Protein AF-A0AAD9PCF8-F1 (afdb_monomer_lite)

Radius of gyration: 42.18 Å; chains: 1; bounding box: 79×90×133 Å

Secondary structure (DSSP, 8-state):
-----------------S-------------HHHHHHHHHHHHHHHHHGGG-SS---TTSB-TTT--BB---B-SHHHHHH--TTS-SSSS--SPPPPPSS--S-S--EEEEEE-TTS-SGGGBTT-BSSS-S-----GGG-SEEEEE-SSSEEPPPHHHHHHHHHTT--EEEEEEEEHHHHHHHHHHHTSSHHHHHHHHHHHHHHHHHHT--EEEEEEES---GGGHHHHHHHHHHHHHHHHHHSTT-EEEEES-B-TTS-B---SS--TTTHHHHTTSSEEE--S---HHHHHHHHHHHHHTT-TT-EEEEEETT-SS-GGGSGGGHHHHHHHHHHTT-EEEEE-TTHHHHHS-GGGHHHHHHHHHHHHGGGSPPPP---SSEEE----SEESSEEETTEEEE-S-EE-GGGPPPPPTTTTT-S--TTS-TTGGGEEEEEESS--SSBT-EEEEEEE--SSSSPEEEEEEEEEPPSS-EEEEEEEEEEPPSSTTTEEEEEEEEEE-SSSSS--EEEEEEPPSSTT----SS-TT--TTTEEEE-HHHHHHHHTT-------SS-EEEEEEEEE-TT-EEEEEEEEEESSSS---S-EEEEEEEEEEEEETT-------PPEEEEEEEEEEEEETTEEEEEEEEEEE--TTSHHHHHHHHHHHHHHHHHT--HHHHHHHHHHHHHHHHHT--------PPP-SSPPBTTTBTHHHHHTS-SSHHHHHHHHHTSTTTSSEEEEEETTEEEEEE-SHHHHHIIIIITTTTT-B----HHHHHHTTTT-SSSSS-SSHHHHHHHHHHHHHHHHHSSSHHHHHHHHHHHHHHHHHHHHTTTSEEEHHHHHHHHHHHHHHHHHHS----TT-HHHHHHHHHHHHHHHHHHT--HHHH-TTGGGS--HHHHHHHHHHHHHHHHHHHHHHHHHHT--TTS--SHHHHHHHHHHHHHHH-GGGGGTS-HHHHHHHHHHHHHHHHHHHHHHHHHHHHHHHH-HHHHHHHHHHHHHHHTTTPPP-GGGGGG-HHHHHHHHHHHHHH-SSTT-S-EE-SSSEEETTEEE-TT-EEEE-HHHHTT-TTTSSSTTS--GGGGB-TTSPBPPPPTT--TT--GGGS-TTHHHHHHHHHHHHHHHHHHEEEE-TTSSPP---B-S-SS--PBPP-EEEEEEP-

Organism: Ridgeia piscesae (NCBI:txid27915)

InterPro domains:
  IPR001128 Cytochrome P450 [PF00067] (705-1164)
  IPR001128 Cytochrome P450 [PR00385] (975-992)
  IPR001128 Cytochrome P450 [PR00385] (1028-1039)
  IPR001128 Cytochrome P450 [PR00385] (1105-1114)
  IPR001128 Cytochrome P450 [PR00385] (1114-1125)
  IPR002401 Cytochrome P450, E-class, group I [PR00463] (734-753)
  IPR002401 Cytochrome P450, E-class, group I [PR00463] (758-779)
  IPR002401 Cytochrome P450, E-class, group I [PR00463] (850-868)
  IPR002401 Cytochrome P450, E-class, group I [PR00463] (964-981)
  IPR002401 Cytochrome P450, E-class, group I [PR00463] (984-1010)
  IPR002401 Cytochrome P450, E-class, group I [PR00463] (1027-1045)
  IPR002401 Cytochrome P450, E-class, group I [PR00463] (1068-1092)
  IPR002401 Cytochrome P450, E-class, group I [PR00463] (1104-1114)
  IPR002401 Cytochrome P450, E-class, group I [PR00463] (1114-1137)
  IPR005201 Cytosolic endo-beta-N-acetylglucosaminidase, TIM barrel domain [PF03644] (119-370)
  IPR017972 Cytochrome P450, conserved site [PS00086] (1107-1116)
  IPR032979 Cytosolic endo-beta-N-acetylglucosaminidase [PTHR13246] (61-649)
  IPR036396 Cytochrome P450 superfamily [G3DSA:1.10.630.10] (695-1169)
  IPR036396 Cytochrome P450 superfamily [SSF48264] (706-1166)

Structure (mmCIF, N/CA/C/O backbone):
data_AF-A0AAD9PCF8-F1
#
_entry.id   AF-A0AAD9PCF8-F1
#
loop_
_atom_site.group_PDB
_atom_site.id
_atom_site.type_symbol
_atom_site.label_atom_id
_atom_site.label_alt_id
_atom_site.label_comp_id
_atom_site.label_asym_id
_atom_site.label_entity_id
_atom_site.label_seq_id
_atom_site.pdbx_PDB_ins_code
_atom_site.Cartn_x
_atom_site.Cartn_y
_atom_site.Cartn_z
_atom_site.occupancy
_atom_site.B_iso_or_equiv
_atom_site.auth_seq_id
_atom_site.auth_comp_id
_atom_site.auth_asym_id
_atom_site.auth_atom_id
_atom_site.pdbx_PDB_model_num
ATOM 1 N N . MET A 1 1 ? -16.682 -57.400 -18.831 1.00 30.23 1 MET A N 1
ATOM 2 C CA . MET A 1 1 ? -16.333 -58.814 -18.580 1.00 30.23 1 MET A CA 1
ATOM 3 C C . MET A 1 1 ? -15.288 -58.843 -17.476 1.00 30.23 1 MET A C 1
ATOM 5 O O . MET A 1 1 ? -14.250 -58.244 -17.699 1.00 30.23 1 MET A O 1
ATOM 9 N N . ARG A 1 2 ? -15.653 -59.457 -16.336 1.00 26.77 2 ARG A N 1
ATOM 10 C CA . ARG A 1 2 ? -14.871 -60.099 -15.245 1.00 26.77 2 ARG A CA 1
ATOM 11 C C . ARG A 1 2 ? -13.511 -59.494 -14.847 1.00 26.77 2 ARG A C 1
ATOM 13 O O . ARG A 1 2 ? -12.630 -59.374 -15.683 1.00 26.77 2 ARG A O 1
ATOM 20 N N . GLU A 1 3 ? -13.353 -58.977 -13.627 1.00 25.31 3 GLU A N 1
ATOM 21 C CA . GLU A 1 3 ? -13.155 -59.684 -12.333 1.00 25.31 3 GLU A CA 1
ATOM 22 C C . GLU A 1 3 ? -11.837 -60.476 -12.211 1.00 25.31 3 GLU A C 1
ATOM 24 O O . GLU A 1 3 ? -11.551 -61.363 -13.010 1.00 25.31 3 GLU A O 1
ATOM 29 N N . ASP A 1 4 ? -11.134 -60.146 -11.120 1.00 25.62 4 ASP A N 1
ATOM 30 C CA . ASP A 1 4 ? -10.252 -60.962 -10.277 1.00 25.62 4 ASP A CA 1
ATOM 31 C C . ASP A 1 4 ? -8.871 -61.422 -10.771 1.00 25.62 4 ASP A C 1
ATOM 33 O O . ASP A 1 4 ? -8.730 -62.289 -11.632 1.00 25.62 4 ASP A O 1
ATOM 37 N N . ASN A 1 5 ? -7.825 -60.926 -10.090 1.00 28.69 5 ASN A N 1
ATOM 38 C CA . ASN A 1 5 ? -6.962 -61.713 -9.184 1.00 28.69 5 ASN A CA 1
ATOM 39 C C . ASN A 1 5 ? -5.633 -60.982 -8.903 1.00 28.69 5 ASN A C 1
ATOM 41 O O . ASN A 1 5 ? -4.832 -60.808 -9.814 1.00 28.69 5 ASN A O 1
ATOM 45 N N . PHE A 1 6 ? -5.372 -60.610 -7.644 1.00 24.58 6 PHE A N 1
ATOM 46 C CA . PHE A 1 6 ? -4.271 -61.147 -6.815 1.00 24.58 6 PHE A CA 1
ATOM 47 C C . PHE A 1 6 ? -4.022 -60.264 -5.579 1.00 24.58 6 PHE A C 1
ATOM 49 O O . PHE A 1 6 ? -3.329 -59.251 -5.623 1.00 24.58 6 PHE A O 1
ATOM 56 N N . VAL A 1 7 ? -4.532 -60.724 -4.437 1.00 25.70 7 VAL A N 1
ATOM 57 C CA . VAL A 1 7 ? -3.974 -60.446 -3.109 1.00 25.70 7 VAL A CA 1
ATOM 58 C C . VAL A 1 7 ? -3.284 -61.731 -2.660 1.00 25.70 7 VAL A C 1
ATOM 60 O O . VAL A 1 7 ? -3.935 -62.770 -2.631 1.00 25.70 7 VAL A O 1
ATOM 63 N N . ALA A 1 8 ? -1.993 -61.660 -2.311 1.00 24.64 8 ALA A N 1
ATOM 64 C CA . ALA A 1 8 ? -1.389 -62.272 -1.114 1.00 24.64 8 ALA A CA 1
ATOM 65 C C . ALA A 1 8 ? 0.108 -62.608 -1.280 1.00 24.64 8 ALA A C 1
ATOM 67 O O . ALA A 1 8 ? 0.502 -63.299 -2.215 1.00 24.64 8 ALA A O 1
ATOM 68 N N . ARG A 1 9 ? 0.853 -62.260 -0.214 1.00 25.53 9 ARG A N 1
ATOM 69 C CA . ARG A 1 9 ? 2.096 -62.853 0.339 1.00 25.53 9 ARG A CA 1
ATOM 70 C C . ARG A 1 9 ? 3.337 -61.957 0.246 1.00 25.53 9 ARG A C 1
ATOM 72 O O . ARG A 1 9 ? 4.068 -62.003 -0.727 1.00 25.53 9 ARG A O 1
ATOM 79 N N . MET A 1 10 ? 3.658 -61.278 1.350 1.00 23.69 10 MET A N 1
ATOM 80 C CA . MET A 1 10 ? 4.730 -61.728 2.252 1.00 23.69 10 MET A CA 1
ATOM 81 C C . MET A 1 10 ? 4.619 -61.032 3.622 1.00 23.69 10 MET A C 1
ATOM 83 O O . MET A 1 10 ? 4.346 -59.840 3.715 1.00 23.69 10 MET A O 1
ATOM 87 N N . ARG A 1 11 ? 4.766 -61.829 4.687 1.00 24.73 11 ARG A N 1
ATOM 88 C CA . ARG A 1 11 ? 4.767 -61.432 6.107 1.00 24.73 11 ARG A CA 1
ATOM 89 C C . ARG A 1 11 ? 6.214 -61.417 6.653 1.00 24.73 11 ARG A C 1
ATOM 91 O O . ARG A 1 11 ? 7.100 -61.949 5.990 1.00 24.73 11 ARG A O 1
ATOM 98 N N . PRO A 1 12 ? 6.443 -60.806 7.833 1.00 32.62 12 PRO A N 1
ATOM 99 C CA . PRO A 1 12 ? 7.722 -60.242 8.270 1.00 32.62 12 PRO A CA 1
ATOM 100 C C . PRO A 1 12 ? 8.584 -61.219 9.085 1.00 32.62 12 PRO A C 1
ATOM 102 O O . PRO A 1 12 ? 8.053 -62.111 9.743 1.00 32.62 12 PRO A O 1
ATOM 105 N N . GLY A 1 13 ? 9.904 -60.993 9.127 1.00 22.55 13 GLY A N 1
ATOM 106 C CA . GLY A 1 13 ? 10.773 -61.663 10.100 1.00 22.55 13 GLY A CA 1
ATOM 107 C C . GLY A 1 13 ? 12.282 -61.507 9.887 1.00 22.55 13 GLY A C 1
ATOM 108 O O . GLY A 1 13 ? 12.870 -62.239 9.107 1.00 22.55 13 GLY A O 1
ATOM 109 N N . ASN A 1 14 ? 12.882 -60.628 10.697 1.00 24.36 14 ASN A N 1
ATOM 110 C CA . ASN A 1 14 ? 14.231 -60.698 11.279 1.00 24.36 14 ASN A CA 1
ATOM 111 C C . ASN A 1 14 ? 15.485 -60.706 10.379 1.00 24.36 14 ASN A C 1
ATOM 113 O O . ASN A 1 14 ? 15.969 -61.757 9.979 1.00 24.36 14 ASN A O 1
ATOM 117 N N . MET A 1 15 ? 16.182 -59.563 10.355 1.00 23.92 15 MET A N 1
ATOM 118 C CA . MET A 1 15 ? 17.580 -59.526 10.810 1.00 23.92 15 MET A CA 1
ATOM 119 C C . MET A 1 15 ? 17.922 -58.158 11.419 1.00 23.92 15 MET A C 1
ATOM 121 O O . MET A 1 15 ? 17.922 -57.126 10.754 1.00 23.92 15 MET A O 1
ATOM 125 N N . ARG A 1 16 ? 18.179 -58.175 12.732 1.00 25.64 16 ARG A N 1
ATOM 126 C CA . ARG A 1 16 ? 18.867 -57.124 13.487 1.00 25.64 16 ARG A CA 1
ATOM 127 C C . ARG A 1 16 ? 20.361 -57.171 13.151 1.00 25.64 16 ARG A C 1
ATOM 129 O O . ARG A 1 16 ? 20.914 -58.264 13.164 1.00 25.64 16 ARG A O 1
ATOM 136 N N . ALA A 1 17 ? 20.976 -55.994 13.010 1.00 25.88 17 ALA A N 1
ATOM 137 C CA . ALA A 1 17 ? 22.242 -55.557 13.633 1.00 25.88 17 ALA A CA 1
ATOM 138 C C . ALA A 1 17 ? 23.129 -54.755 12.663 1.00 25.88 17 ALA A C 1
ATOM 140 O O . ALA A 1 17 ? 23.592 -55.283 11.660 1.00 25.88 17 ALA A O 1
ATOM 141 N N . GLY A 1 18 ? 23.419 -53.496 13.016 1.00 23.80 18 GLY A N 1
ATOM 142 C CA . GLY A 1 18 ? 24.495 -52.718 12.398 1.00 23.80 18 GLY A CA 1
ATOM 143 C C . GLY A 1 18 ? 24.318 -51.204 12.513 1.00 23.80 18 GLY A C 1
ATOM 144 O O . GLY A 1 18 ? 23.685 -50.608 11.658 1.00 23.80 18 GLY A O 1
ATOM 145 N N . LEU A 1 19 ? 24.923 -50.612 13.550 1.00 22.31 19 LEU A N 1
ATOM 146 C CA . LEU A 1 19 ? 25.096 -49.175 13.834 1.00 22.31 19 LEU A CA 1
ATOM 147 C C . LEU A 1 19 ? 23.863 -48.355 14.264 1.00 22.31 19 LEU A C 1
ATOM 149 O O . LEU A 1 19 ? 23.232 -47.641 13.491 1.00 22.31 19 LEU A O 1
ATOM 153 N N . ARG A 1 20 ? 23.625 -48.343 15.584 1.00 22.66 20 ARG A N 1
ATOM 154 C CA . ARG A 1 20 ? 23.067 -47.172 16.274 1.00 22.66 20 ARG A CA 1
ATOM 155 C C . ARG A 1 20 ? 24.190 -46.148 16.470 1.00 22.66 20 ARG A C 1
ATOM 157 O O . ARG A 1 20 ? 25.079 -46.381 17.284 1.00 22.66 20 ARG A O 1
ATOM 164 N N . LEU A 1 21 ? 24.123 -45.032 15.753 1.00 21.53 21 LEU A N 1
ATOM 165 C CA . LEU A 1 21 ? 24.747 -43.767 16.147 1.00 21.53 21 LEU A CA 1
ATOM 166 C C . LEU A 1 21 ? 23.638 -42.873 16.730 1.00 21.53 21 LEU A C 1
ATOM 168 O O . LEU A 1 21 ? 22.567 -42.792 16.123 1.00 21.53 21 LEU A O 1
ATOM 172 N N . PRO A 1 22 ? 23.833 -42.236 17.896 1.00 22.67 22 PRO A N 1
ATOM 173 C CA . PRO A 1 22 ? 22.853 -41.317 18.453 1.00 22.67 22 PRO A CA 1
ATOM 174 C C . PRO A 1 22 ? 22.896 -40.007 17.657 1.00 22.67 22 PRO A C 1
ATOM 176 O O . PRO A 1 22 ? 23.793 -39.188 17.838 1.00 22.67 22 PRO A O 1
ATOM 179 N N . LEU A 1 23 ? 21.927 -39.803 16.763 1.00 23.78 23 LEU A N 1
ATOM 180 C CA . LEU A 1 23 ? 21.644 -38.486 16.189 1.00 23.78 23 LEU A CA 1
ATOM 181 C C . LEU A 1 23 ? 20.892 -37.656 17.235 1.00 23.78 23 LEU A C 1
ATOM 183 O O . LEU A 1 23 ? 19.671 -37.534 17.211 1.00 23.78 23 LEU A O 1
ATOM 187 N N . ALA A 1 24 ? 21.650 -37.120 18.188 1.00 25.27 24 ALA A N 1
ATOM 188 C CA . ALA A 1 24 ? 21.254 -35.945 18.941 1.00 25.27 24 ALA A CA 1
ATOM 189 C C . ALA A 1 24 ? 21.586 -34.699 18.099 1.00 25.27 24 ALA A C 1
ATOM 191 O O . ALA A 1 24 ? 22.677 -34.610 17.539 1.00 25.27 24 ALA A O 1
ATOM 192 N N . ARG A 1 25 ? 20.655 -33.735 18.081 1.00 28.11 25 ARG A N 1
ATOM 193 C CA . ARG A 1 25 ? 20.750 -32.374 17.508 1.00 28.11 25 ARG A CA 1
ATOM 194 C C . ARG A 1 25 ? 20.524 -32.231 15.994 1.00 28.11 25 ARG A C 1
ATOM 196 O O . ARG A 1 25 ? 21.448 -32.085 15.205 1.00 28.11 25 ARG A O 1
ATOM 203 N N . SER A 1 26 ? 19.251 -32.138 15.614 1.00 24.55 26 SER A N 1
ATOM 204 C CA . SER A 1 26 ? 18.742 -31.081 14.720 1.00 24.55 26 SER A CA 1
ATOM 205 C C . SER A 1 26 ? 17.214 -31.037 14.827 1.00 24.55 26 SER A C 1
ATOM 207 O O . SER A 1 26 ? 16.506 -31.933 14.375 1.00 24.55 26 SER A O 1
ATOM 209 N N . HIS A 1 27 ? 16.700 -30.010 15.503 1.00 29.36 27 HIS A N 1
ATOM 210 C CA . HIS A 1 27 ? 15.276 -29.693 15.518 1.00 29.36 27 HIS A CA 1
ATOM 211 C C . HIS A 1 27 ? 14.905 -29.102 14.156 1.00 29.36 27 HIS A C 1
ATOM 213 O O . HIS A 1 27 ? 15.335 -27.995 13.862 1.00 29.36 27 HIS A O 1
ATOM 219 N N . LEU A 1 28 ? 14.188 -29.874 13.333 1.00 33.78 28 LEU A N 1
ATOM 220 C CA . LEU A 1 28 ? 13.243 -29.477 12.270 1.00 33.78 28 LEU A CA 1
ATOM 221 C C . LEU A 1 28 ? 13.097 -30.656 11.296 1.00 33.78 28 LEU A C 1
ATOM 223 O O . LEU A 1 28 ? 13.653 -30.675 10.199 1.00 33.78 28 LEU A O 1
ATOM 227 N N . ALA A 1 29 ? 12.329 -31.671 11.695 1.00 27.27 29 ALA A N 1
ATOM 228 C CA . ALA A 1 29 ? 11.784 -32.612 10.727 1.00 27.27 29 ALA A CA 1
ATOM 229 C C . ALA A 1 29 ? 10.649 -31.894 9.979 1.00 27.27 29 ALA A C 1
ATOM 231 O O . ALA A 1 29 ? 9.507 -31.875 10.435 1.00 27.27 29 ALA A O 1
ATOM 232 N N . LEU A 1 30 ? 10.980 -31.250 8.856 1.00 34.41 30 LEU A N 1
ATOM 233 C CA . LEU A 1 30 ? 10.002 -30.715 7.908 1.00 34.41 30 LEU A CA 1
ATOM 234 C C . LEU A 1 30 ? 9.057 -31.850 7.492 1.00 34.41 30 LEU A C 1
ATOM 236 O O . LEU A 1 30 ? 9.458 -32.782 6.793 1.00 34.41 30 LEU A O 1
ATOM 240 N N . SER A 1 31 ? 7.799 -31.791 7.928 1.00 37.38 31 SER A N 1
ATOM 241 C CA . SER A 1 31 ? 6.774 -32.689 7.403 1.00 37.38 31 SER A CA 1
ATOM 242 C C . SER A 1 31 ? 6.485 -32.313 5.942 1.00 37.38 31 SER A C 1
ATOM 244 O O . SER A 1 31 ? 6.498 -31.134 5.579 1.00 37.38 31 SER A O 1
ATOM 246 N N . SER A 1 32 ? 6.190 -33.296 5.084 1.00 34.81 32 SER A N 1
ATOM 247 C CA . SER A 1 32 ? 5.821 -33.046 3.674 1.00 34.81 32 SER A CA 1
ATOM 248 C C . SER A 1 32 ? 4.610 -32.108 3.506 1.00 34.81 32 SER A C 1
ATOM 250 O O . SER A 1 32 ? 4.413 -31.525 2.439 1.00 34.81 32 SER A O 1
ATOM 252 N N . GLN A 1 33 ? 3.835 -31.936 4.580 1.00 36.88 33 GLN A N 1
ATOM 253 C CA . GLN A 1 33 ? 2.660 -31.082 4.679 1.00 36.88 33 GLN A CA 1
ATOM 254 C C . GLN A 1 33 ? 3.034 -29.593 4.725 1.00 36.88 33 GLN A C 1
ATOM 256 O O . GLN A 1 33 ? 2.415 -28.796 4.032 1.00 36.88 33 GLN A O 1
ATOM 261 N N . THR A 1 34 ? 4.103 -29.218 5.437 1.00 40.19 34 THR A N 1
ATOM 262 C CA . THR A 1 34 ? 4.563 -27.820 5.560 1.00 40.19 34 THR A CA 1
ATOM 263 C C . THR A 1 34 ? 5.081 -27.273 4.224 1.00 40.19 34 THR A C 1
ATOM 265 O O . THR A 1 34 ? 4.787 -26.138 3.849 1.00 40.19 34 THR A O 1
ATOM 268 N N . LEU A 1 35 ? 5.786 -28.110 3.454 1.00 37.03 35 LEU A N 1
ATOM 269 C CA . LEU A 1 35 ? 6.241 -27.771 2.103 1.00 37.03 35 LEU A CA 1
ATOM 270 C C . LEU A 1 35 ? 5.063 -27.696 1.113 1.00 37.03 35 LEU A C 1
ATOM 272 O O . LEU A 1 35 ? 5.025 -26.795 0.281 1.00 37.03 35 LEU A O 1
ATOM 276 N N . HIS A 1 36 ? 4.069 -28.586 1.232 1.00 39.16 36 HIS A N 1
ATOM 277 C CA . HIS A 1 36 ? 2.828 -28.516 0.447 1.00 39.16 36 HIS A CA 1
ATOM 278 C C . HIS A 1 36 ? 2.052 -27.221 0.699 1.00 39.16 36 HIS A C 1
ATOM 280 O O . HIS A 1 36 ? 1.583 -26.600 -0.252 1.00 39.16 36 HIS A O 1
ATOM 286 N N . SER A 1 37 ? 1.953 -26.789 1.956 1.00 40.06 37 SER A N 1
ATOM 287 C CA . SER A 1 37 ? 1.281 -25.547 2.339 1.00 40.06 37 SER A CA 1
ATOM 288 C C . SER A 1 37 ? 1.990 -24.310 1.779 1.00 40.06 37 SER A C 1
ATOM 290 O O . SER A 1 37 ? 1.337 -23.420 1.241 1.00 40.06 37 SER A O 1
ATOM 292 N N . PHE A 1 38 ? 3.327 -24.288 1.781 1.00 41.69 38 PHE A N 1
ATOM 293 C CA . PHE A 1 38 ? 4.119 -23.212 1.168 1.00 41.69 38 PHE A CA 1
ATOM 294 C C . PHE A 1 38 ? 4.006 -23.178 -0.369 1.00 41.69 38 PHE A C 1
ATOM 296 O O . PHE A 1 38 ? 3.898 -22.115 -0.981 1.00 41.69 38 PHE A O 1
ATOM 303 N N . LEU A 1 39 ? 3.953 -24.341 -1.022 1.00 38.59 39 LEU A N 1
ATOM 304 C CA . LEU A 1 39 ? 3.704 -24.425 -2.465 1.00 38.59 39 LEU A CA 1
ATOM 305 C C . LEU A 1 39 ? 2.254 -24.063 -2.824 1.00 38.59 39 LEU A C 1
ATOM 307 O O . LEU A 1 39 ? 2.013 -23.468 -3.874 1.00 38.59 39 LEU A O 1
ATOM 311 N N . ALA A 1 40 ? 1.296 -24.343 -1.937 1.00 41.12 40 ALA A N 1
ATOM 312 C CA . ALA A 1 40 ? -0.090 -23.906 -2.065 1.00 41.12 40 ALA A CA 1
ATOM 313 C C . ALA A 1 40 ? -0.246 -22.389 -1.856 1.00 41.12 40 ALA A C 1
ATOM 315 O O . ALA A 1 40 ? -1.075 -21.786 -2.530 1.00 41.12 40 ALA A O 1
ATOM 316 N N . VAL A 1 41 ? 0.571 -21.764 -0.998 1.00 38.50 41 VAL A N 1
ATOM 317 C CA . VAL A 1 41 ? 0.673 -20.300 -0.822 1.00 38.50 41 VAL A CA 1
ATOM 318 C C . VAL A 1 41 ? 1.105 -19.627 -2.125 1.00 38.50 41 VAL A C 1
ATOM 320 O O . VAL A 1 41 ? 0.412 -18.740 -2.617 1.00 38.50 41 VAL A O 1
ATOM 323 N N . ILE A 1 42 ? 2.198 -20.097 -2.732 1.00 39.28 42 ILE A N 1
ATOM 324 C CA . ILE A 1 42 ? 2.719 -19.545 -3.993 1.00 39.28 42 ILE A CA 1
ATOM 325 C C . ILE A 1 42 ? 1.764 -19.851 -5.161 1.00 39.28 42 ILE A C 1
ATOM 327 O O . ILE A 1 42 ? 1.494 -18.989 -5.999 1.00 39.28 42 ILE A O 1
ATOM 331 N N . GLY A 1 43 ? 1.201 -21.064 -5.198 1.00 35.28 43 GLY A N 1
ATOM 332 C CA . GLY A 1 43 ? 0.242 -21.489 -6.218 1.00 35.28 43 GLY A CA 1
ATOM 333 C C . GLY A 1 43 ? -1.102 -20.755 -6.147 1.00 35.28 43 GLY A C 1
ATOM 334 O O . GLY A 1 43 ? -1.663 -20.414 -7.188 1.00 35.28 43 GLY A O 1
ATOM 335 N N . ARG A 1 44 ? -1.612 -20.454 -4.943 1.00 37.75 44 ARG A N 1
ATOM 336 C CA . ARG A 1 44 ? -2.837 -19.656 -4.759 1.00 37.75 44 ARG A CA 1
ATOM 337 C C . ARG A 1 44 ? -2.602 -18.165 -4.952 1.00 37.75 44 ARG A C 1
ATOM 339 O O . ARG A 1 44 ? -3.489 -17.526 -5.499 1.00 37.75 44 ARG A O 1
ATOM 346 N N . TYR A 1 45 ? -1.426 -17.631 -4.621 1.00 38.66 45 TYR A N 1
ATOM 347 C CA . TYR A 1 45 ? -1.049 -16.257 -4.976 1.00 38.66 45 TYR A CA 1
ATOM 348 C C . TYR A 1 45 ? -1.099 -16.036 -6.499 1.00 38.66 45 TYR A C 1
ATOM 350 O O . TYR A 1 45 ? -1.678 -15.062 -6.978 1.00 38.66 45 TYR A O 1
ATOM 358 N N . ALA A 1 46 ? -0.594 -17.000 -7.277 1.00 34.62 46 ALA A N 1
ATOM 359 C CA . ALA A 1 46 ? -0.693 -16.978 -8.737 1.00 34.62 46 ALA A CA 1
ATOM 360 C C . ALA A 1 46 ? -2.142 -17.110 -9.257 1.00 34.62 46 ALA A C 1
ATOM 362 O O . ALA A 1 46 ? -2.462 -16.583 -10.322 1.00 34.62 46 ALA A O 1
ATOM 363 N N . TRP A 1 47 ? -3.021 -17.792 -8.514 1.00 33.31 47 TRP A N 1
ATOM 364 C CA . TRP A 1 47 ? -4.429 -17.993 -8.874 1.00 33.31 47 TRP A CA 1
ATOM 365 C C . TRP A 1 47 ? -5.328 -16.801 -8.503 1.00 33.31 47 TRP A C 1
ATOM 367 O O . TRP A 1 47 ? -6.127 -16.364 -9.330 1.00 33.31 47 TRP A O 1
ATOM 377 N N . LEU A 1 48 ? -5.164 -16.222 -7.308 1.00 35.25 48 LEU A N 1
ATOM 378 C CA . LEU A 1 48 ? -5.943 -15.075 -6.819 1.00 35.25 48 LEU A CA 1
ATOM 379 C C . LEU A 1 48 ? -5.680 -13.802 -7.635 1.00 35.25 48 LEU A C 1
ATOM 381 O O . LEU A 1 48 ? -6.575 -12.978 -7.789 1.00 35.25 48 LEU A O 1
ATOM 385 N N . ARG A 1 49 ? -4.506 -13.679 -8.268 1.00 38.81 49 ARG A N 1
ATOM 386 C CA . ARG A 1 49 ? -4.181 -12.537 -9.133 1.00 38.81 49 ARG A CA 1
ATOM 387 C C . ARG A 1 49 ? -4.979 -12.486 -10.441 1.00 38.81 49 ARG A C 1
ATOM 389 O O . ARG A 1 49 ? -5.173 -11.407 -10.990 1.00 38.81 49 ARG A O 1
ATOM 396 N N . ASN A 1 50 ? -5.476 -13.628 -10.923 1.00 32.69 50 ASN A N 1
ATOM 397 C CA . ASN A 1 50 ? -6.411 -13.666 -12.056 1.00 32.69 50 ASN A CA 1
ATOM 398 C C . ASN A 1 50 ? -7.845 -13.291 -11.650 1.00 32.69 50 ASN A C 1
ATOM 400 O O . ASN A 1 50 ? -8.674 -13.039 -12.519 1.00 32.69 50 ASN A O 1
ATOM 404 N N . ALA A 1 51 ? -8.135 -13.252 -10.349 1.00 32.41 51 ALA A N 1
ATOM 405 C CA . ALA A 1 51 ? -9.430 -12.892 -9.792 1.00 32.41 51 ALA A CA 1
ATOM 406 C C . ALA A 1 51 ? -9.411 -11.478 -9.188 1.00 32.41 51 ALA A C 1
ATOM 408 O O . ALA A 1 51 ? -10.141 -11.222 -8.234 1.00 32.41 51 ALA A O 1
ATOM 409 N N . ALA A 1 52 ? -8.596 -10.567 -9.744 1.00 30.34 52 ALA A N 1
ATOM 410 C CA . ALA A 1 52 ? -8.493 -9.152 -9.365 1.00 30.34 52 ALA A CA 1
ATOM 411 C C . ALA A 1 52 ? -9.750 -8.334 -9.724 1.00 30.34 52 ALA A C 1
ATOM 413 O O . ALA A 1 52 ? -9.677 -7.210 -10.209 1.00 30.34 52 ALA A O 1
ATOM 414 N N . ASP A 1 53 ? -10.909 -8.921 -9.463 1.00 34.47 53 ASP A N 1
ATOM 415 C CA . ASP A 1 53 ? -12.174 -8.244 -9.333 1.00 34.47 53 ASP A CA 1
ATOM 416 C C . ASP A 1 53 ? -12.910 -8.919 -8.164 1.00 34.47 53 ASP A C 1
ATOM 418 O O . ASP A 1 53 ? -13.456 -10.017 -8.307 1.00 34.47 53 ASP A O 1
ATOM 422 N N . LYS A 1 54 ? -12.890 -8.232 -7.007 1.00 37.31 54 LYS A N 1
ATOM 423 C CA . LYS A 1 54 ? -13.636 -8.442 -5.739 1.00 37.31 54 LYS A CA 1
ATOM 424 C C . LYS A 1 54 ? -12.774 -8.767 -4.506 1.00 37.31 54 LYS A C 1
ATOM 426 O O . LYS A 1 54 ? -12.374 -9.906 -4.292 1.00 37.31 54 LYS A O 1
ATOM 431 N N . ARG A 1 55 ? -12.737 -7.765 -3.607 1.00 42.38 55 ARG A N 1
ATOM 432 C CA . ARG A 1 55 ? -12.255 -7.715 -2.203 1.00 42.38 55 ARG A CA 1
ATOM 433 C C . ARG A 1 55 ? -10.804 -7.252 -2.039 1.00 42.38 55 ARG A C 1
ATOM 435 O O . ARG A 1 55 ? -9.938 -8.041 -1.702 1.00 42.38 55 ARG A O 1
ATOM 442 N N . SER A 1 56 ? -10.551 -5.960 -2.245 1.00 43.12 56 SER A N 1
ATOM 443 C CA . SER A 1 56 ? -9.262 -5.363 -1.888 1.00 43.12 56 SER A CA 1
ATOM 444 C C . SER A 1 56 ? -9.236 -4.953 -0.408 1.00 43.12 56 SER A C 1
ATOM 446 O O . SER A 1 56 ? -10.154 -4.292 0.078 1.00 43.12 56 SER A O 1
ATOM 448 N N . LEU A 1 57 ? -8.156 -5.303 0.300 1.00 50.50 57 LEU A N 1
ATOM 449 C CA . LEU A 1 57 ? -7.804 -4.788 1.635 1.00 50.50 57 LEU A CA 1
ATOM 450 C C . LEU A 1 57 ? -7.340 -3.319 1.588 1.00 50.50 57 LEU A C 1
ATOM 452 O O . LEU A 1 57 ? -6.965 -2.771 2.617 1.00 50.50 57 LEU A O 1
ATOM 456 N N . HIS A 1 58 ? -7.397 -2.652 0.426 1.00 54.81 58 HIS A N 1
ATOM 457 C CA . HIS A 1 58 ? -6.843 -1.310 0.187 1.00 54.81 58 HIS A CA 1
ATOM 458 C C . HIS A 1 58 ? -7.319 -0.232 1.175 1.00 54.81 58 HIS A C 1
ATOM 460 O O . HIS A 1 58 ? -6.654 0.788 1.315 1.00 54.81 58 HIS A O 1
ATOM 466 N N . GLY A 1 59 ? -8.457 -0.434 1.847 1.00 58.06 59 GLY A N 1
ATOM 467 C CA . GLY A 1 59 ? -8.919 0.467 2.898 1.00 58.06 59 GLY A CA 1
ATOM 468 C C . GLY A 1 59 ? -8.104 0.388 4.192 1.00 58.06 59 GLY A C 1
ATOM 469 O O . GLY A 1 59 ? -7.955 1.412 4.836 1.00 58.06 59 GLY A O 1
ATOM 470 N N . TYR A 1 60 ? -7.579 -0.782 4.570 1.00 73.25 60 TYR A N 1
ATOM 471 C CA . TYR A 1 60 ? -7.004 -1.082 5.897 1.00 73.25 60 TYR A CA 1
ATOM 472 C C . TYR A 1 60 ? -5.481 -1.274 5.873 1.00 73.25 60 TYR A C 1
ATOM 474 O O . TYR A 1 60 ? -4.907 -1.896 6.762 1.00 73.25 60 TYR A O 1
ATOM 482 N N . MET A 1 61 ? -4.827 -0.764 4.833 1.00 76.50 61 MET A N 1
ATOM 483 C CA . MET A 1 61 ? -3.383 -0.848 4.643 1.00 76.50 61 MET A CA 1
ATOM 484 C C . MET A 1 61 ? -2.832 0.572 4.512 1.00 76.50 61 MET A C 1
ATOM 486 O O . MET A 1 61 ? -3.406 1.399 3.801 1.00 76.50 61 MET A O 1
ATOM 490 N N . GLU A 1 62 ? -1.726 0.861 5.189 1.00 79.56 62 GLU A N 1
ATOM 491 C CA . GLU A 1 62 ? -1.045 2.147 5.090 1.00 79.56 62 GLU A CA 1
ATOM 492 C C . GLU A 1 62 ? -0.485 2.327 3.676 1.00 79.56 62 GLU A C 1
ATOM 494 O O . GLU A 1 62 ? 0.173 1.446 3.116 1.00 79.56 62 GLU A O 1
ATOM 499 N N . LYS A 1 63 ? -0.748 3.488 3.079 1.00 69.38 63 LYS A N 1
ATOM 500 C CA . LYS A 1 63 ? -0.480 3.712 1.654 1.00 69.38 63 LYS A CA 1
ATOM 501 C C . LYS A 1 63 ? 1.011 3.796 1.354 1.00 69.38 63 LYS A C 1
ATOM 503 O O . LYS A 1 63 ? 1.424 3.445 0.254 1.00 69.38 63 LYS A O 1
ATOM 508 N N . GLU A 1 64 ? 1.805 4.284 2.306 1.00 67.38 64 GLU A N 1
ATOM 509 C CA . GLU A 1 64 ? 3.230 4.540 2.086 1.00 67.38 64 GLU A CA 1
ATOM 510 C C . GLU A 1 64 ? 4.118 3.309 2.252 1.00 67.38 64 GLU A C 1
ATOM 512 O O . GLU A 1 64 ? 5.149 3.231 1.587 1.00 67.38 64 GLU A O 1
ATOM 517 N N . ASN A 1 65 ? 3.761 2.372 3.132 1.00 69.88 65 ASN A N 1
ATOM 518 C CA . ASN A 1 65 ? 4.597 1.212 3.448 1.00 69.88 65 ASN A CA 1
ATOM 519 C C . ASN A 1 65 ? 3.865 -0.131 3.319 1.00 69.88 65 ASN A C 1
ATOM 521 O O . ASN A 1 65 ? 4.513 -1.166 3.444 1.00 69.88 65 ASN A O 1
ATOM 525 N N . GLY A 1 66 ? 2.560 -0.136 3.034 1.00 71.88 66 GLY A N 1
ATOM 526 C CA . GLY A 1 66 ? 1.786 -1.357 2.852 1.00 71.88 66 GLY A CA 1
ATOM 527 C C . GLY A 1 66 ? 1.594 -2.173 4.124 1.00 71.88 66 GLY A C 1
ATOM 528 O O . GLY A 1 66 ? 1.347 -3.374 4.026 1.00 71.88 66 GLY A O 1
ATOM 529 N N . GLU A 1 67 ? 1.746 -1.581 5.308 1.00 79.31 67 GLU A N 1
ATOM 530 C CA . GLU A 1 67 ? 1.517 -2.272 6.579 1.00 79.31 67 GLU A CA 1
ATOM 531 C C . GLU A 1 67 ? 0.023 -2.245 6.948 1.00 79.31 67 GLU A C 1
ATOM 533 O O . GLU A 1 67 ? -0.659 -1.258 6.668 1.00 79.31 67 GLU A O 1
ATOM 538 N N . PRO A 1 68 ? -0.526 -3.315 7.550 1.00 82.00 68 PRO A N 1
ATOM 539 C CA . PRO A 1 68 ? -1.917 -3.320 7.985 1.00 82.00 68 PRO A CA 1
ATOM 540 C C . PRO A 1 68 ? -2.127 -2.328 9.130 1.00 82.00 68 PRO A C 1
ATOM 542 O O . PRO A 1 68 ? -1.341 -2.279 10.082 1.00 82.00 68 PRO A O 1
ATOM 545 N N . ILE A 1 69 ? -3.215 -1.564 9.052 1.00 89.31 69 ILE A N 1
ATOM 546 C CA . ILE A 1 69 ? -3.556 -0.536 10.032 1.00 89.31 69 ILE A CA 1
ATOM 547 C C . ILE A 1 69 ? -4.980 -0.686 10.566 1.00 89.31 69 ILE A C 1
ATOM 549 O O . ILE A 1 69 ? -5.907 -1.062 9.850 1.00 89.31 69 ILE A O 1
ATOM 553 N N . SER A 1 70 ? -5.151 -0.343 11.840 1.00 91.06 70 SER A N 1
ATOM 554 C CA . SER A 1 70 ? -6.457 -0.067 12.431 1.00 91.06 70 SER A CA 1
ATOM 555 C C . SER A 1 70 ? -6.861 1.374 12.132 1.00 91.06 70 SER A C 1
ATOM 557 O O . SER A 1 70 ? -6.019 2.273 12.119 1.00 91.06 70 SER A O 1
ATOM 559 N N . GLN A 1 71 ? -8.148 1.607 11.897 1.00 91.25 71 GLN A N 1
ATOM 560 C CA . GLN A 1 71 ? -8.671 2.933 11.587 1.00 91.25 71 GLN A CA 1
ATOM 561 C C . GLN A 1 71 ? -10.110 3.102 12.093 1.00 91.25 71 GLN A C 1
ATOM 563 O O . GLN A 1 71 ? -10.850 2.117 12.183 1.00 91.25 71 GLN A O 1
ATOM 568 N N . PRO A 1 72 ? -10.525 4.343 12.392 1.00 94.06 72 PRO A N 1
ATOM 569 C CA . PRO A 1 72 ? -11.895 4.658 12.784 1.00 94.06 72 PRO A CA 1
ATOM 570 C C . PRO A 1 72 ? -12.857 4.636 11.586 1.00 94.06 72 PRO A C 1
ATOM 572 O O . PRO A 1 72 ? -12.430 4.725 10.433 1.00 94.06 72 PRO A O 1
ATOM 575 N N . LEU A 1 73 ? -14.166 4.633 11.863 1.00 94.75 73 LEU A N 1
ATOM 576 C CA . LEU A 1 73 ? -15.195 4.981 10.875 1.00 94.75 73 LEU A CA 1
ATOM 577 C C . LEU A 1 73 ? -15.670 6.410 11.140 1.00 94.75 73 LEU A C 1
ATOM 579 O O . LEU A 1 73 ? -16.056 6.756 12.257 1.00 94.75 73 LEU A O 1
ATOM 583 N N . ARG A 1 74 ? -15.620 7.256 10.113 1.00 94.62 74 ARG A N 1
ATOM 584 C CA . ARG A 1 74 ? -15.798 8.712 10.219 1.00 94.62 74 ARG A CA 1
ATOM 585 C C . ARG A 1 74 ? -17.216 9.164 9.894 1.00 94.62 74 ARG A C 1
ATOM 587 O O . ARG A 1 74 ? -17.612 10.252 10.301 1.00 94.62 74 ARG A O 1
ATOM 594 N N . THR A 1 75 ? -17.981 8.355 9.162 1.00 95.44 75 THR A N 1
ATOM 595 C CA . THR A 1 75 ? -19.328 8.712 8.691 1.00 95.44 75 THR A CA 1
ATOM 596 C C . THR A 1 75 ? -20.339 7.595 8.937 1.00 95.44 75 THR A C 1
ATOM 598 O O . THR A 1 75 ? -19.988 6.416 8.976 1.00 95.44 75 THR A O 1
ATOM 601 N N . LEU A 1 76 ? -21.626 7.943 9.066 1.00 95.75 76 LEU A N 1
ATOM 602 C CA . LEU A 1 76 ? -22.695 6.943 9.194 1.00 95.75 76 LEU A CA 1
ATOM 603 C C . LEU A 1 76 ? -22.771 6.019 7.968 1.00 95.75 76 LEU A C 1
ATOM 605 O O . LEU A 1 76 ? -23.087 4.840 8.100 1.00 95.75 76 LEU A O 1
ATOM 609 N N . ASP A 1 77 ? -22.447 6.528 6.779 1.00 95.25 77 ASP A N 1
ATOM 610 C CA . ASP A 1 77 ? -22.395 5.726 5.556 1.00 95.25 77 ASP A CA 1
ATOM 611 C C . ASP A 1 77 ? -21.328 4.622 5.640 1.00 95.25 77 ASP A C 1
ATOM 613 O O . ASP A 1 77 ? -21.616 3.467 5.319 1.00 95.25 77 ASP A O 1
ATOM 617 N N . GLU A 1 78 ? -20.135 4.929 6.159 1.00 94.56 78 GLU A N 1
ATOM 618 C CA . GLU A 1 78 ? -19.096 3.927 6.431 1.00 94.56 78 GLU A CA 1
ATOM 619 C C . GLU A 1 78 ? -19.584 2.861 7.424 1.00 94.56 78 GLU A C 1
ATOM 621 O O . GLU A 1 78 ? -19.423 1.664 7.170 1.00 94.56 78 GLU A O 1
ATOM 626 N N . VAL A 1 79 ? -20.263 3.270 8.503 1.00 95.94 79 VAL A N 1
ATOM 627 C CA . VAL A 1 79 ? -20.850 2.353 9.500 1.00 95.94 79 VAL A CA 1
ATOM 628 C C . VAL A 1 79 ? -21.888 1.424 8.867 1.00 95.94 79 VAL A C 1
ATOM 630 O O . VAL A 1 79 ? -21.866 0.206 9.072 1.00 95.94 79 VAL A O 1
ATOM 633 N N . TYR A 1 80 ? -22.787 1.961 8.041 1.00 95.25 80 TYR A N 1
ATOM 634 C CA . TYR A 1 80 ? -23.818 1.158 7.388 1.00 95.25 80 TYR A CA 1
ATOM 635 C C . TYR A 1 80 ? -23.264 0.269 6.270 1.00 95.25 80 TYR A C 1
ATOM 637 O O . TYR A 1 80 ? -23.798 -0.827 6.044 1.00 95.25 80 TYR A O 1
ATOM 645 N N . LYS A 1 81 ? -22.182 0.680 5.597 1.00 93.00 81 LYS A N 1
ATOM 646 C CA . LYS A 1 81 ? -21.472 -0.121 4.586 1.00 93.00 81 LYS A CA 1
ATOM 647 C C . LYS A 1 81 ? -20.575 -1.189 5.195 1.00 93.00 81 LYS A C 1
ATOM 649 O O . LYS A 1 81 ? -20.393 -2.221 4.549 1.00 93.00 81 LYS A O 1
ATOM 654 N N . TRP A 1 82 ? -20.114 -1.020 6.433 1.00 93.38 82 TRP A N 1
ATOM 655 C CA . TRP A 1 82 ? -19.283 -2.004 7.122 1.00 93.38 82 TRP A CA 1
ATOM 656 C C . TRP A 1 82 ? -19.930 -3.400 7.142 1.00 93.38 82 TRP A C 1
ATOM 658 O O . TRP A 1 82 ? -21.156 -3.558 7.291 1.00 93.38 82 TRP A O 1
ATOM 668 N N . ARG A 1 83 ? -19.104 -4.432 6.952 1.00 88.31 83 ARG A N 1
ATOM 669 C CA . ARG A 1 83 ? -19.484 -5.850 6.968 1.00 88.31 83 ARG A CA 1
ATOM 670 C C . ARG A 1 83 ? -18.394 -6.649 7.699 1.00 88.31 83 ARG A C 1
ATOM 672 O O . ARG A 1 83 ? -17.225 -6.316 7.551 1.00 88.31 83 ARG A O 1
ATOM 679 N N . PRO A 1 84 ? -18.736 -7.742 8.401 1.00 84.38 84 PRO A N 1
ATOM 680 C CA . PRO A 1 84 ? -17.737 -8.686 8.898 1.00 84.38 84 PRO A CA 1
ATOM 681 C C . PRO A 1 84 ? -16.824 -9.188 7.769 1.00 84.38 84 PRO A C 1
ATOM 683 O O . PRO A 1 84 ? -17.260 -9.313 6.621 1.00 84.38 84 PRO A O 1
ATOM 686 N N . HIS A 1 85 ? -15.577 -9.524 8.101 1.00 78.38 85 HIS A N 1
ATOM 687 C CA . HIS A 1 85 ? -14.559 -10.047 7.177 1.00 78.38 85 HIS A CA 1
ATOM 688 C C . HIS A 1 85 ? -14.015 -9.075 6.121 1.00 78.38 85 HIS A C 1
ATOM 690 O O . HIS A 1 85 ? -13.212 -9.512 5.292 1.00 78.38 85 HIS A O 1
ATOM 696 N N . THR A 1 86 ? -14.387 -7.788 6.144 1.00 70.56 86 THR A N 1
ATOM 697 C CA . THR A 1 86 ? -13.743 -6.758 5.301 1.00 70.56 86 THR A CA 1
ATOM 698 C C . THR A 1 86 ? -12.331 -6.431 5.774 1.00 70.56 86 THR A C 1
ATOM 700 O O . THR A 1 86 ? -11.454 -6.206 4.951 1.00 70.56 86 THR A O 1
ATOM 703 N N . ASP A 1 87 ? -12.109 -6.483 7.084 1.00 76.31 87 ASP A N 1
ATOM 704 C CA . ASP A 1 87 ? -10.810 -6.357 7.739 1.00 76.31 87 ASP A CA 1
ATOM 705 C C . ASP A 1 87 ? -10.631 -7.566 8.659 1.00 76.31 87 ASP A C 1
ATOM 707 O O . ASP A 1 87 ? -11.379 -7.760 9.613 1.00 76.31 87 ASP A O 1
ATOM 711 N N . ASN A 1 88 ? -9.697 -8.450 8.322 1.00 74.50 88 ASN A N 1
ATOM 712 C CA . ASN A 1 88 ? -9.415 -9.646 9.126 1.00 74.50 88 ASN A CA 1
ATOM 713 C C . ASN A 1 88 ? -8.145 -9.482 9.961 1.00 74.50 88 ASN A C 1
ATOM 715 O O . ASN A 1 88 ? -7.868 -10.312 10.821 1.00 74.50 88 ASN A O 1
ATOM 719 N N . THR A 1 89 ? -7.389 -8.424 9.690 1.00 74.75 89 THR A N 1
ATOM 720 C CA . THR A 1 89 ? -6.139 -8.090 10.355 1.00 74.75 89 THR A CA 1
ATOM 721 C C . THR A 1 89 ? -6.397 -7.353 11.669 1.00 74.75 89 THR A C 1
ATOM 723 O O . THR A 1 89 ? -5.712 -7.614 12.650 1.00 74.75 89 THR A O 1
ATOM 726 N N . GLY A 1 90 ? -7.441 -6.522 11.738 1.00 84.00 90 GLY A N 1
ATOM 727 C CA . GLY A 1 90 ? -7.823 -5.763 12.931 1.00 84.00 90 GLY A CA 1
ATOM 728 C C . GLY A 1 90 ? -8.479 -6.568 14.061 1.00 84.00 90 GLY A C 1
ATOM 729 O O . GLY A 1 90 ? -8.871 -5.981 15.063 1.00 84.00 90 GLY A O 1
ATOM 730 N N . VAL A 1 91 ? -8.639 -7.891 13.934 1.00 89.12 91 VAL A N 1
ATOM 731 C CA . VAL A 1 91 ? -9.359 -8.720 14.922 1.00 89.12 91 VAL A CA 1
ATOM 732 C C . VAL A 1 91 ? -8.443 -9.118 16.082 1.00 89.12 91 VAL A C 1
ATOM 734 O O . VAL A 1 91 ? -7.381 -9.704 15.866 1.00 89.12 91 VAL A O 1
ATOM 737 N N . ALA A 1 92 ? -8.872 -8.869 17.323 1.00 90.00 92 ALA A N 1
ATOM 738 C CA . ALA A 1 92 ? -8.117 -9.278 18.504 1.00 90.00 92 ALA A CA 1
ATOM 739 C C . ALA A 1 92 ? -7.992 -10.815 18.605 1.00 90.00 92 ALA A C 1
ATOM 741 O O . ALA A 1 92 ? -8.922 -11.582 18.320 1.00 90.00 92 ALA A O 1
ATOM 742 N N . SER A 1 93 ? -6.814 -11.280 19.019 1.00 84.81 93 SER A N 1
ATOM 743 C CA . SER A 1 93 ? -6.457 -12.702 19.098 1.00 84.81 93 SER A CA 1
ATOM 744 C C . SER A 1 93 ? -6.475 -13.246 20.526 1.00 84.81 93 SER A C 1
ATOM 746 O O . SER A 1 93 ? -6.567 -14.460 20.714 1.00 84.81 93 SER A O 1
ATOM 748 N N . VAL A 1 94 ? -6.425 -12.371 21.534 1.00 83.19 94 VAL A N 1
ATOM 749 C CA . VAL A 1 94 ? -6.477 -12.746 22.950 1.00 83.19 94 VAL A CA 1
ATOM 750 C C . VAL A 1 94 ? -7.914 -12.585 23.461 1.00 83.19 94 VAL A C 1
ATOM 752 O O . VAL A 1 94 ? -8.429 -11.469 23.460 1.00 83.19 94 VAL A O 1
ATOM 755 N N . PRO A 1 95 ? -8.590 -13.660 23.905 1.00 84.06 95 PRO A N 1
ATOM 756 C CA . PRO A 1 95 ? -9.913 -13.546 24.512 1.00 84.06 95 PRO A CA 1
ATOM 757 C C . PRO A 1 95 ? -9.830 -12.967 25.931 1.00 84.06 95 PRO A C 1
ATOM 759 O O . PRO A 1 95 ? -8.862 -13.227 26.655 1.00 84.06 95 PRO A O 1
ATOM 762 N N . LEU A 1 96 ? -10.871 -12.246 26.355 1.00 85.31 96 LEU A N 1
ATOM 763 C CA . LEU A 1 96 ? -11.010 -11.787 27.735 1.00 85.31 96 LEU A CA 1
ATOM 764 C C . LEU A 1 96 ? -11.142 -13.000 28.673 1.00 85.31 96 LEU A C 1
ATOM 766 O O . LEU A 1 96 ? -12.049 -13.825 28.539 1.00 85.31 96 LEU A O 1
ATOM 770 N N . ARG A 1 97 ? -10.214 -13.141 29.625 1.00 70.00 97 ARG A N 1
ATOM 771 C CA . ARG A 1 97 ? -10.256 -14.218 30.627 1.00 70.00 97 ARG A CA 1
ATOM 772 C C . ARG A 1 97 ? -11.220 -13.848 31.756 1.00 70.00 97 ARG A C 1
ATOM 774 O O . ARG A 1 97 ? -11.135 -12.754 32.304 1.00 70.00 97 ARG A O 1
ATOM 781 N N . LYS A 1 98 ? -12.085 -14.786 32.157 1.00 61.53 98 LYS A N 1
ATOM 782 C CA . LYS A 1 98 ? -13.005 -14.601 33.294 1.00 61.53 98 LYS A CA 1
ATOM 783 C C . LYS A 1 98 ? -12.231 -14.417 34.605 1.00 61.53 98 LYS A C 1
ATOM 785 O O . LYS A 1 98 ? -11.313 -15.187 34.893 1.00 61.53 98 LYS A O 1
ATOM 790 N N . LEU A 1 99 ? -12.634 -13.436 35.416 1.00 56.09 99 LEU A N 1
ATOM 791 C CA . LEU A 1 99 ? -12.186 -13.323 36.805 1.00 56.09 99 LEU A CA 1
ATOM 792 C C . LEU A 1 99 ? -12.720 -14.525 37.596 1.00 56.09 99 LEU A C 1
ATOM 794 O O . LEU A 1 99 ? -13.922 -14.776 37.594 1.00 56.09 99 LEU A O 1
ATOM 798 N N . VAL A 1 100 ? -11.836 -15.271 38.262 1.00 45.78 100 VAL A N 1
ATOM 799 C CA . VAL A 1 100 ? -12.257 -16.381 39.134 1.00 45.78 100 VAL A CA 1
ATOM 800 C C . VAL A 1 100 ? -12.692 -15.850 40.504 1.00 45.78 100 VAL A C 1
ATOM 802 O O . VAL A 1 100 ? -13.651 -16.372 41.054 1.00 45.78 100 VAL A O 1
ATOM 805 N N . LEU A 1 101 ? -12.077 -14.778 41.019 1.00 46.50 101 LEU A N 1
ATOM 806 C CA . LEU A 1 101 ? -12.418 -14.162 42.306 1.00 46.50 101 LEU A CA 1
ATOM 807 C C . LEU A 1 101 ? -11.998 -12.677 42.322 1.00 46.50 101 LEU A C 1
ATOM 809 O O . LEU A 1 101 ? -10.810 -12.380 42.375 1.00 46.50 101 LEU A O 1
ATOM 813 N N . ALA A 1 102 ? -12.969 -11.763 42.257 1.00 44.66 102 ALA A N 1
ATOM 814 C CA . ALA A 1 102 ? -13.001 -10.481 42.975 1.00 44.66 102 ALA A CA 1
ATOM 815 C C . ALA A 1 102 ? -14.424 -9.915 42.839 1.00 44.66 102 ALA A C 1
ATOM 817 O O . ALA A 1 102 ? -14.943 -9.727 41.741 1.00 44.66 102 ALA A O 1
ATOM 818 N N . SER A 1 103 ? -15.056 -9.737 43.989 1.00 44.34 103 SER A N 1
ATOM 819 C CA . SER A 1 103 ? -16.419 -9.278 44.245 1.00 44.34 103 SER A CA 1
ATOM 820 C C . SER A 1 103 ? -16.835 -8.036 43.449 1.00 44.34 103 SER A C 1
ATOM 822 O O . SER A 1 103 ? -16.153 -7.015 43.488 1.00 44.34 103 SER A O 1
ATOM 824 N N . GLY A 1 104 ? -18.015 -8.085 42.825 1.00 54.56 104 GLY A N 1
ATOM 825 C CA . GLY A 1 104 ? -18.679 -6.945 42.174 1.00 54.56 104 GLY A CA 1
ATOM 826 C C . GLY A 1 104 ? -19.228 -5.875 43.131 1.00 54.56 104 GLY A C 1
ATOM 827 O O . GLY A 1 104 ? -20.195 -5.211 42.782 1.00 54.56 104 GLY A O 1
ATOM 828 N N . ASP A 1 105 ? -18.634 -5.717 44.317 1.00 74.44 105 ASP A N 1
ATOM 829 C CA . ASP A 1 105 ? -19.140 -4.875 45.411 1.00 74.44 105 ASP A CA 1
ATOM 830 C C . ASP A 1 105 ? -18.062 -3.886 45.901 1.00 74.44 105 ASP A C 1
ATOM 832 O O . ASP A 1 105 ? -17.734 -3.807 47.082 1.00 74.44 105 ASP A O 1
ATOM 836 N N . ARG A 1 106 ? -17.414 -3.183 44.962 1.00 89.12 106 ARG A N 1
ATOM 837 C CA . ARG A 1 106 ? -16.467 -2.098 45.266 1.00 89.12 106 ARG A CA 1
ATOM 838 C C . ARG A 1 106 ? -16.441 -1.026 44.171 1.00 89.12 106 ARG A C 1
ATOM 840 O O . ARG A 1 106 ? -16.761 -1.337 43.019 1.00 89.12 106 ARG A O 1
ATOM 847 N N . PRO A 1 107 ? -15.967 0.196 44.481 1.00 92.06 107 PRO A N 1
ATOM 848 C CA . PRO A 1 107 ? -15.666 1.196 43.466 1.00 92.06 107 PRO A CA 1
ATOM 849 C C . PRO A 1 107 ? -14.667 0.689 42.420 1.00 92.06 107 PRO A C 1
ATOM 851 O O . PRO A 1 107 ? -13.727 -0.048 42.740 1.00 92.06 107 PRO A O 1
ATOM 854 N N . LYS A 1 108 ? -14.864 1.112 41.169 1.00 92.81 108 LYS A N 1
ATOM 855 C CA . LYS A 1 108 ? -14.053 0.722 40.008 1.00 92.81 108 LYS A CA 1
ATOM 856 C C . LYS A 1 108 ? -13.170 1.871 39.515 1.00 92.81 108 LYS A C 1
ATOM 858 O O . LYS A 1 108 ? -13.482 3.045 39.752 1.00 92.81 108 LYS A O 1
ATOM 863 N N . THR A 1 109 ? -12.067 1.554 38.840 1.00 94.56 109 THR A N 1
ATOM 864 C CA . THR A 1 109 ? -11.217 2.526 38.124 1.00 94.56 109 THR A CA 1
ATOM 865 C C . THR A 1 109 ? -11.284 2.277 36.621 1.00 94.56 109 THR A C 1
ATOM 867 O O . THR A 1 109 ? -10.818 1.245 36.148 1.00 94.56 109 THR A O 1
ATOM 870 N N . LEU A 1 110 ? -11.809 3.233 35.857 1.00 95.56 110 LEU A N 1
ATOM 871 C CA . LEU A 1 110 ? -11.723 3.240 34.398 1.00 95.56 110 LEU A CA 1
ATOM 872 C C . LEU A 1 110 ? -10.648 4.208 33.925 1.00 95.56 110 LEU A C 1
ATOM 874 O O . LEU A 1 110 ? -10.416 5.251 34.538 1.00 95.56 110 LEU A O 1
ATOM 878 N N . VAL A 1 111 ? -10.041 3.878 32.794 1.00 96.38 111 VAL A N 1
ATOM 879 C CA . VAL A 1 111 ? -9.128 4.762 32.071 1.00 96.38 111 VAL A CA 1
ATOM 880 C C . VAL A 1 111 ? -9.704 5.056 30.695 1.00 96.38 111 VAL A C 1
ATOM 882 O O . VAL A 1 111 ? -10.032 4.130 29.962 1.00 96.38 111 VAL A O 1
ATOM 885 N N . CYS A 1 112 ? -9.807 6.334 30.342 1.00 96.69 112 CYS A N 1
ATOM 886 C CA . CYS A 1 112 ? -10.218 6.813 29.030 1.00 96.69 112 CYS A CA 1
ATOM 887 C C . CYS A 1 112 ? -9.015 7.413 28.300 1.00 96.69 112 CYS A C 1
ATOM 889 O O . CYS A 1 112 ? -8.579 8.532 28.589 1.00 96.69 112 CYS A O 1
ATOM 891 N N . HIS A 1 113 ? -8.477 6.629 27.367 1.00 92.38 113 HIS A N 1
ATOM 892 C CA . HIS A 1 113 ? -7.249 6.896 26.629 1.00 92.38 113 HIS A CA 1
ATOM 893 C C . HIS A 1 113 ? -7.473 7.886 25.488 1.00 92.38 113 HIS A C 1
ATOM 895 O O . HIS A 1 113 ? -7.525 7.500 24.323 1.00 92.38 113 HIS A O 1
ATOM 901 N N . ASP A 1 114 ? -7.614 9.161 25.836 1.00 89.88 114 ASP A N 1
ATOM 902 C CA . ASP A 1 114 ? -7.510 10.264 24.882 1.00 89.88 114 ASP A CA 1
ATOM 903 C C . ASP A 1 114 ? -6.030 10.612 24.672 1.00 89.88 114 ASP A C 1
ATOM 905 O O . ASP A 1 114 ? -5.395 11.190 25.555 1.00 89.88 114 ASP A O 1
ATOM 909 N N . MET A 1 115 ? -5.468 10.176 23.542 1.00 86.50 115 MET A N 1
ATOM 910 C CA . MET A 1 115 ? -4.043 10.302 23.221 1.00 86.50 115 MET A CA 1
ATOM 911 C C . MET A 1 115 ? -3.866 10.982 21.866 1.00 86.50 115 MET A C 1
ATOM 913 O O . MET A 1 115 ? -3.912 10.326 20.823 1.00 86.50 115 MET A O 1
ATOM 917 N N . ALA A 1 116 ? -3.696 12.306 21.885 1.00 81.75 116 ALA A N 1
ATOM 918 C CA . ALA A 1 116 ? -3.535 13.164 20.706 1.00 81.75 116 ALA A CA 1
ATOM 919 C C . ALA A 1 116 ? -4.451 12.812 19.503 1.00 81.75 116 ALA A C 1
ATOM 921 O O . ALA A 1 116 ? -4.011 12.827 18.352 1.00 81.75 116 ALA A O 1
ATOM 922 N N . GLY A 1 117 ? -5.728 12.498 19.763 1.00 75.06 117 GLY A N 1
ATOM 923 C CA . GLY A 1 117 ? -6.721 12.172 18.729 1.00 75.06 117 GLY A CA 1
ATOM 924 C C . GLY A 1 117 ? -6.831 10.690 18.332 1.00 75.06 117 GLY A C 1
ATOM 925 O O . GLY A 1 117 ? -7.640 10.378 17.456 1.00 75.06 117 GLY A O 1
ATOM 926 N N . GLY A 1 118 ? -6.080 9.788 18.976 1.00 83.62 118 GLY A N 1
ATOM 927 C CA . GLY A 1 118 ? -6.117 8.335 18.759 1.00 83.62 118 GLY A CA 1
ATOM 928 C C . GLY A 1 118 ? -5.459 7.873 17.447 1.00 83.62 118 GLY A C 1
ATOM 929 O O . GLY A 1 118 ? -5.202 8.667 16.543 1.00 83.62 118 GLY A O 1
ATOM 930 N N . TYR A 1 119 ? -5.204 6.567 17.319 1.00 89.69 119 TYR A N 1
ATOM 931 C CA . TYR A 1 119 ? -4.597 5.919 16.141 1.00 89.69 119 TYR A CA 1
ATOM 932 C C . TYR A 1 119 ? -3.240 6.523 15.712 1.00 89.69 119 TYR A C 1
ATOM 934 O O . TYR A 1 119 ? -3.024 6.885 14.549 1.00 89.69 119 TYR A O 1
ATOM 942 N N . LEU A 1 120 ? -2.302 6.610 16.655 1.00 91.50 120 LEU A N 1
ATOM 943 C CA . LEU A 1 120 ? -0.914 7.025 16.439 1.00 91.50 120 LEU A CA 1
ATOM 944 C C . LEU A 1 120 ? -0.081 5.819 15.966 1.00 91.50 120 LEU A C 1
ATOM 946 O O . LEU A 1 120 ? -0.430 5.199 14.966 1.00 91.50 120 LEU A O 1
ATOM 950 N N . ASP A 1 121 ? 1.009 5.469 16.652 1.00 92.56 121 ASP A N 1
ATOM 951 C CA . ASP A 1 121 ? 1.825 4.283 16.335 1.00 92.56 121 ASP A CA 1
ATOM 952 C C . ASP A 1 121 ? 1.058 2.973 16.551 1.00 92.56 121 ASP A C 1
ATOM 954 O O . ASP A 1 121 ? 1.303 1.962 15.899 1.00 92.56 121 ASP A O 1
ATOM 958 N N . ASP A 1 122 ? 0.081 2.999 17.449 1.00 91.19 122 ASP A N 1
ATOM 959 C CA . ASP A 1 122 ? -0.796 1.883 17.774 1.00 91.19 122 ASP A CA 1
ATOM 960 C C . ASP A 1 122 ? -1.799 1.538 16.665 1.00 91.19 122 ASP A C 1
ATOM 962 O O . ASP A 1 122 ? -2.400 0.460 16.701 1.00 91.19 122 ASP A O 1
ATOM 966 N N . ARG A 1 123 ? -1.937 2.392 15.638 1.00 92.62 123 ARG A N 1
ATOM 967 C CA . ARG A 1 123 ? -2.658 2.028 14.414 1.00 92.62 123 ARG A CA 1
ATOM 968 C C . ARG A 1 123 ? -1.954 0.905 13.661 1.00 92.62 123 ARG A C 1
ATOM 970 O O . ARG A 1 123 ? -2.637 0.101 13.036 1.00 92.62 123 ARG A O 1
ATOM 977 N N . PHE A 1 124 ? -0.623 0.817 13.735 1.00 91.38 124 PHE A N 1
ATOM 978 C CA . PHE A 1 124 ? 0.148 -0.268 13.132 1.00 91.38 124 PHE A CA 1
ATOM 979 C C . PHE A 1 124 ? 0.009 -1.514 14.001 1.00 91.38 124 PHE A C 1
ATOM 981 O O . PHE A 1 124 ? 0.708 -1.711 14.994 1.00 91.38 124 PHE A O 1
ATOM 988 N N . ILE A 1 125 ? -0.926 -2.384 13.630 1.00 86.81 125 ILE A N 1
ATOM 989 C CA . ILE A 1 125 ? -1.355 -3.516 14.464 1.00 86.81 125 ILE A CA 1
ATOM 990 C C . ILE A 1 125 ? -0.239 -4.547 14.727 1.00 86.81 125 ILE A C 1
ATOM 992 O O . ILE A 1 125 ? -0.329 -5.336 15.669 1.00 86.81 125 ILE A O 1
ATOM 996 N N . GLN A 1 126 ? 0.805 -4.546 13.891 1.00 83.06 126 GLN A N 1
ATOM 997 C CA . GLN A 1 126 ? 1.994 -5.397 14.009 1.00 83.06 126 GLN A CA 1
ATOM 998 C C . GLN A 1 126 ? 3.160 -4.705 14.735 1.00 83.06 126 GLN A C 1
ATOM 1000 O O . GLN A 1 126 ? 4.202 -5.327 14.948 1.00 83.06 126 GLN A O 1
ATOM 1005 N N . GLY A 1 127 ? 2.967 -3.466 15.187 1.00 89.06 127 GLY A N 1
ATOM 1006 C CA . GLY A 1 127 ? 3.978 -2.663 15.856 1.00 89.06 127 GLY A CA 1
ATOM 1007 C C . GLY A 1 127 ? 4.790 -1.778 14.914 1.00 89.06 127 GLY A C 1
ATOM 1008 O O . GLY A 1 127 ? 4.584 -1.759 13.705 1.00 89.06 127 GLY A O 1
ATOM 1009 N N . VAL A 1 128 ? 5.732 -1.047 15.503 1.00 91.06 128 VAL A N 1
ATOM 1010 C CA . VAL A 1 128 ? 6.590 -0.052 14.849 1.00 91.06 128 VAL A CA 1
ATOM 1011 C C . VAL A 1 128 ? 8.070 -0.320 15.134 1.00 91.06 128 VAL A C 1
ATOM 1013 O O . VAL A 1 128 ? 8.433 -1.022 16.081 1.00 91.06 128 VAL A O 1
ATOM 1016 N N . LYS A 1 129 ? 8.954 0.252 14.307 1.00 89.81 129 LYS A N 1
ATOM 1017 C CA . LYS A 1 129 ? 10.413 -0.004 14.307 1.00 89.81 129 LYS A CA 1
ATOM 1018 C C . LYS A 1 129 ? 11.213 0.949 15.209 1.00 89.81 129 LYS A C 1
ATOM 1020 O O . LYS A 1 129 ? 12.363 1.274 14.925 1.00 89.81 129 LYS A O 1
ATOM 1025 N N . HIS A 1 130 ? 10.593 1.428 16.280 1.00 90.81 130 HIS A N 1
ATOM 1026 C CA . HIS A 1 130 ? 11.208 2.268 17.308 1.00 90.81 130 HIS A CA 1
ATOM 1027 C C . HIS A 1 130 ? 10.639 1.900 18.684 1.00 90.81 130 HIS A C 1
ATOM 1029 O O . HIS A 1 130 ? 9.592 1.261 18.770 1.00 90.81 130 HIS A O 1
ATOM 1035 N N . ALA A 1 131 ? 11.356 2.225 19.763 1.00 88.31 131 ALA A N 1
ATOM 1036 C CA . ALA A 1 131 ? 11.069 1.729 21.119 1.00 88.31 131 ALA A CA 1
ATOM 1037 C C . ALA A 1 131 ? 10.303 2.726 22.017 1.00 88.31 131 ALA A C 1
ATOM 1039 O O . ALA A 1 131 ? 9.957 2.396 23.153 1.00 88.31 131 ALA A O 1
ATOM 1040 N N . ASP A 1 132 ? 10.079 3.949 21.534 1.00 88.00 132 ASP A N 1
ATOM 1041 C CA . ASP A 1 132 ? 9.488 5.077 22.266 1.00 88.00 132 ASP A CA 1
ATOM 1042 C C . ASP A 1 132 ? 7.985 5.268 22.002 1.00 88.00 132 ASP A C 1
ATOM 1044 O O . ASP A 1 132 ? 7.418 6.272 22.425 1.00 88.00 132 ASP A O 1
ATOM 1048 N N . ALA A 1 133 ? 7.325 4.308 21.345 1.00 91.06 133 ALA A N 1
ATOM 1049 C CA . ALA A 1 133 ? 5.872 4.322 21.207 1.00 91.06 133 ALA A CA 1
ATOM 1050 C C . ALA A 1 133 ? 5.195 4.256 22.590 1.00 91.06 133 ALA A C 1
ATOM 1052 O O . ALA A 1 133 ? 5.659 3.547 23.499 1.00 91.06 133 ALA A O 1
ATOM 1053 N N . TYR A 1 134 ? 4.082 4.981 22.749 1.00 91.69 134 TYR A N 1
ATOM 1054 C CA . TYR A 1 134 ? 3.326 4.973 24.001 1.00 91.69 134 TYR A CA 1
ATOM 1055 C C . TYR A 1 134 ? 2.804 3.567 24.309 1.00 91.69 134 TYR A C 1
ATOM 1057 O O . TYR A 1 134 ? 2.341 2.836 23.432 1.00 91.69 134 TYR A O 1
ATOM 1065 N N . ARG A 1 135 ? 2.868 3.191 25.584 1.00 90.31 135 ARG A N 1
ATOM 1066 C CA . ARG A 1 135 ? 2.416 1.894 26.079 1.00 90.31 135 ARG A CA 1
ATOM 1067 C C . ARG A 1 135 ? 1.860 2.049 27.479 1.00 90.31 135 ARG A C 1
ATOM 1069 O O . ARG A 1 135 ? 2.452 2.727 28.315 1.00 90.31 135 ARG A O 1
ATOM 1076 N N . PHE A 1 136 ? 0.767 1.353 27.744 1.00 93.06 136 PHE A N 1
ATOM 1077 C CA . PHE A 1 136 ? 0.214 1.247 29.082 1.00 93.06 136 PHE A CA 1
ATOM 1078 C C . PHE A 1 136 ? 0.654 -0.065 29.731 1.00 93.06 136 PHE A C 1
ATOM 1080 O O . PHE A 1 136 ? 0.647 -1.112 29.083 1.00 93.06 136 PHE A O 1
ATOM 1087 N N . TYR A 1 137 ? 1.068 -0.018 30.997 1.00 91.69 137 TYR A N 1
ATOM 1088 C CA . TYR A 1 137 ? 1.551 -1.196 31.731 1.00 91.69 137 TYR A CA 1
ATOM 1089 C C . TYR A 1 137 ? 1.138 -1.217 33.215 1.00 91.69 137 TYR A C 1
ATOM 1091 O O . TYR A 1 137 ? 1.549 -2.108 33.959 1.00 91.69 137 TYR A O 1
ATOM 1099 N N . HIS A 1 138 ? 0.267 -0.297 33.642 1.00 91.25 138 HIS A N 1
ATOM 1100 C CA . HIS A 1 138 ? -0.311 -0.247 34.993 1.00 91.25 138 HIS A CA 1
ATOM 1101 C C . HIS A 1 138 ? -1.711 -0.881 35.059 1.00 91.25 138 HIS A C 1
ATOM 1103 O O . HIS A 1 138 ? -2.567 -0.462 35.835 1.00 91.25 138 HIS A O 1
ATOM 1109 N N . TRP A 1 139 ? -1.935 -1.928 34.258 1.00 90.25 139 TRP A N 1
ATOM 1110 C CA . TRP A 1 139 ? -3.211 -2.645 34.144 1.00 90.25 139 TRP A CA 1
ATOM 1111 C C . TRP A 1 139 ? -3.776 -3.139 35.475 1.00 90.25 139 TRP A C 1
ATOM 1113 O O . TRP A 1 139 ? -4.987 -3.195 35.639 1.00 90.25 139 TRP A O 1
ATOM 1123 N N . ALA A 1 140 ? -2.909 -3.473 36.432 1.00 85.00 140 ALA A N 1
ATOM 1124 C CA . ALA A 1 140 ? -3.319 -3.965 37.742 1.00 85.00 140 ALA A CA 1
ATOM 1125 C C . ALA A 1 140 ? -4.102 -2.936 38.576 1.00 85.00 140 ALA A C 1
ATOM 1127 O O . ALA A 1 140 ? -4.810 -3.355 39.480 1.00 85.00 140 ALA A O 1
ATOM 1128 N N . ASN A 1 141 ? -3.993 -1.635 38.277 1.00 87.75 141 ASN A N 1
ATOM 1129 C CA . ASN A 1 141 ? -4.649 -0.552 39.024 1.00 87.75 141 ASN A CA 1
ATOM 1130 C C . ASN A 1 141 ? -6.032 -0.172 38.471 1.00 87.75 141 ASN A C 1
ATOM 1132 O O . ASN A 1 141 ? -6.642 0.792 38.943 1.00 87.75 141 ASN A O 1
ATOM 1136 N N . ILE A 1 142 ? -6.491 -0.848 37.417 1.00 91.69 142 ILE A N 1
ATOM 1137 C CA . ILE A 1 142 ? -7.701 -0.473 36.686 1.00 91.69 142 ILE A CA 1
ATOM 1138 C C . ILE A 1 142 ? -8.643 -1.663 36.522 1.00 91.69 142 ILE A C 1
ATOM 1140 O O . ILE A 1 142 ? -8.247 -2.816 36.645 1.00 91.69 142 ILE A O 1
ATOM 1144 N N . ASP A 1 143 ? -9.905 -1.362 36.237 1.00 91.38 143 ASP A N 1
ATOM 1145 C CA . ASP A 1 143 ? -10.989 -2.326 36.044 1.00 91.38 143 ASP A CA 1
ATOM 1146 C C . ASP A 1 143 ? -11.561 -2.303 34.625 1.00 91.38 143 ASP A C 1
ATOM 1148 O O . ASP A 1 143 ? -12.307 -3.205 34.258 1.00 91.38 143 ASP A O 1
ATOM 1152 N N . GLY A 1 144 ? -11.225 -1.292 33.824 1.00 93.25 144 GLY A N 1
ATOM 1153 C CA . GLY A 1 144 ? -11.659 -1.173 32.437 1.00 93.25 144 GLY A CA 1
ATOM 1154 C C . GLY A 1 144 ? -10.886 -0.088 31.700 1.00 93.25 144 GLY A C 1
ATOM 1155 O O . GLY A 1 144 ? -10.396 0.872 32.304 1.00 93.25 144 GLY A O 1
ATOM 1156 N N . PHE A 1 145 ? -10.764 -0.254 30.389 1.00 97.00 145 PHE A N 1
ATOM 1157 C CA . PHE A 1 145 ? -10.028 0.657 29.523 1.00 97.00 145 PHE A CA 1
ATOM 1158 C C . PHE A 1 145 ? -10.908 1.065 28.342 1.00 97.00 145 PHE A C 1
ATOM 1160 O O . PHE A 1 145 ? -11.495 0.215 27.682 1.00 97.00 145 PHE A O 1
ATOM 1167 N N . ILE A 1 146 ? -10.997 2.363 28.075 1.00 98.12 146 ILE A N 1
ATOM 1168 C CA . ILE A 1 146 ? -11.745 2.948 26.964 1.00 98.12 146 ILE A CA 1
ATOM 1169 C C . ILE A 1 146 ? -10.719 3.503 25.984 1.00 98.12 146 ILE A C 1
ATOM 1171 O O . ILE A 1 146 ? -9.954 4.408 26.328 1.00 98.12 146 ILE A O 1
ATOM 1175 N N . TYR A 1 147 ? -10.692 2.958 24.772 1.00 97.62 147 TYR A N 1
ATOM 1176 C CA . TYR A 1 147 ? -9.881 3.501 23.693 1.00 97.62 147 TYR A CA 1
ATOM 1177 C C . TYR A 1 147 ? -10.647 4.646 23.027 1.00 97.62 147 TYR A C 1
ATOM 1179 O O . TYR A 1 147 ? -11.662 4.419 22.367 1.00 97.62 147 TYR A O 1
ATOM 1187 N N . PHE A 1 148 ? -10.183 5.878 23.229 1.00 95.94 148 PHE A N 1
ATOM 1188 C CA . PHE A 1 148 ? -10.926 7.078 22.870 1.00 95.94 148 PHE A CA 1
ATOM 1189 C C . PHE A 1 148 ? -10.322 7.786 21.655 1.00 95.94 148 PHE A C 1
ATOM 1191 O O . PHE A 1 148 ? -9.107 7.884 21.503 1.00 95.94 148 PHE A O 1
ATOM 1198 N N . SER A 1 149 ? -11.190 8.301 20.786 1.00 94.62 149 SER A N 1
ATOM 1199 C CA . SER A 1 149 ? -10.817 9.226 19.719 1.00 94.62 149 SER A CA 1
ATOM 1200 C C . SER A 1 149 ? -12.012 10.106 19.344 1.00 94.62 149 SER A C 1
ATOM 1202 O O . SER A 1 149 ? -13.156 9.748 19.623 1.00 94.62 149 SER A O 1
ATOM 1204 N N . HIS A 1 150 ? -11.760 11.221 18.661 1.00 93.06 150 HIS A N 1
ATOM 1205 C CA . HIS A 1 150 ? -12.792 12.161 18.192 1.00 93.06 150 HIS A CA 1
ATOM 1206 C C . HIS A 1 150 ? -13.402 11.758 16.833 1.00 93.06 150 HIS A C 1
ATOM 1208 O O . HIS A 1 150 ? -13.746 12.597 15.999 1.00 93.06 150 HIS A O 1
ATOM 1214 N N . TYR A 1 151 ? -13.483 10.455 16.555 1.00 94.88 151 TYR A N 1
ATOM 1215 C CA . TYR A 1 151 ? -14.089 9.921 15.336 1.00 94.88 151 TYR A CA 1
ATOM 1216 C C . TYR A 1 151 ? -15.405 9.218 15.647 1.00 94.88 151 TYR A C 1
ATOM 1218 O O . TYR A 1 151 ? -15.485 8.498 16.638 1.00 94.88 151 TYR A O 1
ATOM 1226 N N . LEU A 1 152 ? -16.394 9.359 14.751 1.00 96.69 152 LEU A N 1
ATOM 1227 C CA . LEU A 1 152 ? -17.768 8.866 14.932 1.00 96.69 152 LEU A CA 1
ATOM 1228 C C . LEU A 1 152 ? -17.847 7.457 15.540 1.00 96.69 152 LEU A C 1
ATOM 1230 O O . LEU A 1 152 ? -18.593 7.247 16.493 1.00 96.69 152 LEU A O 1
ATOM 1234 N N . VAL A 1 153 ? -17.080 6.505 14.998 1.00 97.69 153 VAL A N 1
ATOM 1235 C CA . VAL A 1 153 ? -16.894 5.177 15.593 1.00 97.69 153 VAL A CA 1
ATOM 1236 C C . VAL A 1 153 ? -15.412 4.873 15.741 1.00 97.69 153 VAL A C 1
ATOM 1238 O O . VAL A 1 153 ? -14.675 4.755 14.758 1.00 97.69 153 VAL A O 1
ATOM 1241 N N . THR A 1 154 ? -15.006 4.670 16.986 1.00 97.31 154 THR A N 1
ATOM 1242 C CA . THR A 1 154 ? -13.664 4.264 17.387 1.00 97.31 154 THR A CA 1
ATOM 1243 C C . THR A 1 154 ? -13.652 2.766 17.671 1.00 97.31 154 THR A C 1
ATOM 1245 O O . THR A 1 154 ? -14.193 2.313 18.679 1.00 97.31 154 THR A O 1
ATOM 1248 N N . ILE A 1 155 ? -13.018 1.995 16.789 1.00 96.31 155 ILE A N 1
ATOM 1249 C CA . ILE A 1 155 ? -12.726 0.572 16.999 1.00 96.31 155 ILE A CA 1
ATOM 1250 C C . ILE A 1 155 ? -11.338 0.459 17.654 1.00 96.31 155 ILE A C 1
ATOM 1252 O O . ILE A 1 155 ? -10.359 0.862 17.014 1.00 96.31 155 ILE A O 1
ATOM 1256 N N . PRO A 1 156 ? -11.210 -0.079 18.882 1.00 96.44 156 PRO A N 1
ATOM 1257 C CA . PRO A 1 156 ? -9.911 -0.230 19.535 1.00 96.44 156 PRO A CA 1
ATOM 1258 C C . PRO A 1 156 ? -8.936 -1.035 18.659 1.00 96.44 156 PRO A C 1
ATOM 1260 O O . PRO A 1 156 ? -9.306 -2.114 18.183 1.00 96.44 156 PRO A O 1
ATOM 1263 N N . PRO A 1 157 ? -7.694 -0.566 18.426 1.00 95.25 157 PRO A N 1
ATOM 1264 C CA . PRO A 1 157 ? -6.694 -1.368 17.736 1.00 95.25 157 PRO A CA 1
ATOM 1265 C C . PRO A 1 157 ? -6.464 -2.706 18.459 1.00 95.25 157 PRO A C 1
ATOM 1267 O O . PRO A 1 157 ? -6.405 -2.740 19.693 1.00 95.25 157 PRO A O 1
ATOM 1270 N N . PRO A 1 158 ? -6.272 -3.821 17.730 1.00 93.94 158 PRO A N 1
ATOM 1271 C CA . PRO A 1 158 ? -6.160 -5.148 18.337 1.00 93.94 158 PRO A CA 1
ATOM 1272 C C . PRO A 1 158 ? -4.991 -5.258 19.318 1.00 93.94 158 PRO A C 1
ATOM 1274 O O . PRO A 1 158 ? -5.054 -6.064 20.241 1.00 93.94 158 PRO A O 1
ATOM 1277 N N . CYS A 1 159 ? -3.936 -4.452 19.166 1.00 92.88 159 CYS A N 1
ATOM 1278 C CA . CYS A 1 159 ? -2.811 -4.433 20.096 1.00 92.88 159 CYS A CA 1
ATOM 1279 C C . CYS A 1 159 ? -3.209 -3.989 21.513 1.00 92.88 159 CYS A C 1
ATOM 1281 O O . CYS A 1 159 ? -2.734 -4.580 22.486 1.00 92.88 159 CYS A O 1
ATOM 1283 N N . TRP A 1 160 ? -4.141 -3.041 21.633 1.00 95.19 160 TRP A N 1
ATOM 1284 C CA . TRP A 1 160 ? -4.709 -2.597 22.904 1.00 95.19 160 TRP A CA 1
ATOM 1285 C C . TRP A 1 160 ? -5.646 -3.636 23.498 1.00 95.19 160 TRP A C 1
ATOM 1287 O O . TRP A 1 160 ? -5.476 -4.010 24.657 1.00 95.19 160 TRP A O 1
ATOM 1297 N N . THR A 1 161 ? -6.581 -4.157 22.701 1.00 95.25 161 THR A N 1
ATOM 1298 C CA . THR A 1 161 ? -7.511 -5.208 23.141 1.00 95.25 161 THR A CA 1
ATOM 1299 C C . THR A 1 161 ? -6.751 -6.447 23.613 1.00 95.25 161 THR A C 1
ATOM 1301 O O . THR A 1 161 ? -7.008 -6.967 24.696 1.00 95.25 161 THR A O 1
ATOM 1304 N N . ASN A 1 162 ? -5.732 -6.879 22.860 1.00 92.81 162 ASN A N 1
ATOM 1305 C CA . ASN A 1 162 ? -4.900 -8.023 23.224 1.00 92.81 162 ASN A CA 1
ATOM 1306 C C . ASN A 1 162 ? -4.161 -7.810 24.550 1.00 92.81 162 ASN A C 1
ATOM 1308 O O . ASN A 1 162 ? -4.084 -8.734 25.363 1.00 92.81 162 ASN A O 1
ATOM 1312 N N . ALA A 1 163 ? -3.599 -6.618 24.765 1.00 92.12 163 ALA A N 1
ATOM 1313 C CA . ALA A 1 163 ? -2.912 -6.292 26.007 1.00 92.12 163 ALA A CA 1
ATOM 1314 C C . ALA A 1 163 ? -3.890 -6.214 27.184 1.00 92.12 163 ALA A C 1
ATOM 1316 O O . ALA A 1 163 ? -3.657 -6.877 28.193 1.00 92.12 163 ALA A O 1
ATOM 1317 N N . ALA A 1 164 ? -5.012 -5.510 27.045 1.00 92.69 164 ALA A N 1
ATOM 1318 C CA . ALA A 1 164 ? -6.030 -5.402 28.087 1.00 92.69 164 ALA A CA 1
ATOM 1319 C C . ALA A 1 164 ? -6.583 -6.782 28.486 1.00 92.69 164 ALA A C 1
ATOM 1321 O O . ALA A 1 164 ? -6.527 -7.164 29.657 1.00 92.69 164 ALA A O 1
ATOM 1322 N N . HIS A 1 165 ? -6.978 -7.608 27.513 1.00 90.75 165 HIS A N 1
ATOM 1323 C CA . HIS A 1 165 ? -7.506 -8.953 27.758 1.00 90.75 165 HIS A CA 1
ATOM 1324 C C . HIS A 1 165 ? -6.491 -9.887 28.419 1.00 90.75 165 HIS A C 1
ATOM 1326 O O . HIS A 1 165 ? -6.857 -10.687 29.285 1.00 90.75 165 HIS A O 1
ATOM 1332 N N . LYS A 1 166 ? -5.201 -9.765 28.069 1.00 85.62 166 LYS A N 1
ATOM 1333 C CA . LYS A 1 166 ? -4.109 -10.505 28.726 1.00 85.62 166 LYS A CA 1
ATOM 1334 C C . LYS A 1 166 ? -4.017 -10.177 30.220 1.00 85.62 166 LYS A C 1
ATOM 1336 O O . LYS A 1 166 ? -3.653 -11.051 31.005 1.00 85.62 166 LYS A O 1
ATOM 1341 N N . HIS A 1 167 ? -4.407 -8.963 30.603 1.00 87.12 167 HIS A N 1
ATOM 1342 C CA . HIS A 1 167 ? -4.486 -8.500 31.988 1.00 87.12 167 HIS A CA 1
ATOM 1343 C C . HIS A 1 167 ? -5.884 -8.641 32.616 1.00 87.12 167 HIS A C 1
ATOM 1345 O O . HIS A 1 167 ? -6.037 -8.322 33.791 1.00 87.12 167 HIS A O 1
ATOM 1351 N N . ARG A 1 168 ? -6.865 -9.205 31.889 1.00 86.25 168 ARG A N 1
ATOM 1352 C CA . ARG A 1 168 ? -8.286 -9.341 32.283 1.00 86.25 168 ARG A CA 1
ATOM 1353 C C . ARG A 1 168 ? -9.040 -8.013 32.388 1.00 86.25 168 ARG A C 1
ATOM 1355 O O . ARG A 1 168 ? -10.009 -7.915 33.132 1.00 86.25 168 ARG A O 1
ATOM 1362 N N . ILE A 1 169 ? -8.603 -7.011 31.640 1.00 90.56 169 ILE A N 1
ATOM 1363 C CA . ILE A 1 169 ? -9.249 -5.705 31.592 1.00 90.56 169 ILE A CA 1
ATOM 1364 C C . ILE A 1 169 ? -10.162 -5.655 30.361 1.00 90.56 169 ILE A C 1
ATOM 1366 O O . ILE A 1 169 ? -9.660 -5.894 29.258 1.00 90.56 169 ILE A O 1
ATOM 1370 N N . PRO A 1 170 ? -11.468 -5.370 30.522 1.00 94.00 170 PRO A N 1
ATOM 1371 C CA . PRO A 1 170 ? -12.362 -5.158 29.396 1.00 94.00 170 PRO A CA 1
ATOM 1372 C C . PRO A 1 170 ? -11.969 -3.893 28.622 1.00 94.00 170 PRO A C 1
ATOM 1374 O O . PRO A 1 170 ? -11.590 -2.875 29.214 1.00 94.00 170 PRO A O 1
ATOM 1377 N N . MET A 1 171 ? -12.064 -3.972 27.297 1.00 97.06 171 MET A N 1
ATOM 1378 C CA . MET A 1 171 ? -11.717 -2.911 26.355 1.00 97.06 171 MET A CA 1
ATOM 1379 C C . MET A 1 171 ? -12.979 -2.344 25.703 1.00 97.06 171 MET A C 1
ATOM 1381 O O . MET A 1 171 ? -13.697 -3.068 25.018 1.00 97.06 171 MET A O 1
ATOM 1385 N N . LEU A 1 172 ? -13.235 -1.047 25.861 1.00 98.31 172 LEU A N 1
ATOM 1386 C CA . LEU A 1 172 ? -14.370 -0.364 25.241 1.00 98.31 172 LEU A CA 1
ATOM 1387 C C . LEU A 1 172 ? -13.909 0.499 24.061 1.00 98.31 172 LEU A C 1
ATOM 1389 O O . LEU A 1 172 ? -12.874 1.166 24.133 1.00 98.31 172 LEU A O 1
ATOM 1393 N N . GLY A 1 173 ? -14.694 0.494 22.984 1.00 98.25 173 GLY A N 1
ATOM 1394 C CA . GLY A 1 173 ? -14.612 1.499 21.923 1.00 98.25 173 GLY A CA 1
ATOM 1395 C C . GLY A 1 173 ? -15.404 2.758 22.275 1.00 98.25 173 GLY A C 1
ATOM 1396 O O . GLY A 1 173 ? -16.031 2.839 23.333 1.00 98.25 173 GLY A O 1
ATOM 1397 N N . THR A 1 174 ? -15.445 3.716 21.351 1.00 98.38 174 THR A N 1
ATOM 1398 C CA . THR A 1 174 ? -16.187 4.978 21.525 1.00 98.38 174 THR A CA 1
ATOM 1399 C C . THR A 1 174 ? -17.099 5.238 20.331 1.00 98.38 174 THR A C 1
ATOM 1401 O O . THR A 1 174 ? -16.656 5.169 19.184 1.00 98.38 174 THR A O 1
ATOM 1404 N N . PHE A 1 175 ? -18.365 5.559 20.595 1.00 98.50 175 PHE A N 1
ATOM 1405 C CA . PHE A 1 175 ? -19.280 6.170 19.633 1.00 98.50 175 PHE A CA 1
ATOM 1406 C C . PHE A 1 175 ? -19.500 7.622 20.046 1.00 98.50 175 PHE A C 1
ATOM 1408 O O . PHE A 1 175 ? -19.986 7.873 21.151 1.00 98.50 175 PHE A O 1
ATOM 1415 N N . ILE A 1 176 ? -19.135 8.567 19.180 1.00 97.31 176 ILE A N 1
ATOM 1416 C CA . ILE A 1 176 ? -19.173 9.994 19.508 1.00 97.31 176 ILE A CA 1
ATOM 1417 C C . ILE A 1 176 ? -19.824 10.830 18.408 1.00 97.31 176 ILE A C 1
ATOM 1419 O O . ILE A 1 176 ? -19.602 10.610 17.219 1.00 97.31 176 ILE A O 1
ATOM 1423 N N . THR A 1 177 ? -20.619 11.823 18.797 1.00 97.44 177 THR A N 1
ATOM 1424 C CA . THR A 1 177 ? -21.132 12.848 17.883 1.00 97.44 177 THR A CA 1
ATOM 1425 C C . THR A 1 177 ? -20.809 14.227 18.438 1.00 97.44 177 THR A C 1
ATOM 1427 O O . THR A 1 177 ? -21.130 14.518 19.581 1.00 97.44 177 THR A O 1
ATOM 1430 N N . GLU A 1 178 ? -20.179 15.081 17.633 1.00 92.62 178 GLU A N 1
ATOM 1431 C CA . GLU A 1 178 ? -19.733 16.412 18.055 1.00 92.62 178 GLU A CA 1
ATOM 1432 C C . GLU A 1 178 ? -20.166 17.476 17.034 1.00 92.62 178 GLU A C 1
ATOM 1434 O O . GLU A 1 178 ? -20.171 17.237 15.818 1.00 92.62 178 GLU A O 1
ATOM 1439 N N . TRP A 1 179 ? -20.481 18.677 17.527 1.00 90.88 179 TRP A N 1
ATOM 1440 C CA . TRP A 1 179 ? -20.753 19.873 16.714 1.00 90.88 179 TRP A CA 1
ATOM 1441 C C . TRP A 1 179 ? -21.934 19.715 15.728 1.00 90.88 179 TRP A C 1
ATOM 1443 O O . TRP A 1 179 ? -22.806 18.855 15.881 1.00 90.88 179 TRP A O 1
ATOM 1453 N N . ASP A 1 180 ? -21.993 20.574 14.704 1.00 87.69 180 ASP A N 1
ATOM 1454 C CA . ASP A 1 180 ? -23.090 20.602 13.725 1.00 87.69 180 ASP A CA 1
ATOM 1455 C C . ASP A 1 180 ? -23.190 19.310 12.896 1.00 87.69 180 ASP A C 1
ATOM 1457 O O . ASP A 1 180 ? -24.289 18.850 12.577 1.00 87.69 180 ASP A O 1
ATOM 1461 N N . HIS A 1 181 ? -22.054 18.678 12.584 1.00 88.44 181 HIS A N 1
ATOM 1462 C CA . HIS A 1 181 ? -22.037 17.385 11.896 1.00 88.44 181 HIS A CA 1
ATOM 1463 C C . HIS A 1 181 ? -22.619 16.264 12.770 1.00 88.44 181 HIS A C 1
ATOM 1465 O O . HIS A 1 181 ? -23.391 15.439 12.275 1.00 88.44 181 HIS A O 1
ATOM 1471 N N . GLY A 1 182 ? -22.302 16.251 14.069 1.00 91.38 182 GLY A N 1
ATOM 1472 C CA . GLY A 1 182 ? -22.870 15.313 15.035 1.00 91.38 182 GLY A CA 1
ATOM 1473 C C . GLY A 1 182 ? -24.386 15.449 15.163 1.00 91.38 182 GLY A C 1
ATOM 1474 O O . GLY A 1 182 ? -25.098 14.442 15.157 1.00 91.38 182 GLY A O 1
ATOM 1475 N N . LYS A 1 183 ? -24.894 16.688 15.155 1.00 94.06 183 LYS A N 1
ATOM 1476 C CA . LYS A 1 183 ? -26.336 16.966 15.148 1.00 94.06 183 LYS A CA 1
ATOM 1477 C C . LYS A 1 183 ? -27.034 16.346 13.934 1.00 94.06 183 LYS A C 1
ATOM 1479 O O . LYS A 1 183 ? -28.029 15.646 14.105 1.00 94.06 183 LYS A O 1
ATOM 1484 N N . ALA A 1 184 ? -26.496 16.547 12.731 1.00 94.25 184 ALA A N 1
ATOM 1485 C CA . ALA A 1 184 ? -27.060 15.969 11.508 1.00 94.25 184 ALA A CA 1
ATOM 1486 C C . ALA A 1 184 ? -27.045 14.427 11.530 1.00 94.25 184 ALA A C 1
ATOM 1488 O O . ALA A 1 184 ? -28.021 13.786 11.137 1.00 94.25 184 ALA A O 1
ATOM 1489 N N . ASN A 1 185 ? -25.968 13.824 12.048 1.00 95.88 185 ASN A N 1
ATOM 1490 C CA . ASN A 1 185 ? -25.898 12.375 12.239 1.00 95.88 185 ASN A CA 1
ATOM 1491 C C . ASN A 1 185 ? -26.997 11.888 13.196 1.00 95.88 185 ASN A C 1
ATOM 1493 O O . ASN A 1 185 ? -27.698 10.926 12.877 1.00 95.88 185 ASN A O 1
ATOM 1497 N N . CYS A 1 186 ? -27.183 12.571 14.330 1.00 97.56 186 CYS A N 1
ATOM 1498 C CA . CYS A 1 186 ? -28.238 12.261 15.293 1.00 97.56 186 CYS A CA 1
ATOM 1499 C C . CYS A 1 186 ? -29.631 12.355 14.664 1.00 97.56 186 CYS A C 1
ATOM 1501 O O . CYS A 1 186 ? -30.406 11.413 14.783 1.00 97.56 186 CYS A O 1
ATOM 1503 N N . GLU A 1 187 ? -29.938 13.428 13.931 1.00 96.75 187 GLU A N 1
ATOM 1504 C CA . GLU A 1 187 ? -31.213 13.572 13.209 1.00 96.75 187 GLU A CA 1
ATOM 1505 C C . GLU A 1 187 ? -31.464 12.404 12.243 1.00 96.75 187 GLU A C 1
ATOM 1507 O O . GLU A 1 187 ? -32.586 11.904 12.135 1.00 96.75 187 GLU A O 1
ATOM 1512 N N . GLN A 1 188 ? -30.412 11.912 11.586 1.00 96.94 188 GLN A N 1
ATOM 1513 C CA . GLN A 1 188 ? -30.509 10.783 10.670 1.00 96.94 188 GLN A CA 1
ATOM 1514 C C . GLN A 1 188 ? -30.785 9.457 11.395 1.00 96.94 188 GLN A C 1
ATOM 1516 O O . GLN A 1 188 ? -31.760 8.773 11.062 1.00 96.94 188 GLN A O 1
ATOM 1521 N N . PHE A 1 189 ? -29.941 9.052 12.353 1.00 97.75 189 PHE A N 1
ATOM 1522 C CA . PHE A 1 189 ? -30.082 7.728 12.974 1.00 97.75 189 PHE A CA 1
ATOM 1523 C C . PHE A 1 189 ? -31.210 7.674 14.011 1.00 97.75 189 PHE A C 1
ATOM 1525 O O . PHE A 1 189 ? -31.784 6.609 14.208 1.00 97.75 189 PHE A O 1
ATOM 1532 N N . LEU A 1 190 ? -31.599 8.806 14.605 1.00 98.38 190 LEU A N 1
ATOM 1533 C CA . LEU A 1 190 ? -32.727 8.894 15.538 1.00 98.38 190 LEU A CA 1
ATOM 1534 C C . LEU A 1 190 ? -34.076 9.111 14.843 1.00 98.38 190 LEU A C 1
ATOM 1536 O O . LEU A 1 190 ? -35.096 9.171 15.520 1.00 98.38 190 LEU A O 1
ATOM 1540 N N . SER A 1 191 ? -34.121 9.203 13.511 1.00 97.00 191 SER A N 1
ATOM 1541 C CA . SER A 1 191 ? -35.352 9.481 12.750 1.00 97.00 191 SER A CA 1
ATOM 1542 C C . SER A 1 191 ? -36.475 8.451 12.944 1.00 97.00 191 SER A C 1
ATOM 1544 O O . SER A 1 191 ? -37.648 8.758 12.738 1.00 97.00 191 SER A O 1
ATOM 1546 N N . SER A 1 192 ? -36.141 7.211 13.309 1.00 97.38 192 SER A N 1
ATOM 1547 C CA . SER A 1 192 ? -37.115 6.149 13.570 1.00 97.38 192 SER A CA 1
ATOM 1548 C C . SER A 1 192 ? -36.515 5.022 14.406 1.00 97.38 192 SER A C 1
ATOM 1550 O O . SER A 1 192 ? -35.298 4.838 14.423 1.00 97.38 192 SER A O 1
ATOM 1552 N N . VAL A 1 193 ? -37.382 4.199 15.007 1.00 97.69 193 VAL A N 1
ATOM 1553 C CA . VAL A 1 193 ? -36.989 2.970 15.721 1.00 97.69 193 VAL A CA 1
ATOM 1554 C C . VAL A 1 193 ? -36.099 2.073 14.866 1.00 97.69 193 VAL A C 1
ATOM 1556 O O . VAL A 1 193 ? -35.047 1.622 15.313 1.00 97.69 193 VAL A O 1
ATOM 1559 N N . ASN A 1 194 ? -36.469 1.870 13.601 1.00 97.31 194 ASN A N 1
ATOM 1560 C CA . ASN A 1 194 ? -35.693 1.040 12.681 1.00 97.31 194 ASN A CA 1
ATOM 1561 C C . ASN A 1 194 ? -34.296 1.617 12.405 1.00 97.31 194 ASN A C 1
ATOM 1563 O O . ASN A 1 194 ? -33.344 0.851 12.263 1.00 97.31 194 ASN A O 1
ATOM 1567 N N . ALA A 1 195 ? -34.167 2.945 12.325 1.00 97.12 195 ALA A N 1
ATOM 1568 C CA . ALA A 1 195 ? -32.899 3.600 12.025 1.00 97.12 195 ALA A CA 1
ATOM 1569 C C . ALA A 1 195 ? -31.886 3.413 13.164 1.00 97.12 195 ALA A C 1
ATOM 1571 O O . ALA A 1 195 ? -30.790 2.902 12.915 1.00 97.12 195 ALA A O 1
ATOM 1572 N N . TYR A 1 196 ? -32.261 3.723 14.410 1.00 98.06 196 TYR A N 1
ATOM 1573 C CA . TYR A 1 196 ? -31.330 3.578 15.531 1.00 98.06 196 TYR A CA 1
ATOM 1574 C C . TYR A 1 196 ? -31.098 2.113 15.905 1.00 98.06 196 TYR A C 1
ATOM 1576 O O . TYR A 1 196 ? -29.987 1.757 16.286 1.00 98.06 196 TYR A O 1
ATOM 1584 N N . THR A 1 197 ? -32.092 1.236 15.715 1.00 98.31 197 THR A N 1
ATOM 1585 C CA . THR A 1 197 ? -31.912 -0.216 15.899 1.00 98.31 197 THR A CA 1
ATOM 1586 C C . THR A 1 197 ? -30.888 -0.765 14.904 1.00 98.31 197 THR A C 1
ATOM 1588 O O . THR A 1 197 ? -30.033 -1.571 15.262 1.00 98.31 197 THR A O 1
ATOM 1591 N N . ASN A 1 198 ? -30.925 -0.310 13.646 1.00 97.88 198 ASN A N 1
ATOM 1592 C CA . ASN A 1 198 ? -29.930 -0.697 12.647 1.00 97.88 198 ASN A CA 1
ATOM 1593 C C . ASN A 1 198 ? -28.520 -0.218 13.031 1.00 97.88 198 ASN A C 1
ATOM 1595 O O . ASN A 1 198 ? -27.568 -0.989 12.910 1.00 97.88 198 ASN A O 1
ATOM 1599 N N . LEU A 1 199 ? -28.379 1.018 13.526 1.00 98.50 199 LEU A N 1
ATOM 1600 C CA . LEU A 1 199 ? -27.094 1.518 14.019 1.00 98.50 199 LEU A CA 1
ATOM 1601 C C . LEU A 1 199 ? -26.594 0.712 15.228 1.00 98.50 199 LEU A C 1
ATOM 1603 O O . LEU A 1 199 ? -25.448 0.267 15.216 1.00 98.50 199 LEU A O 1
ATOM 1607 N N . ALA A 1 200 ? -27.449 0.456 16.222 1.00 98.62 200 ALA A N 1
ATOM 1608 C CA . ALA A 1 200 ? -27.101 -0.346 17.395 1.00 98.62 200 ALA A CA 1
ATOM 1609 C C . ALA A 1 200 ? -26.597 -1.738 16.984 1.00 98.62 200 ALA A C 1
ATOM 1611 O O . ALA A 1 200 ? -25.497 -2.137 17.359 1.00 98.62 200 ALA A O 1
ATOM 1612 N N . ASN A 1 201 ? -27.322 -2.424 16.095 1.00 98.25 201 ASN A N 1
ATOM 1613 C CA . ASN A 1 201 ? -26.916 -3.726 15.561 1.00 98.25 201 ASN A CA 1
ATOM 1614 C C . ASN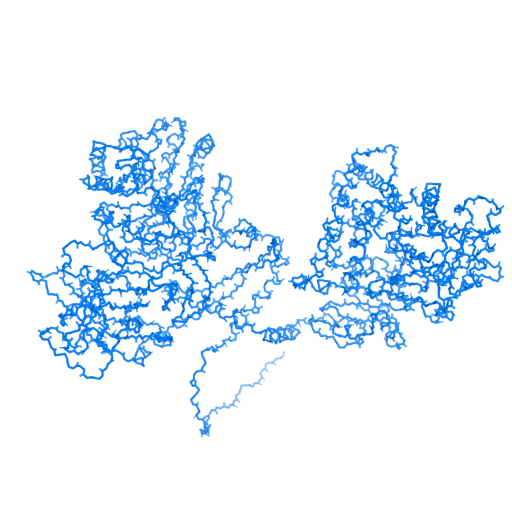 A 1 201 ? -25.563 -3.685 14.833 1.00 98.25 201 ASN A C 1
ATOM 1616 O O . ASN A 1 201 ? -24.806 -4.656 14.885 1.00 98.25 201 ASN A O 1
ATOM 1620 N N . LYS A 1 202 ? -25.229 -2.579 14.150 1.00 98.19 202 LYS A N 1
ATOM 1621 C CA . LYS A 1 202 ? -23.906 -2.400 13.534 1.00 98.19 202 LYS A CA 1
ATOM 1622 C C . LYS A 1 202 ? -22.803 -2.296 14.579 1.00 98.19 202 LYS A C 1
ATOM 1624 O O . LYS A 1 202 ? -21.794 -2.981 14.429 1.00 98.19 202 LYS A O 1
ATOM 1629 N N . LEU A 1 203 ? -23.008 -1.502 15.626 1.00 98.62 203 LEU A N 1
ATOM 1630 C CA . LEU A 1 203 ? -22.048 -1.355 16.722 1.00 98.62 203 LEU A CA 1
ATOM 1631 C C . LEU A 1 203 ? -21.849 -2.680 17.479 1.00 98.62 203 LEU A C 1
ATOM 1633 O O . LEU A 1 203 ? -20.709 -3.067 17.737 1.00 98.62 203 LEU A O 1
ATOM 1637 N N . VAL A 1 204 ? -22.926 -3.433 17.737 1.00 98.62 204 VAL A N 1
ATOM 1638 C CA . VAL A 1 204 ? -22.854 -4.780 18.338 1.00 98.62 204 VAL A CA 1
ATOM 1639 C C . VAL A 1 204 ? -22.084 -5.749 17.445 1.00 98.62 204 VAL A C 1
ATOM 1641 O O . VAL A 1 204 ? -21.202 -6.474 17.912 1.00 98.62 204 VAL A O 1
ATOM 1644 N N . ALA A 1 205 ? -22.368 -5.747 16.140 1.00 97.94 205 ALA A N 1
ATOM 1645 C CA . ALA A 1 205 ? -21.670 -6.607 15.193 1.00 97.94 205 ALA A CA 1
ATOM 1646 C C . ALA A 1 205 ? -20.168 -6.282 15.108 1.00 97.94 205 ALA A C 1
ATOM 1648 O O . ALA A 1 205 ? -19.363 -7.205 14.996 1.00 97.94 205 ALA A O 1
ATOM 1649 N N . MET A 1 206 ? -19.782 -5.004 15.190 1.00 97.81 206 MET A N 1
ATOM 1650 C CA . MET A 1 206 ? -18.375 -4.585 15.233 1.00 97.81 206 MET A CA 1
ATOM 1651 C C . MET A 1 206 ? -17.683 -5.061 16.511 1.00 97.81 206 MET A C 1
ATOM 1653 O O . MET A 1 206 ? -16.635 -5.697 16.409 1.00 97.81 206 MET A O 1
ATOM 1657 N N . ALA A 1 207 ? -18.279 -4.827 17.685 1.00 97.94 207 ALA A N 1
ATOM 1658 C CA . ALA A 1 207 ? -17.734 -5.289 18.965 1.00 97.94 207 ALA A CA 1
ATOM 1659 C C . ALA A 1 207 ? -17.549 -6.812 18.988 1.00 97.94 207 ALA A C 1
ATOM 1661 O O . ALA A 1 207 ? -16.480 -7.311 19.333 1.00 97.94 207 ALA A O 1
ATOM 1662 N N . THR A 1 208 ? -18.546 -7.549 18.494 1.00 96.31 208 THR A N 1
ATOM 1663 C CA . THR A 1 208 ? -18.504 -9.016 18.402 1.00 96.31 208 THR A CA 1
ATOM 1664 C C . THR A 1 208 ? -17.407 -9.495 17.454 1.00 96.31 208 THR A C 1
ATOM 1666 O O . THR A 1 208 ? -16.679 -10.440 17.754 1.00 96.31 208 THR A O 1
ATOM 1669 N N . TYR A 1 209 ? -17.279 -8.852 16.292 1.00 95.69 209 TYR A N 1
ATOM 1670 C CA . TYR A 1 209 ? -16.339 -9.269 15.259 1.00 95.69 209 TYR A CA 1
ATOM 1671 C C . TYR A 1 209 ? -14.882 -8.947 15.621 1.00 95.69 209 TYR A C 1
ATOM 1673 O O . TYR A 1 209 ? -14.015 -9.809 15.482 1.00 95.69 209 TYR A O 1
ATOM 1681 N N . TYR A 1 210 ? -14.617 -7.733 16.111 1.00 95.31 210 TYR A N 1
ATOM 1682 C CA . TYR A 1 210 ? -13.282 -7.295 16.530 1.00 95.31 210 TYR A CA 1
ATOM 1683 C C . TYR A 1 210 ? -12.908 -7.750 17.949 1.00 95.31 210 TYR A C 1
ATOM 1685 O O . TYR A 1 210 ? -11.734 -7.682 18.313 1.00 95.31 210 TYR A O 1
ATOM 1693 N N . LYS A 1 211 ? -13.881 -8.297 18.691 1.00 95.31 211 LYS A N 1
ATOM 1694 C CA . LYS A 1 211 ? -13.759 -8.896 20.026 1.00 95.31 211 LYS A CA 1
ATOM 1695 C C . LYS A 1 211 ? -13.321 -7.905 21.103 1.00 95.31 211 LYS A C 1
ATOM 1697 O O . LYS A 1 211 ? -12.367 -8.179 21.820 1.00 95.31 211 LYS A O 1
ATOM 1702 N N . PHE A 1 212 ? -14.008 -6.773 21.199 1.00 97.06 212 PHE A N 1
ATOM 1703 C CA . PHE A 1 212 ? -13.901 -5.852 22.336 1.00 97.06 212 PHE A CA 1
ATOM 1704 C C . PHE A 1 212 ? -15.248 -5.772 23.071 1.00 97.06 212 PHE A C 1
ATOM 1706 O O . PHE A 1 212 ? -16.274 -6.215 22.553 1.00 97.06 212 PHE A O 1
ATOM 1713 N N . ASP A 1 213 ? -15.251 -5.242 24.290 1.00 97.75 213 ASP A N 1
ATOM 1714 C CA . ASP A 1 213 ? -16.255 -5.559 25.312 1.00 97.75 213 ASP A CA 1
ATOM 1715 C C . ASP A 1 213 ? -17.332 -4.483 25.500 1.00 97.75 213 ASP A C 1
ATOM 1717 O O . ASP A 1 213 ? -18.077 -4.516 26.476 1.00 97.75 213 ASP A O 1
ATOM 1721 N N . GLY A 1 214 ? -17.451 -3.530 24.575 1.00 97.81 214 GLY A N 1
ATOM 1722 C CA . GLY A 1 214 ? -18.545 -2.558 24.561 1.00 97.81 214 GLY A CA 1
ATOM 1723 C C . GLY A 1 214 ? -18.128 -1.141 24.203 1.00 97.81 214 GLY A C 1
ATOM 1724 O O . GLY A 1 214 ? -17.175 -0.947 23.449 1.00 97.81 214 GLY A O 1
ATOM 1725 N N . TRP A 1 215 ? -18.894 -0.157 24.678 1.00 98.69 215 TRP A N 1
ATOM 1726 C CA . TRP A 1 215 ? -18.899 1.193 24.113 1.00 98.69 215 TRP A CA 1
ATOM 1727 C C . TRP A 1 215 ? -19.051 2.290 25.165 1.00 98.69 215 TRP A C 1
ATOM 1729 O O . TRP A 1 215 ? -19.936 2.226 26.014 1.00 98.69 215 TRP A O 1
ATOM 1739 N N . LEU A 1 216 ? -18.255 3.349 25.044 1.00 98.69 216 LEU A N 1
ATOM 1740 C CA . LEU A 1 216 ? -18.601 4.669 25.564 1.00 98.69 216 LEU A CA 1
ATOM 1741 C C . LEU A 1 216 ? -19.455 5.406 24.523 1.00 98.69 216 LEU A C 1
ATOM 1743 O O . LEU A 1 216 ? -19.042 5.549 23.372 1.00 98.69 216 LEU A O 1
ATOM 1747 N N . ILE A 1 217 ? -20.625 5.889 24.932 1.00 98.62 217 ILE A N 1
ATOM 1748 C CA . ILE A 1 217 ? -21.527 6.710 24.122 1.00 98.62 217 ILE A CA 1
ATOM 1749 C C . ILE A 1 217 ? -21.375 8.162 24.562 1.00 98.62 217 ILE A C 1
ATOM 1751 O O . ILE A 1 217 ? -21.753 8.509 25.682 1.00 98.62 217 ILE A O 1
ATOM 1755 N N . ASN A 1 218 ? -20.827 9.000 23.681 1.00 98.19 218 ASN A N 1
ATOM 1756 C CA . ASN A 1 218 ? -20.613 10.417 23.950 1.00 98.19 218 ASN A CA 1
ATOM 1757 C C . ASN A 1 218 ? -21.344 11.312 22.932 1.00 98.19 218 ASN A C 1
ATOM 1759 O O . ASN A 1 218 ? -20.970 11.370 21.764 1.00 98.19 218 ASN A O 1
ATOM 1763 N N . ILE A 1 219 ? -22.400 12.009 23.352 1.00 98.06 219 ILE A N 1
ATOM 1764 C CA . ILE A 1 219 ? -23.205 12.867 22.470 1.00 98.06 219 ILE A CA 1
ATOM 1765 C C . ILE A 1 219 ? -22.955 14.331 22.843 1.00 98.06 219 ILE A C 1
ATOM 1767 O O . ILE A 1 219 ? -23.628 14.898 23.692 1.00 98.06 219 ILE A O 1
ATOM 1771 N N . GLU A 1 220 ? -22.006 14.972 22.171 1.00 96.44 220 GLU A N 1
ATOM 1772 C CA . GLU A 1 220 ? -21.532 16.340 22.435 1.00 96.44 220 GLU A CA 1
ATOM 1773 C C . GLU A 1 220 ? -22.194 17.365 21.490 1.00 96.44 220 GLU A C 1
ATOM 1775 O O . GLU A 1 220 ? -21.569 18.288 20.957 1.00 96.44 220 GLU A O 1
ATOM 1780 N N . ASN A 1 221 ? -23.489 17.192 21.219 1.00 97.12 221 ASN A N 1
ATOM 1781 C CA . ASN A 1 221 ? -24.280 18.118 20.409 1.00 97.12 221 ASN A CA 1
ATOM 1782 C C . ASN A 1 221 ? -25.740 18.167 20.868 1.00 97.12 221 ASN A C 1
ATOM 1784 O O . ASN A 1 221 ? -26.266 17.222 21.444 1.00 97.12 221 ASN A O 1
ATOM 1788 N N . ILE A 1 222 ? -26.426 19.267 20.556 1.00 96.25 222 ILE A N 1
ATOM 1789 C CA . ILE A 1 222 ? -27.851 19.439 20.873 1.00 96.25 222 ILE A CA 1
ATOM 1790 C C . ILE A 1 222 ? -28.694 18.417 20.093 1.00 96.25 222 ILE A C 1
ATOM 1792 O O . ILE A 1 222 ? -28.441 18.169 18.912 1.00 96.25 222 ILE A O 1
ATOM 1796 N N . ILE A 1 223 ? -29.726 17.879 20.743 1.00 97.69 223 ILE A N 1
ATOM 1797 C CA . ILE A 1 223 ? -30.710 16.945 20.187 1.00 97.69 223 ILE A CA 1
ATOM 1798 C C . ILE A 1 223 ? -32.080 17.624 20.154 1.00 97.69 223 ILE A C 1
ATOM 1800 O O . ILE A 1 223 ? -32.458 18.332 21.087 1.00 97.69 223 ILE A O 1
ATOM 1804 N N . GLN A 1 224 ? -32.832 17.432 19.069 1.00 94.88 224 GLN A N 1
ATOM 1805 C CA . GLN A 1 224 ? -34.202 17.941 18.996 1.00 94.88 224 GLN A CA 1
ATOM 1806 C C . GLN A 1 224 ? -35.074 17.224 20.035 1.00 94.88 224 GLN A C 1
ATOM 1808 O O . GLN A 1 224 ? -34.949 16.015 20.223 1.00 94.88 224 GLN A O 1
ATOM 1813 N N . VAL A 1 225 ? -35.943 17.964 20.728 1.00 94.56 225 VAL A N 1
ATOM 1814 C CA . VAL A 1 225 ? -36.700 17.454 21.888 1.00 94.56 225 VAL A CA 1
ATOM 1815 C C . VAL A 1 225 ? -37.536 16.207 21.563 1.00 94.56 225 VAL A C 1
ATOM 1817 O O . VAL A 1 225 ? -37.651 15.301 22.384 1.00 94.56 225 VAL A O 1
ATOM 1820 N N . ASP A 1 226 ? -38.069 16.120 20.346 1.00 94.44 226 ASP A N 1
ATOM 1821 C CA . ASP A 1 226 ? -38.843 14.991 19.825 1.00 94.44 226 ASP A CA 1
ATOM 1822 C C . ASP A 1 226 ? -37.989 13.744 19.531 1.00 94.44 226 ASP A C 1
ATOM 1824 O O . ASP A 1 226 ? -38.515 12.632 19.507 1.00 94.44 226 ASP A O 1
ATOM 1828 N N . LEU A 1 227 ? -36.671 13.903 19.383 1.00 97.56 227 LEU A N 1
ATOM 1829 C CA . LEU A 1 227 ? -35.720 12.812 19.154 1.00 97.56 227 LEU A CA 1
ATOM 1830 C C . LEU A 1 227 ? -35.083 12.273 20.443 1.00 97.56 227 LEU A C 1
ATOM 1832 O O . LEU A 1 227 ? -34.461 11.212 20.407 1.00 97.56 227 LEU A O 1
ATOM 1836 N N . VAL A 1 228 ? -35.252 12.940 21.592 1.00 97.75 228 VAL A N 1
ATOM 1837 C CA . VAL A 1 228 ? -34.649 12.506 22.870 1.00 97.75 228 VAL A CA 1
ATOM 1838 C C . VAL A 1 228 ? -35.143 11.121 23.287 1.00 97.75 228 VAL A C 1
ATOM 1840 O O . VAL A 1 228 ? -34.350 10.281 23.707 1.00 97.75 228 VAL A O 1
ATOM 1843 N N . ALA A 1 229 ? -36.437 10.839 23.107 1.00 97.94 229 ALA A N 1
ATOM 1844 C CA . ALA A 1 229 ? -36.995 9.515 23.384 1.00 97.94 229 ALA A CA 1
ATOM 1845 C C . ALA A 1 229 ? -36.350 8.423 22.512 1.00 97.94 229 ALA A C 1
ATOM 1847 O O . ALA A 1 229 ? -36.084 7.321 22.990 1.00 97.94 229 ALA A O 1
ATOM 1848 N N . ASN A 1 230 ? -36.038 8.742 21.251 1.00 98.44 230 ASN A N 1
ATOM 1849 C CA . ASN A 1 230 ? -35.345 7.822 20.352 1.00 98.44 230 ASN A CA 1
ATOM 1850 C C . ASN A 1 230 ? -33.877 7.641 20.749 1.00 98.44 230 ASN A C 1
ATOM 1852 O O . ASN A 1 230 ? -33.349 6.549 20.576 1.00 98.44 230 ASN A O 1
ATOM 1856 N N . LEU A 1 231 ? -33.223 8.667 21.306 1.00 98.56 231 LEU A N 1
ATOM 1857 C CA . LEU A 1 231 ? -31.856 8.549 21.818 1.00 98.56 231 LEU A CA 1
ATOM 1858 C C . LEU A 1 231 ? -31.792 7.634 23.045 1.00 98.56 231 LEU A C 1
ATOM 1860 O O . LEU A 1 231 ? -30.929 6.765 23.107 1.00 98.56 231 LEU A O 1
ATOM 1864 N N . ILE A 1 232 ? -32.737 7.771 23.978 1.00 98.56 232 ILE A N 1
ATOM 1865 C CA . ILE A 1 232 ? -32.867 6.850 25.119 1.00 98.56 232 ILE A CA 1
ATOM 1866 C C . ILE A 1 232 ? -33.120 5.422 24.608 1.00 98.56 232 ILE A C 1
ATOM 1868 O O . ILE A 1 232 ? -32.446 4.491 25.038 1.00 98.56 232 ILE A O 1
ATOM 1872 N N . GLY A 1 233 ? -34.026 5.255 23.636 1.00 98.44 233 GLY A N 1
ATOM 1873 C CA . GLY A 1 233 ? -34.297 3.957 23.008 1.00 98.44 233 GLY A CA 1
ATOM 1874 C C . GLY A 1 233 ? -33.090 3.358 22.275 1.00 98.44 233 GLY A C 1
ATOM 1875 O O . GLY A 1 233 ? -32.894 2.147 22.300 1.00 98.44 233 GLY A O 1
ATOM 1876 N N . PHE A 1 234 ? -32.250 4.190 21.655 1.00 98.75 234 PHE A N 1
ATOM 1877 C CA . PHE A 1 234 ? -30.996 3.759 21.041 1.00 98.75 234 PHE A CA 1
ATOM 1878 C C . PHE A 1 234 ? -30.024 3.187 22.074 1.00 98.75 234 PHE A C 1
ATOM 1880 O O . PHE A 1 234 ? -29.503 2.094 21.858 1.00 98.75 234 PHE A O 1
ATOM 1887 N N . VAL A 1 235 ? -29.801 3.904 23.182 1.00 98.75 235 VAL A N 1
ATOM 1888 C CA . VAL A 1 235 ? -28.908 3.446 24.256 1.00 98.75 235 VAL A CA 1
ATOM 1889 C C . VAL A 1 235 ? -29.445 2.155 24.875 1.00 98.75 235 VAL A C 1
ATOM 1891 O O . VAL A 1 235 ? -28.687 1.202 24.999 1.00 98.75 235 VAL A O 1
ATOM 1894 N N . ASP A 1 236 ? -30.748 2.074 25.157 1.00 98.69 236 ASP A N 1
ATOM 1895 C CA . ASP A 1 236 ? -31.386 0.870 25.707 1.00 98.69 236 ASP A CA 1
ATOM 1896 C C . ASP A 1 236 ? -31.196 -0.363 24.805 1.00 98.69 236 ASP A C 1
ATOM 1898 O O . ASP A 1 236 ? -30.702 -1.404 25.246 1.00 98.69 236 ASP A O 1
ATOM 1902 N N . ILE A 1 237 ? -31.520 -0.241 23.510 1.00 98.50 237 ILE A N 1
ATOM 1903 C CA . ILE A 1 237 ? -31.338 -1.345 22.556 1.00 98.50 237 ILE A CA 1
ATOM 1904 C C . ILE A 1 237 ? -29.862 -1.718 22.428 1.00 98.50 237 ILE A C 1
ATOM 1906 O O . ILE A 1 237 ? -29.543 -2.906 22.413 1.00 98.50 237 ILE A O 1
ATOM 1910 N N . LEU A 1 238 ? -28.960 -0.737 22.342 1.00 98.75 238 LEU A N 1
ATOM 1911 C CA . LEU A 1 238 ? -27.531 -1.012 22.245 1.00 98.75 238 LEU A CA 1
ATOM 1912 C C . LEU A 1 238 ? -27.032 -1.787 23.469 1.00 98.75 238 LEU A C 1
ATOM 1914 O O . LEU A 1 238 ? -26.372 -2.807 23.291 1.00 98.75 238 LEU A O 1
ATOM 1918 N N . THR A 1 239 ? -27.383 -1.356 24.683 1.00 98.62 239 THR A N 1
ATOM 1919 C CA . THR A 1 239 ? -27.023 -2.037 25.936 1.00 98.62 239 THR A CA 1
ATOM 1920 C C . THR A 1 239 ? -27.540 -3.478 25.949 1.00 98.62 239 THR A C 1
ATOM 1922 O O . THR A 1 239 ? -26.765 -4.418 26.134 1.00 98.62 239 THR A O 1
ATOM 1925 N N . GLN A 1 240 ? -28.829 -3.683 25.657 1.00 98.31 240 GLN A N 1
ATOM 1926 C CA . GLN A 1 240 ? -29.436 -5.018 25.665 1.00 98.31 240 GLN A CA 1
ATOM 1927 C C . GLN A 1 240 ? -28.833 -5.958 24.611 1.00 98.31 240 GLN A C 1
ATOM 1929 O O . GLN A 1 240 ? -28.562 -7.124 24.906 1.00 98.31 240 GLN A O 1
ATOM 1934 N N . GLU A 1 241 ? -28.640 -5.485 23.377 1.00 98.38 241 GLU A N 1
ATOM 1935 C CA . GLU A 1 241 ? -28.069 -6.301 22.299 1.00 98.38 241 GLU A CA 1
ATOM 1936 C C . GLU A 1 241 ? -26.583 -6.592 22.528 1.00 98.38 241 GLU A C 1
ATOM 1938 O O . GLU A 1 241 ? -26.123 -7.695 22.225 1.00 98.38 241 GLU A O 1
ATOM 1943 N N . MET A 1 242 ? -25.841 -5.655 23.129 1.00 97.94 242 MET A N 1
ATOM 1944 C CA . MET A 1 242 ? -24.464 -5.892 23.557 1.00 97.94 242 MET A CA 1
ATOM 1945 C C . MET A 1 242 ? -24.397 -7.038 24.571 1.00 97.94 242 MET A C 1
ATOM 1947 O O . MET A 1 242 ? -23.655 -7.988 24.331 1.00 97.94 242 MET A O 1
ATOM 1951 N N . HIS A 1 243 ? -25.225 -7.036 25.627 1.00 97.19 243 HIS A N 1
ATOM 1952 C CA . HIS A 1 243 ? -25.242 -8.132 26.613 1.00 97.19 243 HIS A CA 1
ATOM 1953 C C . HIS A 1 243 ? -25.667 -9.476 26.015 1.00 97.19 243 HIS A C 1
ATOM 1955 O O . HIS A 1 243 ? -25.177 -10.523 26.444 1.00 97.19 243 HIS A O 1
ATOM 1961 N N . ARG A 1 244 ? -26.580 -9.467 25.032 1.00 96.94 244 ARG A N 1
ATOM 1962 C CA . ARG A 1 244 ? -26.999 -10.683 24.310 1.00 96.94 244 ARG A CA 1
ATOM 1963 C C . ARG A 1 244 ? -25.856 -11.266 23.484 1.00 96.94 244 ARG A C 1
ATOM 1965 O O . ARG A 1 244 ? -25.698 -12.485 23.457 1.00 96.94 244 ARG A O 1
ATOM 1972 N N . ALA A 1 245 ? -25.086 -10.415 22.810 1.00 95.31 245 ALA A N 1
ATOM 1973 C CA . ALA A 1 245 ? -23.990 -10.838 21.947 1.00 95.31 245 ALA A CA 1
ATOM 1974 C C . ALA A 1 245 ? -22.711 -11.182 22.730 1.00 95.31 245 ALA A C 1
ATOM 1976 O O . ALA A 1 245 ? -22.039 -12.164 22.412 1.00 95.31 245 ALA A O 1
ATOM 1977 N N . ILE A 1 246 ? -22.383 -10.393 23.755 1.00 94.06 246 ILE A N 1
ATOM 1978 C CA . ILE A 1 246 ? -21.152 -10.478 24.544 1.00 94.06 246 ILE A CA 1
ATOM 1979 C C . ILE A 1 246 ? -21.523 -10.432 26.038 1.00 94.06 246 ILE A C 1
ATOM 1981 O O . ILE A 1 246 ? -21.665 -9.357 26.622 1.00 94.06 246 ILE A O 1
ATOM 1985 N N . PRO A 1 247 ? -21.677 -11.594 26.700 1.00 90.50 247 PRO A N 1
ATOM 1986 C CA . PRO A 1 247 ? -21.993 -11.634 28.123 1.00 90.50 247 PRO A CA 1
ATOM 1987 C C . PRO A 1 247 ? -20.924 -10.930 28.969 1.00 90.50 247 PRO A C 1
ATOM 1989 O O . PRO A 1 247 ? -19.759 -11.325 28.954 1.00 90.50 247 PRO A O 1
ATOM 1992 N N . GLY A 1 248 ? -21.339 -9.924 29.743 1.00 87.94 248 GLY A N 1
ATOM 1993 C CA . GLY A 1 248 ? -20.442 -9.090 30.552 1.00 87.94 248 GLY A CA 1
ATOM 1994 C C . GLY A 1 248 ? -19.920 -7.835 29.845 1.00 87.94 248 GLY A C 1
ATOM 1995 O O . GLY A 1 248 ? -19.071 -7.151 30.414 1.00 87.94 248 GLY A O 1
ATOM 1996 N N . SER A 1 249 ? -20.408 -7.520 28.639 1.00 95.06 249 SER A N 1
ATOM 1997 C CA . SER A 1 249 ? -20.103 -6.253 27.970 1.00 95.06 249 SER A CA 1
ATOM 1998 C C . SER A 1 249 ? -20.586 -5.038 28.763 1.00 95.06 249 SER A C 1
ATOM 2000 O O . SER A 1 249 ? -21.505 -5.152 29.569 1.00 95.06 249 SER A O 1
ATOM 2002 N N . THR A 1 250 ? -20.002 -3.870 28.495 1.00 96.44 250 THR A N 1
ATOM 2003 C CA . THR A 1 250 ? -20.350 -2.607 29.164 1.00 96.44 250 THR A CA 1
ATOM 2004 C C . THR A 1 250 ? -20.675 -1.507 28.150 1.00 96.44 250 THR A C 1
ATOM 2006 O O . THR A 1 250 ? -19.875 -1.220 27.260 1.00 96.44 250 THR A O 1
ATOM 2009 N N . VAL A 1 251 ? -21.824 -0.849 28.302 1.00 98.56 251 VAL A N 1
ATOM 2010 C CA . VAL A 1 251 ? -22.201 0.374 27.580 1.00 98.56 251 VAL A CA 1
ATOM 2011 C C . VAL A 1 251 ? -22.303 1.531 28.570 1.00 98.56 251 VAL A C 1
ATOM 2013 O O . VAL A 1 251 ? -23.142 1.515 29.467 1.00 98.56 251 VAL A O 1
ATOM 2016 N N . LEU A 1 252 ? -21.443 2.536 28.416 1.00 98.62 252 LEU A N 1
ATOM 2017 C CA . LEU A 1 252 ? -21.380 3.705 29.294 1.00 98.62 252 LEU A CA 1
ATOM 2018 C C . LEU A 1 252 ? -21.956 4.935 28.599 1.00 98.62 252 LEU A C 1
ATOM 2020 O O . LEU A 1 252 ? -21.648 5.193 27.437 1.00 98.62 252 LEU A O 1
ATOM 2024 N N . TRP A 1 253 ? -22.737 5.726 29.327 1.00 98.56 253 TRP A N 1
ATOM 2025 C CA . TRP A 1 253 ? -23.211 7.033 28.875 1.00 98.56 253 TRP A CA 1
ATOM 2026 C C . TRP A 1 253 ? -22.311 8.149 29.408 1.00 98.56 253 TRP A C 1
ATOM 2028 O O . TRP A 1 253 ? -22.032 8.183 30.604 1.00 98.56 253 TRP A O 1
ATOM 2038 N N . TYR A 1 254 ? -21.878 9.078 28.557 1.00 98.56 254 TYR A N 1
ATOM 2039 C CA . TYR A 1 254 ? -21.192 10.292 29.004 1.00 98.56 254 TYR A CA 1
ATOM 2040 C C . TYR A 1 254 ? -22.200 11.388 29.380 1.00 98.56 254 TYR A C 1
ATOM 2042 O O . TYR A 1 254 ? -23.109 11.690 28.606 1.00 98.56 254 TYR A O 1
ATOM 2050 N N . ASP A 1 255 ? -22.032 11.997 30.556 1.00 97.88 255 ASP A N 1
ATOM 2051 C CA . ASP A 1 255 ? -22.874 13.065 31.115 1.00 97.88 255 ASP A CA 1
ATOM 2052 C C . ASP A 1 255 ? -22.843 14.340 30.259 1.00 97.88 255 ASP A C 1
ATOM 2054 O O . ASP A 1 255 ? -22.108 15.273 30.550 1.00 97.88 255 ASP A O 1
ATOM 2058 N N . SER A 1 256 ? -23.640 14.356 29.192 1.00 96.56 256 SER A N 1
ATOM 2059 C CA . SER A 1 256 ? -23.642 15.379 28.143 1.00 96.56 256 SER A CA 1
ATOM 2060 C C . SER A 1 256 ? -25.048 15.927 27.891 1.00 96.56 256 SER A C 1
ATOM 2062 O O . SER A 1 256 ? -25.445 16.948 28.452 1.00 96.56 256 SER A O 1
ATOM 2064 N N . VAL A 1 257 ? -25.827 15.270 27.031 1.00 96.69 257 VAL A N 1
ATOM 2065 C CA . VAL A 1 257 ? -27.198 15.680 26.710 1.00 96.69 257 VAL A CA 1
ATOM 2066 C C . VAL A 1 257 ? -28.147 15.282 27.837 1.00 96.69 257 VAL A C 1
ATOM 2068 O O . VAL A 1 257 ? -28.156 14.139 28.288 1.00 96.69 257 VAL A O 1
ATOM 2071 N N . ILE A 1 258 ? -28.988 16.224 28.262 1.00 97.12 258 ILE A N 1
ATOM 2072 C CA . ILE A 1 258 ? -30.047 15.991 29.252 1.00 97.12 258 ILE A CA 1
ATOM 2073 C C . ILE A 1 258 ? -31.378 15.617 28.584 1.00 97.12 258 ILE A C 1
ATOM 2075 O O . ILE A 1 258 ? -31.560 15.762 27.376 1.00 97.12 258 ILE A O 1
ATOM 2079 N N . ASN A 1 259 ? -32.359 15.194 29.379 1.00 94.19 259 ASN A N 1
ATOM 2080 C CA . ASN A 1 259 ? -33.691 14.752 28.945 1.00 94.19 259 ASN A CA 1
ATOM 2081 C C . ASN A 1 259 ? -34.515 15.792 28.145 1.00 94.19 259 ASN A C 1
ATOM 2083 O O . ASN A 1 259 ? -35.535 15.443 27.555 1.00 94.19 259 ASN A O 1
ATOM 2087 N N . SER A 1 260 ? -34.082 17.055 28.091 1.00 96.00 260 SER A N 1
ATOM 2088 C CA . SER A 1 260 ? -34.670 18.098 27.238 1.00 96.00 260 SER A CA 1
ATOM 2089 C C . SER A 1 260 ? -34.040 18.189 25.840 1.00 96.00 260 SER A C 1
ATOM 2091 O O . SER A 1 260 ? -34.521 18.951 25.004 1.00 96.00 260 SER A O 1
ATOM 2093 N N . GLY A 1 261 ? -32.957 17.446 25.584 1.00 96.25 261 GLY A N 1
ATOM 2094 C CA . GLY A 1 261 ? -32.162 17.497 24.354 1.00 96.25 261 GLY A CA 1
ATOM 2095 C C . GLY A 1 261 ? -31.059 18.560 24.363 1.00 96.25 261 GLY A C 1
ATOM 2096 O O . GLY A 1 261 ? -30.244 18.623 23.442 1.00 96.25 261 GLY A O 1
ATOM 2097 N N . LYS A 1 262 ? -30.986 19.392 25.407 1.00 97.00 262 LYS A N 1
ATOM 2098 C CA . LYS A 1 262 ? -29.904 20.365 25.588 1.00 97.00 262 LYS A CA 1
ATOM 2099 C C . LYS A 1 262 ? -28.595 19.648 25.944 1.00 97.00 262 LYS A C 1
ATOM 2101 O O . LYS A 1 262 ? -28.607 18.727 26.752 1.00 97.00 262 LYS A O 1
ATOM 2106 N N . LEU A 1 263 ? -27.481 20.113 25.382 1.00 96.81 263 LEU A N 1
ATOM 2107 C CA . LEU A 1 263 ? -26.135 19.755 25.836 1.00 96.81 263 LEU A CA 1
ATOM 2108 C C . LEU A 1 263 ? -25.830 20.525 27.134 1.00 96.81 263 LEU A C 1
ATOM 2110 O O . LEU A 1 263 ? -25.744 21.757 27.099 1.00 96.81 263 LEU A O 1
ATOM 2114 N N . ASP A 1 264 ? -25.778 19.827 28.272 1.00 97.06 264 ASP A N 1
ATOM 2115 C CA . ASP A 1 264 ? -25.659 20.431 29.606 1.00 97.06 264 ASP A CA 1
ATOM 2116 C C . ASP A 1 264 ? -25.087 19.435 30.637 1.00 97.06 264 ASP A C 1
ATOM 2118 O O . ASP A 1 264 ? -25.835 18.722 31.310 1.00 97.06 264 ASP A O 1
ATOM 2122 N N . TRP A 1 265 ? -23.756 19.391 30.763 1.00 96.94 265 TRP A N 1
ATOM 2123 C CA . TRP A 1 265 ? -23.046 18.478 31.669 1.00 96.94 265 TRP A CA 1
ATOM 2124 C C . TRP A 1 265 ? -23.389 18.758 33.142 1.00 96.94 265 TRP A C 1
ATOM 2126 O O . TRP A 1 265 ? -23.091 19.834 33.671 1.00 96.94 265 TRP A O 1
ATOM 2136 N N . GLN A 1 266 ? -23.991 17.787 33.831 1.00 97.69 266 GLN A N 1
ATOM 2137 C CA . GLN A 1 266 ? -24.505 17.975 35.192 1.00 97.69 266 GLN A CA 1
ATOM 2138 C C . GLN A 1 266 ? -23.425 17.830 36.271 1.00 97.69 266 GLN A C 1
ATOM 2140 O O . GLN A 1 266 ? -23.544 18.407 37.354 1.00 97.69 266 GLN A O 1
ATOM 2145 N N . ASN A 1 267 ? -22.348 17.098 35.974 1.00 97.19 267 ASN A N 1
ATOM 2146 C CA . ASN A 1 267 ? -21.297 16.682 36.908 1.00 97.19 267 ASN A CA 1
ATOM 2147 C C . ASN A 1 267 ? -21.824 15.828 38.079 1.00 97.19 267 ASN A C 1
ATOM 2149 O O . ASN A 1 267 ? -21.154 15.668 39.097 1.00 97.19 267 ASN A O 1
ATOM 2153 N N . GLU A 1 268 ? -23.040 15.305 37.951 1.00 97.62 268 GLU A N 1
ATOM 2154 C CA . GLU A 1 268 ? -23.729 14.451 38.913 1.00 97.62 268 GLU A CA 1
ATOM 2155 C C . GLU A 1 268 ? -24.796 13.622 38.199 1.00 97.62 268 GLU A C 1
ATOM 2157 O O . GLU A 1 268 ? -25.226 13.972 37.100 1.00 97.62 268 GLU A O 1
ATOM 2162 N N . VAL A 1 269 ? -25.275 12.560 38.841 1.00 97.25 269 VAL A N 1
ATOM 2163 C CA . VAL A 1 269 ? -26.507 11.891 38.403 1.00 97.25 269 VAL A CA 1
ATOM 2164 C C . VAL A 1 269 ? -27.696 12.552 39.082 1.00 97.25 269 VAL A C 1
ATOM 2166 O O . VAL A 1 269 ? -27.744 12.635 40.310 1.00 97.25 269 VAL A O 1
ATOM 2169 N N . ASN A 1 270 ? -28.662 13.016 38.293 1.00 97.00 270 ASN A N 1
ATOM 2170 C CA . ASN A 1 270 ? -29.884 13.650 38.780 1.00 97.00 270 ASN A CA 1
ATOM 2171 C C . ASN A 1 270 ? -31.055 13.417 37.806 1.00 97.00 270 ASN A C 1
ATOM 2173 O O . ASN A 1 270 ? -30.933 12.702 36.815 1.00 97.00 270 ASN A O 1
ATOM 2177 N N . GLU A 1 271 ? -32.218 14.014 38.070 1.00 96.12 271 GLU A N 1
ATOM 2178 C CA . GLU A 1 271 ? -33.428 13.826 37.251 1.00 96.12 271 GLU A CA 1
ATOM 2179 C C . GLU A 1 271 ? -33.267 14.228 35.770 1.00 96.12 271 GLU A C 1
ATOM 2181 O O . GLU A 1 271 ? -34.035 13.765 34.924 1.00 96.12 271 GLU A O 1
ATOM 2186 N N . LEU A 1 272 ? -32.275 15.063 35.436 1.00 97.75 272 LEU A N 1
ATOM 2187 C CA . LEU A 1 272 ? -32.044 15.551 34.076 1.00 97.75 272 LEU A CA 1
ATOM 2188 C C . LEU A 1 272 ? -31.298 14.544 33.193 1.00 97.75 272 LEU A C 1
ATOM 2190 O O . LEU A 1 272 ? -31.527 14.539 31.985 1.00 97.75 272 LEU A O 1
ATOM 2194 N N . ASN A 1 273 ? -30.449 13.682 33.761 1.00 97.56 273 ASN A N 1
ATOM 2195 C CA . ASN A 1 273 ? -29.679 12.673 33.014 1.00 97.56 273 ASN A CA 1
ATOM 2196 C C . ASN A 1 273 ? -29.956 11.220 33.451 1.00 97.56 273 ASN A C 1
ATOM 2198 O O . ASN A 1 273 ? -29.519 10.284 32.777 1.00 97.56 273 ASN A O 1
ATOM 2202 N N . ARG A 1 274 ? -30.748 11.007 34.515 1.00 96.44 274 ARG A N 1
ATOM 2203 C CA . ARG A 1 274 ? -31.107 9.677 35.038 1.00 96.44 274 ARG A CA 1
ATOM 2204 C C . ARG A 1 274 ? -31.686 8.743 33.979 1.00 96.44 274 ARG A C 1
ATOM 2206 O O . ARG A 1 274 ? -31.374 7.560 33.992 1.00 96.44 274 ARG A O 1
ATOM 2213 N N . SER A 1 275 ? -32.468 9.263 33.034 1.00 96.69 275 SER A N 1
ATOM 2214 C CA . SER A 1 275 ? -33.051 8.450 31.960 1.00 96.69 275 SER A CA 1
ATOM 2215 C C . SER A 1 275 ? -32.008 7.722 31.109 1.00 96.69 275 SER A C 1
ATOM 2217 O O . SER A 1 275 ? -32.320 6.671 30.566 1.00 96.69 275 SER A O 1
ATOM 2219 N N . PHE A 1 276 ? -30.789 8.258 30.989 1.00 98.00 276 PHE A N 1
ATOM 2220 C CA . PHE A 1 276 ? -29.682 7.600 30.291 1.00 98.00 276 PHE A CA 1
ATOM 2221 C C . PHE A 1 276 ? -28.910 6.642 31.203 1.00 98.00 276 PHE A C 1
ATOM 2223 O O . PHE A 1 276 ? -28.501 5.571 30.758 1.00 98.00 276 PHE A O 1
ATOM 2230 N N . PHE A 1 277 ? -28.752 6.990 32.485 1.00 97.69 277 PHE A N 1
ATOM 2231 C CA . PHE A 1 277 ? -28.171 6.095 33.490 1.00 97.69 277 PHE A CA 1
ATOM 2232 C C . PHE A 1 277 ? -28.987 4.803 33.632 1.00 97.69 277 PHE A C 1
ATOM 2234 O O . PHE A 1 277 ? -28.416 3.717 33.654 1.00 97.69 277 PHE A O 1
ATOM 2241 N N . ASP A 1 278 ? -30.317 4.904 33.653 1.00 96.69 278 ASP A N 1
ATOM 2242 C CA . ASP A 1 278 ? -31.218 3.763 33.845 1.00 96.69 278 ASP A CA 1
ATOM 2243 C C . ASP A 1 278 ? -31.168 2.742 32.686 1.00 96.69 278 ASP A C 1
ATOM 2245 O O . ASP A 1 278 ? -31.424 1.563 32.917 1.00 96.69 278 ASP A O 1
ATOM 2249 N N . VAL A 1 279 ? -30.813 3.167 31.464 1.00 97.88 279 VAL A N 1
ATOM 2250 C CA . VAL A 1 279 ? -30.777 2.316 30.248 1.00 97.88 279 VAL A CA 1
ATOM 2251 C C . VAL A 1 279 ? -29.362 1.929 29.783 1.00 97.88 279 VAL A C 1
ATOM 2253 O O . VAL A 1 279 ? -29.189 1.315 28.729 1.00 97.88 279 VAL A O 1
ATOM 2256 N N . SER A 1 280 ? -28.333 2.300 30.544 1.00 98.12 280 SER A N 1
ATOM 2257 C CA . SER A 1 280 ? -26.922 1.970 30.286 1.00 98.12 280 SER A CA 1
ATOM 2258 C C . SER A 1 280 ? -26.311 1.226 31.474 1.00 98.12 280 SER A C 1
ATOM 2260 O O . SER A 1 280 ? -26.891 1.199 32.560 1.00 98.12 280 SER A O 1
ATOM 2262 N N . ASP A 1 281 ? -25.125 0.636 31.305 1.00 97.56 281 ASP A N 1
ATOM 2263 C CA . ASP A 1 281 ? -24.406 -0.072 32.378 1.00 97.56 281 ASP A CA 1
ATOM 2264 C C . ASP A 1 281 ? -23.755 0.872 33.391 1.00 97.56 281 ASP A C 1
ATOM 2266 O O . ASP A 1 281 ? -23.442 0.471 34.511 1.00 97.56 281 ASP A O 1
ATOM 2270 N N . GLY A 1 282 ? -23.617 2.149 33.047 1.00 97.50 282 GLY A N 1
ATOM 2271 C CA . GLY A 1 282 ? -23.177 3.183 33.968 1.00 97.50 282 GLY A CA 1
ATOM 2272 C C . GLY A 1 282 ? -23.033 4.537 33.295 1.00 97.50 282 GLY A C 1
ATOM 2273 O O . GLY A 1 282 ? -23.117 4.660 32.073 1.00 97.50 282 GLY A O 1
ATOM 2274 N N . ILE A 1 283 ? -22.792 5.558 34.110 1.00 98.25 283 ILE A N 1
ATOM 2275 C CA . ILE A 1 283 ? -22.625 6.937 33.650 1.00 98.25 283 ILE A CA 1
ATOM 2276 C C . ILE A 1 283 ? -21.228 7.453 33.978 1.00 98.25 283 ILE A C 1
ATOM 2278 O O . ILE A 1 283 ? -20.751 7.338 35.107 1.00 98.25 283 ILE A O 1
ATOM 2282 N N . PHE A 1 284 ? -20.579 8.017 32.968 1.00 98.38 284 PHE A N 1
ATOM 2283 C CA . PHE A 1 284 ? -19.317 8.732 33.049 1.00 98.38 284 PHE A CA 1
ATOM 2284 C C . PHE A 1 284 ? -19.632 10.215 33.261 1.00 98.38 284 PHE A C 1
ATOM 2286 O O . PHE A 1 284 ? -20.089 10.892 32.341 1.00 98.38 284 PHE A O 1
ATOM 2293 N N . LEU A 1 285 ? -19.433 10.716 34.480 1.00 98.06 285 LEU A N 1
ATOM 2294 C CA . LEU A 1 285 ? -19.702 12.113 34.819 1.00 98.06 285 LEU A CA 1
ATOM 2295 C C . LEU A 1 285 ? -18.650 13.045 34.216 1.00 98.06 285 LEU A C 1
ATOM 2297 O O . LEU A 1 285 ? -17.481 12.679 34.094 1.00 98.06 285 LEU A O 1
ATOM 2301 N N . ASN A 1 286 ? -19.050 14.277 33.912 1.00 96.56 286 ASN A N 1
ATOM 2302 C CA . ASN A 1 286 ? -18.119 15.332 33.521 1.00 96.56 286 ASN A CA 1
ATOM 2303 C C . ASN A 1 286 ? -17.196 15.755 34.689 1.00 96.56 286 ASN A C 1
ATOM 2305 O O . ASN A 1 286 ? -17.412 15.383 35.840 1.00 96.56 286 ASN A O 1
ATOM 2309 N N . TYR A 1 287 ? -16.149 16.531 34.400 1.00 93.44 287 TYR A N 1
ATOM 2310 C CA . TYR A 1 287 ? -14.997 16.748 35.289 1.00 93.44 287 TYR A CA 1
ATOM 2311 C C . TYR A 1 287 ? -15.160 17.874 36.328 1.00 93.44 287 TYR A C 1
ATOM 2313 O O . TYR A 1 287 ? -14.305 18.027 37.199 1.00 93.44 287 TYR A O 1
ATOM 2321 N N . THR A 1 288 ? -16.220 18.688 36.246 1.00 94.19 288 THR A N 1
ATOM 2322 C CA . THR A 1 288 ? -16.393 19.919 37.052 1.00 94.19 288 THR A CA 1
ATOM 2323 C C . THR A 1 288 ? -17.334 19.740 38.252 1.00 94.19 288 THR A C 1
ATOM 2325 O O . THR A 1 288 ? -18.210 20.564 38.511 1.00 94.19 288 THR A O 1
ATOM 2328 N N . TRP A 1 289 ? -17.173 18.644 38.991 1.00 95.94 289 TRP A N 1
ATOM 2329 C CA . TRP A 1 289 ? -17.971 18.297 40.175 1.00 95.94 289 TRP A CA 1
ATOM 2330 C C . TRP A 1 289 ? -17.413 18.895 41.482 1.00 95.94 289 TRP A C 1
ATOM 2332 O O . TRP A 1 289 ? -16.252 19.294 41.582 1.00 95.94 289 TRP A O 1
ATOM 2342 N N . ASN A 1 290 ? -18.244 18.916 42.528 1.00 95.25 290 ASN A N 1
ATOM 2343 C CA . ASN A 1 290 ? -17.858 19.180 43.922 1.00 95.25 290 ASN A CA 1
ATOM 2344 C C . ASN A 1 290 ? -18.401 18.092 44.874 1.00 95.25 290 ASN A C 1
ATOM 2346 O O . ASN A 1 290 ? -19.190 17.246 44.462 1.00 95.25 290 ASN A O 1
ATOM 2350 N N . ASP A 1 291 ? -18.018 18.116 46.156 1.00 96.81 291 ASP A N 1
ATOM 2351 C CA . ASP A 1 291 ? -18.406 17.089 47.142 1.00 96.81 291 ASP A CA 1
ATOM 2352 C C . ASP A 1 291 ? -19.934 16.904 47.260 1.00 96.81 291 ASP A C 1
ATOM 2354 O O . ASP A 1 291 ? -20.415 15.785 47.432 1.00 96.81 291 ASP A O 1
ATOM 2358 N N . ASN A 1 292 ? -20.728 17.972 47.090 1.00 97.19 292 ASN A N 1
ATOM 2359 C CA . ASN A 1 292 ? -22.191 17.857 47.116 1.00 97.19 292 ASN A CA 1
ATOM 2360 C C . ASN A 1 292 ? -22.735 17.128 45.878 1.00 97.19 292 ASN A C 1
ATOM 2362 O O . ASN A 1 292 ? -23.711 16.389 45.994 1.00 97.19 292 ASN A O 1
ATOM 2366 N N . ASN A 1 293 ? -22.126 17.336 44.703 1.00 97.44 293 ASN A N 1
ATOM 2367 C CA . ASN A 1 293 ? -22.474 16.594 43.487 1.00 97.44 293 ASN A CA 1
ATOM 2368 C C . ASN A 1 293 ? -22.213 15.095 43.664 1.00 97.44 293 ASN A C 1
ATOM 2370 O O . ASN A 1 293 ? -23.064 14.265 43.333 1.00 97.44 293 ASN A O 1
ATOM 2374 N N . LEU A 1 294 ? -21.050 14.753 44.226 1.00 97.62 294 LEU A N 1
ATOM 2375 C CA . LEU A 1 294 ? -20.662 13.367 44.476 1.00 97.62 294 LEU A CA 1
ATOM 2376 C C . LEU A 1 294 ? -21.589 12.700 45.492 1.00 97.62 294 LEU A C 1
ATOM 2378 O O . LEU A 1 294 ? -22.100 11.614 45.232 1.00 97.62 294 LEU A O 1
ATOM 2382 N N . GLN A 1 295 ? -21.882 13.378 46.603 1.00 97.94 295 GLN A N 1
ATOM 2383 C CA . GLN A 1 295 ? -22.794 12.867 47.624 1.00 97.94 295 GLN A CA 1
ATOM 2384 C C . GLN A 1 295 ? -24.190 12.569 47.055 1.00 97.94 295 GLN A C 1
ATOM 2386 O O . GLN A 1 295 ? -24.707 11.470 47.249 1.00 97.94 295 GLN A O 1
ATOM 2391 N N . ARG A 1 296 ? -24.774 13.501 46.287 1.00 98.06 296 ARG A N 1
ATOM 2392 C CA . ARG A 1 296 ? -26.081 13.284 45.640 1.00 98.06 296 ARG A CA 1
ATOM 2393 C C . ARG A 1 296 ? -26.052 12.133 44.639 1.00 98.06 296 ARG A C 1
ATOM 2395 O O . ARG A 1 296 ? -26.973 11.321 44.614 1.00 98.06 296 ARG A O 1
ATOM 2402 N N . SER A 1 297 ? -24.984 12.038 43.848 1.00 97.81 297 SER A N 1
ATOM 2403 C CA . SER A 1 297 ? -24.813 10.943 42.889 1.00 97.81 297 SER A CA 1
ATOM 2404 C C . SER A 1 297 ? -24.725 9.590 43.592 1.00 97.81 297 SER A C 1
ATOM 2406 O O . SER A 1 297 ? -25.345 8.628 43.143 1.00 97.81 297 SER A O 1
ATOM 2408 N N . ARG A 1 298 ? -24.002 9.518 44.719 1.00 96.69 298 ARG A N 1
ATOM 2409 C CA . ARG A 1 298 ? -23.890 8.313 45.548 1.00 96.69 298 ARG A CA 1
ATOM 2410 C C . ARG A 1 298 ? -25.244 7.881 46.099 1.00 96.69 298 ARG A C 1
ATOM 2412 O O . ARG A 1 298 ? -25.614 6.721 45.942 1.00 96.69 298 ARG A O 1
ATOM 2419 N N . GLU A 1 299 ? -25.990 8.807 46.694 1.00 97.00 299 GLU A N 1
ATOM 2420 C CA . GLU A 1 299 ? -27.319 8.533 47.253 1.00 97.00 299 GLU A CA 1
ATOM 2421 C C . GLU A 1 299 ? -28.298 8.034 46.180 1.00 97.00 299 GLU A C 1
ATOM 2423 O O . GLU A 1 299 ? -29.016 7.056 46.397 1.00 97.00 299 GLU A O 1
ATOM 2428 N N . LEU A 1 300 ? -28.304 8.656 44.996 1.00 96.12 300 LEU A N 1
ATOM 2429 C CA . LEU A 1 300 ? -29.162 8.237 43.885 1.00 96.12 300 LEU A CA 1
ATOM 2430 C C . LEU A 1 300 ? -28.764 6.857 43.340 1.00 96.12 300 LEU A C 1
ATOM 2432 O O . LEU A 1 300 ? -29.634 6.022 43.067 1.00 96.12 300 LEU A O 1
ATOM 2436 N N . ALA A 1 301 ? -27.463 6.596 43.204 1.00 94.94 301 ALA A N 1
ATOM 2437 C CA . ALA A 1 301 ? -26.938 5.310 42.757 1.00 94.94 301 ALA A CA 1
ATOM 2438 C C . ALA A 1 301 ? -27.308 4.173 43.726 1.00 94.94 301 ALA A C 1
ATOM 2440 O O . ALA A 1 301 ? -27.745 3.107 43.288 1.00 94.94 301 ALA A O 1
ATOM 2441 N N . GLU A 1 302 ? -27.216 4.410 45.039 1.00 94.50 302 GLU A N 1
ATOM 2442 C CA . GLU A 1 302 ? -27.661 3.469 46.076 1.00 94.50 302 GLU A CA 1
ATOM 2443 C C . GLU A 1 302 ? -29.165 3.197 46.008 1.00 94.50 302 GLU A C 1
ATOM 2445 O O . GLU A 1 302 ? -29.581 2.039 46.023 1.00 94.50 302 GLU A O 1
ATOM 2450 N N . GLN A 1 303 ? -29.986 4.243 45.868 1.00 93.75 303 GLN A N 1
ATOM 2451 C CA . GLN A 1 303 ? -31.440 4.102 45.711 1.00 93.75 303 GLN A CA 1
ATOM 2452 C C . GLN A 1 303 ? -31.820 3.298 44.463 1.00 93.75 303 GLN A C 1
ATOM 2454 O O . GLN A 1 303 ? -32.860 2.642 44.441 1.00 93.75 303 GLN A O 1
ATOM 2459 N N . SER A 1 304 ? -30.974 3.337 43.433 1.00 90.50 304 SER A N 1
ATOM 2460 C CA . SER A 1 304 ? -31.150 2.588 42.186 1.00 90.50 304 SER A CA 1
ATOM 2461 C C . SER A 1 304 ? -30.532 1.183 42.239 1.00 90.50 304 SER A C 1
ATOM 2463 O O . SER A 1 304 ? -30.575 0.467 41.243 1.00 90.50 304 SER A O 1
ATOM 2465 N N . GLY A 1 305 ? -29.951 0.776 43.377 1.00 93.06 305 GLY A N 1
ATOM 2466 C CA . GLY A 1 305 ? -29.291 -0.522 43.548 1.00 93.06 305 GLY A CA 1
ATOM 2467 C C . GLY A 1 305 ? -27.993 -0.677 42.749 1.00 93.06 305 GLY A C 1
ATOM 2468 O O . GLY A 1 305 ? -27.534 -1.798 42.548 1.00 93.06 305 GLY A O 1
ATOM 2469 N N . ARG A 1 306 ? -27.407 0.434 42.282 1.00 93.81 306 ARG A N 1
ATOM 2470 C CA . ARG A 1 306 ? -26.250 0.482 41.372 1.00 93.81 306 ARG A CA 1
ATOM 2471 C C . ARG A 1 306 ? -25.115 1.359 41.923 1.00 93.81 306 ARG A C 1
ATOM 2473 O O . ARG A 1 306 ? -24.658 2.284 41.251 1.00 93.81 306 ARG A O 1
ATOM 2480 N N . PRO A 1 307 ? -24.643 1.090 43.156 1.00 90.00 307 PRO A N 1
ATOM 2481 C CA . PRO A 1 307 ? -23.754 1.976 43.918 1.00 90.00 307 PRO A CA 1
ATOM 2482 C C . PRO A 1 307 ? -22.424 2.327 43.230 1.00 90.00 307 PRO A C 1
ATOM 2484 O O . PRO A 1 307 ? -21.816 3.344 43.559 1.00 90.00 307 PRO A O 1
ATOM 2487 N N . TYR A 1 308 ? -21.955 1.493 42.300 1.00 93.25 308 TYR A N 1
ATOM 2488 C CA . TYR A 1 308 ? -20.629 1.610 41.682 1.00 93.25 308 TYR A CA 1
ATOM 2489 C C . TYR A 1 308 ? -20.669 1.895 40.177 1.00 93.25 308 TYR A C 1
ATOM 2491 O O . TYR A 1 308 ? -19.616 1.924 39.540 1.00 93.25 308 TYR A O 1
ATOM 2499 N N . ASP A 1 309 ? -21.852 2.139 39.613 1.00 96.06 309 ASP A N 1
ATOM 2500 C CA . ASP A 1 309 ? -22.024 2.389 38.175 1.00 96.06 309 ASP A CA 1
ATOM 2501 C C . ASP A 1 309 ? -21.979 3.886 37.821 1.00 96.06 309 ASP A C 1
ATOM 2503 O O . ASP A 1 309 ? -22.206 4.279 36.677 1.00 96.06 309 ASP A O 1
ATOM 2507 N N . VAL A 1 310 ? -21.658 4.734 38.801 1.00 97.94 310 VAL A N 1
ATOM 2508 C CA . VAL A 1 310 ? -21.350 6.153 38.602 1.00 97.94 310 VAL A CA 1
ATOM 2509 C C . VAL A 1 310 ? -19.838 6.328 38.597 1.00 97.94 310 VAL A C 1
ATOM 2511 O O . VAL A 1 310 ? -19.181 6.172 39.630 1.00 97.94 310 VAL A O 1
ATOM 2514 N N . TYR A 1 311 ? -19.297 6.654 37.428 1.00 98.00 311 TYR A N 1
ATOM 2515 C CA . TYR A 1 311 ? -17.876 6.853 37.185 1.00 98.00 311 TYR A CA 1
ATOM 2516 C C . TYR A 1 311 ? -17.583 8.350 37.134 1.00 98.00 311 TYR A C 1
ATOM 2518 O O . TYR A 1 311 ? -17.891 9.030 36.159 1.00 98.00 311 TYR A O 1
ATOM 2526 N N . VAL A 1 312 ? -17.000 8.877 38.204 1.00 98.19 312 VAL A N 1
ATOM 2527 C CA . VAL A 1 312 ? -16.664 10.295 38.323 1.00 98.19 312 VAL A CA 1
ATOM 2528 C C . VAL A 1 312 ? -15.504 10.621 37.386 1.00 98.19 312 VAL A C 1
ATOM 2530 O O . VAL A 1 312 ? -14.412 10.066 37.536 1.00 98.19 312 VAL A O 1
ATOM 2533 N N . GLY A 1 313 ? -15.735 11.510 36.420 1.00 97.44 313 GLY A N 1
ATOM 2534 C CA . GLY A 1 313 ? -14.705 11.941 35.486 1.00 97.44 313 GLY A CA 1
ATOM 2535 C C . GLY A 1 313 ? -13.590 12.712 36.185 1.00 97.44 313 GLY A C 1
ATOM 2536 O O . GLY A 1 313 ? -13.835 13.644 36.953 1.00 97.44 313 GLY A O 1
ATOM 2537 N N . VAL A 1 314 ? -12.348 12.368 35.856 1.00 97.31 314 VAL A N 1
ATOM 2538 C CA . VAL A 1 314 ? -11.137 13.059 36.306 1.00 97.31 314 VAL A CA 1
ATOM 2539 C C . VAL A 1 314 ? -10.276 13.387 35.089 1.00 97.31 314 VAL A C 1
ATOM 2541 O O . VAL A 1 314 ? -9.668 12.493 34.508 1.00 97.31 314 VAL A O 1
ATOM 2544 N N . ASP A 1 315 ? -10.210 14.662 34.707 1.00 96.00 315 ASP A N 1
ATOM 2545 C CA . ASP A 1 315 ? -9.374 15.117 33.590 1.00 96.00 315 ASP A CA 1
ATOM 2546 C C . ASP A 1 315 ? -7.934 15.370 34.047 1.00 96.00 315 ASP A C 1
ATOM 2548 O O . ASP A 1 315 ? -7.648 16.332 34.768 1.00 96.00 315 ASP A O 1
ATOM 2552 N N . VAL A 1 316 ? -7.009 14.532 33.576 1.00 96.00 316 VAL A N 1
ATOM 2553 C CA . VAL A 1 316 ? -5.582 14.623 33.913 1.00 96.00 316 VAL A CA 1
ATOM 2554 C C . VAL A 1 316 ? -4.952 15.902 33.352 1.00 96.00 316 VAL A C 1
ATOM 2556 O O . VAL A 1 316 ? -3.962 16.383 33.896 1.00 96.00 316 VAL A O 1
ATOM 2559 N N . TYR A 1 317 ? -5.535 16.537 32.331 1.00 93.94 317 TYR A N 1
ATOM 2560 C CA . TYR A 1 317 ? -5.065 17.843 31.849 1.00 93.94 317 TYR A CA 1
ATOM 2561 C C . TYR A 1 317 ? -5.534 19.015 32.723 1.00 93.94 317 TYR A C 1
ATOM 2563 O O . TYR A 1 317 ? -5.075 20.141 32.527 1.00 93.94 317 TYR A O 1
ATOM 2571 N N . GLY A 1 318 ? -6.411 18.762 33.700 1.00 91.06 318 GLY A N 1
ATOM 2572 C CA . GLY A 1 318 ? -6.800 19.734 34.715 1.00 91.06 318 GLY A CA 1
ATOM 2573 C C . GLY A 1 318 ? -7.843 20.758 34.274 1.00 91.06 318 GLY A C 1
ATOM 2574 O O . GLY A 1 318 ? -7.984 21.784 34.942 1.00 91.06 318 GLY A O 1
ATOM 2575 N N . ARG A 1 319 ? -8.588 20.532 33.180 1.00 88.94 319 ARG A N 1
ATOM 2576 C CA . ARG A 1 319 ? -9.614 21.478 32.702 1.00 88.94 319 ARG A CA 1
ATOM 2577 C C . ARG A 1 319 ? -10.816 21.470 33.648 1.00 88.94 319 ARG A C 1
ATOM 2579 O O . ARG A 1 319 ? -11.745 20.688 33.498 1.00 88.94 319 ARG A O 1
ATOM 2586 N N . GLY A 1 320 ? -10.772 22.336 34.661 1.00 79.94 320 GLY A N 1
ATOM 2587 C CA . GLY A 1 320 ? -11.836 22.477 35.662 1.00 79.94 320 GLY A CA 1
ATOM 2588 C C . GLY A 1 320 ? -11.920 21.332 36.680 1.00 79.94 320 GLY A C 1
ATOM 2589 O O . GLY A 1 320 ? -12.782 21.364 37.553 1.00 79.94 320 GLY A O 1
ATOM 2590 N N . CYS A 1 321 ? -11.014 20.354 36.603 1.00 90.19 321 CYS A N 1
ATOM 2591 C CA . CYS A 1 321 ? -10.951 19.223 37.520 1.00 90.19 321 CYS A CA 1
ATOM 2592 C C . CYS A 1 321 ? -10.276 19.610 38.846 1.00 90.19 321 CYS A C 1
ATOM 2594 O O . CYS A 1 321 ? -9.300 20.369 38.878 1.00 90.19 321 CYS A O 1
ATOM 2596 N N . ARG A 1 322 ? -10.759 19.040 39.956 1.00 91.25 322 ARG A N 1
ATOM 2597 C CA . ARG A 1 322 ? -10.150 19.185 41.288 1.00 91.25 322 ARG A CA 1
ATOM 2598 C C . ARG A 1 322 ? -8.664 18.793 41.256 1.00 91.25 322 ARG A C 1
ATOM 2600 O O . ARG A 1 322 ? -8.283 17.845 40.577 1.00 91.25 322 ARG A O 1
ATOM 2607 N N . GLY A 1 323 ? -7.822 19.551 41.959 1.00 90.12 323 GLY A N 1
ATOM 2608 C CA . GLY A 1 323 ? -6.365 19.352 41.991 1.00 90.12 323 GLY A CA 1
ATOM 2609 C C . GLY A 1 323 ? -5.600 19.892 40.770 1.00 90.12 323 GLY A C 1
ATOM 2610 O O . GLY A 1 323 ? -4.377 20.006 40.824 1.00 90.12 323 GLY A O 1
ATOM 2611 N N . GLY A 1 324 ? -6.283 20.283 39.685 1.00 90.94 324 GLY A N 1
ATOM 2612 C CA . GLY A 1 324 ? -5.652 20.910 38.514 1.00 90.94 324 GLY A CA 1
ATOM 2613 C C . GLY A 1 324 ? -4.883 19.957 37.588 1.00 90.94 324 GLY A C 1
ATOM 2614 O O . GLY A 1 324 ? -4.109 20.427 36.757 1.00 90.94 324 GLY A O 1
ATOM 2615 N N . GLY A 1 325 ? -5.099 18.641 37.699 1.00 93.44 325 GLY A N 1
ATOM 2616 C CA . GLY A 1 325 ? -4.512 17.632 36.806 1.00 93.44 325 GLY A CA 1
ATOM 2617 C C . GLY A 1 325 ? -3.041 17.287 37.090 1.00 93.44 325 GLY A C 1
ATOM 2618 O O . GLY A 1 325 ? -2.512 17.516 38.180 1.00 93.44 325 GLY A O 1
ATOM 2619 N N . GLY A 1 326 ? -2.369 16.677 36.113 1.00 94.25 326 GLY A N 1
ATOM 2620 C CA . GLY A 1 326 ? -0.991 16.195 36.200 1.00 94.25 326 GLY A CA 1
ATOM 2621 C C . GLY A 1 326 ? -0.781 15.247 37.381 1.00 94.25 326 GLY A C 1
ATOM 2622 O O . GLY A 1 326 ? -1.636 14.419 37.692 1.00 94.25 326 GLY A O 1
ATOM 2623 N N . PHE A 1 327 ? 0.328 15.398 38.107 1.00 93.38 327 PHE A N 1
ATOM 2624 C CA . PHE A 1 327 ? 0.591 14.606 39.319 1.00 93.38 327 PHE A CA 1
ATOM 2625 C C . PHE A 1 327 ? -0.405 14.856 40.471 1.00 93.38 327 PHE A C 1
ATOM 2627 O O . PHE A 1 327 ? -0.486 14.034 41.385 1.00 93.38 327 PHE A O 1
ATOM 2634 N N . ASN A 1 328 ? -1.180 15.946 40.433 1.00 94.38 328 ASN A N 1
ATOM 2635 C CA . ASN A 1 328 ? -2.215 16.240 41.430 1.00 94.38 328 ASN A CA 1
ATOM 2636 C C . ASN A 1 328 ? -3.554 15.552 41.122 1.00 94.38 328 ASN A C 1
ATOM 2638 O O . ASN A 1 328 ? -4.479 15.643 41.925 1.00 94.38 328 ASN A O 1
ATOM 2642 N N . THR A 1 329 ? -3.653 14.801 40.017 1.00 95.25 329 THR A N 1
ATOM 2643 C CA . THR A 1 329 ? -4.805 13.933 39.688 1.00 95.25 329 THR A CA 1
ATOM 2644 C C . THR A 1 329 ? -5.218 13.047 40.870 1.00 95.25 329 THR A C 1
ATOM 2646 O O . THR A 1 329 ? -6.406 12.805 41.080 1.00 95.25 329 THR A O 1
ATOM 2649 N N . LYS A 1 330 ? -4.252 12.634 41.702 1.00 94.00 330 LYS A N 1
ATOM 2650 C CA . LYS A 1 330 ? -4.484 11.892 42.949 1.00 94.00 330 LYS A CA 1
ATOM 2651 C C . LYS A 1 330 ? -5.508 12.542 43.880 1.00 94.00 330 LYS A C 1
ATOM 2653 O O . LYS A 1 330 ? -6.266 11.829 44.514 1.00 94.00 330 LYS A O 1
ATOM 2658 N N . GLU A 1 331 ? -5.592 13.872 43.936 1.00 95.00 331 GLU A N 1
ATOM 2659 C CA . GLU A 1 331 ? -6.543 14.566 44.814 1.00 95.00 331 GLU A CA 1
ATOM 2660 C C . GLU A 1 331 ? -7.994 14.337 44.376 1.00 95.00 331 GLU A C 1
ATOM 2662 O O . GLU A 1 331 ? -8.876 14.116 45.211 1.00 95.00 331 GLU A O 1
ATOM 2667 N N . ALA A 1 332 ? -8.245 14.365 43.065 1.00 96.12 332 ALA A N 1
ATOM 2668 C CA . ALA A 1 332 ? -9.561 14.108 42.494 1.00 96.12 332 ALA A CA 1
ATOM 2669 C C . ALA A 1 332 ? -9.966 12.635 42.653 1.00 96.12 332 ALA A C 1
ATOM 2671 O O . ALA A 1 332 ? -11.099 12.345 43.048 1.00 96.12 332 ALA A O 1
ATOM 2672 N N . VAL A 1 333 ? -9.026 11.713 42.413 1.00 96.12 333 VAL A N 1
ATOM 2673 C CA . VAL A 1 333 ? -9.241 10.270 42.606 1.00 96.12 333 VAL A CA 1
ATOM 2674 C C . VAL A 1 333 ? -9.513 9.955 44.080 1.00 96.12 333 VAL A C 1
ATOM 2676 O O . VAL A 1 333 ? -10.525 9.327 44.385 1.00 96.12 333 VAL A O 1
ATOM 2679 N N . HIS A 1 334 ? -8.691 10.469 44.996 1.00 95.88 334 HIS A N 1
ATOM 2680 C CA . HIS A 1 334 ? -8.866 10.290 46.437 1.00 95.88 334 HIS A CA 1
ATOM 2681 C C . HIS A 1 334 ? -10.224 10.813 46.917 1.00 95.88 334 HIS A C 1
ATOM 2683 O O . HIS A 1 334 ? -10.979 10.098 47.572 1.00 95.88 334 HIS A O 1
ATOM 2689 N N . THR A 1 335 ? -10.596 12.036 46.522 1.00 96.19 335 THR A N 1
ATOM 2690 C CA . THR A 1 335 ? -11.899 12.619 46.889 1.00 96.19 335 THR A CA 1
ATOM 2691 C C . THR A 1 335 ? -13.057 11.756 46.381 1.00 96.19 335 THR A C 1
ATOM 2693 O O . THR A 1 335 ? -13.999 11.481 47.118 1.00 96.19 335 THR A O 1
ATOM 2696 N N . THR A 1 336 ? -12.970 11.262 45.144 1.00 95.94 336 THR A N 1
ATOM 2697 C CA . THR A 1 336 ? -13.971 10.346 44.574 1.00 95.94 336 THR A CA 1
ATOM 2698 C C . THR A 1 336 ? -14.118 9.075 45.416 1.00 95.94 336 THR A C 1
ATOM 2700 O O . THR A 1 336 ? -15.237 8.643 45.710 1.00 95.94 336 THR A O 1
ATOM 2703 N N . ARG A 1 337 ? -12.996 8.490 45.856 1.00 94.44 337 ARG A N 1
ATOM 2704 C CA . ARG A 1 337 ? -12.990 7.295 46.712 1.00 94.44 337 ARG A CA 1
ATOM 2705 C C . ARG A 1 337 ? -13.551 7.541 48.100 1.00 94.44 337 ARG A C 1
ATOM 2707 O O . ARG A 1 337 ? -14.261 6.674 48.601 1.00 94.44 337 ARG A O 1
ATOM 2714 N N . MET A 1 338 ? -13.334 8.720 48.676 1.00 95.25 338 MET A N 1
ATOM 2715 C CA . MET A 1 338 ? -13.943 9.103 49.955 1.00 95.25 338 MET A CA 1
ATOM 2716 C C . MET A 1 338 ? -15.480 9.108 49.903 1.00 95.25 338 MET A C 1
ATOM 2718 O O . MET A 1 338 ? -16.122 8.841 50.915 1.00 95.25 338 MET A O 1
ATOM 2722 N N . HIS A 1 339 ? -16.074 9.332 48.725 1.00 95.69 339 HIS A N 1
ATOM 2723 C CA . HIS A 1 339 ? -17.520 9.211 48.494 1.00 95.69 339 HIS A CA 1
ATOM 2724 C C . HIS A 1 339 ? -17.974 7.802 48.071 1.00 95.69 339 HIS A C 1
ATOM 2726 O O . HIS A 1 339 ? -19.146 7.606 47.748 1.00 95.69 339 HIS A O 1
ATOM 2732 N N . ASN A 1 340 ? -17.077 6.809 48.073 1.00 94.19 340 ASN A N 1
ATOM 2733 C CA . ASN A 1 340 ? -17.357 5.427 47.671 1.00 94.19 340 ASN A CA 1
ATOM 2734 C C . ASN A 1 340 ? -17.926 5.310 46.238 1.00 94.19 340 ASN A C 1
ATOM 2736 O O . ASN A 1 340 ? -18.802 4.487 45.964 1.00 94.19 340 ASN A O 1
ATOM 2740 N N . LEU A 1 341 ? -17.440 6.157 45.324 1.00 95.88 341 LEU A N 1
ATOM 2741 C CA . LEU A 1 341 ? -17.831 6.187 43.911 1.00 95.88 341 LEU A CA 1
ATOM 2742 C C . LEU A 1 341 ? -16.727 5.642 43.006 1.00 95.88 341 LEU A C 1
ATOM 2744 O O . LEU A 1 341 ? -15.541 5.695 43.349 1.00 95.88 341 LEU A O 1
ATOM 2748 N N . SER A 1 342 ? -17.116 5.132 41.834 1.00 96.94 342 SER A N 1
ATOM 2749 C CA . SER A 1 342 ? -16.177 4.729 40.784 1.00 96.94 342 SER A CA 1
ATOM 2750 C C . SER A 1 342 ? -15.533 5.958 40.135 1.00 96.94 342 SER A C 1
ATOM 2752 O O . SER A 1 342 ? -16.077 7.057 40.192 1.00 96.94 342 SER A O 1
ATOM 2754 N N . VAL A 1 343 ? -14.362 5.789 39.521 1.00 97.00 343 VAL A N 1
ATOM 2755 C CA . VAL A 1 343 ? -13.602 6.888 38.905 1.00 97.00 343 VAL A CA 1
ATOM 2756 C C . VAL A 1 343 ? -13.308 6.576 37.448 1.00 97.00 343 VAL A C 1
ATOM 2758 O O . VAL A 1 343 ? -13.122 5.412 37.086 1.00 97.00 343 VAL A O 1
ATOM 2761 N N . ALA A 1 344 ? -13.251 7.619 36.632 1.00 97.06 344 ALA A N 1
ATOM 2762 C CA . ALA A 1 344 ? -12.966 7.555 35.213 1.00 97.06 344 ALA A CA 1
ATOM 2763 C C . ALA A 1 344 ? -11.859 8.563 34.871 1.00 97.06 344 ALA A C 1
ATOM 2765 O O . ALA A 1 344 ? -12.088 9.768 34.792 1.00 97.06 344 ALA A O 1
ATOM 2766 N N . ILE A 1 345 ? -10.630 8.073 34.722 1.00 96.88 345 ILE A N 1
ATOM 2767 C CA . ILE A 1 345 ? -9.445 8.904 34.493 1.00 96.88 345 ILE A CA 1
ATOM 2768 C C . ILE A 1 345 ? -9.334 9.189 32.996 1.00 96.88 345 ILE A C 1
ATOM 2770 O O . ILE A 1 345 ? -9.089 8.277 32.210 1.00 96.88 345 ILE A O 1
ATOM 2774 N N . PHE A 1 346 ? -9.510 10.445 32.603 1.00 95.94 346 PHE A N 1
ATOM 2775 C CA . PHE A 1 346 ? -9.462 10.902 31.219 1.00 95.94 346 PHE A CA 1
ATOM 2776 C C . PHE A 1 346 ? -8.091 11.492 30.872 1.00 95.94 346 PHE A C 1
ATOM 2778 O O . PHE A 1 346 ? -7.592 12.372 31.576 1.00 95.94 346 PHE A O 1
ATOM 2785 N N . GLY A 1 347 ? -7.497 11.036 29.765 1.00 92.69 347 GLY A N 1
ATOM 2786 C CA . GLY A 1 347 ? -6.256 11.603 29.230 1.00 92.69 347 GLY A CA 1
ATOM 2787 C C . GLY A 1 347 ? -5.004 11.211 30.021 1.00 92.69 347 GLY A C 1
ATOM 2788 O O . GLY A 1 347 ? -4.101 12.024 30.215 1.00 92.69 347 GLY A O 1
ATOM 2789 N N . GLN A 1 348 ? -4.915 9.961 30.489 1.00 90.81 348 GLN A N 1
ATOM 2790 C CA . GLN A 1 348 ? -3.766 9.473 31.267 1.00 90.81 348 GLN A CA 1
ATOM 2791 C C . GLN A 1 348 ? -2.432 9.515 30.498 1.00 90.81 348 GLN A C 1
ATOM 2793 O O . GLN A 1 348 ? -1.374 9.490 31.117 1.00 90.81 348 GLN A O 1
ATOM 2798 N N . GLY A 1 349 ? -2.470 9.626 29.164 1.00 90.00 349 GLY A N 1
ATOM 2799 C CA . GLY A 1 349 ? -1.292 9.820 28.309 1.00 90.00 349 GLY A CA 1
ATOM 2800 C C . GLY A 1 349 ? -0.519 11.124 28.564 1.00 90.00 349 GLY A C 1
ATOM 2801 O O . GLY A 1 349 ? 0.571 11.309 28.023 1.00 90.00 349 GLY A O 1
ATOM 2802 N N . TRP A 1 350 ? -1.032 12.003 29.433 1.00 92.75 350 TRP A N 1
ATOM 2803 C CA . TRP A 1 350 ? -0.428 13.277 29.825 1.00 92.75 350 TRP A CA 1
ATOM 2804 C C . TRP A 1 350 ? 1.077 13.209 30.124 1.00 92.75 350 TRP A C 1
ATOM 2806 O O . TRP A 1 350 ? 1.817 14.078 29.662 1.00 92.75 350 TRP A O 1
ATOM 2816 N N . ALA A 1 351 ? 1.556 12.198 30.861 1.00 90.62 351 ALA A N 1
ATOM 2817 C CA . ALA A 1 351 ? 2.978 12.097 31.204 1.00 90.62 351 ALA A CA 1
ATOM 2818 C C . ALA A 1 351 ? 3.859 11.938 29.953 1.00 90.62 351 ALA A C 1
ATOM 2820 O O . ALA A 1 351 ? 4.950 12.498 29.890 1.00 90.62 351 ALA A O 1
ATOM 2821 N N . HIS A 1 352 ? 3.363 11.234 28.935 1.00 90.44 352 HIS A N 1
ATOM 2822 C CA . HIS A 1 352 ? 4.044 11.070 27.655 1.00 90.44 352 HIS A CA 1
ATOM 2823 C C . HIS A 1 352 ? 3.930 12.311 26.753 1.00 90.44 352 HIS A C 1
ATOM 2825 O O . HIS A 1 352 ? 4.841 12.600 25.980 1.00 90.44 352 HIS A O 1
ATOM 2831 N N . GLU A 1 353 ? 2.818 13.049 26.831 1.00 90.94 353 GLU A N 1
ATOM 2832 C CA . GLU A 1 353 ? 2.576 14.233 25.992 1.00 90.94 353 GLU A CA 1
ATOM 2833 C C . GLU A 1 353 ? 3.189 15.532 26.537 1.00 90.94 353 GLU A C 1
ATOM 2835 O O . GLU A 1 353 ? 3.499 16.436 25.759 1.00 90.94 353 GLU A O 1
ATOM 2840 N N . ARG A 1 354 ? 3.325 15.672 27.862 1.00 91.31 354 ARG A N 1
ATOM 2841 C CA . ARG A 1 354 ? 3.712 16.938 28.513 1.00 91.31 354 ARG A CA 1
ATOM 2842 C C . ARG A 1 354 ? 5.074 16.925 29.190 1.00 91.31 354 ARG A C 1
ATOM 2844 O O . ARG A 1 354 ? 5.592 18.008 29.460 1.00 91.31 354 ARG A O 1
ATOM 2851 N N . LEU A 1 355 ? 5.633 15.756 29.488 1.00 90.88 355 LEU A N 1
ATOM 2852 C CA . LEU A 1 355 ? 6.943 15.630 30.127 1.00 90.88 355 LEU A CA 1
ATOM 2853 C C . LEU A 1 355 ? 7.983 15.105 29.132 1.00 90.88 355 LEU A C 1
ATOM 2855 O O . LEU A 1 355 ? 7.662 14.754 27.997 1.00 90.88 355 LEU A O 1
ATOM 2859 N N . ASP A 1 356 ? 9.248 15.089 29.549 1.00 85.62 356 ASP A N 1
ATOM 2860 C CA . ASP A 1 356 ? 10.330 14.571 28.715 1.00 85.62 356 ASP A CA 1
ATOM 2861 C C . ASP A 1 356 ? 10.165 13.059 28.496 1.00 85.62 356 ASP A C 1
ATOM 2863 O O . ASP A 1 356 ? 10.006 12.282 29.444 1.00 85.62 356 ASP A O 1
ATOM 2867 N N . LYS A 1 357 ? 10.224 12.642 27.228 1.00 82.75 357 LYS A N 1
ATOM 2868 C CA . LYS A 1 357 ? 10.110 11.239 26.823 1.00 82.75 357 LYS A CA 1
ATOM 2869 C C . LYS A 1 357 ? 11.289 10.392 27.302 1.00 82.75 357 LYS A C 1
ATOM 2871 O O . LYS A 1 357 ? 11.114 9.190 27.491 1.00 82.75 357 LYS A O 1
ATOM 2876 N N . VAL A 1 358 ? 12.462 10.994 27.525 1.00 82.44 358 VAL A N 1
ATOM 2877 C CA . VAL A 1 358 ? 13.643 10.298 28.070 1.00 82.44 358 VAL A CA 1
ATOM 2878 C C . VAL A 1 358 ? 13.334 9.706 29.447 1.00 82.44 358 VAL A C 1
ATOM 2880 O O . VAL A 1 358 ? 13.705 8.567 29.727 1.00 82.44 358 VAL A O 1
ATOM 2883 N N . ASP A 1 359 ? 12.569 10.435 30.260 1.00 81.75 359 ASP A N 1
ATOM 2884 C CA . ASP A 1 359 ? 12.178 10.032 31.613 1.00 81.75 359 ASP A CA 1
ATOM 2885 C C . ASP A 1 359 ? 10.760 9.442 31.677 1.00 81.75 359 ASP A C 1
ATOM 2887 O O . ASP A 1 359 ? 10.200 9.294 32.766 1.00 81.75 359 ASP A O 1
ATOM 2891 N N . PHE A 1 360 ? 10.165 9.073 30.534 1.00 87.50 360 PHE A N 1
ATOM 2892 C CA . PHE A 1 360 ? 8.775 8.606 30.455 1.00 87.50 360 PHE A CA 1
ATOM 2893 C C . PHE A 1 360 ? 8.459 7.509 31.480 1.00 87.50 360 PHE A C 1
ATOM 2895 O O . PHE A 1 360 ? 7.506 7.647 32.235 1.00 87.50 360 PHE A O 1
ATOM 2902 N N . LEU A 1 361 ? 9.290 6.465 31.570 1.00 83.81 361 LEU A N 1
ATOM 2903 C CA . LEU A 1 361 ? 9.094 5.363 32.522 1.00 83.81 361 LEU A CA 1
ATOM 2904 C C . LEU A 1 361 ? 9.042 5.836 33.980 1.00 83.81 361 LEU A C 1
ATOM 2906 O O . LEU A 1 361 ? 8.211 5.374 34.755 1.00 83.81 361 LEU A O 1
ATOM 2910 N N . GLN A 1 362 ? 9.936 6.750 34.359 1.00 84.50 362 GLN A N 1
ATOM 2911 C CA . GLN A 1 362 ? 10.001 7.272 35.725 1.00 84.50 362 GLN A CA 1
ATOM 2912 C C . GLN A 1 362 ? 8.777 8.140 36.023 1.00 84.50 362 GLN A C 1
ATOM 2914 O O . GLN A 1 362 ? 8.172 8.019 37.088 1.00 84.50 362 GLN A O 1
ATOM 2919 N N . ASN A 1 363 ? 8.389 8.985 35.066 1.00 89.31 363 ASN A N 1
ATOM 2920 C CA . ASN A 1 363 ? 7.236 9.869 35.182 1.00 89.31 363 ASN A CA 1
ATOM 2921 C C . ASN A 1 363 ? 5.912 9.097 35.231 1.00 89.31 363 ASN A C 1
ATOM 2923 O O . ASN A 1 363 ? 5.071 9.396 36.077 1.00 89.31 363 ASN A O 1
ATOM 2927 N N . GLU A 1 364 ? 5.747 8.087 34.378 1.00 90.00 364 GLU A N 1
ATOM 2928 C CA . GLU A 1 364 ? 4.568 7.218 34.342 1.00 90.00 364 GLU A CA 1
ATOM 2929 C C . GLU A 1 364 ? 4.463 6.402 35.640 1.00 90.00 364 GLU A C 1
ATOM 2931 O O . GLU A 1 364 ? 3.424 6.432 36.301 1.00 90.00 364 GLU A O 1
ATOM 2936 N N . ASN A 1 365 ? 5.561 5.779 36.091 1.00 87.25 365 ASN A N 1
ATOM 2937 C CA . ASN A 1 365 ? 5.580 5.051 37.365 1.00 87.25 365 ASN A CA 1
ATOM 2938 C C . ASN A 1 365 ? 5.227 5.969 38.538 1.00 87.25 365 ASN A C 1
ATOM 2940 O O . ASN A 1 365 ? 4.420 5.600 39.385 1.00 87.25 365 ASN A O 1
ATOM 2944 N N . ARG A 1 366 ? 5.784 7.186 38.574 1.00 86.94 366 ARG A N 1
ATOM 2945 C CA . ARG A 1 366 ? 5.483 8.180 39.610 1.00 86.94 366 ARG A CA 1
ATOM 2946 C C . ARG A 1 366 ? 4.015 8.601 39.592 1.00 86.94 366 ARG A C 1
ATOM 2948 O O . ARG A 1 366 ? 3.404 8.723 40.652 1.00 86.94 366 ARG A O 1
ATOM 2955 N N . PHE A 1 367 ? 3.452 8.831 38.406 1.00 90.94 367 PHE A N 1
ATOM 2956 C CA . PHE A 1 367 ? 2.041 9.173 38.245 1.00 90.94 367 PHE A CA 1
ATOM 2957 C C . PHE A 1 367 ? 1.149 8.074 38.830 1.00 90.94 367 PHE A C 1
ATOM 2959 O O . PHE A 1 367 ? 0.321 8.354 39.696 1.00 90.94 367 PHE A O 1
ATOM 2966 N N . TRP A 1 368 ? 1.379 6.815 38.456 1.00 90.62 368 TRP A N 1
ATOM 2967 C CA . TRP A 1 368 ? 0.589 5.688 38.956 1.00 90.62 368 TRP A CA 1
ATOM 2968 C C . TRP A 1 368 ? 0.863 5.335 40.415 1.00 90.62 368 TRP A C 1
ATOM 2970 O O . TRP A 1 368 ? -0.061 4.920 41.109 1.00 90.62 368 TRP A O 1
ATOM 2980 N N . GLN A 1 369 ? 2.079 5.552 40.919 1.00 86.31 369 GLN A N 1
ATOM 2981 C CA . GLN A 1 369 ? 2.394 5.393 42.338 1.00 86.31 369 GLN A CA 1
ATOM 2982 C C . GLN A 1 369 ? 1.530 6.324 43.195 1.00 86.31 369 GLN A C 1
ATOM 2984 O O . GLN A 1 369 ? 0.992 5.886 44.209 1.00 86.31 369 GLN A O 1
ATOM 2989 N N . TYR A 1 370 ? 1.316 7.572 42.762 1.00 88.56 370 TYR A N 1
ATOM 2990 C CA . TYR A 1 370 ? 0.437 8.513 43.460 1.00 88.56 370 TYR A CA 1
ATOM 2991 C C . TYR A 1 370 ? -1.048 8.147 43.415 1.00 88.56 370 TYR A C 1
ATOM 2993 O O . TYR A 1 370 ? -1.779 8.552 44.313 1.00 88.56 370 TYR A O 1
ATOM 3001 N N . LEU A 1 371 ? -1.495 7.410 42.397 1.00 90.12 371 LEU A N 1
ATOM 3002 C CA . LEU A 1 371 ? -2.887 6.963 42.274 1.00 90.12 371 LEU A CA 1
ATOM 3003 C C . LEU A 1 371 ? -3.147 5.623 42.967 1.00 90.12 371 LEU A C 1
ATOM 3005 O O . LEU A 1 371 ? -4.280 5.333 43.345 1.00 90.12 371 LEU A O 1
ATOM 3009 N N . SER A 1 372 ? -2.105 4.805 43.113 1.00 86.00 372 SER A N 1
ATOM 3010 C CA . SER A 1 372 ? -2.201 3.429 43.591 1.00 86.00 372 SER A CA 1
ATOM 3011 C C . SER A 1 372 ? -2.900 3.228 44.939 1.00 86.00 372 SER A C 1
ATOM 3013 O O . SER A 1 372 ? -3.652 2.262 45.023 1.00 86.00 372 SER A O 1
ATOM 3015 N N . PRO A 1 373 ? -2.763 4.108 45.957 1.00 86.12 373 PRO A N 1
ATOM 3016 C CA . PRO A 1 373 ? -3.439 3.903 47.241 1.00 86.12 373 PRO A CA 1
ATOM 3017 C C . PRO A 1 373 ? -4.970 3.942 47.134 1.00 86.12 373 PRO A C 1
ATOM 3019 O O . PRO A 1 373 ? -5.665 3.302 47.917 1.00 86.12 373 PRO A O 1
ATOM 3022 N N . ASP A 1 374 ? -5.490 4.672 46.144 1.00 89.00 374 ASP A N 1
ATOM 3023 C CA . ASP A 1 374 ? -6.921 4.862 45.889 1.00 89.00 374 ASP A CA 1
ATOM 3024 C C . ASP A 1 374 ? -7.431 3.990 44.721 1.00 89.00 374 ASP A C 1
ATOM 3026 O O . ASP A 1 374 ? -8.609 4.045 44.339 1.00 89.00 374 ASP A O 1
ATOM 3030 N N . CYS A 1 375 ? -6.550 3.178 44.129 1.00 85.25 375 CYS A N 1
ATOM 3031 C CA . CYS A 1 375 ? -6.868 2.277 43.032 1.00 85.25 375 CYS A CA 1
ATOM 3032 C C . CYS A 1 375 ? -6.843 0.814 43.502 1.00 85.25 375 CYS A C 1
ATOM 3034 O O . CYS A 1 375 ? -5.922 0.386 44.192 1.00 85.25 375 CYS A O 1
ATOM 3036 N N . PRO A 1 376 ? -7.830 0.004 43.104 1.00 69.62 376 PRO A N 1
ATOM 3037 C CA . PRO A 1 376 ? -7.848 -1.409 43.438 1.00 69.62 376 PRO A CA 1
ATOM 3038 C C . PRO A 1 376 ? -6.748 -2.144 42.660 1.00 69.62 376 PRO A C 1
ATOM 3040 O O . PRO A 1 376 ? -6.720 -2.085 41.434 1.00 69.62 376 PRO A O 1
ATOM 3043 N N . CYS A 1 377 ? -5.867 -2.859 43.367 1.00 67.44 377 CYS A N 1
ATOM 3044 C CA . CYS A 1 377 ? -4.836 -3.695 42.751 1.00 67.44 377 CYS A CA 1
ATOM 3045 C C . CYS A 1 377 ? -5.371 -5.113 42.494 1.00 67.44 377 CYS A C 1
ATOM 3047 O O . CYS A 1 377 ? -5.802 -5.805 43.419 1.00 67.44 377 CYS A O 1
ATOM 3049 N N . GLN A 1 378 ? -5.352 -5.566 41.239 1.00 66.94 378 GLN A N 1
ATOM 3050 C CA . GLN A 1 378 ? -5.768 -6.920 40.869 1.00 66.94 378 GLN A CA 1
ATOM 3051 C C . GLN A 1 378 ? -4.589 -7.915 40.910 1.00 66.94 378 GLN A C 1
ATOM 3053 O O . GLN A 1 378 ? -3.577 -7.725 40.237 1.00 66.94 378 GLN A O 1
ATOM 3058 N N . GLY A 1 379 ? -4.741 -9.033 41.634 1.00 61.34 379 GLY A N 1
ATOM 3059 C CA . GLY A 1 379 ? -3.732 -10.106 41.715 1.00 61.34 379 GLY A CA 1
ATOM 3060 C C . GLY A 1 379 ? -3.573 -10.894 40.407 1.00 61.34 379 GLY A C 1
ATOM 3061 O O . GLY A 1 379 ? -4.561 -11.194 39.737 1.00 61.34 379 GLY A O 1
ATOM 3062 N N . LEU A 1 380 ? -2.340 -11.236 40.019 1.00 62.09 380 LEU A N 1
ATOM 3063 C CA . LEU A 1 380 ? -1.966 -11.577 38.629 1.00 62.09 380 LEU A CA 1
ATOM 3064 C C . LEU A 1 380 ? -2.010 -13.066 38.254 1.00 62.09 380 LEU A C 1
ATOM 3066 O O . LEU A 1 380 ? -1.923 -13.395 37.068 1.00 62.09 380 LEU A O 1
ATOM 3070 N N . LEU A 1 381 ? -2.116 -13.988 39.215 1.00 58.84 381 LEU A N 1
ATOM 3071 C CA . LEU A 1 381 ? -1.927 -15.413 38.934 1.00 58.84 381 LEU A CA 1
ATOM 3072 C C . LEU A 1 381 ? -3.240 -16.063 38.498 1.00 58.84 381 LEU A C 1
ATOM 3074 O O . LEU A 1 381 ? -4.114 -16.384 39.294 1.00 58.84 381 LEU A O 1
ATOM 3078 N N . SER A 1 382 ? -3.329 -16.326 37.196 1.00 59.31 382 SER A N 1
ATOM 3079 C CA . SER A 1 382 ? -4.150 -17.408 36.654 1.00 59.31 382 SER A CA 1
ATOM 3080 C C . SER A 1 382 ? -3.211 -18.476 36.101 1.00 59.31 382 SER A C 1
ATOM 3082 O O . SER A 1 382 ? -2.227 -18.153 35.436 1.00 59.31 382 SER A O 1
ATOM 3084 N N . GLN A 1 383 ? -3.471 -19.745 36.406 1.00 61.62 383 GLN A N 1
ATOM 3085 C CA . GLN A 1 383 ? -2.699 -20.845 35.835 1.00 61.62 383 GLN A CA 1
ATOM 3086 C C . GLN A 1 383 ? -3.238 -21.177 34.443 1.00 61.62 383 GLN A C 1
ATOM 3088 O O . GLN A 1 383 ? -4.458 -21.224 34.271 1.00 61.62 383 GLN A O 1
ATOM 3093 N N . PRO A 1 384 ? -2.374 -21.449 33.453 1.00 70.00 384 PRO A N 1
ATOM 3094 C CA . PRO A 1 384 ? -0.907 -21.377 33.477 1.00 70.00 384 PRO A CA 1
ATOM 3095 C C . PRO A 1 384 ? -0.379 -19.929 33.375 1.00 70.00 384 PRO A C 1
ATOM 3097 O O . PRO A 1 384 ? -0.928 -19.122 32.618 1.00 70.00 384 PRO A O 1
ATOM 3100 N N . LEU A 1 385 ? 0.718 -19.620 34.082 1.00 75.12 385 LEU A N 1
ATOM 3101 C CA . LEU A 1 385 ? 1.397 -18.316 34.039 1.00 75.12 385 LEU A CA 1
ATOM 3102 C C . LEU A 1 385 ? 2.728 -18.406 33.285 1.00 75.12 385 LEU A C 1
ATOM 3104 O O . LEU A 1 385 ? 3.574 -19.242 33.597 1.00 75.12 385 LEU A O 1
ATOM 3108 N N . TRP A 1 386 ? 2.926 -17.457 32.371 1.00 77.62 386 TRP A N 1
ATOM 3109 C CA . TRP A 1 386 ? 4.189 -17.188 31.686 1.00 77.62 386 TRP A CA 1
ATOM 3110 C C . TRP A 1 386 ? 4.530 -15.722 31.885 1.00 77.62 386 TRP A C 1
ATOM 3112 O O . TRP A 1 386 ? 3.994 -14.850 31.200 1.00 77.62 386 TRP A O 1
ATOM 3122 N N . TRP A 1 387 ? 5.381 -15.444 32.863 1.00 85.06 387 TRP A N 1
ATOM 3123 C CA . TRP A 1 387 ? 5.754 -14.086 33.203 1.00 85.06 387 TRP A CA 1
ATOM 3124 C C . TRP A 1 387 ? 7.172 -13.788 32.726 1.00 85.06 387 TRP A C 1
ATOM 3126 O O . TRP A 1 387 ? 8.119 -14.507 33.030 1.00 85.06 387 TRP A O 1
ATOM 3136 N N . HIS A 1 388 ? 7.308 -12.700 31.984 1.00 84.62 388 HIS A N 1
ATOM 3137 C CA . HIS A 1 388 ? 8.571 -12.025 31.705 1.00 84.62 388 HIS A CA 1
ATOM 3138 C C . HIS A 1 388 ? 8.328 -10.522 31.881 1.00 84.62 388 HIS A C 1
ATOM 3140 O O . HIS A 1 388 ? 7.179 -10.092 31.943 1.00 84.62 388 HIS A O 1
ATOM 3146 N N . CYS A 1 389 ? 9.366 -9.699 31.987 1.00 87.94 389 CYS A N 1
ATOM 3147 C CA . CYS A 1 389 ? 9.214 -8.263 32.262 1.00 87.94 389 CYS A CA 1
ATOM 3148 C C . CYS A 1 389 ? 9.193 -7.415 30.971 1.00 87.94 389 CYS A C 1
ATOM 3150 O O . CYS A 1 389 ? 9.735 -6.313 30.929 1.00 87.94 389 CYS A O 1
ATOM 3152 N N . CYS A 1 390 ? 8.641 -7.948 29.873 1.00 90.81 390 CYS A N 1
ATOM 3153 C CA . CYS A 1 390 ? 8.617 -7.244 28.591 1.00 90.81 390 CYS A CA 1
ATOM 3154 C C . CYS A 1 390 ? 7.392 -6.338 28.496 1.00 90.81 390 CYS A C 1
ATOM 3156 O O . CYS A 1 390 ? 6.263 -6.814 28.415 1.00 90.81 390 CYS A O 1
ATOM 3158 N N . GLN A 1 391 ? 7.607 -5.029 28.415 1.00 91.19 391 GLN A N 1
ATOM 3159 C CA . GLN A 1 391 ? 6.511 -4.065 28.288 1.00 91.19 391 GLN A CA 1
ATOM 3160 C C . GLN A 1 391 ? 5.937 -3.939 26.864 1.00 91.19 391 GLN A C 1
ATOM 3162 O O . GLN A 1 391 ? 5.083 -3.087 26.632 1.00 91.19 391 GLN A O 1
ATOM 3167 N N . GLY A 1 392 ? 6.363 -4.790 25.924 1.00 90.88 392 GLY A N 1
ATOM 3168 C CA . GLY A 1 392 ? 5.965 -4.717 24.516 1.00 90.88 392 GLY A CA 1
ATOM 3169 C C . GLY A 1 392 ? 6.853 -3.799 23.676 1.00 90.88 392 GLY A C 1
ATOM 3170 O O . GLY A 1 392 ? 6.439 -3.378 22.608 1.00 90.88 392 GLY A O 1
ATOM 3171 N N . CYS A 1 393 ? 8.060 -3.474 24.138 1.00 92.00 393 CYS A N 1
ATOM 3172 C CA . CYS A 1 393 ? 9.080 -2.786 23.350 1.00 92.00 393 CYS A CA 1
ATOM 3173 C C . CYS A 1 393 ? 10.487 -3.209 23.789 1.00 92.00 393 CYS A C 1
ATOM 3175 O O . CYS A 1 393 ? 10.656 -3.840 24.840 1.00 92.00 393 CYS A O 1
ATOM 3177 N N . GLY A 1 394 ? 11.496 -2.866 22.988 1.00 91.25 394 GLY A N 1
ATOM 3178 C CA . GLY A 1 394 ? 12.903 -3.092 23.312 1.00 91.25 394 GLY A CA 1
ATOM 3179 C C . GLY A 1 394 ? 13.853 -2.492 22.279 1.00 91.25 394 GLY A C 1
ATOM 3180 O O . GLY A 1 394 ? 13.470 -2.236 21.142 1.00 91.25 394 GLY A O 1
ATOM 3181 N N . GLN A 1 395 ? 15.114 -2.291 22.671 1.00 92.31 395 GLN A N 1
ATOM 3182 C CA . GLN A 1 395 ? 16.193 -1.924 21.736 1.00 92.31 395 GLN A CA 1
ATOM 3183 C C . GLN A 1 395 ? 16.629 -3.115 20.872 1.00 92.31 395 GLN A C 1
ATOM 3185 O O . GLN A 1 395 ? 17.149 -2.942 19.775 1.00 92.31 395 GLN A O 1
ATOM 3190 N N . LYS A 1 396 ? 16.409 -4.324 21.392 1.00 89.75 396 LYS A N 1
ATOM 3191 C CA . LYS A 1 396 ? 16.652 -5.612 20.745 1.00 89.75 396 LYS A CA 1
ATOM 3192 C C . LYS A 1 396 ? 15.488 -6.545 21.072 1.00 89.75 396 LYS A C 1
ATOM 3194 O O . LYS A 1 396 ? 14.764 -6.319 22.046 1.00 89.75 396 LYS A O 1
ATOM 3199 N N . MET A 1 397 ? 15.302 -7.593 20.281 1.00 88.06 397 MET A N 1
ATOM 3200 C CA . MET A 1 397 ? 14.391 -8.690 20.603 1.00 88.06 397 MET A CA 1
ATOM 3201 C C . MET A 1 397 ? 15.194 -9.926 20.984 1.00 88.06 397 MET A C 1
ATOM 3203 O O . MET A 1 397 ? 16.125 -10.313 20.275 1.00 88.06 397 MET A O 1
ATOM 3207 N N . PHE A 1 398 ? 14.814 -10.543 22.099 1.00 85.38 398 PHE A N 1
ATOM 3208 C CA . PHE A 1 398 ? 15.446 -11.731 22.641 1.00 85.38 398 PHE A CA 1
ATOM 3209 C C . PHE A 1 398 ? 14.496 -12.924 22.628 1.00 85.38 398 PHE A C 1
ATOM 3211 O O . PHE A 1 398 ? 13.326 -12.808 23.002 1.00 85.38 398 PHE A O 1
ATOM 3218 N N . VAL A 1 399 ? 15.040 -14.083 22.270 1.00 81.69 399 VAL A N 1
ATOM 3219 C CA . VAL A 1 399 ? 14.399 -15.391 22.424 1.00 81.69 399 VAL A CA 1
ATOM 3220 C C . VAL A 1 399 ? 15.408 -16.332 23.078 1.00 81.69 399 VAL A C 1
ATOM 3222 O O . VAL A 1 399 ? 16.534 -16.489 22.602 1.00 81.69 399 VAL A O 1
ATOM 3225 N N . HIS A 1 400 ? 15.031 -16.905 24.224 1.00 79.62 400 HIS A N 1
ATOM 3226 C CA . HIS A 1 400 ? 15.872 -17.770 25.073 1.00 79.62 400 HIS A CA 1
ATOM 3227 C C . HIS A 1 400 ? 17.258 -17.185 25.397 1.00 79.62 400 HIS A C 1
ATOM 3229 O O . HIS A 1 400 ? 18.275 -17.891 25.428 1.00 79.62 400 HIS A O 1
ATOM 3235 N N . GLY A 1 401 ? 17.307 -15.870 25.612 1.00 81.69 401 GLY A N 1
ATOM 3236 C CA . GLY A 1 401 ? 18.533 -15.131 25.914 1.00 81.69 401 GLY A CA 1
ATOM 3237 C C . GLY A 1 401 ? 19.385 -14.744 24.700 1.00 81.69 401 GLY A C 1
ATOM 3238 O O . GLY A 1 401 ? 20.387 -14.049 24.878 1.00 81.69 401 GLY A O 1
ATOM 3239 N N . LYS A 1 402 ? 19.008 -15.144 23.475 1.00 81.75 402 LYS A N 1
ATOM 3240 C CA . LYS A 1 402 ? 19.701 -14.758 22.233 1.00 81.75 402 LYS A CA 1
ATOM 3241 C C . LYS A 1 402 ? 19.012 -13.586 21.567 1.00 81.75 402 LYS A C 1
ATOM 3243 O O . LYS A 1 402 ? 17.790 -13.559 21.494 1.00 81.75 402 LYS A O 1
ATOM 3248 N N . VAL A 1 403 ? 19.804 -12.673 21.017 1.00 82.56 403 VAL A N 1
ATOM 3249 C CA . VAL A 1 403 ? 19.297 -11.612 20.144 1.00 82.56 403 VAL A CA 1
ATOM 3250 C C . VAL A 1 403 ? 18.828 -12.244 18.833 1.00 82.56 403 VAL A C 1
ATOM 3252 O O . VAL A 1 403 ? 19.635 -12.860 18.139 1.00 82.56 403 VAL A O 1
ATOM 3255 N N . VAL A 1 404 ? 17.541 -12.097 18.519 1.00 79.81 404 VAL A N 1
ATOM 3256 C CA . VAL A 1 404 ? 16.947 -12.483 17.225 1.00 79.81 404 VAL A CA 1
ATOM 3257 C C . VAL A 1 404 ? 16.714 -11.267 16.332 1.00 79.81 404 VAL A C 1
ATOM 3259 O O . VAL A 1 404 ? 16.845 -11.363 15.122 1.00 79.81 404 VAL A O 1
ATOM 3262 N N . GLN A 1 405 ? 16.487 -10.095 16.928 1.00 81.50 405 GLN A N 1
ATOM 3263 C CA . GLN A 1 405 ? 16.411 -8.825 16.212 1.00 81.50 405 GLN A CA 1
ATOM 3264 C C . GLN A 1 405 ? 17.312 -7.801 16.900 1.00 81.50 405 GLN A C 1
ATOM 3266 O O . GLN A 1 405 ? 17.100 -7.474 18.069 1.00 81.50 405 GLN A O 1
ATOM 3271 N N . ASP A 1 406 ? 18.303 -7.279 16.178 1.00 88.25 406 ASP A N 1
ATOM 3272 C CA . ASP A 1 406 ? 19.247 -6.269 16.680 1.00 88.25 406 ASP A CA 1
ATOM 3273 C C . ASP A 1 406 ? 18.846 -4.848 16.248 1.00 88.25 406 ASP A C 1
ATOM 3275 O O . ASP A 1 406 ? 19.653 -4.070 15.743 1.00 88.25 406 ASP A O 1
ATOM 3279 N N . SER A 1 407 ? 17.558 -4.527 16.383 1.00 88.31 407 SER A N 1
ATOM 3280 C CA . SER A 1 407 ? 17.016 -3.199 16.096 1.00 88.31 407 SER A CA 1
ATOM 3281 C C . SER A 1 407 ? 15.827 -2.868 17.005 1.00 88.31 407 SER A C 1
ATOM 3283 O O . SER A 1 407 ? 15.089 -3.789 17.384 1.00 88.31 407 SER A O 1
ATOM 3285 N N . PRO A 1 408 ? 15.591 -1.574 17.308 1.00 92.50 408 PRO A N 1
ATOM 3286 C CA . PRO A 1 408 ? 14.494 -1.152 18.172 1.00 92.50 408 PRO A CA 1
ATOM 3287 C C . PRO A 1 408 ? 13.119 -1.553 17.633 1.00 92.50 408 PRO A C 1
ATOM 3289 O O . PRO A 1 408 ? 12.899 -1.588 16.420 1.00 92.50 408 PRO A O 1
ATOM 3292 N N . TRP A 1 409 ? 12.185 -1.831 18.539 1.00 92.12 409 TRP A N 1
ATOM 3293 C CA . TRP A 1 409 ? 10.819 -2.221 18.196 1.00 92.12 409 TRP A CA 1
ATOM 3294 C C . TRP A 1 409 ? 9.827 -1.892 19.315 1.00 92.12 409 TRP A C 1
ATOM 3296 O O . TRP A 1 409 ? 10.194 -1.877 20.495 1.00 92.12 409 TRP A O 1
ATOM 3306 N N . SER A 1 410 ? 8.561 -1.699 18.939 1.00 92.50 410 SER A N 1
ATOM 3307 C CA . SER A 1 410 ? 7.414 -1.637 19.850 1.00 92.50 410 SER A CA 1
ATOM 3308 C C . SER A 1 410 ? 6.221 -2.364 19.249 1.00 92.50 410 SER A C 1
ATOM 3310 O O . SER A 1 410 ? 5.813 -2.070 18.134 1.00 92.50 410 SER A O 1
ATOM 3312 N N . ASN A 1 411 ? 5.632 -3.293 19.993 1.00 92.06 411 ASN A N 1
ATOM 3313 C CA . ASN A 1 411 ? 4.359 -3.930 19.690 1.00 92.06 411 ASN A CA 1
ATOM 3314 C C . ASN A 1 411 ? 3.664 -4.306 21.007 1.00 92.06 411 ASN A C 1
ATOM 3316 O O . ASN A 1 411 ? 4.048 -5.267 21.682 1.00 92.06 411 ASN A O 1
ATOM 3320 N N . LEU A 1 412 ? 2.602 -3.575 21.348 1.00 92.06 412 LEU A N 1
ATOM 3321 C CA . LEU A 1 412 ? 1.870 -3.764 22.599 1.00 92.06 412 LEU A CA 1
ATOM 3322 C C . LEU A 1 412 ? 1.219 -5.160 22.710 1.00 92.06 412 LEU A C 1
ATOM 3324 O O . LEU A 1 412 ? 1.118 -5.693 23.813 1.00 92.06 412 LEU A O 1
ATOM 3328 N N . SER A 1 413 ? 0.891 -5.829 21.595 1.00 89.56 413 SER A N 1
ATOM 3329 C CA . SER A 1 413 ? 0.398 -7.222 21.623 1.00 89.56 413 SER A CA 1
ATOM 3330 C C . SER A 1 413 ? 1.411 -8.194 22.245 1.00 89.56 413 SER A C 1
ATOM 3332 O O . SER A 1 413 ? 1.023 -9.208 22.840 1.00 89.56 413 SER A O 1
ATOM 3334 N N . LEU A 1 414 ? 2.710 -7.889 22.122 1.00 87.56 414 LEU A N 1
ATOM 3335 C CA . LEU A 1 414 ? 3.821 -8.690 22.646 1.00 87.56 414 LEU A CA 1
ATOM 3336 C C . LEU A 1 414 ? 4.167 -8.361 24.106 1.00 87.56 414 LEU A C 1
ATOM 3338 O O . LEU A 1 414 ? 5.034 -9.011 24.690 1.00 87.56 414 LEU A O 1
ATOM 3342 N N . GLN A 1 415 ? 3.474 -7.398 24.720 1.00 90.25 415 GLN A N 1
ATOM 3343 C CA . GLN A 1 415 ? 3.610 -7.103 26.143 1.00 90.25 415 GLN A CA 1
ATOM 3344 C C . GLN A 1 415 ? 3.270 -8.346 26.975 1.00 90.25 415 GLN A C 1
ATOM 3346 O O . GLN A 1 415 ? 2.226 -8.969 26.773 1.00 90.25 415 GLN A O 1
ATOM 3351 N N . SER A 1 416 ? 4.131 -8.736 27.908 1.00 87.19 416 SER A N 1
ATOM 3352 C CA . SER A 1 416 ? 3.797 -9.781 28.880 1.00 87.19 416 SER A CA 1
ATOM 3353 C C . SER A 1 416 ? 2.821 -9.279 29.931 1.00 87.19 416 SER A C 1
ATOM 3355 O O . SER A 1 416 ? 2.577 -8.085 30.054 1.00 87.19 416 SER A O 1
ATOM 3357 N N . VAL A 1 417 ? 2.285 -10.191 30.735 1.00 84.50 417 VAL A N 1
ATOM 3358 C CA . VAL A 1 417 ? 1.557 -9.814 31.950 1.00 84.50 417 VAL A CA 1
ATOM 3359 C C . VAL A 1 417 ? 2.452 -8.932 32.841 1.00 84.50 417 VAL A C 1
ATOM 3361 O O . VAL A 1 417 ? 3.570 -9.321 33.174 1.00 84.50 417 VAL A O 1
ATOM 3364 N N . GLN A 1 418 ? 1.969 -7.748 33.213 1.00 86.81 418 GLN A N 1
ATOM 3365 C CA . GLN A 1 418 ? 2.688 -6.724 33.974 1.00 86.81 418 GLN A CA 1
ATOM 3366 C C . GLN A 1 418 ? 2.365 -6.808 35.464 1.00 86.81 418 GLN A C 1
ATOM 3368 O O . GLN A 1 418 ? 1.212 -7.005 35.833 1.00 86.81 418 GLN A O 1
ATOM 3373 N N . SER A 1 419 ? 3.375 -6.629 36.320 1.00 80.75 419 SER A N 1
ATOM 3374 C CA . SER A 1 419 ? 3.211 -6.657 37.777 1.00 80.75 419 SER A CA 1
ATOM 3375 C C . SER A 1 419 ? 3.189 -5.258 38.377 1.00 80.75 419 SER A C 1
ATOM 3377 O O . SER A 1 419 ? 4.093 -4.472 38.102 1.00 80.75 419 SER A O 1
ATOM 3379 N N . ALA A 1 420 ? 2.194 -4.959 39.222 1.00 74.12 420 ALA A N 1
ATOM 3380 C CA . ALA A 1 420 ? 2.134 -3.700 39.972 1.00 74.12 420 ALA A CA 1
ATOM 3381 C C . ALA A 1 420 ? 3.410 -3.487 40.802 1.00 74.12 420 ALA A C 1
ATOM 3383 O O . ALA A 1 420 ? 4.039 -2.434 40.698 1.00 74.12 420 ALA A O 1
ATOM 3384 N N . MET A 1 421 ? 3.844 -4.543 41.505 1.00 71.38 421 MET A N 1
ATOM 3385 C CA . MET A 1 421 ? 5.019 -4.531 42.381 1.00 71.38 421 MET A CA 1
ATOM 3386 C C . MET A 1 421 ? 6.280 -4.104 41.628 1.00 71.38 421 MET A C 1
ATOM 3388 O O . MET A 1 421 ? 7.019 -3.235 42.072 1.00 71.38 421 MET A O 1
ATOM 3392 N N . VAL A 1 422 ? 6.487 -4.659 40.430 1.00 69.56 422 VAL A N 1
ATOM 3393 C CA . VAL A 1 422 ? 7.669 -4.378 39.600 1.00 69.56 422 VAL A CA 1
ATOM 3394 C C . VAL A 1 422 ? 7.675 -2.946 39.060 1.00 69.56 422 VAL A C 1
ATOM 3396 O O . VAL A 1 422 ? 8.745 -2.359 38.894 1.00 69.56 422 VAL A O 1
ATOM 3399 N N . ASN A 1 423 ? 6.496 -2.372 38.828 1.00 65.38 423 ASN A N 1
ATOM 3400 C CA . ASN A 1 423 ? 6.324 -1.035 38.263 1.00 65.38 423 ASN A CA 1
ATOM 3401 C C . ASN A 1 423 ? 6.291 0.074 39.338 1.00 65.38 423 ASN A C 1
ATOM 3403 O O . ASN A 1 423 ? 5.851 1.186 39.052 1.00 65.38 423 ASN A O 1
ATOM 3407 N N . GLY A 1 424 ? 6.747 -0.216 40.566 1.00 59.47 424 GLY A N 1
ATOM 3408 C CA . GLY A 1 424 ? 6.844 0.757 41.663 1.00 59.47 424 GLY A CA 1
ATOM 3409 C C . GLY A 1 424 ? 5.511 1.087 42.347 1.00 59.47 424 GLY A C 1
ATOM 3410 O O . GLY A 1 424 ? 5.426 2.063 43.087 1.00 59.47 424 GLY A O 1
ATOM 3411 N N . VAL A 1 425 ? 4.468 0.291 42.097 1.00 54.09 425 VAL A N 1
ATOM 3412 C CA . VAL A 1 425 ? 3.108 0.476 42.618 1.00 54.09 425 VAL A CA 1
ATOM 3413 C C . VAL A 1 425 ? 2.842 -0.604 43.671 1.00 54.09 425 VAL A C 1
ATOM 3415 O O . VAL A 1 425 ? 2.872 -1.790 43.353 1.00 54.09 425 VAL A O 1
ATOM 3418 N N . GLY A 1 426 ? 2.579 -0.196 44.917 1.00 47.72 426 GLY A N 1
ATOM 3419 C CA . GLY A 1 426 ? 2.327 -1.114 46.040 1.00 47.72 426 GLY A CA 1
ATOM 3420 C C . GLY A 1 426 ? 3.423 -1.179 47.109 1.00 47.72 426 GLY A C 1
ATOM 3421 O O . GLY A 1 426 ? 3.364 -2.059 47.953 1.00 47.72 426 GLY A O 1
ATOM 3422 N N . GLN A 1 427 ? 4.402 -0.267 47.097 1.00 49.06 427 GLN A N 1
ATOM 3423 C CA . GLN A 1 427 ? 5.307 -0.075 48.236 1.00 49.06 427 GLN A CA 1
ATOM 3424 C C . GLN A 1 427 ? 4.642 0.862 49.246 1.00 49.06 427 GLN A C 1
ATOM 3426 O O . GLN A 1 427 ? 4.482 2.055 48.971 1.00 49.06 427 GLN A O 1
ATOM 3431 N N . THR A 1 428 ? 4.229 0.326 50.389 1.00 39.62 428 THR A N 1
ATOM 3432 C CA . THR A 1 428 ? 3.778 1.133 51.528 1.00 39.62 428 THR A CA 1
ATOM 3433 C C . THR A 1 428 ? 4.942 1.356 52.495 1.00 39.62 428 THR A C 1
ATOM 3435 O O . THR A 1 428 ? 5.873 0.555 52.549 1.00 39.62 428 THR A O 1
ATOM 3438 N N . GLU A 1 429 ? 4.910 2.437 53.284 1.00 37.78 429 GLU A N 1
ATOM 3439 C CA . GLU A 1 429 ? 5.896 2.667 54.362 1.00 37.78 429 GLU A CA 1
ATOM 3440 C C . GLU A 1 429 ? 5.900 1.534 55.418 1.00 37.78 429 GLU A C 1
ATOM 3442 O O . GLU A 1 429 ? 6.830 1.439 56.217 1.00 37.78 429 GLU A O 1
ATOM 3447 N N . GLU A 1 430 ? 4.894 0.647 55.410 1.00 36.34 430 GLU A N 1
ATOM 3448 C CA . GLU A 1 430 ? 4.737 -0.476 56.341 1.00 36.34 430 GLU A CA 1
ATOM 3449 C C . GLU A 1 430 ? 5.436 -1.782 55.901 1.00 36.34 430 GLU A C 1
ATOM 3451 O O . GLU A 1 430 ? 5.532 -2.710 56.705 1.00 36.34 430 GLU A O 1
ATOM 3456 N N . ASP A 1 431 ? 6.010 -1.864 54.690 1.00 40.59 431 ASP A N 1
ATOM 3457 C CA . ASP A 1 431 ? 6.659 -3.085 54.160 1.00 40.59 431 ASP A CA 1
ATOM 3458 C C . ASP A 1 431 ? 8.058 -3.398 54.754 1.00 40.59 431 ASP A C 1
ATOM 3460 O O . ASP A 1 431 ? 8.768 -4.296 54.294 1.00 40.59 431 ASP A O 1
ATOM 3464 N N . GLY A 1 432 ? 8.444 -2.714 55.835 1.00 38.38 432 GLY A N 1
ATOM 3465 C CA . GLY A 1 432 ? 9.656 -2.986 56.612 1.00 38.38 432 GLY A CA 1
ATOM 3466 C C . GLY A 1 432 ? 10.929 -2.267 56.119 1.00 38.38 432 GLY A C 1
ATOM 3467 O O . GLY A 1 432 ? 10.937 -1.636 55.065 1.00 38.38 432 GLY A O 1
ATOM 3468 N N . PRO A 1 433 ? 12.034 -2.342 56.889 1.00 37.56 433 PRO A N 1
ATOM 3469 C CA . PRO A 1 433 ? 13.246 -1.517 56.730 1.00 37.56 433 PRO A CA 1
ATOM 3470 C C . PRO A 1 433 ? 14.116 -1.803 55.480 1.00 37.56 433 PRO A C 1
ATOM 3472 O O . PRO A 1 433 ? 15.233 -1.288 55.381 1.00 37.56 433 PRO A O 1
ATOM 3475 N N . ASP A 1 434 ? 13.633 -2.601 54.523 1.00 47.19 434 ASP A N 1
ATOM 3476 C CA . ASP A 1 434 ? 14.405 -3.087 53.366 1.00 47.19 434 ASP A CA 1
ATOM 3477 C C . ASP A 1 434 ? 14.081 -2.372 52.034 1.00 47.19 434 ASP A C 1
ATOM 3479 O O . ASP A 1 434 ? 14.739 -2.623 51.021 1.00 47.19 434 ASP A O 1
ATOM 3483 N N . THR A 1 435 ? 13.122 -1.440 51.999 1.00 50.94 435 THR A N 1
ATOM 3484 C CA . THR A 1 435 ? 12.758 -0.687 50.777 1.00 50.94 435 THR A CA 1
ATOM 3485 C C . THR A 1 435 ? 13.839 0.303 50.331 1.00 50.94 435 THR A C 1
ATOM 3487 O O . THR A 1 435 ? 14.098 0.415 49.136 1.00 50.94 435 THR A O 1
ATOM 3490 N N . ASP A 1 436 ? 14.577 0.918 51.261 1.00 57.22 436 ASP A N 1
ATOM 3491 C CA . ASP A 1 436 ? 15.755 1.754 50.950 1.00 57.22 436 ASP A CA 1
ATOM 3492 C C . ASP A 1 436 ? 16.946 0.947 50.386 1.00 57.22 436 ASP A C 1
ATOM 3494 O O . ASP A 1 436 ? 17.922 1.517 49.877 1.00 57.22 436 ASP A O 1
ATOM 3498 N N . GLN A 1 437 ? 16.895 -0.386 50.496 1.00 67.19 437 GLN A N 1
ATOM 3499 C CA . GLN A 1 437 ? 17.965 -1.290 50.076 1.00 67.19 437 GLN A CA 1
ATOM 3500 C C . GLN A 1 437 ? 17.748 -1.856 48.666 1.00 67.19 437 GLN A C 1
ATOM 3502 O O . GLN A 1 437 ? 18.724 -2.286 48.057 1.00 67.19 437 GLN A O 1
ATOM 3507 N N . CYS A 1 438 ? 16.529 -1.831 48.112 1.00 73.75 438 CYS A N 1
ATOM 3508 C CA . CYS A 1 438 ? 16.211 -2.423 46.807 1.00 73.75 438 CYS A CA 1
ATOM 3509 C C . CYS A 1 438 ? 15.611 -1.410 45.825 1.00 73.75 438 CYS A C 1
ATOM 3511 O O . CYS A 1 438 ? 14.699 -0.665 46.160 1.00 73.75 438 CYS A O 1
ATOM 3513 N N . SER A 1 439 ? 16.045 -1.450 44.565 1.00 76.88 439 SER A N 1
ATOM 3514 C CA . SER A 1 439 ? 15.412 -0.705 43.470 1.00 76.88 439 SER A CA 1
ATOM 3515 C C . SER A 1 439 ? 15.207 -1.586 42.241 1.00 76.88 439 SER A C 1
ATOM 3517 O O . SER A 1 439 ? 16.035 -2.445 41.929 1.00 76.88 439 SER A O 1
ATOM 3519 N N . THR A 1 440 ? 14.097 -1.378 41.534 1.00 81.88 440 THR A N 1
ATOM 3520 C CA . THR A 1 440 ? 13.778 -2.089 40.293 1.00 81.88 440 THR A CA 1
ATOM 3521 C C . THR A 1 440 ? 13.868 -1.171 39.084 1.00 81.88 440 THR A C 1
ATOM 3523 O O . THR A 1 440 ? 13.561 0.017 39.132 1.00 81.88 440 THR A O 1
ATOM 3526 N N . SER A 1 441 ? 14.303 -1.738 37.965 1.00 82.25 441 SER A N 1
ATOM 3527 C CA . SER A 1 441 ? 14.283 -1.090 36.656 1.00 82.25 441 SER A CA 1
ATOM 3528 C C . SER A 1 441 ? 14.143 -2.137 35.552 1.00 82.25 441 SER A C 1
ATOM 3530 O O . SER A 1 441 ? 14.278 -3.342 35.781 1.00 82.25 441 SER A O 1
ATOM 3532 N N . LEU A 1 442 ? 13.864 -1.686 34.332 1.00 87.12 442 LEU A N 1
ATOM 3533 C CA . LEU A 1 442 ? 13.886 -2.546 33.153 1.00 87.12 442 LEU A CA 1
ATOM 3534 C C . LEU A 1 442 ? 15.295 -2.567 32.566 1.00 87.12 442 LEU A C 1
ATOM 3536 O O . LEU A 1 442 ? 15.874 -1.516 32.302 1.00 87.12 442 LEU A O 1
ATOM 3540 N N . CYS A 1 443 ? 15.833 -3.758 32.316 1.00 88.69 443 CYS A N 1
ATOM 3541 C CA . CYS A 1 443 ? 17.034 -3.914 31.501 1.00 88.69 443 CYS A CA 1
ATOM 3542 C C . CYS A 1 443 ? 16.623 -4.272 30.075 1.00 88.69 443 CYS A C 1
ATOM 3544 O O . CYS A 1 443 ? 15.977 -5.296 29.861 1.00 88.69 443 CYS A O 1
ATOM 3546 N N . THR A 1 444 ? 16.998 -3.428 29.115 1.00 88.44 444 THR A N 1
ATOM 3547 C CA . THR A 1 444 ? 16.748 -3.616 27.675 1.00 88.44 444 THR A CA 1
ATOM 3548 C C . THR A 1 444 ? 17.970 -4.156 26.927 1.00 88.44 444 THR A C 1
ATOM 3550 O O . THR A 1 444 ? 17.827 -4.704 25.836 1.00 88.44 444 THR A O 1
ATOM 3553 N N . ASP A 1 445 ? 19.165 -4.061 27.520 1.00 87.62 445 ASP A N 1
ATOM 3554 C CA . ASP A 1 445 ? 20.414 -4.604 26.957 1.00 87.62 445 ASP A CA 1
ATOM 3555 C C . ASP A 1 445 ? 20.463 -6.136 26.992 1.00 87.62 445 ASP A C 1
ATOM 3557 O O . ASP A 1 445 ? 21.184 -6.783 26.224 1.00 87.62 445 ASP A O 1
ATOM 3561 N N . HIS A 1 446 ? 19.705 -6.728 27.912 1.00 88.25 446 HIS A N 1
ATOM 3562 C CA . HIS A 1 446 ? 19.579 -8.160 28.094 1.00 88.25 446 HIS A CA 1
ATOM 3563 C C . HIS A 1 446 ? 18.124 -8.504 28.382 1.00 88.25 446 HIS A C 1
ATOM 3565 O O . HIS A 1 446 ? 17.509 -7.918 29.267 1.00 88.25 446 HIS A O 1
ATOM 3571 N N . ALA A 1 447 ? 17.596 -9.516 27.703 1.00 89.94 447 ALA A N 1
ATOM 3572 C CA . ALA A 1 447 ? 16.357 -10.160 28.102 1.00 89.94 447 ALA A CA 1
ATOM 3573 C C . ALA A 1 447 ? 16.435 -11.658 27.823 1.00 89.94 447 ALA A C 1
ATOM 3575 O O . ALA A 1 447 ? 17.206 -12.104 26.974 1.00 89.94 447 ALA A O 1
ATOM 3576 N N . PHE A 1 448 ? 15.642 -12.437 28.555 1.00 87.12 448 PHE A N 1
ATOM 3577 C CA . PHE A 1 448 ? 15.457 -13.845 28.224 1.00 87.12 448 PHE A CA 1
ATOM 3578 C C . PHE A 1 448 ? 14.427 -14.008 27.103 1.00 87.12 448 PHE A C 1
ATOM 3580 O O . PHE A 1 448 ? 14.669 -14.747 26.154 1.00 87.12 448 PHE A O 1
ATOM 3587 N N . GLN A 1 449 ? 13.325 -13.256 27.185 1.00 85.44 449 GLN A N 1
ATOM 3588 C CA . GLN A 1 449 ? 12.261 -13.218 26.188 1.00 85.44 449 GLN A CA 1
ATOM 3589 C C . GLN A 1 449 ? 11.783 -11.777 25.961 1.00 85.44 449 GLN A C 1
ATOM 3591 O O . GLN A 1 449 ? 11.598 -11.019 26.917 1.00 85.44 449 GLN A O 1
ATOM 3596 N N . GLY A 1 450 ? 11.513 -11.418 24.707 1.00 88.50 450 GLY A N 1
ATOM 3597 C CA . GLY A 1 450 ? 10.986 -10.105 24.339 1.00 88.50 450 GLY A CA 1
ATOM 3598 C C . GLY A 1 450 ? 12.065 -9.024 24.378 1.00 88.50 450 GLY A C 1
ATOM 3599 O O . GLY A 1 450 ? 13.190 -9.261 23.959 1.00 88.50 450 GLY A O 1
ATOM 3600 N N . GLY A 1 451 ? 11.716 -7.821 24.829 1.00 89.62 451 GLY A N 1
ATOM 3601 C CA . GLY A 1 451 ? 12.585 -6.640 24.742 1.00 89.62 451 GLY A CA 1
ATOM 3602 C C . GLY A 1 451 ? 13.226 -6.187 26.054 1.00 89.62 451 GLY A C 1
ATOM 3603 O O . GLY A 1 451 ? 14.084 -5.306 26.034 1.00 89.62 451 GLY A O 1
ATOM 3604 N N . SER A 1 452 ? 12.830 -6.774 27.188 1.00 91.31 452 SER A N 1
ATOM 3605 C CA . SER A 1 452 ? 13.374 -6.419 28.500 1.00 91.31 452 SER A CA 1
ATOM 3606 C C . SER A 1 452 ? 13.238 -7.533 29.537 1.00 91.31 452 SER A C 1
ATOM 3608 O O . SER A 1 452 ? 12.344 -8.379 29.459 1.00 91.31 452 SER A O 1
ATOM 3610 N N . CYS A 1 453 ? 14.115 -7.507 30.540 1.00 91.81 453 CYS A N 1
ATOM 3611 C CA . CYS A 1 453 ? 13.994 -8.287 31.773 1.00 91.81 453 CYS A CA 1
ATOM 3612 C C . CYS A 1 453 ? 13.950 -7.375 33.008 1.00 91.81 453 CYS A C 1
ATOM 3614 O O . CYS A 1 453 ? 14.201 -6.170 32.917 1.00 91.81 453 CYS A O 1
ATOM 3616 N N . LEU A 1 454 ? 13.613 -7.950 34.165 1.00 90.44 454 LEU A N 1
ATOM 3617 C CA . LEU A 1 454 ? 13.647 -7.219 35.427 1.00 90.44 454 LEU A CA 1
ATOM 3618 C C . LEU A 1 454 ? 15.094 -7.098 35.905 1.00 90.44 454 LEU A C 1
ATOM 3620 O O . LEU A 1 454 ? 15.766 -8.112 36.090 1.00 90.44 454 LEU A O 1
ATOM 3624 N N . ARG A 1 455 ? 15.540 -5.867 36.154 1.00 89.06 455 ARG A N 1
ATOM 3625 C CA . ARG A 1 455 ? 16.779 -5.560 36.864 1.00 89.06 455 ARG A CA 1
ATOM 3626 C C . ARG A 1 455 ? 16.451 -5.172 38.297 1.00 89.06 455 ARG A C 1
ATOM 3628 O O . ARG A 1 455 ? 15.795 -4.159 38.525 1.00 89.06 455 ARG A O 1
ATOM 3635 N N . LEU A 1 456 ? 16.938 -5.965 39.241 1.00 87.06 456 LEU A N 1
ATOM 3636 C CA . LEU A 1 456 ? 16.860 -5.688 40.669 1.00 87.06 456 LEU A CA 1
ATOM 3637 C C . LEU A 1 456 ? 18.251 -5.265 41.155 1.00 87.06 456 LEU A C 1
ATOM 3639 O O . LEU A 1 456 ? 19.203 -6.032 41.014 1.00 87.06 456 LEU A O 1
ATOM 3643 N N . SER A 1 457 ? 18.361 -4.046 41.679 1.00 85.94 457 SER A N 1
ATOM 3644 C CA . SER A 1 457 ? 19.567 -3.522 42.323 1.00 85.94 457 SER A CA 1
ATOM 3645 C C . SER A 1 457 ? 19.384 -3.567 43.830 1.00 85.94 457 SER A C 1
ATOM 3647 O O . SER A 1 457 ? 18.416 -3.001 44.337 1.00 85.94 457 SER A O 1
ATOM 3649 N N . ILE A 1 458 ? 20.290 -4.235 44.537 1.00 83.44 458 ILE A N 1
ATOM 3650 C CA . ILE A 1 458 ? 20.197 -4.469 45.979 1.00 83.44 458 ILE A CA 1
ATOM 3651 C C . ILE A 1 458 ? 21.468 -3.966 46.648 1.00 83.44 458 ILE A C 1
ATOM 3653 O O . ILE A 1 458 ? 22.565 -4.381 46.289 1.00 83.44 458 ILE A O 1
ATOM 3657 N N . ARG A 1 459 ? 21.336 -3.108 47.654 1.00 83.00 459 ARG A N 1
ATOM 3658 C CA . ARG A 1 459 ? 22.433 -2.752 48.555 1.00 83.00 459 ARG A CA 1
ATOM 3659 C C . ARG A 1 459 ? 22.473 -3.772 49.678 1.00 83.00 459 ARG A C 1
ATOM 3661 O O . ARG A 1 459 ? 21.579 -3.786 50.519 1.00 83.00 459 ARG A O 1
ATOM 3668 N N . MET A 1 460 ? 23.500 -4.612 49.690 1.00 81.31 460 MET A N 1
ATOM 3669 C CA . MET A 1 460 ? 23.574 -5.697 50.664 1.00 81.31 460 MET A CA 1
ATOM 3670 C C . MET A 1 460 ? 23.911 -5.161 52.066 1.00 81.31 460 MET A C 1
ATOM 3672 O O . MET A 1 460 ? 24.870 -4.391 52.219 1.00 81.31 460 MET A O 1
ATOM 3676 N N . PRO A 1 461 ? 23.143 -5.542 53.105 1.00 75.44 461 PRO A N 1
ATOM 3677 C CA . PRO A 1 461 ? 23.488 -5.235 54.483 1.00 75.44 461 PRO A CA 1
ATOM 3678 C C . PRO A 1 461 ? 24.686 -6.083 54.933 1.00 75.44 461 PRO A C 1
ATOM 3680 O O . PRO A 1 461 ? 24.978 -7.138 54.373 1.00 75.44 461 PRO A O 1
ATOM 3683 N N . GLN A 1 462 ? 25.359 -5.636 55.997 1.00 73.06 462 GLN A N 1
ATOM 3684 C CA . GLN A 1 462 ? 26.418 -6.420 56.655 1.00 73.06 462 GLN A CA 1
ATOM 3685 C C . GLN A 1 462 ? 25.874 -7.693 57.324 1.00 73.06 462 GLN A C 1
ATOM 3687 O O . GLN A 1 462 ? 26.627 -8.622 57.592 1.00 73.06 462 GLN A O 1
ATOM 3692 N N . SER A 1 463 ? 24.566 -7.730 57.600 1.00 71.88 463 SER A N 1
ATOM 3693 C CA . SER A 1 463 ? 23.880 -8.916 58.109 1.00 71.88 463 SER A CA 1
ATOM 3694 C C . SER A 1 463 ? 23.911 -10.056 57.087 1.00 71.88 463 SER A C 1
ATOM 3696 O O . SER A 1 463 ? 23.834 -9.825 55.883 1.00 71.88 463 SER A O 1
ATOM 3698 N N . SER A 1 464 ? 23.950 -11.296 57.579 1.00 68.19 464 SER A N 1
ATOM 3699 C CA . SER A 1 464 ? 23.815 -12.505 56.754 1.00 68.19 464 SER A CA 1
ATOM 3700 C C . SER A 1 464 ? 22.365 -12.814 56.349 1.00 68.19 464 SER A C 1
ATOM 3702 O O . SER A 1 464 ? 22.136 -13.744 55.573 1.00 68.19 464 SER A O 1
ATOM 3704 N N . GLU A 1 465 ? 21.396 -12.037 56.845 1.00 72.62 465 GLU A N 1
ATOM 3705 C CA . GLU A 1 465 ? 19.981 -12.159 56.482 1.00 72.62 465 GLU A CA 1
ATOM 3706 C C . GLU A 1 465 ? 19.753 -11.885 54.980 1.00 72.62 465 GLU A C 1
ATOM 3708 O O . GLU A 1 465 ? 20.364 -10.973 54.413 1.00 72.62 465 GLU A O 1
ATOM 3713 N N . PRO A 1 466 ? 18.882 -12.662 54.309 1.00 76.56 466 PRO A N 1
ATOM 3714 C CA . PRO A 1 466 ? 18.565 -12.455 52.905 1.00 76.56 466 PRO A CA 1
ATOM 3715 C C . PRO A 1 466 ? 17.743 -11.179 52.701 1.00 76.56 466 PRO A C 1
ATOM 3717 O O . PRO A 1 466 ? 16.747 -10.958 53.387 1.00 76.56 466 PRO A O 1
ATOM 3720 N N . VAL A 1 467 ? 18.084 -10.400 51.674 1.00 79.81 467 VAL A N 1
ATOM 3721 C CA . VAL A 1 467 ? 17.248 -9.288 51.207 1.00 79.81 467 VAL A CA 1
ATOM 3722 C C . VAL A 1 467 ? 16.282 -9.820 50.153 1.00 79.81 467 VAL A C 1
ATOM 3724 O O . VAL A 1 467 ? 16.715 -10.434 49.176 1.00 79.81 467 VAL A O 1
ATOM 3727 N N . CYS A 1 468 ? 14.980 -9.608 50.340 1.00 79.06 468 CYS A N 1
ATOM 3728 C CA . CYS A 1 468 ? 13.932 -10.163 49.484 1.00 79.06 468 CYS A CA 1
ATOM 3729 C C . CYS A 1 468 ? 13.047 -9.075 48.874 1.00 79.06 468 CYS A C 1
ATOM 3731 O O . CYS A 1 468 ? 12.577 -8.185 49.574 1.00 79.06 468 CYS A O 1
ATOM 3733 N N . TYR A 1 469 ? 12.731 -9.213 47.587 1.00 80.81 469 TYR A N 1
ATOM 3734 C CA . TYR A 1 469 ? 11.835 -8.318 46.859 1.00 80.81 469 TYR A CA 1
ATOM 3735 C C . TYR A 1 469 ? 10.645 -9.082 46.268 1.00 80.81 469 TYR A C 1
ATOM 3737 O O . TYR A 1 469 ? 10.832 -10.069 45.552 1.00 80.81 469 TYR A O 1
ATOM 3745 N N . SER A 1 470 ? 9.420 -8.632 46.542 1.00 80.38 470 SER A N 1
ATOM 3746 C CA . SER A 1 470 ? 8.197 -9.231 45.993 1.00 80.38 470 SER A CA 1
ATOM 3747 C C . SER A 1 470 ? 8.041 -8.910 44.508 1.00 80.38 470 SER A C 1
ATOM 3749 O O . SER A 1 470 ? 7.947 -7.754 44.114 1.00 80.38 470 SER A O 1
ATOM 3751 N N . VAL A 1 471 ? 7.992 -9.944 43.667 1.00 79.94 471 VAL A N 1
ATOM 3752 C CA . VAL A 1 471 ? 7.890 -9.795 42.205 1.00 79.94 471 VAL A CA 1
ATOM 3753 C C . VAL A 1 471 ? 6.454 -10.011 41.727 1.00 79.94 471 VAL A C 1
ATOM 3755 O O . VAL A 1 471 ? 5.964 -9.275 40.868 1.00 79.94 471 VAL A O 1
ATOM 3758 N N . LEU A 1 472 ? 5.770 -11.022 42.271 1.00 79.44 472 LEU A N 1
ATOM 3759 C CA . LEU A 1 472 ? 4.409 -11.408 41.886 1.00 79.44 472 LEU A CA 1
ATOM 3760 C C . LEU A 1 472 ? 3.590 -11.800 43.115 1.00 79.44 472 LEU A C 1
ATOM 3762 O O . LEU A 1 472 ? 4.117 -12.408 44.044 1.00 79.44 472 LEU A O 1
ATOM 3766 N N . GLU A 1 473 ? 2.292 -11.519 43.073 1.00 72.50 473 GLU A N 1
ATOM 3767 C CA . GLU A 1 473 ? 1.337 -11.872 44.123 1.00 72.50 473 GLU A CA 1
ATOM 3768 C C . GLU A 1 473 ? -0.013 -12.268 43.521 1.00 72.50 473 GLU A C 1
ATOM 3770 O O . GLU A 1 473 ? -0.443 -11.690 42.514 1.00 72.50 473 GLU A O 1
ATOM 3775 N N . SER A 1 474 ? -0.677 -13.264 44.120 1.00 64.31 474 SER A N 1
ATOM 3776 C CA . SER A 1 474 ? -2.075 -13.589 43.823 1.00 64.31 474 SER A CA 1
ATOM 3777 C C . SER A 1 474 ? -2.697 -14.593 44.788 1.00 64.31 474 SER A C 1
ATOM 3779 O O . SER A 1 474 ? -2.021 -15.398 45.419 1.00 64.31 474 SER A O 1
ATOM 3781 N N . SER A 1 475 ? -4.023 -14.633 44.782 1.00 57.09 475 SER A N 1
ATOM 3782 C CA . SER A 1 475 ? -4.863 -15.691 45.342 1.00 57.09 475 SER A CA 1
ATOM 3783 C C . SER A 1 475 ? -4.875 -16.924 44.424 1.00 57.09 475 SER A C 1
ATOM 3785 O O . SER A 1 475 ? -4.962 -16.770 43.202 1.00 57.09 475 SER A O 1
ATOM 3787 N N . MET A 1 476 ? -4.780 -18.137 44.979 1.00 56.62 476 MET A N 1
ATOM 3788 C CA . MET A 1 476 ? -4.831 -19.389 44.207 1.00 56.62 476 MET A CA 1
ATOM 3789 C C . MET A 1 476 ? -6.262 -19.951 44.127 1.00 56.62 476 MET A C 1
ATOM 3791 O O . MET A 1 476 ? -7.103 -19.611 44.961 1.00 56.62 476 MET A O 1
ATOM 3795 N N . PRO A 1 477 ? -6.572 -20.811 43.136 1.00 51.94 477 PRO A N 1
ATOM 3796 C CA . PRO A 1 477 ? -7.875 -21.470 43.044 1.00 51.94 477 PRO A CA 1
ATOM 3797 C C . PRO A 1 477 ? -8.199 -22.342 44.271 1.00 51.94 477 PRO A C 1
ATOM 3799 O O . PRO A 1 477 ? -7.302 -22.849 44.943 1.00 51.94 477 PRO A O 1
ATOM 3802 N N . GLN A 1 478 ? -9.492 -22.590 44.497 1.00 48.06 478 GLN A N 1
ATOM 3803 C CA . GLN A 1 478 ? -10.052 -23.417 45.580 1.00 48.06 478 GLN A CA 1
ATOM 3804 C C . GLN A 1 478 ? -9.752 -24.931 45.455 1.00 48.06 478 GLN A C 1
ATOM 3806 O O . GLN A 1 478 ? -10.567 -25.748 45.842 1.00 48.06 478 GLN A O 1
ATOM 3811 N N . SER A 1 479 ? -8.621 -25.373 44.904 1.00 52.84 479 SER A N 1
ATOM 3812 C CA . SER A 1 479 ? -8.287 -26.807 44.908 1.00 52.84 479 SER A CA 1
ATOM 3813 C C . SER A 1 479 ? -6.787 -27.033 44.998 1.00 52.84 479 SER A C 1
ATOM 3815 O O . SER A 1 479 ? -6.029 -26.431 44.230 1.00 52.84 479 SER A O 1
ATOM 3817 N N . SER A 1 480 ? -6.351 -27.937 45.884 1.00 54.97 480 SER A N 1
ATOM 3818 C CA . SER A 1 480 ? -4.935 -28.304 46.012 1.00 54.97 480 SER A CA 1
ATOM 3819 C C . SER A 1 480 ? -4.376 -28.760 44.662 1.00 54.97 480 SER A C 1
ATOM 3821 O O . SER A 1 480 ? -4.911 -29.694 44.058 1.00 54.97 480 SER A O 1
ATOM 3823 N N . THR A 1 481 ? -3.311 -28.117 44.183 1.00 67.38 481 THR A N 1
ATOM 3824 C CA . THR A 1 481 ? -2.753 -28.380 42.848 1.00 67.38 481 THR A CA 1
ATOM 3825 C C . THR A 1 481 ? -1.242 -28.569 42.943 1.00 67.38 481 THR A C 1
ATOM 3827 O O . THR A 1 481 ? -0.546 -27.758 43.553 1.00 67.38 481 THR A O 1
ATOM 3830 N N . ASP A 1 482 ? -0.727 -29.639 42.333 1.00 76.25 482 ASP A N 1
ATOM 3831 C CA . ASP A 1 482 ? 0.712 -29.790 42.108 1.00 76.25 482 ASP A CA 1
ATOM 3832 C C . ASP A 1 482 ? 1.116 -28.926 40.907 1.00 76.25 482 ASP A C 1
ATOM 3834 O O . ASP A 1 482 ? 0.516 -29.020 39.833 1.00 76.25 482 ASP A O 1
ATOM 3838 N N . LEU A 1 483 ? 2.145 -28.106 41.081 1.00 78.69 483 LEU A N 1
ATOM 3839 C CA . LEU A 1 483 ? 2.628 -27.125 40.118 1.00 78.69 483 LEU A CA 1
ATOM 3840 C C . LEU A 1 483 ? 4.078 -27.400 39.747 1.00 78.69 483 LEU A C 1
ATOM 3842 O O . LEU A 1 483 ? 4.859 -27.896 40.555 1.00 78.69 483 LEU A O 1
ATOM 3846 N N . ILE A 1 484 ? 4.443 -27.018 38.532 1.00 79.75 484 ILE A N 1
ATOM 3847 C CA . ILE A 1 484 ? 5.823 -26.826 38.111 1.00 79.75 484 ILE A CA 1
ATOM 3848 C C . ILE A 1 484 ? 6.082 -25.325 38.123 1.00 79.75 484 ILE A C 1
ATOM 3850 O O . ILE A 1 484 ? 5.396 -24.571 37.433 1.00 79.75 484 ILE A O 1
ATOM 3854 N N . VAL A 1 485 ? 7.069 -24.909 38.907 1.00 81.25 485 VAL A N 1
ATOM 3855 C CA . VAL A 1 485 ? 7.566 -23.537 38.965 1.00 81.25 485 VAL A CA 1
ATOM 3856 C C . VAL A 1 485 ? 8.962 -23.518 38.364 1.00 81.25 485 VAL A C 1
ATOM 3858 O O . VAL A 1 485 ? 9.823 -24.301 38.768 1.00 81.25 485 VAL A O 1
ATOM 3861 N N . SER A 1 486 ? 9.197 -22.625 37.411 1.00 84.25 486 SER A N 1
ATOM 3862 C CA . SER A 1 486 ? 10.532 -22.369 36.881 1.00 84.25 486 SER A CA 1
ATOM 3863 C C . SER A 1 486 ? 10.852 -20.886 36.897 1.00 84.25 486 SER A C 1
ATOM 3865 O O . SER A 1 486 ? 9.956 -20.041 36.831 1.00 84.25 486 SER A O 1
ATOM 3867 N N . TYR A 1 487 ? 12.135 -20.564 37.013 1.00 87.62 487 TYR A N 1
ATOM 3868 C CA . TYR A 1 487 ? 12.611 -19.193 36.897 1.00 87.62 487 TYR A CA 1
ATOM 3869 C C . TYR A 1 487 ? 14.009 -19.146 36.287 1.00 87.62 487 TYR A C 1
ATOM 3871 O O . TYR A 1 487 ? 14.793 -20.089 36.435 1.00 87.62 487 TYR A O 1
ATOM 3879 N N . THR A 1 488 ? 14.308 -18.039 35.609 1.00 88.88 488 THR A N 1
ATOM 3880 C CA . THR A 1 488 ? 15.537 -17.870 34.825 1.00 88.88 488 THR A CA 1
ATOM 3881 C C . THR A 1 488 ? 16.291 -16.614 35.244 1.00 88.88 488 THR A C 1
ATOM 3883 O O . THR A 1 488 ? 15.745 -15.510 35.174 1.00 88.88 488 THR A O 1
ATOM 3886 N N . LEU A 1 489 ? 17.551 -16.772 35.657 1.00 88.88 489 LEU A N 1
ATOM 3887 C CA . LEU A 1 489 ? 18.426 -15.695 36.136 1.00 88.88 489 LEU A CA 1
ATOM 3888 C C . LEU A 1 489 ? 19.693 -15.574 35.286 1.00 88.88 489 LEU A C 1
ATOM 3890 O O . LEU A 1 489 ? 20.151 -16.551 34.698 1.00 88.88 489 LEU A O 1
ATOM 3894 N N . LYS A 1 490 ? 20.285 -14.379 35.246 1.00 84.62 490 LYS A N 1
ATOM 3895 C CA . LYS A 1 490 ? 21.649 -14.156 34.735 1.00 84.62 490 LYS A CA 1
ATOM 3896 C C . LYS A 1 490 ? 22.623 -13.980 35.920 1.00 84.62 490 LYS A C 1
ATOM 3898 O O . LYS A 1 490 ? 22.178 -13.466 36.948 1.00 84.62 490 LYS A O 1
ATOM 3903 N N . PRO A 1 491 ? 23.911 -14.383 35.810 1.00 69.44 491 PRO A N 1
ATOM 3904 C CA . PRO A 1 491 ? 24.898 -14.264 36.880 1.00 69.44 491 PRO A CA 1
ATOM 3905 C C . PRO A 1 491 ? 24.965 -12.873 37.511 1.00 69.44 491 PRO A C 1
ATOM 3907 O O . PRO A 1 491 ? 24.875 -11.861 36.813 1.00 69.44 491 PRO A O 1
ATOM 3910 N N . LEU A 1 492 ? 25.147 -12.863 38.832 1.00 71.62 492 LEU A N 1
ATOM 3911 C CA . LEU A 1 492 ? 25.308 -11.665 39.654 1.00 71.62 492 LEU A CA 1
ATOM 3912 C C . LEU A 1 492 ? 26.607 -10.929 39.307 1.00 71.62 492 LEU A C 1
ATOM 3914 O O . LEU A 1 492 ? 27.547 -11.530 38.789 1.00 71.62 492 LEU A O 1
ATOM 3918 N N . THR A 1 493 ? 26.691 -9.645 39.656 1.00 73.19 493 THR A N 1
ATOM 3919 C CA . THR A 1 493 ? 27.941 -8.865 39.571 1.00 73.19 493 THR A CA 1
ATOM 3920 C C . THR A 1 493 ? 29.065 -9.445 40.439 1.00 73.19 493 THR A C 1
ATOM 3922 O O . THR A 1 493 ? 30.230 -9.324 40.074 1.00 73.19 493 THR A O 1
ATOM 3925 N N . HIS A 1 494 ? 28.715 -10.131 41.535 1.00 73.94 494 HIS A N 1
ATOM 3926 C CA . HIS A 1 494 ? 29.638 -10.734 42.505 1.00 73.94 494 HIS A CA 1
ATOM 3927 C C . HIS A 1 494 ? 29.204 -12.174 42.869 1.00 73.94 494 HIS A C 1
ATOM 3929 O O . HIS A 1 494 ? 28.758 -12.427 43.990 1.00 73.94 494 HIS A O 1
ATOM 3935 N N . PRO A 1 495 ? 29.272 -13.133 41.928 1.00 72.00 495 PRO A N 1
ATOM 3936 C CA . PRO A 1 495 ? 28.678 -14.463 42.095 1.00 72.00 495 PRO A CA 1
ATOM 3937 C C . PRO A 1 495 ? 29.405 -15.342 43.126 1.00 72.00 495 PRO A C 1
ATOM 3939 O O . PRO A 1 495 ? 28.812 -16.287 43.634 1.00 72.00 495 PRO A O 1
ATOM 3942 N N . ASP A 1 496 ? 30.657 -15.019 43.461 1.00 75.75 496 ASP A N 1
ATOM 3943 C CA . ASP A 1 496 ? 31.437 -15.746 44.470 1.00 75.75 496 ASP A CA 1
ATOM 3944 C C . ASP A 1 496 ? 31.012 -15.393 45.911 1.00 75.75 496 ASP A C 1
ATOM 3946 O O . ASP A 1 496 ? 31.199 -16.191 46.829 1.00 75.75 496 ASP A O 1
ATOM 3950 N N . HIS A 1 497 ? 30.398 -14.218 46.115 1.00 76.00 497 HIS A N 1
ATOM 3951 C CA . HIS A 1 497 ? 30.028 -13.685 47.435 1.00 76.00 497 HIS A CA 1
ATOM 3952 C C . HIS A 1 497 ? 28.521 -13.726 47.722 1.00 76.00 497 HIS A C 1
ATOM 3954 O O . HIS A 1 497 ? 28.111 -13.701 48.884 1.00 76.00 497 HIS A O 1
ATOM 3960 N N . TYR A 1 498 ? 27.684 -13.808 46.684 1.00 80.56 498 TYR A N 1
ATOM 3961 C CA . TYR A 1 498 ? 26.231 -13.721 46.820 1.00 80.56 498 TYR A CA 1
ATOM 3962 C C . TYR A 1 498 ? 25.502 -14.788 46.002 1.00 80.56 498 TYR A C 1
ATOM 3964 O O . TYR A 1 498 ? 25.952 -15.196 44.934 1.00 80.56 498 TYR A O 1
ATOM 3972 N N . ALA A 1 499 ? 24.333 -15.207 46.488 1.00 81.56 499 ALA A N 1
ATOM 3973 C CA . ALA A 1 499 ? 23.455 -16.163 45.821 1.00 81.56 499 ALA A CA 1
ATOM 3974 C C . ALA A 1 499 ? 22.019 -15.633 45.731 1.00 81.56 499 ALA A C 1
ATOM 3976 O O . ALA A 1 499 ? 21.423 -15.242 46.737 1.00 81.56 499 ALA A O 1
ATOM 3977 N N . ALA A 1 500 ? 21.446 -15.684 44.525 1.00 83.44 500 ALA A N 1
ATOM 3978 C CA . ALA A 1 500 ? 20.059 -15.311 44.255 1.00 83.44 500 ALA A CA 1
ATOM 3979 C C . ALA A 1 500 ? 19.155 -16.546 44.101 1.00 83.44 500 ALA A C 1
ATOM 3981 O O . ALA A 1 500 ? 19.509 -17.532 43.438 1.00 83.44 500 ALA A O 1
ATOM 3982 N N . HIS A 1 501 ? 17.968 -16.480 44.701 1.00 82.56 501 HIS A N 1
ATOM 3983 C CA . HIS A 1 501 ? 16.968 -17.544 44.673 1.00 82.56 501 HIS A CA 1
ATOM 3984 C C . HIS A 1 501 ? 15.540 -16.990 44.697 1.00 82.56 501 HIS A C 1
ATOM 3986 O O . HIS A 1 501 ? 15.304 -15.867 45.139 1.00 82.56 501 HIS A O 1
ATOM 3992 N N . LEU A 1 502 ? 14.584 -17.780 44.206 1.00 82.69 502 LEU A N 1
ATOM 3993 C CA . LEU A 1 502 ? 13.163 -17.448 44.285 1.00 82.69 502 LEU A CA 1
ATOM 3994 C C . LEU A 1 502 ? 12.564 -18.112 45.534 1.00 82.69 502 LEU A C 1
ATOM 3996 O O . LEU A 1 502 ? 12.790 -19.293 45.787 1.00 82.69 502 LEU A O 1
ATOM 4000 N N . THR A 1 503 ? 11.781 -17.369 46.301 1.00 78.25 503 THR A N 1
ATOM 4001 C CA . THR A 1 503 ? 11.073 -17.847 47.490 1.00 78.25 503 THR A CA 1
ATOM 4002 C C . THR A 1 503 ? 9.578 -17.750 47.246 1.00 78.25 503 THR A C 1
ATOM 4004 O O . THR A 1 503 ? 9.081 -16.729 46.767 1.00 78.25 503 THR A O 1
ATOM 4007 N N . VAL A 1 504 ? 8.857 -18.815 47.588 1.00 75.25 504 VAL A N 1
ATOM 4008 C CA . VAL A 1 504 ? 7.397 -18.860 47.520 1.00 75.25 504 VAL A CA 1
ATOM 4009 C C . VAL A 1 504 ? 6.850 -18.720 48.932 1.00 75.25 504 VAL A C 1
ATOM 4011 O O . VAL A 1 504 ? 7.159 -19.528 49.809 1.00 75.25 504 VAL A O 1
ATOM 4014 N N . VAL A 1 505 ? 6.041 -17.692 49.160 1.00 72.31 505 VAL A N 1
ATOM 4015 C CA . VAL A 1 505 ? 5.320 -17.487 50.418 1.00 72.31 505 VAL A CA 1
ATOM 4016 C C . VAL A 1 505 ? 3.862 -17.847 50.184 1.00 72.31 505 VAL A C 1
ATOM 4018 O O . VAL A 1 505 ? 3.237 -17.310 49.273 1.00 72.31 505 VAL A O 1
ATOM 4021 N N . SER A 1 506 ? 3.342 -18.769 50.990 1.00 68.75 506 SER A N 1
ATOM 4022 C CA . SER A 1 506 ? 1.950 -19.207 50.955 1.00 68.75 506 SER A CA 1
ATOM 4023 C C . SER A 1 506 ? 1.267 -18.841 52.272 1.00 68.75 506 SER A C 1
ATOM 4025 O O . SER A 1 506 ? 1.765 -19.208 53.339 1.00 68.75 506 SER A O 1
ATOM 4027 N N . THR A 1 507 ? 0.134 -18.140 52.221 1.00 64.94 507 THR A N 1
ATOM 4028 C CA . THR A 1 507 ? -0.671 -17.800 53.410 1.00 64.94 507 THR A CA 1
ATOM 4029 C C . THR A 1 507 ? -2.072 -18.395 53.301 1.00 64.94 507 THR A C 1
ATOM 4031 O O . THR A 1 507 ? -2.705 -18.311 52.249 1.00 64.94 507 THR A O 1
ATOM 4034 N N . GLN A 1 508 ? -2.550 -19.028 54.376 1.00 61.03 508 GLN A N 1
ATOM 4035 C CA . GLN A 1 508 ? -3.915 -19.560 54.461 1.00 61.03 508 GLN A CA 1
ATOM 4036 C C . GLN A 1 508 ? -4.864 -18.519 55.052 1.00 61.03 508 GLN A C 1
ATOM 4038 O O . GLN A 1 508 ? -4.517 -17.859 56.030 1.00 61.03 508 GLN A O 1
ATOM 4043 N N . SER A 1 509 ? -6.057 -18.381 54.471 1.00 49.47 509 SER A N 1
ATOM 4044 C CA . SER A 1 509 ? -7.039 -17.372 54.885 1.00 49.47 509 SER A CA 1
ATOM 4045 C C . SER A 1 509 ? -7.930 -17.782 56.067 1.00 49.47 509 SER A C 1
ATOM 4047 O O . SER A 1 509 ? -8.565 -16.908 56.645 1.00 49.47 509 SER A O 1
ATOM 4049 N N . ASP A 1 510 ? -7.973 -19.066 56.452 1.00 46.22 510 ASP A N 1
ATOM 4050 C CA . ASP A 1 510 ? -9.088 -19.623 57.249 1.00 46.22 510 ASP A CA 1
ATOM 4051 C C . ASP A 1 510 ? -8.747 -20.119 58.672 1.00 46.22 510 ASP A C 1
ATOM 4053 O O . ASP A 1 510 ? -9.538 -20.836 59.290 1.00 46.22 510 ASP A O 1
ATOM 4057 N N . THR A 1 511 ? -7.622 -19.718 59.269 1.00 38.72 511 THR A N 1
ATOM 4058 C CA . THR A 1 511 ? -7.328 -20.032 60.682 1.00 38.72 511 THR A CA 1
ATOM 4059 C C . THR A 1 511 ? -7.172 -18.768 61.528 1.00 38.72 511 THR A C 1
ATOM 4061 O O . THR A 1 511 ? -6.502 -17.824 61.126 1.00 38.72 511 THR A O 1
ATOM 4064 N N . ASN A 1 512 ? -7.727 -18.774 62.753 1.00 39.94 512 ASN A N 1
ATOM 4065 C CA . ASN A 1 512 ? -7.559 -17.733 63.796 1.00 39.94 512 ASN A CA 1
ATOM 4066 C C . ASN A 1 512 ? -6.084 -17.480 64.216 1.00 39.94 512 ASN A C 1
ATOM 4068 O O . ASN A 1 512 ? -5.826 -16.708 65.136 1.00 39.94 512 ASN A O 1
ATOM 4072 N N . ASP A 1 513 ? -5.142 -18.147 63.552 1.00 41.56 513 ASP A N 1
ATOM 4073 C CA . ASP A 1 513 ? -3.695 -17.974 63.598 1.00 41.56 513 ASP A CA 1
ATOM 4074 C C . ASP A 1 513 ? -3.170 -18.304 62.179 1.00 41.56 513 ASP A C 1
ATOM 4076 O O . ASP A 1 513 ? -3.196 -19.481 61.795 1.00 41.56 513 ASP A O 1
ATOM 4080 N N . PRO A 1 514 ? -2.836 -17.318 61.323 1.00 43.81 514 PRO A N 1
ATOM 4081 C CA . PRO A 1 514 ? -2.443 -17.577 59.940 1.00 43.81 514 PRO A CA 1
ATOM 4082 C C . PRO A 1 514 ? -1.085 -18.289 59.902 1.00 43.81 514 PRO A C 1
ATOM 4084 O O . PRO A 1 514 ? -0.036 -17.686 60.135 1.00 43.81 514 PRO A O 1
ATOM 4087 N N . ALA A 1 515 ? -1.082 -19.581 59.572 1.00 43.97 515 ALA A N 1
ATOM 4088 C CA . ALA A 1 515 ? 0.155 -20.309 59.321 1.00 43.97 515 ALA A CA 1
ATOM 4089 C C . ALA A 1 515 ? 0.791 -19.794 58.015 1.00 43.97 515 ALA A C 1
ATOM 4091 O O . ALA A 1 515 ? 0.313 -20.065 56.912 1.00 43.97 515 ALA A O 1
ATOM 4092 N N . VAL A 1 516 ? 1.870 -19.015 58.135 1.00 48.53 516 VAL A N 1
ATOM 4093 C CA . VAL A 1 516 ? 2.681 -18.575 56.991 1.00 48.53 516 VAL A CA 1
ATOM 4094 C C . VAL A 1 516 ? 3.658 -19.692 56.639 1.00 48.53 516 VAL A C 1
ATOM 4096 O O . VAL A 1 516 ? 4.615 -19.949 57.372 1.00 48.53 516 VAL A O 1
ATOM 4099 N N . HIS A 1 517 ? 3.446 -20.347 55.502 1.00 52.25 517 HIS A N 1
ATOM 4100 C CA . HIS A 1 517 ? 4.377 -21.346 54.986 1.00 52.25 517 HIS A CA 1
ATOM 4101 C C . HIS A 1 517 ? 5.357 -20.674 54.018 1.00 52.25 517 HIS A C 1
ATOM 4103 O O . HIS A 1 517 ? 4.970 -20.144 52.974 1.00 52.25 517 HIS A O 1
ATOM 4109 N N . ARG A 1 518 ? 6.646 -20.669 54.376 1.00 49.69 518 ARG A N 1
ATOM 4110 C CA . ARG A 1 518 ? 7.735 -20.173 53.523 1.00 49.69 518 ARG A CA 1
ATOM 4111 C C . ARG A 1 518 ? 8.431 -21.358 52.873 1.00 49.69 518 ARG A C 1
ATOM 4113 O O . ARG A 1 518 ? 8.950 -22.224 53.571 1.00 49.69 518 ARG A O 1
ATOM 4120 N N . HIS A 1 519 ? 8.462 -21.389 51.548 1.00 56.16 519 HIS A N 1
ATOM 4121 C CA . HIS A 1 519 ? 9.136 -22.434 50.790 1.00 56.16 519 HIS A CA 1
ATOM 4122 C C . HIS A 1 519 ? 10.304 -21.839 49.995 1.00 56.16 519 HIS A C 1
ATOM 4124 O O . HIS A 1 519 ? 10.116 -20.982 49.130 1.00 56.16 519 HIS A O 1
ATOM 4130 N N . LEU A 1 520 ? 11.519 -22.300 50.295 1.00 53.78 520 LEU A N 1
ATOM 4131 C CA . LEU A 1 520 ? 12.754 -21.855 49.647 1.00 53.78 520 LEU A CA 1
ATOM 4132 C C . LEU A 1 520 ? 13.037 -22.694 48.387 1.00 53.78 520 LEU A C 1
ATOM 4134 O O . LEU A 1 520 ? 12.998 -23.923 48.461 1.00 53.78 520 LEU A O 1
ATOM 4138 N N . LEU A 1 521 ? 13.351 -22.055 47.251 1.00 57.34 521 LEU A N 1
ATOM 4139 C CA . LEU A 1 521 ? 13.803 -22.729 46.021 1.00 57.34 521 LEU A CA 1
ATOM 4140 C C . LEU A 1 521 ? 15.325 -22.485 45.830 1.00 57.34 521 LEU A C 1
ATOM 4142 O O . LEU A 1 521 ? 15.695 -21.457 45.265 1.00 57.34 521 LEU A O 1
ATOM 4146 N N . PRO A 1 522 ? 16.224 -23.352 46.344 1.00 54.84 522 PRO A N 1
ATOM 4147 C CA . PRO A 1 522 ? 17.663 -23.057 46.498 1.00 54.84 522 PRO A CA 1
ATOM 4148 C C . PRO A 1 522 ? 18.461 -22.895 45.183 1.00 54.84 522 PRO A C 1
ATOM 4150 O O . PRO A 1 522 ? 18.002 -23.225 44.100 1.00 54.84 522 PRO A O 1
ATOM 4153 N N . GLY A 1 523 ? 19.690 -22.366 45.247 1.00 44.94 523 GLY A N 1
ATOM 4154 C CA . GLY A 1 523 ? 20.600 -22.289 44.090 1.00 44.94 523 GLY A CA 1
ATOM 4155 C C . GLY A 1 523 ? 21.487 -23.525 43.939 1.00 44.94 523 GLY A C 1
ATOM 4156 O O . GLY A 1 523 ? 21.893 -24.105 44.936 1.00 44.94 523 GLY A O 1
ATOM 4157 N N . GLY A 1 524 ? 21.753 -23.962 42.705 1.00 37.69 524 GLY A N 1
ATOM 4158 C CA . GLY A 1 524 ? 22.476 -25.207 42.431 1.00 37.69 524 GLY A CA 1
ATOM 4159 C C . GLY A 1 524 ? 23.951 -25.183 42.858 1.00 37.69 524 GLY A C 1
ATOM 4160 O O . GLY A 1 524 ? 24.737 -24.404 42.330 1.00 37.69 524 GLY A O 1
ATOM 4161 N N . GLY A 1 525 ? 24.310 -26.088 43.770 1.00 33.69 525 GLY A N 1
ATOM 4162 C CA . GLY A 1 525 ? 25.657 -26.437 44.236 1.00 33.69 525 GLY A CA 1
ATOM 4163 C C . GLY A 1 525 ? 25.530 -27.560 45.278 1.00 33.69 525 GLY A C 1
ATOM 4164 O O . GLY A 1 525 ? 24.562 -27.580 46.031 1.00 33.69 525 GLY A O 1
ATOM 4165 N N . GLU A 1 526 ? 26.415 -28.558 45.261 1.00 33.88 526 GLU A N 1
ATOM 4166 C CA . GLU A 1 526 ? 26.290 -29.812 46.025 1.00 33.88 526 GLU A CA 1
ATOM 4167 C C . GLU A 1 526 ? 25.933 -29.633 47.522 1.00 33.88 526 GLU A C 1
ATOM 4169 O O . GLU A 1 526 ? 26.594 -28.905 48.253 1.00 33.88 526 GLU A O 1
ATOM 4174 N N . SER A 1 527 ? 24.942 -30.400 48.003 1.00 38.47 527 SER A N 1
ATOM 4175 C CA . SER A 1 527 ? 24.712 -30.707 49.428 1.00 38.47 527 SER A CA 1
ATOM 4176 C C . SER A 1 527 ? 24.602 -29.507 50.397 1.00 38.47 527 SER A C 1
ATOM 4178 O O . SER A 1 527 ? 25.257 -29.489 51.443 1.00 38.47 527 SER A O 1
ATOM 4180 N N . GLU A 1 528 ? 23.692 -28.560 50.176 1.00 37.31 528 GLU A N 1
ATOM 4181 C CA . GLU A 1 528 ? 23.247 -27.695 51.280 1.00 37.31 528 GLU A CA 1
ATOM 4182 C C . GLU A 1 528 ? 22.132 -28.393 52.077 1.00 37.31 528 GLU A C 1
ATOM 4184 O O . GLU A 1 528 ? 20.944 -28.312 51.766 1.00 37.31 528 GLU A O 1
ATOM 4189 N N . ARG A 1 529 ? 22.524 -29.095 53.152 1.00 34.09 529 ARG A N 1
ATOM 4190 C CA . ARG A 1 529 ? 21.621 -29.312 54.290 1.00 34.09 529 ARG A CA 1
ATOM 4191 C C . ARG A 1 529 ? 21.099 -27.942 54.707 1.00 34.09 529 ARG A C 1
ATOM 4193 O O . ARG A 1 529 ? 21.907 -27.073 55.019 1.00 34.09 529 ARG A O 1
ATOM 4200 N N . VAL A 1 530 ? 19.777 -27.794 54.763 1.00 34.75 530 VAL A N 1
ATOM 4201 C CA . VAL A 1 530 ? 19.080 -26.670 55.400 1.00 34.75 530 VAL A CA 1
ATOM 4202 C C . VAL A 1 530 ? 19.632 -26.504 56.824 1.00 34.75 530 VAL A C 1
ATOM 4204 O O . VAL A 1 530 ? 19.227 -27.197 57.755 1.00 34.75 530 VAL A O 1
ATOM 4207 N N . MET A 1 531 ? 20.636 -25.645 56.987 1.00 32.31 531 MET A N 1
ATOM 4208 C CA . MET A 1 531 ? 21.225 -25.268 58.267 1.00 32.31 531 MET A CA 1
ATOM 4209 C C . MET A 1 531 ? 20.756 -23.849 58.568 1.00 32.31 531 MET A C 1
ATOM 4211 O O . MET A 1 531 ? 21.320 -22.891 58.055 1.00 32.31 531 MET A O 1
ATOM 4215 N N . GLY A 1 532 ? 19.701 -23.731 59.380 1.00 30.67 532 GLY A N 1
ATOM 4216 C CA . GLY A 1 532 ? 19.198 -22.443 59.868 1.00 30.67 532 GLY A CA 1
ATOM 4217 C C . GLY A 1 532 ? 17.709 -22.458 60.219 1.00 30.67 532 GLY A C 1
ATOM 4218 O O . GLY A 1 532 ? 16.876 -22.238 59.355 1.00 30.67 532 GLY A O 1
ATOM 4219 N N . SER A 1 533 ? 17.410 -22.767 61.486 1.00 32.69 533 SER A N 1
ATOM 4220 C CA . SER A 1 533 ? 16.235 -22.430 62.330 1.00 32.69 533 SER A CA 1
ATOM 4221 C C . SER A 1 533 ? 14.772 -22.385 61.839 1.00 32.69 533 SER A C 1
ATOM 4223 O O . SER A 1 533 ? 13.915 -22.362 62.721 1.00 32.69 533 SER A O 1
ATOM 4225 N N . ASP A 1 534 ? 14.412 -22.454 60.556 1.00 37.00 534 ASP A N 1
ATOM 4226 C CA . ASP A 1 534 ? 12.996 -22.457 60.140 1.00 37.00 534 ASP A CA 1
ATOM 4227 C C . ASP A 1 534 ? 12.452 -23.897 60.047 1.00 37.00 534 ASP A C 1
ATOM 4229 O O . ASP A 1 534 ? 12.513 -24.579 59.024 1.00 37.00 534 ASP A O 1
ATOM 4233 N N . ARG A 1 535 ? 11.945 -24.406 61.178 1.00 35.91 535 ARG A N 1
ATOM 4234 C CA . ARG A 1 535 ? 11.492 -25.800 61.394 1.00 35.91 535 ARG A CA 1
ATOM 4235 C C . ARG A 1 535 ? 10.261 -26.256 60.577 1.00 35.91 535 ARG A C 1
ATOM 4237 O O . ARG A 1 535 ? 9.718 -27.310 60.889 1.00 35.91 535 ARG A O 1
ATOM 4244 N N . ASN A 1 536 ? 9.835 -25.541 59.533 1.00 41.62 536 ASN A N 1
ATOM 4245 C CA . ASN A 1 536 ? 8.569 -25.816 58.830 1.00 41.62 536 ASN A CA 1
ATOM 4246 C C . ASN A 1 536 ? 8.665 -26.084 57.314 1.00 41.62 536 ASN A C 1
ATOM 4248 O O . ASN A 1 536 ? 7.625 -26.185 56.664 1.00 41.62 536 ASN A O 1
ATOM 4252 N N . ILE A 1 537 ? 9.853 -26.275 56.728 1.00 44.06 537 ILE A N 1
ATOM 4253 C CA . ILE A 1 537 ? 9.954 -26.723 55.324 1.00 44.06 537 ILE A CA 1
ATOM 4254 C C . ILE A 1 537 ? 9.930 -28.253 55.286 1.00 44.06 537 ILE A C 1
ATOM 4256 O O . ILE A 1 537 ? 10.948 -28.910 55.493 1.00 44.06 537 ILE A O 1
ATOM 4260 N N . ARG A 1 538 ? 8.759 -28.846 55.036 1.00 48.81 538 ARG A N 1
ATOM 4261 C CA . ARG A 1 538 ? 8.660 -30.287 54.772 1.00 48.81 538 ARG A CA 1
ATOM 4262 C C . ARG A 1 538 ? 8.995 -30.554 53.297 1.00 48.81 538 ARG A C 1
ATOM 4264 O O . ARG A 1 538 ? 8.385 -29.947 52.417 1.00 48.81 538 ARG A O 1
ATOM 4271 N N . GLU A 1 539 ? 9.915 -31.486 53.023 1.00 46.62 539 GLU A N 1
ATOM 4272 C CA . GLU A 1 539 ? 10.285 -31.954 51.663 1.00 46.62 539 GLU A CA 1
ATOM 4273 C C . GLU A 1 539 ? 9.077 -32.407 50.813 1.00 46.62 539 GLU A C 1
ATOM 4275 O O . GLU A 1 539 ? 9.174 -32.516 49.594 1.00 46.62 539 GLU A O 1
ATOM 4280 N N . GLU A 1 540 ? 7.918 -32.649 51.434 1.00 51.53 540 GLU A N 1
ATOM 4281 C CA . GLU A 1 540 ? 6.678 -33.044 50.759 1.00 51.53 540 GLU A CA 1
ATOM 4282 C C . GLU A 1 540 ? 6.018 -31.930 49.915 1.00 51.53 540 GLU A C 1
ATOM 4284 O O . GLU A 1 540 ? 5.188 -32.247 49.060 1.00 51.53 540 GLU A O 1
ATOM 4289 N N . TYR A 1 541 ? 6.398 -30.654 50.097 1.00 60.47 541 TYR A N 1
ATOM 4290 C CA . TYR A 1 541 ? 5.776 -29.509 49.403 1.00 60.47 541 TYR A CA 1
ATOM 4291 C C . TYR A 1 541 ? 6.608 -28.902 48.266 1.00 60.47 541 TYR A C 1
ATOM 4293 O O . TYR A 1 541 ? 6.025 -28.360 47.330 1.00 60.47 541 TYR A O 1
ATOM 4301 N N . VAL A 1 542 ? 7.943 -28.991 48.306 1.00 69.88 542 VAL A N 1
ATOM 4302 C CA . VAL A 1 542 ? 8.831 -28.461 47.255 1.00 69.88 542 VAL A CA 1
ATOM 4303 C C . VAL A 1 542 ? 9.933 -29.454 46.928 1.00 69.88 542 VAL A C 1
ATOM 4305 O O . VAL A 1 542 ? 10.664 -29.888 47.813 1.00 69.88 542 VAL A O 1
ATOM 4308 N N . ARG A 1 543 ? 10.102 -29.755 45.637 1.00 77.81 543 ARG A N 1
ATOM 4309 C CA . ARG A 1 543 ? 11.152 -30.647 45.137 1.00 77.81 543 ARG A CA 1
ATOM 4310 C C . ARG A 1 543 ? 11.823 -30.066 43.882 1.00 77.81 543 ARG A C 1
ATOM 4312 O O . ARG A 1 543 ? 11.113 -29.838 42.903 1.00 77.81 543 ARG A O 1
ATOM 4319 N N . PRO A 1 544 ? 13.158 -29.885 43.851 1.00 77.38 544 PRO A N 1
ATOM 4320 C CA . PRO A 1 544 ? 13.887 -29.571 42.621 1.00 77.38 544 PRO A CA 1
ATOM 4321 C C . PRO A 1 544 ? 13.689 -30.664 41.564 1.00 77.38 544 PRO A C 1
ATOM 4323 O O . PRO A 1 544 ? 13.687 -31.854 41.889 1.00 77.38 544 PRO A O 1
ATOM 4326 N N . LEU A 1 545 ? 13.523 -30.264 40.307 1.00 75.38 545 LEU A N 1
ATOM 4327 C CA . LEU A 1 545 ? 13.383 -31.173 39.171 1.00 75.38 545 LEU A CA 1
ATOM 4328 C C . LEU A 1 545 ? 14.607 -31.060 38.265 1.00 75.38 545 LEU A C 1
ATOM 4330 O O . LEU A 1 545 ? 15.033 -29.955 37.925 1.00 75.38 545 LEU A O 1
ATOM 4334 N N . MET A 1 546 ? 15.145 -32.205 37.844 1.00 75.12 546 MET A N 1
ATOM 4335 C CA . MET A 1 546 ? 16.186 -32.238 36.813 1.00 75.12 546 MET A CA 1
ATOM 4336 C C . MET A 1 546 ? 15.571 -31.981 35.433 1.00 75.12 546 MET A C 1
ATOM 4338 O O . MET A 1 546 ? 14.412 -32.320 35.192 1.00 75.12 546 MET A O 1
ATOM 4342 N N . GLU A 1 547 ? 16.356 -31.435 34.505 1.00 65.56 547 GLU A N 1
ATOM 4343 C CA . GLU A 1 547 ? 15.908 -31.122 33.139 1.00 65.56 547 GLU A CA 1
ATOM 4344 C C . GLU A 1 547 ? 15.255 -32.331 32.442 1.00 65.56 547 GLU A C 1
ATOM 4346 O O . GLU A 1 547 ? 14.157 -32.217 31.900 1.00 65.56 547 GLU A O 1
ATOM 4351 N N . ASP A 1 548 ? 15.866 -33.515 32.557 1.00 67.12 548 ASP A N 1
ATOM 4352 C CA . ASP A 1 548 ? 15.335 -34.767 32.002 1.00 67.12 548 ASP A CA 1
ATOM 4353 C C . ASP A 1 548 ? 13.989 -35.184 32.630 1.00 67.12 548 ASP A C 1
ATOM 4355 O O . ASP A 1 548 ? 13.130 -35.752 31.951 1.00 67.12 548 ASP A O 1
ATOM 4359 N N . GLU A 1 549 ? 13.768 -34.896 33.921 1.00 68.31 549 GLU A N 1
ATOM 4360 C CA . GLU A 1 549 ? 12.490 -35.169 34.594 1.00 68.31 549 GLU A CA 1
ATOM 4361 C C . GLU A 1 549 ? 11.400 -34.218 34.093 1.00 68.31 549 GLU A C 1
ATOM 4363 O O . GLU A 1 549 ? 10.280 -34.651 33.824 1.00 68.31 549 GLU A O 1
ATOM 4368 N N . VAL A 1 550 ? 11.733 -32.937 33.912 1.00 67.88 550 VAL A N 1
ATOM 4369 C CA . VAL A 1 550 ? 10.826 -31.933 33.338 1.00 67.88 550 VAL A CA 1
ATOM 4370 C C . VAL A 1 550 ? 10.458 -32.306 31.903 1.00 67.88 550 VAL A C 1
ATOM 4372 O O . VAL A 1 550 ? 9.279 -32.281 31.560 1.00 67.88 550 VAL A O 1
ATOM 4375 N N . MET A 1 551 ? 11.429 -32.745 31.099 1.00 63.88 551 MET A N 1
ATOM 4376 C CA . MET A 1 551 ? 11.205 -33.276 29.749 1.00 63.88 551 MET A CA 1
ATOM 4377 C C . MET A 1 551 ? 10.296 -34.508 29.747 1.00 63.88 551 MET A C 1
ATOM 4379 O O . MET A 1 551 ? 9.398 -34.632 28.918 1.00 63.88 551 MET A O 1
ATOM 4383 N N . GLY A 1 552 ? 10.475 -35.417 30.707 1.00 58.22 552 GLY A N 1
ATOM 4384 C CA . GLY A 1 552 ? 9.596 -36.575 30.874 1.00 58.22 552 GLY A CA 1
ATOM 4385 C C . GLY A 1 552 ? 8.157 -36.205 31.257 1.00 58.22 552 GLY A C 1
ATOM 4386 O O . GLY A 1 552 ? 7.221 -36.881 30.825 1.00 58.22 552 GLY A O 1
ATOM 4387 N N . ILE A 1 553 ? 7.970 -35.138 32.044 1.00 62.25 553 ILE A N 1
ATOM 4388 C CA . ILE A 1 553 ? 6.655 -34.663 32.507 1.00 62.25 553 ILE A CA 1
ATOM 4389 C C . ILE A 1 553 ? 5.939 -33.840 31.424 1.00 62.25 553 ILE A C 1
ATOM 4391 O O . ILE A 1 553 ? 4.747 -34.045 31.189 1.00 62.25 553 ILE A O 1
ATOM 4395 N N . LEU A 1 554 ? 6.656 -32.934 30.753 1.00 57.00 554 LEU A N 1
ATOM 4396 C CA . LEU A 1 554 ? 6.103 -32.004 29.764 1.00 57.00 554 LEU A CA 1
ATOM 4397 C C . LEU A 1 554 ? 6.135 -32.550 28.319 1.00 57.00 554 LEU A C 1
ATOM 4399 O O . LEU A 1 554 ? 5.471 -31.998 27.442 1.00 57.00 554 LEU A O 1
ATOM 4403 N N . GLY A 1 555 ? 6.843 -33.654 28.051 1.00 52.94 555 GLY A N 1
ATOM 4404 C CA . GLY A 1 555 ? 6.926 -34.301 26.734 1.00 52.94 555 GLY A CA 1
ATOM 4405 C C . GLY A 1 555 ? 7.952 -33.653 25.793 1.00 52.94 555 GLY A C 1
ATOM 4406 O O . GLY A 1 555 ? 9.039 -33.275 26.204 1.00 52.94 555 GLY A O 1
ATOM 4407 N N . PHE A 1 556 ? 7.620 -33.509 24.502 1.00 40.25 556 PHE A N 1
ATOM 4408 C CA . PHE A 1 556 ? 8.453 -32.802 23.503 1.00 40.25 556 PHE A CA 1
ATOM 4409 C C . PHE A 1 556 ? 8.649 -31.301 23.800 1.00 40.25 556 PHE A C 1
ATOM 4411 O O . PHE A 1 556 ? 9.325 -30.601 23.045 1.00 40.25 556 PHE A O 1
ATOM 4418 N N . TYR A 1 557 ? 8.035 -30.802 24.870 1.00 41.72 557 TYR A N 1
ATOM 4419 C CA . TYR A 1 557 ? 8.221 -29.453 25.358 1.00 41.72 557 TYR A CA 1
ATOM 4420 C C . TYR A 1 557 ? 9.591 -29.342 26.033 1.00 41.72 557 TYR A C 1
ATOM 4422 O O . TYR A 1 557 ? 9.750 -29.745 27.183 1.00 41.72 557 TYR A O 1
ATOM 4430 N N . SER A 1 558 ? 10.578 -28.801 25.313 1.00 43.97 558 SER A N 1
ATOM 4431 C CA . SER A 1 558 ? 11.861 -28.441 25.917 1.00 43.97 558 SER A CA 1
ATOM 4432 C C . SER A 1 558 ? 11.619 -27.368 26.978 1.00 43.97 558 SER A C 1
ATOM 4434 O O . SER A 1 558 ? 11.136 -26.293 26.613 1.00 43.97 558 SER A O 1
ATOM 4436 N N . PRO A 1 559 ? 11.960 -27.585 28.263 1.00 48.25 559 PRO A N 1
ATOM 4437 C CA . PRO A 1 559 ? 12.204 -26.461 29.143 1.00 48.25 559 PRO A CA 1
ATOM 4438 C C . PRO A 1 559 ? 13.204 -25.535 28.442 1.00 48.25 559 PRO A C 1
ATOM 4440 O O . PRO A 1 559 ? 14.173 -26.000 27.837 1.00 48.25 559 PRO A O 1
ATOM 4443 N N . GLU A 1 560 ? 12.918 -24.234 28.431 1.00 54.56 560 GLU A N 1
ATOM 4444 C CA . GLU A 1 560 ? 13.752 -23.232 27.765 1.00 54.56 560 GLU A CA 1
ATOM 4445 C C . GLU A 1 560 ? 15.070 -23.115 28.551 1.00 54.56 560 GLU A C 1
ATOM 4447 O O . GLU A 1 560 ? 15.181 -22.360 29.521 1.00 54.56 560 GLU A O 1
ATOM 4452 N N . VAL A 1 561 ? 16.053 -23.947 28.197 1.00 54.47 561 VAL A N 1
ATOM 4453 C CA . VAL A 1 561 ? 17.369 -23.955 28.841 1.00 54.47 561 VAL A CA 1
ATOM 4454 C C . VAL A 1 561 ? 18.179 -22.799 28.295 1.00 54.47 561 VAL A C 1
ATOM 4456 O O . VAL A 1 561 ? 18.368 -22.658 27.084 1.00 54.47 561 VAL A O 1
ATOM 4459 N N . GLY A 1 562 ? 18.602 -21.928 29.206 1.00 52.22 562 GLY A N 1
ATOM 4460 C CA . GLY A 1 562 ? 19.175 -20.651 28.844 1.00 52.22 562 GLY A CA 1
ATOM 4461 C C . GLY A 1 562 ? 20.433 -20.760 27.994 1.00 52.22 562 GLY A C 1
ATOM 4462 O O . GLY A 1 562 ? 21.295 -21.617 28.175 1.00 52.22 562 GLY A O 1
ATOM 4463 N N . SER A 1 563 ? 20.536 -19.842 27.041 1.00 56.38 563 SER A N 1
ATOM 4464 C CA . SER A 1 563 ? 21.742 -19.603 26.260 1.00 56.38 563 SER A CA 1
ATOM 4465 C C . SER A 1 563 ? 22.227 -18.176 26.519 1.00 56.38 563 SER A C 1
ATOM 4467 O O . SER A 1 563 ? 21.437 -17.328 26.915 1.00 56.38 563 SER A O 1
ATOM 4469 N N . GLY A 1 564 ? 23.523 -17.888 26.359 1.00 58.75 564 GLY A N 1
ATOM 4470 C CA . GLY A 1 564 ? 24.054 -16.544 26.649 1.00 58.75 564 GLY A CA 1
ATOM 4471 C C . GLY A 1 564 ? 24.180 -16.221 28.148 1.00 58.75 564 GLY A C 1
ATOM 4472 O O . GLY A 1 564 ? 23.920 -15.090 28.557 1.00 58.75 564 GLY A O 1
ATOM 4473 N N . ASN A 1 565 ? 24.601 -17.208 28.949 1.00 75.62 565 ASN A N 1
ATOM 4474 C CA . ASN A 1 565 ? 24.785 -17.134 30.407 1.00 75.62 565 ASN A CA 1
ATOM 4475 C C . ASN A 1 565 ? 23.487 -16.963 31.219 1.00 75.62 565 ASN A C 1
ATOM 4477 O O . ASN A 1 565 ? 23.534 -16.409 32.307 1.00 75.62 565 ASN A O 1
ATOM 4481 N N . TRP A 1 566 ? 22.334 -17.417 30.725 1.00 84.81 566 TRP A N 1
ATOM 4482 C CA . TRP A 1 566 ? 21.114 -17.523 31.535 1.00 84.81 566 TRP A CA 1
ATOM 4483 C C . TRP A 1 566 ? 21.001 -18.922 32.154 1.00 84.81 566 TRP A C 1
ATOM 4485 O O . TRP A 1 566 ? 21.221 -19.915 31.463 1.00 84.81 566 TRP A O 1
ATOM 4495 N N . GLU A 1 567 ? 20.634 -19.005 33.430 1.00 83.06 567 GLU A N 1
ATOM 4496 C CA . GLU A 1 567 ? 20.421 -20.252 34.170 1.00 83.06 567 GLU A CA 1
ATOM 4497 C C . GLU A 1 567 ? 18.929 -20.404 34.500 1.00 83.06 567 GLU A C 1
ATOM 4499 O O . GLU A 1 567 ? 18.350 -19.533 35.152 1.00 83.06 567 GLU A O 1
ATOM 4504 N N . THR A 1 568 ? 18.308 -21.501 34.056 1.00 82.88 568 THR A N 1
ATOM 4505 C CA . THR A 1 568 ? 16.901 -21.823 34.350 1.00 82.88 568 THR A CA 1
ATOM 4506 C C . THR A 1 568 ? 16.835 -22.950 35.374 1.00 82.88 568 THR A C 1
ATOM 4508 O O . THR A 1 568 ? 17.508 -23.967 35.217 1.00 82.88 568 THR A O 1
ATOM 4511 N N . ARG A 1 569 ? 16.000 -22.795 36.406 1.00 82.62 569 ARG A N 1
ATOM 4512 C CA . ARG A 1 569 ? 15.800 -23.801 37.464 1.00 82.62 569 ARG A CA 1
ATOM 4513 C C . ARG A 1 569 ? 14.341 -24.244 37.528 1.00 82.62 569 ARG A C 1
ATOM 4515 O O . ARG A 1 569 ? 13.454 -23.432 37.278 1.00 82.62 569 ARG A O 1
ATOM 4522 N N . PHE A 1 570 ? 14.098 -25.507 37.890 1.00 82.19 570 PHE A N 1
ATOM 4523 C CA . PHE A 1 570 ? 12.767 -26.127 37.903 1.00 82.19 570 PHE A CA 1
ATOM 4524 C C . PHE A 1 570 ? 12.442 -26.762 39.252 1.00 82.19 570 PHE A C 1
ATOM 4526 O O . PHE A 1 570 ? 13.271 -27.449 39.847 1.00 82.19 570 PHE A O 1
ATOM 4533 N N . TYR A 1 571 ? 11.202 -26.580 39.699 1.00 81.75 571 TYR A N 1
ATOM 4534 C CA . TYR A 1 571 ? 10.698 -27.090 40.969 1.00 81.75 571 TYR A CA 1
ATOM 4535 C C . TYR A 1 571 ? 9.288 -27.632 40.803 1.00 81.75 571 TYR A C 1
ATOM 4537 O O . TYR A 1 571 ? 8.456 -27.028 40.130 1.00 81.75 571 TYR A O 1
ATOM 4545 N N . ARG A 1 572 ? 8.994 -28.743 41.471 1.00 81.94 572 ARG A N 1
ATOM 4546 C CA . ARG A 1 572 ? 7.628 -29.155 41.777 1.00 81.94 572 ARG A CA 1
ATOM 4547 C C . ARG A 1 572 ? 7.217 -28.493 43.086 1.00 81.94 572 ARG A C 1
ATOM 4549 O O . ARG A 1 572 ? 7.921 -28.653 44.078 1.00 81.94 572 ARG A O 1
ATOM 4556 N N . LEU A 1 573 ? 6.091 -27.793 43.084 1.00 79.31 573 LEU A N 1
ATOM 4557 C CA . LEU A 1 573 ? 5.501 -27.127 44.242 1.00 79.31 573 LEU A CA 1
ATOM 4558 C C . LEU A 1 573 ? 4.081 -27.656 44.449 1.00 79.31 573 LEU A C 1
ATOM 4560 O O . LEU A 1 573 ? 3.273 -27.616 43.526 1.00 79.31 573 LEU A O 1
ATOM 4564 N N . ARG A 1 574 ? 3.751 -28.116 45.650 1.00 75.50 574 ARG A N 1
ATOM 4565 C CA . ARG A 1 574 ? 2.375 -28.424 46.046 1.00 75.50 574 ARG A CA 1
ATOM 4566 C C . ARG A 1 574 ? 1.820 -27.246 46.838 1.00 75.50 574 ARG A C 1
ATOM 4568 O O . ARG A 1 574 ? 2.418 -26.856 47.835 1.00 75.50 574 ARG A O 1
ATOM 4575 N N . VAL A 1 575 ? 0.687 -26.699 46.400 1.00 70.12 575 VAL A N 1
ATOM 4576 C CA . VAL A 1 575 ? -0.006 -25.601 47.095 1.00 70.12 575 VAL A CA 1
ATOM 4577 C C . VAL A 1 575 ? -1.334 -26.111 47.646 1.00 70.12 575 VAL A C 1
ATOM 4579 O O . VAL A 1 575 ? -2.064 -26.823 46.949 1.00 70.12 575 VAL A O 1
ATOM 4582 N N . GLU A 1 576 ? -1.619 -25.775 48.902 1.00 66.62 576 GLU A N 1
ATOM 4583 C CA . GLU A 1 576 ? -2.874 -26.127 49.568 1.00 66.62 576 GLU A CA 1
ATOM 4584 C C . GLU A 1 576 ? -4.042 -25.261 49.075 1.00 66.62 576 GLU A C 1
ATOM 4586 O O . GLU A 1 576 ? -3.865 -24.182 48.509 1.00 66.62 576 GLU A O 1
ATOM 4591 N N . GLU A 1 577 ? -5.254 -25.778 49.247 1.00 63.69 577 GLU A N 1
ATOM 4592 C CA . GLU A 1 577 ? -6.492 -25.135 48.816 1.00 63.69 577 GLU A CA 1
ATOM 4593 C C . GLU A 1 577 ? -6.715 -23.785 49.521 1.00 63.69 577 GLU A C 1
ATOM 4595 O O . GLU A 1 577 ? -6.502 -23.665 50.724 1.00 63.69 577 GLU A O 1
ATOM 4600 N N . GLY A 1 578 ? -7.127 -22.756 48.767 1.00 59.44 578 GLY A N 1
ATOM 4601 C CA . GLY A 1 578 ? -7.473 -21.438 49.320 1.00 59.44 578 GLY A CA 1
ATOM 4602 C C . GLY A 1 578 ? -6.289 -20.553 49.736 1.00 59.44 578 GLY A C 1
ATOM 4603 O O . GLY A 1 578 ? -6.506 -19.453 50.238 1.00 59.44 578 GLY A O 1
ATOM 4604 N N . ALA A 1 579 ? -5.043 -20.981 49.516 1.00 64.31 579 ALA A N 1
ATOM 4605 C CA . ALA A 1 579 ? -3.877 -20.182 49.878 1.00 64.31 579 ALA A CA 1
ATOM 4606 C C . ALA A 1 579 ? -3.628 -19.005 48.912 1.00 64.31 579 ALA A C 1
ATOM 4608 O O . ALA A 1 579 ? -3.829 -19.112 47.699 1.00 64.31 579 ALA A O 1
ATOM 4609 N N . THR A 1 580 ? -3.120 -17.882 49.424 1.00 67.06 580 THR A N 1
ATOM 4610 C CA . THR A 1 580 ? -2.514 -16.843 48.574 1.00 67.06 580 THR A CA 1
ATOM 4611 C C . THR A 1 580 ? -1.025 -17.112 48.412 1.00 67.06 580 THR A C 1
ATOM 4613 O O . THR A 1 580 ? -0.370 -17.563 49.349 1.00 67.06 580 THR A O 1
ATOM 4616 N N . MET A 1 581 ? -0.500 -16.883 47.209 1.00 73.56 581 MET A N 1
ATOM 4617 C CA . MET A 1 581 ? 0.882 -17.156 46.843 1.00 73.56 581 MET A CA 1
ATOM 4618 C C . MET A 1 581 ? 1.587 -15.867 46.421 1.00 73.56 581 MET A C 1
ATOM 4620 O O . MET A 1 581 ? 1.164 -15.179 45.487 1.00 73.56 581 MET A O 1
ATOM 4624 N N . GLN A 1 582 ? 2.713 -15.587 47.068 1.00 76.12 582 GLN A N 1
ATOM 4625 C CA . GLN A 1 582 ? 3.605 -14.483 46.739 1.00 76.12 582 GLN A CA 1
ATOM 4626 C C . GLN A 1 582 ? 4.982 -15.028 46.348 1.00 76.12 582 GLN A C 1
ATOM 4628 O O . GLN A 1 582 ? 5.547 -15.883 47.030 1.00 76.12 582 GLN A O 1
ATOM 4633 N N . LEU A 1 583 ? 5.528 -14.535 45.238 1.00 80.38 583 LEU A N 1
ATOM 4634 C CA . LEU A 1 583 ? 6.857 -14.885 44.747 1.00 80.38 583 LEU A CA 1
ATOM 4635 C C . LEU A 1 583 ? 7.827 -13.747 45.044 1.00 80.38 583 LEU A C 1
ATOM 4637 O O . LEU A 1 583 ? 7.642 -12.625 44.566 1.00 80.38 583 LEU A O 1
ATOM 4641 N N . ARG A 1 584 ? 8.878 -14.055 45.803 1.00 83.31 584 ARG A N 1
ATOM 4642 C CA . ARG A 1 584 ? 9.921 -13.106 46.199 1.00 83.31 584 ARG A CA 1
ATOM 4643 C C . ARG A 1 584 ? 11.265 -13.517 45.613 1.00 83.31 584 ARG A C 1
ATOM 4645 O O . ARG A 1 584 ? 11.647 -14.677 45.718 1.00 83.31 584 ARG A O 1
ATOM 4652 N N . LEU A 1 585 ? 11.989 -12.584 45.009 1.00 84.44 585 LEU A N 1
ATOM 4653 C CA . LEU A 1 585 ? 13.382 -12.779 44.614 1.00 84.44 585 LEU A CA 1
ATOM 4654 C C . LEU A 1 585 ? 14.270 -12.368 45.789 1.00 84.44 585 LEU A C 1
ATOM 4656 O O . LEU A 1 585 ? 14.209 -11.221 46.221 1.00 84.44 585 LEU A O 1
ATOM 4660 N N . CYS A 1 586 ? 15.065 -13.297 46.308 1.00 82.50 586 CYS A N 1
ATOM 4661 C CA . CYS A 1 586 ? 15.895 -13.097 47.490 1.00 82.50 586 CYS A CA 1
ATOM 4662 C C . CYS A 1 586 ? 17.384 -13.248 47.158 1.00 82.50 586 CYS A C 1
ATOM 4664 O O . CYS A 1 586 ? 17.769 -14.142 46.398 1.00 82.50 586 CYS A O 1
ATOM 4666 N N . VAL A 1 587 ? 18.225 -12.405 47.758 1.00 82.38 587 VAL A N 1
ATOM 4667 C CA . VAL A 1 587 ? 19.691 -12.447 47.640 1.00 82.38 587 VAL A CA 1
ATOM 4668 C C . VAL A 1 587 ? 20.313 -12.563 49.027 1.00 82.38 587 VAL A C 1
ATOM 4670 O O . VAL A 1 587 ? 19.925 -11.846 49.945 1.00 82.38 587 VAL A O 1
ATOM 4673 N N . ARG A 1 588 ? 21.269 -13.484 49.182 1.00 83.25 588 ARG A N 1
ATOM 4674 C CA . ARG A 1 588 ? 21.986 -13.752 50.441 1.00 83.25 588 ARG A CA 1
ATOM 4675 C C . ARG A 1 588 ? 23.492 -13.866 50.222 1.00 83.25 588 ARG A C 1
ATOM 4677 O O . ARG A 1 588 ? 23.920 -14.139 49.102 1.00 83.25 588 ARG A O 1
ATOM 4684 N N . HIS A 1 589 ? 24.270 -13.744 51.295 1.00 79.25 589 HIS A N 1
ATOM 4685 C CA . HIS A 1 589 ? 25.708 -14.043 51.305 1.00 79.25 589 HIS A CA 1
ATOM 4686 C C . HIS A 1 589 ? 25.964 -15.562 51.145 1.00 79.25 589 HIS A C 1
ATOM 4688 O O . HIS A 1 589 ? 25.216 -16.384 51.689 1.00 79.25 589 HIS A O 1
ATOM 4694 N N . THR A 1 590 ? 26.988 -15.950 50.372 1.00 73.56 590 THR A N 1
ATOM 4695 C CA . THR A 1 590 ? 27.383 -17.361 50.122 1.00 73.56 590 THR A CA 1
ATOM 4696 C C . THR A 1 590 ? 28.284 -17.926 51.216 1.00 73.56 590 THR A C 1
ATOM 4698 O O . THR A 1 590 ? 28.163 -19.093 51.587 1.00 73.56 590 THR A O 1
ATOM 4701 N N . HIS A 1 591 ? 29.158 -17.091 51.768 1.00 66.50 591 HIS A N 1
ATOM 4702 C CA . HIS A 1 591 ? 30.054 -17.402 52.874 1.00 66.50 591 HIS A CA 1
ATOM 4703 C C . HIS A 1 591 ? 29.741 -16.425 54.009 1.00 66.50 591 HIS A C 1
ATOM 4705 O O . HIS A 1 591 ? 29.474 -15.262 53.740 1.00 66.50 591 HIS A O 1
ATOM 4711 N N . GLY A 1 592 ? 29.717 -16.881 55.265 1.00 54.47 592 GLY A N 1
ATOM 4712 C CA . GLY A 1 592 ? 29.326 -16.071 56.434 1.00 54.47 592 GLY A CA 1
ATOM 4713 C C . GLY A 1 592 ? 30.290 -14.932 56.805 1.00 54.47 592 GLY A C 1
ATOM 4714 O O . GLY A 1 592 ? 30.455 -14.651 57.987 1.00 54.47 592 GLY A O 1
ATOM 4715 N N . GLU A 1 593 ? 30.965 -14.330 55.827 1.00 54.66 593 GLU A N 1
ATOM 4716 C CA . GLU A 1 593 ? 31.842 -13.177 55.987 1.00 54.66 593 GLU A CA 1
ATOM 4717 C C . GLU A 1 593 ? 31.052 -11.879 55.773 1.00 54.66 593 GLU A C 1
ATOM 4719 O O . GLU A 1 593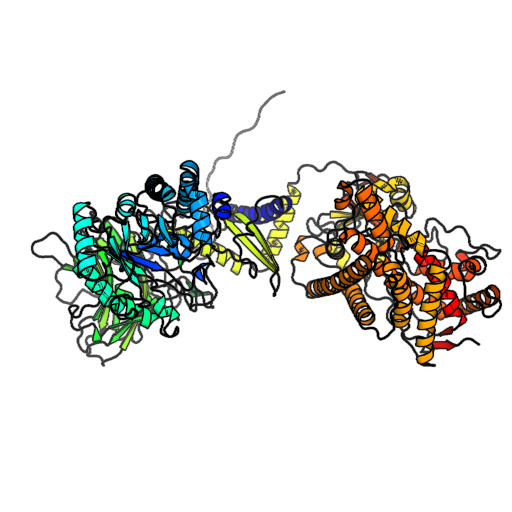 ? 30.307 -11.735 54.805 1.00 54.66 593 GLU A O 1
ATOM 4724 N N . GLU A 1 594 ? 31.220 -10.931 56.697 1.00 54.75 594 GLU A N 1
ATOM 4725 C CA . GLU A 1 594 ? 30.627 -9.592 56.649 1.00 54.75 594 GLU A CA 1
ATOM 4726 C C . GLU A 1 594 ? 31.218 -8.796 55.470 1.00 54.75 594 GLU A C 1
ATOM 4728 O O . GLU A 1 594 ? 32.265 -8.155 55.583 1.00 54.75 594 GLU A O 1
ATOM 4733 N N . GLY A 1 595 ? 30.559 -8.866 54.311 1.00 54.34 595 GLY A N 1
ATOM 4734 C CA . GLY A 1 595 ? 30.928 -8.110 53.113 1.00 54.34 595 GLY A CA 1
ATOM 4735 C C . GLY A 1 595 ? 30.744 -6.591 53.258 1.00 54.34 595 GLY A C 1
ATOM 4736 O O . GLY A 1 595 ? 29.934 -6.097 54.049 1.00 54.34 595 GLY A O 1
ATOM 4737 N N . SER A 1 596 ? 31.506 -5.830 52.467 1.00 57.09 596 SER A N 1
ATOM 4738 C CA . SER A 1 596 ? 31.335 -4.387 52.239 1.00 57.09 596 SER A CA 1
ATOM 4739 C C . SER A 1 596 ? 29.905 -4.053 51.788 1.00 57.09 596 SER A C 1
ATOM 4741 O O . SER A 1 596 ? 29.242 -4.867 51.154 1.00 57.09 596 SER A O 1
ATOM 4743 N N . LYS A 1 597 ? 29.429 -2.826 52.077 1.00 60.97 597 LYS A N 1
ATOM 4744 C CA . LYS A 1 597 ? 28.178 -2.277 51.510 1.00 60.97 597 LYS A CA 1
ATOM 4745 C C . LYS A 1 597 ? 28.311 -2.153 49.987 1.00 60.97 597 LYS A C 1
ATOM 4747 O O . LYS A 1 597 ? 28.665 -1.087 49.486 1.00 60.97 597 LYS A O 1
ATOM 4752 N N . GLU A 1 598 ? 28.059 -3.238 49.271 1.00 74.44 598 GLU A N 1
ATOM 4753 C CA . GLU A 1 598 ? 28.147 -3.317 47.816 1.00 74.44 598 GLU A CA 1
ATOM 4754 C C . GLU A 1 598 ? 26.763 -3.446 47.182 1.00 74.44 598 GLU A C 1
ATOM 4756 O O . GLU A 1 598 ? 25.811 -3.961 47.775 1.00 74.44 598 GLU A O 1
ATOM 4761 N N . GLU A 1 599 ? 26.654 -2.916 45.967 1.00 82.44 599 GLU A N 1
ATOM 4762 C CA . GLU A 1 599 ? 25.452 -3.008 45.153 1.00 82.44 599 GLU A CA 1
ATOM 4763 C C . GLU A 1 599 ? 25.506 -4.283 44.299 1.00 82.44 599 GLU A C 1
ATOM 4765 O O . GLU A 1 599 ? 26.393 -4.469 43.464 1.00 82.44 599 GLU A O 1
ATOM 4770 N N . VAL A 1 600 ? 24.535 -5.168 44.508 1.00 85.56 600 VAL A N 1
ATOM 4771 C CA . VAL A 1 600 ? 24.371 -6.427 43.785 1.00 85.56 600 VAL A CA 1
ATOM 4772 C C . VAL A 1 600 ? 23.245 -6.279 42.773 1.00 85.56 600 VAL A C 1
ATOM 4774 O O . VAL A 1 600 ? 22.128 -5.894 43.119 1.00 85.56 600 VAL A O 1
ATOM 4777 N N . ILE A 1 601 ? 23.527 -6.621 41.516 1.00 87.56 601 ILE A N 1
ATOM 4778 C CA . ILE A 1 601 ? 22.538 -6.578 40.435 1.00 87.56 601 ILE A CA 1
ATOM 4779 C C . ILE A 1 601 ? 22.113 -7.998 40.070 1.00 87.56 601 ILE A C 1
ATOM 4781 O O . ILE A 1 601 ? 22.950 -8.838 39.735 1.00 87.56 601 ILE A O 1
ATOM 4785 N N . VAL A 1 602 ? 20.801 -8.234 40.069 1.00 88.06 602 VAL A N 1
ATOM 4786 C CA . VAL A 1 602 ? 20.172 -9.475 39.602 1.00 88.06 602 VAL A CA 1
ATOM 4787 C C . VAL A 1 602 ? 19.317 -9.186 38.375 1.00 88.06 602 VAL A C 1
ATOM 4789 O O . VAL A 1 602 ? 18.503 -8.260 38.388 1.00 88.06 602 VAL A O 1
ATOM 4792 N N . LEU A 1 603 ? 19.461 -10.000 37.326 1.00 91.06 603 LEU A N 1
ATOM 4793 C CA . LEU A 1 603 ? 18.568 -9.965 36.168 1.00 91.06 603 LEU A CA 1
ATOM 4794 C C . LEU A 1 603 ? 17.649 -11.186 36.184 1.00 91.06 603 LEU A C 1
ATOM 4796 O O . LEU A 1 603 ? 18.121 -12.320 36.072 1.00 91.06 603 LEU A O 1
ATOM 4800 N N . LEU A 1 604 ? 16.342 -10.947 36.303 1.00 91.25 604 LEU A N 1
ATOM 4801 C CA . LEU A 1 604 ? 15.300 -11.971 36.259 1.00 91.25 604 LEU A CA 1
ATOM 4802 C C . LEU A 1 604 ? 14.618 -11.955 34.889 1.00 91.25 604 LEU A C 1
ATOM 4804 O O . LEU A 1 604 ? 13.899 -11.017 34.537 1.00 91.25 604 LEU A O 1
ATOM 4808 N N . GLY A 1 605 ? 14.865 -13.009 34.115 1.00 89.00 605 GLY A N 1
ATOM 4809 C CA . GLY A 1 605 ? 14.432 -13.134 32.728 1.00 89.00 605 GLY A CA 1
ATOM 4810 C C . GLY A 1 605 ? 13.003 -13.643 32.575 1.00 89.00 605 GLY A C 1
ATOM 4811 O O . GLY A 1 605 ? 12.264 -13.138 31.729 1.00 89.00 605 GLY A O 1
ATOM 4812 N N . GLN A 1 606 ? 12.616 -14.634 33.382 1.00 89.00 606 GLN A N 1
ATOM 4813 C CA . GLN A 1 606 ? 11.316 -15.296 33.277 1.00 89.00 606 GLN A CA 1
ATOM 4814 C C . GLN A 1 606 ? 10.924 -16.001 34.584 1.00 89.00 606 GLN A C 1
ATOM 4816 O O . GLN A 1 606 ? 11.795 -16.450 35.330 1.00 89.00 606 GLN A O 1
ATOM 4821 N N . ILE A 1 607 ? 9.613 -16.133 34.814 1.00 86.62 607 ILE A N 1
ATOM 4822 C CA . ILE A 1 607 ? 8.980 -17.057 35.764 1.00 86.62 607 ILE A CA 1
ATOM 4823 C C . ILE A 1 607 ? 7.866 -17.820 35.028 1.00 86.62 607 ILE A C 1
ATOM 4825 O O . ILE A 1 607 ? 7.045 -17.209 34.341 1.00 86.62 607 ILE A O 1
ATOM 4829 N N . GLN A 1 608 ? 7.797 -19.142 35.187 1.00 81.88 608 GLN A N 1
ATOM 4830 C CA . GLN A 1 608 ? 6.701 -19.970 34.669 1.00 81.88 608 GLN A CA 1
ATOM 4831 C C . GLN A 1 608 ? 6.030 -20.729 35.815 1.00 81.88 608 GLN A C 1
ATOM 4833 O O . GLN A 1 608 ? 6.711 -21.236 36.706 1.00 81.88 608 GLN A O 1
ATOM 4838 N N . ILE A 1 609 ? 4.698 -20.825 35.781 1.00 79.56 609 ILE A N 1
ATOM 4839 C CA . ILE A 1 609 ? 3.906 -21.619 36.732 1.00 79.56 609 ILE A CA 1
ATOM 4840 C C . ILE A 1 609 ? 2.882 -22.442 35.956 1.00 79.56 609 ILE A C 1
ATOM 4842 O O . ILE A 1 609 ? 1.969 -21.892 35.334 1.00 79.56 609 ILE A O 1
ATOM 4846 N N . LEU A 1 610 ? 3.026 -23.765 35.999 1.00 75.69 610 LEU A N 1
ATOM 4847 C CA . LEU A 1 610 ? 2.240 -24.712 35.206 1.00 75.69 610 LEU A CA 1
ATOM 4848 C C . LEU A 1 610 ? 1.591 -25.772 36.107 1.00 75.69 610 LEU A C 1
ATOM 4850 O O . LEU A 1 610 ? 2.273 -26.292 36.985 1.00 75.69 610 LEU A O 1
ATOM 4854 N N . PRO A 1 611 ? 0.319 -26.152 35.898 1.00 73.25 611 PRO A N 1
ATOM 4855 C CA . PRO A 1 611 ? -0.272 -27.272 36.625 1.00 73.25 611 PRO A CA 1
ATOM 4856 C C . PRO A 1 611 ? 0.306 -28.609 36.136 1.00 73.25 611 PRO A C 1
ATOM 4858 O O . PRO A 1 611 ? 0.426 -28.837 34.934 1.00 73.25 611 PRO A O 1
ATOM 4861 N N . LEU A 1 612 ? 0.622 -29.528 37.056 1.00 69.00 612 LEU A N 1
ATOM 4862 C CA . LEU A 1 612 ? 1.210 -30.845 36.750 1.00 69.00 612 LEU A CA 1
ATOM 4863 C C . LEU A 1 612 ? 0.273 -31.732 35.905 1.00 69.00 612 LEU A C 1
ATOM 4865 O O . LEU A 1 612 ? 0.721 -32.628 35.195 1.00 69.00 612 LEU A O 1
ATOM 4869 N N . THR A 1 613 ? -1.036 -31.482 35.975 1.00 57.69 613 THR A N 1
ATOM 4870 C CA . THR A 1 613 ? -2.072 -32.173 35.193 1.00 57.69 613 THR A CA 1
ATOM 4871 C C . THR A 1 613 ? -2.212 -31.649 33.763 1.00 57.69 613 THR A C 1
ATOM 4873 O O . THR A 1 613 ? -2.927 -32.271 32.973 1.00 57.69 613 THR A O 1
ATOM 4876 N N . ALA A 1 614 ? -1.535 -30.552 33.393 1.00 54.12 614 ALA A N 1
ATOM 4877 C CA . ALA A 1 614 ? -1.494 -30.091 32.010 1.00 54.12 614 ALA A CA 1
ATOM 4878 C C . ALA A 1 614 ? -0.698 -31.088 31.160 1.00 54.12 614 ALA A C 1
ATOM 4880 O O . ALA A 1 614 ? 0.512 -30.985 30.981 1.00 54.12 614 ALA A O 1
ATOM 4881 N N . SER A 1 615 ? -1.403 -32.070 30.607 1.00 45.38 615 SER A N 1
ATOM 4882 C CA . SER A 1 615 ? -0.913 -32.880 29.503 1.00 45.38 615 SER A CA 1
ATOM 4883 C C . SER A 1 615 ? -0.689 -31.966 28.290 1.00 45.38 615 SER A C 1
ATOM 4885 O O . SER A 1 615 ? -1.564 -31.844 27.438 1.00 45.38 615 SER A O 1
ATOM 4887 N N . LEU A 1 616 ? 0.507 -31.387 28.158 1.00 50.78 616 LEU A N 1
ATOM 4888 C CA . LEU A 1 616 ? 1.000 -30.755 26.921 1.00 50.78 616 LEU A CA 1
ATOM 4889 C C . LEU A 1 616 ? 1.314 -31.804 25.825 1.00 50.78 616 LEU A C 1
ATOM 4891 O O . LEU A 1 616 ? 2.092 -31.548 24.911 1.00 50.78 616 LEU A O 1
ATOM 4895 N N . ARG A 1 617 ? 0.733 -33.016 25.916 1.00 38.81 617 ARG A N 1
ATOM 4896 C CA . ARG A 1 617 ? 1.054 -34.190 25.081 1.00 38.81 617 ARG A CA 1
ATOM 4897 C C . ARG A 1 617 ? 0.779 -34.005 23.593 1.00 38.81 617 ARG A C 1
ATOM 4899 O O . ARG A 1 617 ? 1.293 -34.791 22.803 1.00 38.81 617 ARG A O 1
ATOM 4906 N N . GLU A 1 618 ? 0.021 -32.993 23.199 1.00 41.72 618 GLU A N 1
ATOM 4907 C CA . GLU A 1 618 ? -0.110 -32.635 21.795 1.00 41.72 618 GLU A CA 1
ATOM 4908 C C . GLU A 1 618 ? 0.766 -31.419 21.505 1.00 41.72 618 GLU A C 1
ATOM 4910 O O . GLU A 1 618 ? 0.378 -30.272 21.713 1.00 41.72 618 GLU A O 1
ATOM 4915 N N . VAL A 1 619 ? 1.967 -31.674 20.979 1.00 41.69 619 VAL A N 1
ATOM 4916 C CA . VAL A 1 619 ? 2.630 -30.693 20.116 1.00 41.69 619 VAL A CA 1
ATOM 4917 C C . VAL A 1 619 ? 1.731 -30.543 18.895 1.00 41.69 619 VAL A C 1
ATOM 4919 O O . VAL A 1 619 ? 1.834 -31.305 17.934 1.00 41.69 619 VAL A O 1
ATOM 4922 N N . VAL A 1 620 ? 0.780 -29.617 18.965 1.00 46.62 620 VAL A N 1
ATOM 4923 C CA . VAL A 1 620 ? -0.099 -29.324 17.837 1.00 46.62 620 VAL A CA 1
ATOM 4924 C C . VAL A 1 620 ? 0.703 -28.479 16.860 1.00 46.62 620 VAL A C 1
ATOM 4926 O O . VAL A 1 620 ? 0.973 -27.311 17.094 1.00 46.62 620 VAL A O 1
ATOM 4929 N N . LEU A 1 621 ? 1.155 -29.078 15.765 1.00 49.53 621 LEU A N 1
ATOM 4930 C CA . LEU A 1 621 ? 1.711 -28.314 14.652 1.00 49.53 621 LEU A CA 1
ATOM 4931 C C . LEU A 1 621 ? 0.659 -27.309 14.170 1.00 49.53 621 LEU A C 1
ATOM 4933 O O . LEU A 1 621 ? -0.512 -27.662 14.055 1.00 49.53 621 LEU A O 1
ATOM 4937 N N . VAL A 1 622 ? 1.083 -26.080 13.868 1.00 51.47 622 VAL A N 1
ATOM 4938 C CA . VAL A 1 622 ? 0.263 -25.113 13.128 1.00 51.47 622 VAL A CA 1
ATOM 4939 C C . VAL A 1 622 ? -0.310 -25.818 11.897 1.00 51.47 622 VAL A C 1
ATOM 4941 O O . VAL A 1 622 ? 0.446 -26.313 11.055 1.00 51.47 622 VAL A O 1
ATOM 4944 N N . THR A 1 623 ? -1.635 -25.895 11.805 1.00 54.28 623 THR A N 1
ATOM 4945 C CA . THR A 1 623 ? -2.335 -26.472 10.656 1.00 54.28 623 THR A CA 1
ATOM 4946 C C . THR A 1 623 ? -2.798 -25.363 9.719 1.00 54.28 623 THR A C 1
ATOM 4948 O O . THR A 1 623 ? -2.885 -24.198 10.105 1.00 54.28 623 THR A O 1
ATOM 4951 N N . ASP A 1 624 ? -3.042 -25.715 8.456 1.00 60.84 624 ASP A N 1
ATOM 4952 C CA . ASP A 1 624 ? -3.630 -24.808 7.466 1.00 60.84 624 ASP A CA 1
ATOM 4953 C C . ASP A 1 624 ? -2.915 -23.450 7.329 1.00 60.84 624 ASP A C 1
ATOM 4955 O O . ASP A 1 624 ? -3.568 -22.424 7.177 1.00 60.84 624 ASP A O 1
ATOM 4959 N N . LEU A 1 625 ? -1.576 -23.411 7.376 1.00 62.94 625 LEU A N 1
ATOM 4960 C CA . LEU A 1 625 ? -0.833 -22.196 7.025 1.00 62.94 625 LEU A CA 1
ATOM 4961 C C . LEU A 1 625 ? -1.007 -21.906 5.526 1.00 62.94 625 LEU A C 1
ATOM 4963 O O . LEU A 1 625 ? -0.505 -22.653 4.687 1.00 62.94 625 LEU A O 1
ATOM 4967 N N . TYR A 1 626 ? -1.685 -20.820 5.171 1.00 58.12 626 TYR A N 1
ATOM 4968 C CA . TYR A 1 626 ? -1.815 -20.363 3.789 1.00 58.12 626 TYR A CA 1
ATOM 4969 C C . TYR A 1 626 ? -1.749 -18.838 3.680 1.00 58.12 626 TYR A C 1
ATOM 4971 O O . TYR A 1 626 ? -2.088 -18.112 4.605 1.00 58.12 626 TYR A O 1
ATOM 4979 N N . CYS A 1 627 ? -1.332 -18.327 2.524 1.00 58.19 627 CYS A N 1
ATOM 4980 C CA . CYS A 1 627 ? -1.463 -16.910 2.203 1.00 58.19 627 CYS A CA 1
ATOM 4981 C C . CYS A 1 627 ? -2.901 -16.677 1.768 1.00 58.19 627 CYS A C 1
ATOM 4983 O O . CYS A 1 627 ? -3.369 -17.287 0.801 1.00 58.19 627 CYS A O 1
ATOM 4985 N N . ARG A 1 628 ? -3.615 -15.867 2.545 1.00 60.78 628 ARG A N 1
ATOM 4986 C CA . ARG A 1 628 ? -5.003 -15.520 2.267 1.00 60.78 628 ARG A CA 1
ATOM 4987 C C . ARG A 1 628 ? -5.070 -14.433 1.211 1.00 60.78 628 ARG A C 1
ATOM 4989 O O . ARG A 1 628 ? -5.754 -14.618 0.213 1.00 60.78 628 ARG A O 1
ATOM 4996 N N . ASP A 1 629 ? -4.345 -13.353 1.458 1.00 55.91 629 ASP A N 1
ATOM 4997 C CA . ASP A 1 629 ? -4.327 -12.161 0.631 1.00 55.91 629 ASP A CA 1
ATOM 4998 C C . ASP A 1 629 ? -2.887 -11.711 0.431 1.00 55.91 629 ASP A C 1
ATOM 5000 O O . ASP A 1 629 ? -1.994 -12.007 1.232 1.00 55.91 629 ASP A O 1
ATOM 5004 N N . ALA A 1 630 ? -2.662 -11.008 -0.666 1.00 54.81 630 ALA A N 1
ATOM 5005 C CA . ALA A 1 630 ? -1.374 -10.442 -0.976 1.00 54.81 630 ALA A CA 1
ATOM 5006 C C . ALA A 1 630 ? -1.580 -9.156 -1.758 1.00 54.81 630 ALA A C 1
ATOM 5008 O O . ALA A 1 630 ? -2.144 -9.174 -2.853 1.00 54.81 630 ALA A O 1
ATOM 5009 N N . ASP A 1 631 ? -1.093 -8.063 -1.194 1.00 51.94 631 ASP A N 1
ATOM 5010 C CA . ASP A 1 631 ? -1.203 -6.739 -1.778 1.00 51.94 631 ASP A CA 1
ATOM 5011 C C . ASP A 1 631 ? 0.177 -6.191 -2.112 1.00 51.94 631 ASP A C 1
ATOM 5013 O O . ASP A 1 631 ? 1.206 -6.602 -1.573 1.00 51.94 631 ASP A O 1
ATOM 5017 N N . HIS A 1 632 ? 0.193 -5.276 -3.068 1.00 52.84 632 HIS A N 1
ATOM 5018 C CA . HIS A 1 632 ? 1.405 -4.663 -3.572 1.00 52.84 632 HIS A CA 1
ATOM 5019 C C . HIS A 1 632 ? 1.256 -3.149 -3.507 1.00 52.84 632 HIS A C 1
ATOM 5021 O O . HIS A 1 632 ? 0.371 -2.579 -4.148 1.00 52.84 632 HIS A O 1
ATOM 5027 N N . PHE A 1 633 ? 2.168 -2.515 -2.779 1.00 52.31 633 PHE A N 1
ATOM 5028 C CA . PHE A 1 633 ? 2.183 -1.083 -2.541 1.00 52.31 633 PHE A CA 1
ATOM 5029 C C . PHE A 1 633 ? 3.425 -0.475 -3.197 1.00 52.31 633 PHE A C 1
ATOM 5031 O O . PHE A 1 633 ? 4.551 -0.832 -2.835 1.00 52.31 633 PHE A O 1
ATOM 5038 N N . PRO A 1 634 ? 3.260 0.416 -4.187 1.00 46.19 634 PRO A N 1
ATOM 5039 C CA . PRO A 1 634 ? 4.359 1.249 -4.646 1.00 46.19 634 PRO A CA 1
ATOM 5040 C C . PRO A 1 634 ? 4.704 2.256 -3.541 1.00 46.19 634 PRO A C 1
ATOM 5042 O O . PRO A 1 634 ? 3.835 2.984 -3.067 1.00 46.19 634 PRO A O 1
ATOM 5045 N N . THR A 1 635 ? 5.965 2.298 -3.125 1.00 49.31 635 THR A N 1
ATOM 5046 C CA . THR A 1 635 ? 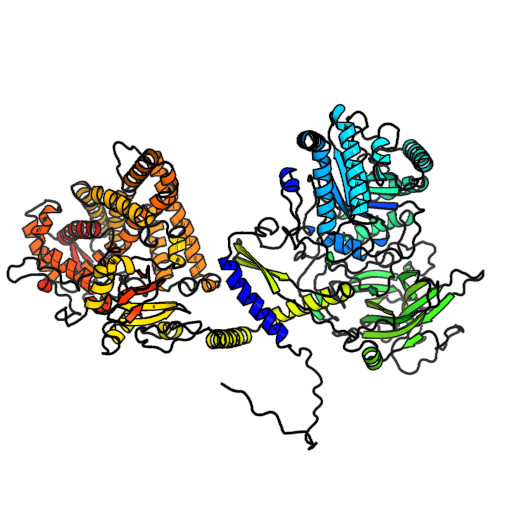6.464 3.212 -2.090 1.00 49.31 635 THR A CA 1
ATOM 5047 C C . THR A 1 635 ? 7.502 4.157 -2.689 1.00 49.31 635 THR A C 1
ATOM 5049 O O . THR A 1 635 ? 8.074 3.899 -3.748 1.00 49.31 635 THR A O 1
ATOM 5052 N N . LYS A 1 636 ? 7.797 5.270 -2.007 1.00 44.59 636 LYS A N 1
ATOM 5053 C CA . LYS A 1 636 ? 8.800 6.253 -2.471 1.00 44.59 636 LYS A CA 1
ATOM 5054 C C . LYS A 1 636 ? 10.207 5.651 -2.638 1.00 44.59 636 LYS A C 1
ATOM 5056 O O . LYS A 1 636 ? 11.028 6.215 -3.353 1.00 44.59 636 LYS A O 1
ATOM 5061 N N . THR A 1 637 ? 10.493 4.532 -1.970 1.00 40.41 637 THR A N 1
ATOM 5062 C CA . THR A 1 637 ? 11.804 3.862 -1.956 1.00 40.41 637 THR A CA 1
ATOM 5063 C C . THR A 1 637 ? 11.816 2.524 -2.702 1.00 40.41 637 THR A C 1
ATOM 5065 O O . THR A 1 637 ? 12.863 1.877 -2.757 1.00 40.41 637 THR A O 1
ATOM 5068 N N . GLY A 1 638 ? 10.693 2.097 -3.292 1.00 50.81 638 GLY A N 1
ATOM 5069 C CA . GLY A 1 638 ? 10.598 0.840 -4.030 1.00 50.81 638 GLY A CA 1
ATOM 5070 C C . GLY A 1 638 ? 9.182 0.269 -4.071 1.00 50.81 638 GLY A C 1
ATOM 5071 O O . GLY A 1 638 ? 8.201 0.982 -4.242 1.00 50.81 638 GLY A O 1
ATOM 5072 N N . HIS A 1 639 ? 9.076 -1.048 -3.935 1.00 50.03 639 HIS A N 1
ATOM 5073 C CA . HIS A 1 639 ? 7.805 -1.761 -3.895 1.00 50.03 639 HIS A CA 1
ATOM 5074 C C . HIS A 1 639 ? 7.762 -2.620 -2.636 1.00 50.03 639 HIS A C 1
ATOM 5076 O O . HIS A 1 639 ? 8.720 -3.342 -2.354 1.00 50.03 639 HIS A O 1
ATOM 5082 N N . VAL A 1 640 ? 6.657 -2.563 -1.896 1.00 48.97 640 VAL A N 1
ATOM 5083 C CA . VAL A 1 640 ? 6.394 -3.463 -0.770 1.00 48.97 640 VAL A CA 1
ATOM 5084 C C . VAL A 1 640 ? 5.318 -4.455 -1.191 1.00 48.97 640 VAL A C 1
ATOM 5086 O O . VAL A 1 640 ? 4.243 -4.068 -1.647 1.00 48.97 640 VAL A O 1
ATOM 5089 N N . VAL A 1 641 ? 5.621 -5.747 -1.072 1.00 51.62 641 VAL A N 1
ATOM 5090 C CA . VAL A 1 641 ? 4.630 -6.819 -1.201 1.00 51.62 641 VAL A CA 1
ATOM 5091 C C . VAL A 1 641 ? 4.271 -7.271 0.200 1.00 51.62 641 VAL A C 1
ATOM 5093 O O . VAL A 1 641 ? 5.122 -7.795 0.919 1.00 51.62 641 VAL A O 1
ATOM 5096 N N . THR A 1 642 ? 3.008 -7.100 0.560 1.00 57.16 642 THR A N 1
ATOM 5097 C CA . THR A 1 642 ? 2.487 -7.530 1.851 1.00 57.16 642 THR A CA 1
ATOM 5098 C C . THR A 1 642 ? 1.728 -8.826 1.663 1.00 57.16 642 THR A C 1
ATOM 5100 O O . THR A 1 642 ? 0.764 -8.883 0.905 1.00 57.16 642 THR A O 1
ATOM 5103 N N . LEU A 1 643 ? 2.175 -9.881 2.343 1.00 61.28 643 LEU A N 1
ATOM 5104 C CA . LEU A 1 643 ? 1.502 -11.176 2.367 1.00 61.28 643 LEU A CA 1
ATOM 5105 C C . LEU A 1 643 ? 0.741 -11.314 3.684 1.00 61.28 643 LEU A C 1
ATOM 5107 O O . LEU A 1 643 ? 1.344 -11.309 4.755 1.00 61.28 643 LEU A O 1
ATOM 5111 N N . VAL A 1 644 ? -0.574 -11.501 3.607 1.00 64.31 644 VAL A N 1
ATOM 5112 C CA . VAL A 1 644 ? -1.399 -11.825 4.771 1.00 64.31 644 VAL A CA 1
ATOM 5113 C C . VAL A 1 644 ? -1.450 -13.342 4.903 1.00 64.31 644 VAL A C 1
ATOM 5115 O O . VAL A 1 644 ? -2.130 -14.040 4.143 1.00 64.31 644 VAL A O 1
ATOM 5118 N N . LEU A 1 645 ? -0.688 -13.868 5.858 1.00 65.12 645 LEU A N 1
ATOM 5119 C CA . LEU A 1 645 ? -0.663 -15.292 6.177 1.00 65.12 645 LEU A CA 1
ATOM 5120 C C . LEU A 1 645 ? -1.749 -15.616 7.208 1.00 65.12 645 LEU A C 1
ATOM 5122 O O . LEU A 1 645 ? -1.918 -14.911 8.196 1.00 65.12 645 LEU A O 1
ATOM 5126 N N . HIS A 1 646 ? -2.480 -16.696 6.965 1.00 67.12 646 HIS A N 1
ATOM 5127 C CA . HIS A 1 646 ? -3.494 -17.258 7.847 1.00 67.12 646 HIS A CA 1
ATOM 5128 C C . HIS A 1 646 ? -3.074 -18.658 8.267 1.00 67.12 646 HIS A C 1
ATOM 5130 O O . HIS A 1 646 ? -2.520 -19.404 7.465 1.00 67.12 646 HIS A O 1
ATOM 5136 N N . TRP A 1 647 ? -3.364 -19.019 9.510 1.00 67.81 647 TRP A N 1
ATOM 5137 C CA . TRP A 1 647 ? -3.148 -20.361 10.034 1.00 67.81 647 TRP A CA 1
ATOM 5138 C C . TRP A 1 647 ? -4.171 -20.685 11.122 1.00 67.81 647 TRP A C 1
ATOM 5140 O O . TRP A 1 647 ? -4.812 -19.783 11.666 1.00 67.81 647 TRP A O 1
ATOM 5150 N N . THR A 1 648 ? -4.338 -21.970 11.432 1.00 64.38 648 THR A N 1
ATOM 5151 C CA . THR A 1 648 ? -5.278 -22.449 12.451 1.00 64.38 648 THR A CA 1
ATOM 5152 C C . THR A 1 648 ? -4.540 -23.070 13.634 1.00 64.38 648 THR A C 1
ATOM 5154 O O . THR A 1 648 ? -3.483 -23.690 13.490 1.00 64.38 648 THR A O 1
ATOM 5157 N N . PHE A 1 649 ? -5.094 -22.872 14.831 1.00 62.19 649 PHE A N 1
ATOM 5158 C CA . PHE A 1 649 ? -4.650 -23.513 16.068 1.00 62.19 649 PHE A CA 1
ATOM 5159 C C . PHE A 1 649 ? -5.854 -23.737 17.007 1.00 62.19 649 PHE A C 1
ATOM 5161 O O . PHE A 1 649 ? -6.841 -23.005 16.906 1.00 62.19 649 PHE A O 1
ATOM 5168 N N . PRO A 1 650 ? -5.813 -24.728 17.920 1.00 56.25 650 PRO A N 1
ATOM 5169 C CA . PRO A 1 650 ? -6.928 -25.014 18.827 1.00 56.25 650 PRO A CA 1
ATOM 5170 C C . PRO A 1 650 ? -7.210 -23.873 19.821 1.00 56.25 650 PRO A C 1
ATOM 5172 O O . PRO A 1 650 ? -6.280 -23.302 20.397 1.00 56.25 650 PRO A O 1
ATOM 5175 N N . GLU A 1 651 ? -8.493 -23.605 20.097 1.00 49.88 651 GLU A N 1
ATOM 5176 C CA . GLU A 1 651 ? -8.974 -22.480 20.932 1.00 49.88 651 GLU A CA 1
ATOM 5177 C C . GLU A 1 651 ? -8.442 -22.472 22.381 1.00 49.88 651 GLU A C 1
ATOM 5179 O O . GLU A 1 651 ? -8.411 -21.422 23.017 1.00 49.88 651 GLU A O 1
ATOM 5184 N N . ASN A 1 652 ? -7.915 -23.595 22.883 1.00 48.44 652 ASN A N 1
ATOM 5185 C CA . ASN A 1 652 ? -7.408 -23.727 24.257 1.00 48.44 652 ASN A CA 1
ATOM 5186 C C . ASN A 1 652 ? -5.873 -23.696 24.376 1.00 48.44 652 ASN A C 1
ATOM 5188 O O . ASN A 1 652 ? -5.332 -23.847 25.471 1.00 48.44 652 ASN A O 1
ATOM 5192 N N . CYS A 1 653 ? -5.158 -23.479 23.268 1.00 48.44 653 CYS A N 1
ATOM 5193 C CA . CYS A 1 653 ? -3.692 -23.436 23.233 1.00 48.44 653 CYS A CA 1
ATOM 5194 C C . CYS A 1 653 ? -3.138 -22.084 22.732 1.00 48.44 653 CYS A C 1
ATOM 5196 O O . CYS A 1 653 ? -1.934 -21.931 22.540 1.00 48.44 653 CYS A O 1
ATOM 5198 N N . ALA A 1 654 ? -4.011 -21.091 22.533 1.00 40.88 654 ALA A N 1
ATOM 5199 C CA . ALA A 1 654 ? -3.739 -19.829 21.838 1.00 40.88 654 ALA A CA 1
ATOM 5200 C C . ALA A 1 654 ? -2.546 -19.019 22.384 1.00 40.88 654 ALA A C 1
ATOM 5202 O O . ALA A 1 654 ? -1.772 -18.460 21.609 1.00 40.88 654 ALA A O 1
ATOM 5203 N N . ALA A 1 655 ? -2.352 -18.997 23.708 1.00 45.16 655 ALA A N 1
ATOM 5204 C CA . ALA A 1 655 ? -1.229 -18.287 24.330 1.00 45.16 655 ALA A CA 1
ATOM 5205 C C . ALA A 1 655 ? 0.139 -18.929 24.015 1.00 45.16 655 ALA A C 1
ATOM 5207 O O . ALA A 1 655 ? 1.158 -18.244 24.038 1.00 45.16 655 ALA A O 1
ATOM 5208 N N . TYR A 1 656 ? 0.152 -20.228 23.700 1.00 42.34 656 TYR A N 1
ATOM 5209 C CA . TYR A 1 656 ? 1.352 -21.022 23.434 1.00 42.34 656 TYR A CA 1
ATOM 5210 C C . TYR A 1 656 ? 1.762 -20.996 21.953 1.00 42.34 656 TYR A C 1
ATOM 5212 O O . TYR A 1 656 ? 2.951 -21.029 21.643 1.00 42.34 656 TYR A O 1
ATOM 5220 N N . PHE A 1 657 ? 0.793 -20.901 21.034 1.00 46.84 657 PHE A N 1
ATOM 5221 C CA . PHE A 1 657 ? 1.034 -21.030 19.591 1.00 46.84 657 PHE A CA 1
ATOM 5222 C C . PHE A 1 657 ? 1.346 -19.735 18.856 1.00 46.84 657 PHE A C 1
ATOM 5224 O O . PHE A 1 657 ? 2.104 -19.789 17.893 1.00 46.84 657 PHE A O 1
ATOM 5231 N N . LEU A 1 658 ? 0.827 -18.581 19.298 1.00 41.66 658 LEU A N 1
ATOM 5232 C CA . LEU A 1 658 ? 1.161 -17.300 18.658 1.00 41.66 658 LEU A CA 1
ATOM 5233 C C . LEU A 1 658 ? 2.688 -17.069 18.663 1.00 41.66 658 LEU A C 1
ATOM 5235 O O . LEU A 1 658 ? 3.245 -16.591 17.682 1.00 41.66 658 LEU A O 1
ATOM 5239 N N . ARG A 1 659 ? 3.353 -17.522 19.738 1.00 44.78 659 ARG A N 1
ATOM 5240 C CA . ARG A 1 659 ? 4.807 -17.478 19.948 1.00 44.78 659 ARG A CA 1
ATOM 5241 C C . ARG A 1 659 ? 5.563 -18.432 19.011 1.00 44.78 659 ARG A C 1
ATOM 5243 O O . ARG A 1 659 ? 6.401 -17.979 18.244 1.00 44.78 659 ARG A O 1
ATOM 5250 N N . LEU A 1 660 ? 5.205 -19.721 18.986 1.00 37.91 660 LEU A N 1
ATOM 5251 C CA . LEU A 1 660 ? 5.875 -20.723 18.139 1.00 37.91 660 LEU A CA 1
ATOM 5252 C C . LEU A 1 660 ? 5.620 -20.520 16.633 1.00 37.91 660 LEU A C 1
ATOM 5254 O O . LEU A 1 660 ? 6.487 -20.822 15.817 1.00 37.91 660 LEU A O 1
ATOM 5258 N N . ALA A 1 661 ? 4.435 -20.037 16.248 1.00 40.03 661 ALA A N 1
ATOM 5259 C CA . ALA A 1 661 ? 4.070 -19.801 14.851 1.00 40.03 661 ALA A CA 1
ATOM 5260 C C . ALA A 1 661 ? 4.826 -18.603 14.260 1.00 40.03 661 ALA A C 1
ATOM 5262 O O . ALA A 1 661 ? 5.345 -18.718 13.152 1.00 40.03 661 ALA A O 1
ATOM 5263 N N . MET A 1 662 ? 4.938 -17.495 15.006 1.00 42.97 662 MET A N 1
ATOM 5264 C CA . MET A 1 662 ? 5.746 -16.341 14.595 1.00 42.97 662 MET A CA 1
ATOM 5265 C C . MET A 1 662 ? 7.230 -16.707 14.520 1.00 42.97 662 MET A C 1
ATOM 5267 O O . MET A 1 662 ? 7.833 -16.496 13.474 1.00 42.97 662 MET A O 1
ATOM 5271 N N . GLU A 1 663 ? 7.772 -17.388 15.538 1.00 43.94 663 GLU A N 1
ATOM 5272 C CA . GLU A 1 663 ? 9.157 -17.889 15.532 1.00 43.94 663 GLU A CA 1
ATOM 5273 C C . GLU A 1 663 ? 9.423 -18.831 14.344 1.00 43.94 663 GLU A C 1
ATOM 5275 O O . GLU A 1 663 ? 10.448 -18.728 13.677 1.00 43.94 663 GLU A O 1
ATOM 5280 N N . THR A 1 664 ? 8.485 -19.731 14.025 1.00 40.62 664 THR A N 1
ATOM 5281 C CA . THR A 1 664 ? 8.626 -20.662 12.893 1.00 40.62 664 THR A CA 1
ATOM 5282 C C . THR A 1 664 ? 8.605 -19.930 11.556 1.00 40.62 664 THR A C 1
ATOM 5284 O O . THR A 1 664 ? 9.382 -20.283 10.674 1.00 40.62 664 THR A O 1
ATOM 5287 N N . VAL A 1 665 ? 7.737 -18.926 11.390 1.00 42.97 665 VAL A N 1
ATOM 5288 C CA . VAL A 1 665 ? 7.605 -18.148 10.150 1.00 42.97 665 VAL A CA 1
ATOM 5289 C C . VAL A 1 665 ? 8.793 -17.199 9.966 1.00 42.97 665 VAL A C 1
ATOM 5291 O O . VAL A 1 665 ? 9.391 -17.200 8.893 1.00 42.97 665 VAL A O 1
ATOM 5294 N N . GLU A 1 666 ? 9.198 -16.460 10.998 1.00 43.44 666 GLU A N 1
ATOM 5295 C CA . GLU A 1 666 ? 10.368 -15.569 10.974 1.00 43.44 666 GLU A CA 1
ATOM 5296 C C . GLU A 1 666 ? 11.660 -16.357 10.721 1.00 43.44 666 GLU A C 1
ATOM 5298 O O . GLU A 1 666 ? 12.425 -16.019 9.818 1.00 43.44 666 GLU A O 1
ATOM 5303 N N . HIS A 1 667 ? 11.850 -17.497 11.395 1.00 41.22 667 HIS A N 1
ATOM 5304 C CA . HIS A 1 667 ? 13.005 -18.368 11.163 1.00 41.22 667 HIS A CA 1
ATOM 5305 C C . HIS A 1 667 ? 12.970 -19.066 9.789 1.00 41.22 667 HIS A C 1
ATOM 5307 O O . HIS A 1 667 ? 14.024 -19.373 9.220 1.00 41.22 667 HIS A O 1
ATOM 5313 N N . LEU A 1 668 ? 11.775 -19.302 9.224 1.00 41.09 668 LEU A N 1
ATOM 5314 C CA . LEU A 1 668 ? 11.590 -19.721 7.828 1.00 41.09 668 LEU A CA 1
ATOM 5315 C C . LEU A 1 668 ? 12.081 -18.637 6.865 1.00 41.09 668 LEU A C 1
ATOM 5317 O O . LEU A 1 668 ? 12.714 -18.978 5.871 1.00 41.09 668 LEU A O 1
ATOM 5321 N N . PHE A 1 669 ? 11.826 -17.359 7.153 1.00 42.34 669 PHE A N 1
ATOM 5322 C CA . PHE A 1 669 ? 12.269 -16.242 6.318 1.00 42.34 669 PHE A CA 1
ATOM 5323 C C . PHE A 1 669 ? 13.771 -15.959 6.440 1.00 42.34 669 PHE A C 1
ATOM 5325 O O . PHE A 1 669 ? 14.428 -15.738 5.422 1.00 42.34 669 PHE A O 1
ATOM 5332 N N . GLU A 1 670 ? 14.342 -16.052 7.641 1.00 40.56 670 GLU A N 1
ATOM 5333 C CA . GLU A 1 670 ? 15.769 -15.794 7.883 1.00 40.56 670 GLU A CA 1
ATOM 5334 C C . GLU A 1 670 ? 16.699 -16.887 7.326 1.00 40.56 670 GLU A C 1
ATOM 5336 O O . GLU A 1 670 ? 17.814 -16.592 6.894 1.00 40.56 670 GLU A O 1
ATOM 5341 N N . ASN A 1 671 ? 16.251 -18.148 7.267 1.00 37.91 671 ASN A N 1
ATOM 5342 C CA . ASN A 1 671 ? 17.063 -19.265 6.759 1.00 37.91 671 ASN A CA 1
ATOM 5343 C C . ASN A 1 671 ? 16.896 -19.552 5.256 1.00 37.91 671 ASN A C 1
ATOM 5345 O O . ASN A 1 671 ? 17.481 -20.516 4.742 1.00 37.91 671 ASN A O 1
ATOM 5349 N N . LEU A 1 672 ? 16.130 -18.741 4.518 1.00 40.56 672 LEU A N 1
ATOM 5350 C CA . LEU A 1 672 ? 15.980 -18.869 3.064 1.00 40.56 672 LEU A CA 1
ATOM 5351 C C . LEU A 1 672 ? 17.242 -18.382 2.336 1.00 40.56 672 LEU A C 1
ATOM 5353 O O . LEU A 1 672 ? 17.281 -17.340 1.689 1.00 40.56 672 LEU A O 1
ATOM 5357 N N . ASN A 1 673 ? 18.296 -19.196 2.384 1.00 35.56 673 ASN A N 1
ATOM 5358 C CA . ASN A 1 673 ? 19.462 -19.034 1.525 1.00 35.56 673 ASN A CA 1
ATOM 5359 C C . ASN A 1 673 ? 19.049 -19.250 0.054 1.00 35.56 673 ASN A C 1
ATOM 5361 O O . ASN A 1 673 ? 18.463 -20.277 -0.301 1.00 35.56 673 ASN A O 1
ATOM 5365 N N . SER A 1 674 ? 19.413 -18.303 -0.815 1.00 40.66 674 SER A N 1
ATOM 5366 C CA . SER A 1 674 ? 19.031 -18.168 -2.239 1.00 40.66 674 SER A CA 1
ATOM 5367 C C . SER A 1 674 ? 19.163 -19.427 -3.118 1.00 40.66 674 SER A C 1
ATOM 5369 O O . SER A 1 674 ? 18.551 -19.523 -4.182 1.00 40.66 674 SER A O 1
ATOM 5371 N N . ARG A 1 675 ? 19.919 -20.435 -2.673 1.00 39.22 675 ARG A N 1
ATOM 5372 C CA . ARG A 1 675 ? 20.104 -21.723 -3.361 1.00 39.22 675 ARG A CA 1
ATOM 5373 C C . ARG A 1 675 ? 18.962 -22.720 -3.129 1.00 39.22 675 ARG A C 1
ATOM 5375 O O . ARG A 1 675 ? 18.650 -23.490 -4.035 1.00 39.22 675 ARG A O 1
ATOM 5382 N N . ALA A 1 676 ? 18.320 -22.701 -1.958 1.00 39.75 676 ALA A N 1
ATOM 5383 C CA . ALA A 1 676 ? 17.226 -23.620 -1.623 1.00 39.75 676 ALA A CA 1
ATOM 5384 C C . ALA A 1 676 ? 15.920 -23.232 -2.337 1.00 39.75 676 ALA A C 1
ATOM 5386 O O . ALA A 1 676 ? 15.231 -24.099 -2.872 1.00 39.75 676 ALA A O 1
ATOM 5387 N N . VAL A 1 677 ? 15.646 -21.926 -2.452 1.00 42.03 677 VAL A N 1
ATOM 5388 C CA . VAL A 1 677 ? 14.536 -21.383 -3.256 1.00 42.03 677 VAL A CA 1
ATOM 5389 C C . VAL A 1 677 ? 14.677 -21.804 -4.719 1.00 42.03 677 VAL A C 1
ATOM 5391 O O . VAL A 1 677 ? 13.724 -22.305 -5.309 1.00 42.03 677 VAL A O 1
ATOM 5394 N N . GLY A 1 678 ? 15.885 -21.705 -5.283 1.00 37.50 678 GLY A N 1
ATOM 5395 C CA . GLY A 1 678 ? 16.164 -22.168 -6.644 1.00 37.50 678 GLY A CA 1
ATOM 5396 C C . GLY A 1 678 ? 15.897 -23.665 -6.840 1.00 37.50 678 GLY A C 1
ATOM 5397 O O . GLY A 1 678 ? 15.268 -24.053 -7.822 1.00 37.50 678 GLY A O 1
ATOM 5398 N N . ALA A 1 679 ? 16.307 -24.513 -5.892 1.00 41.41 679 ALA A N 1
ATOM 5399 C CA . ALA A 1 679 ? 16.105 -25.961 -5.979 1.00 41.41 679 ALA A CA 1
ATOM 5400 C C . ALA A 1 679 ? 14.626 -26.372 -5.842 1.00 41.41 679 ALA A C 1
ATOM 5402 O O . ALA A 1 679 ? 14.158 -27.245 -6.575 1.00 41.41 679 ALA A O 1
ATOM 5403 N N . VAL A 1 680 ? 13.873 -25.719 -4.952 1.00 41.28 680 VAL A N 1
ATOM 5404 C CA . VAL A 1 680 ? 12.444 -25.998 -4.733 1.00 41.28 680 VAL A CA 1
ATOM 5405 C C . VAL A 1 680 ? 11.590 -25.477 -5.891 1.00 41.28 680 VAL A C 1
ATOM 5407 O O . VAL A 1 680 ? 10.673 -26.175 -6.320 1.00 41.28 680 VAL A O 1
ATOM 5410 N N . VAL A 1 681 ? 11.919 -24.318 -6.471 1.00 42.94 681 VAL A N 1
ATOM 5411 C CA . VAL A 1 681 ? 11.258 -23.803 -7.685 1.00 42.94 681 VAL A CA 1
ATOM 5412 C C . VAL A 1 681 ? 11.484 -24.746 -8.872 1.00 42.94 681 VAL A C 1
ATOM 5414 O O . VAL A 1 681 ? 10.541 -25.049 -9.603 1.00 42.94 681 VAL A O 1
ATOM 5417 N N . VAL A 1 682 ? 12.699 -25.283 -9.028 1.00 45.19 682 VAL A N 1
ATOM 5418 C CA . VAL A 1 682 ? 13.019 -26.265 -10.078 1.00 45.19 682 VAL A CA 1
ATOM 5419 C C . VAL A 1 682 ? 12.279 -27.590 -9.857 1.00 45.19 682 VAL A C 1
ATOM 5421 O O . VAL A 1 682 ? 11.682 -28.115 -10.797 1.00 45.19 682 VAL A O 1
ATOM 5424 N N . ALA A 1 683 ? 12.256 -28.113 -8.627 1.00 44.31 683 ALA A N 1
ATOM 5425 C CA . ALA A 1 683 ? 11.578 -29.371 -8.306 1.00 44.31 683 ALA A CA 1
ATOM 5426 C C . ALA A 1 683 ? 10.046 -29.267 -8.423 1.00 44.31 683 ALA A C 1
ATOM 5428 O O . ALA A 1 683 ? 9.396 -30.174 -8.942 1.00 44.31 683 ALA A O 1
ATOM 5429 N N . THR A 1 684 ? 9.469 -28.137 -8.010 1.00 42.94 684 THR A N 1
ATOM 5430 C CA . THR A 1 684 ? 8.025 -27.874 -8.116 1.00 42.94 684 THR A CA 1
ATOM 5431 C C . THR A 1 684 ? 7.616 -27.640 -9.567 1.00 42.94 684 THR A C 1
ATOM 5433 O O . THR A 1 684 ? 6.601 -28.173 -10.010 1.00 42.94 684 THR A O 1
ATOM 5436 N N . GLY A 1 685 ? 8.434 -26.921 -10.344 1.00 41.69 685 GLY A N 1
ATOM 5437 C CA . GLY A 1 685 ? 8.233 -26.774 -11.786 1.00 41.69 685 GLY A CA 1
ATOM 5438 C C . GLY A 1 685 ? 8.257 -28.117 -12.521 1.00 41.69 685 GLY A C 1
ATOM 5439 O O . GLY A 1 685 ? 7.421 -28.353 -13.391 1.00 41.69 685 GLY A O 1
ATOM 5440 N N . ALA A 1 686 ? 9.157 -29.025 -12.127 1.00 43.94 686 ALA A N 1
ATOM 5441 C CA . ALA A 1 686 ? 9.221 -30.380 -12.674 1.00 43.94 686 ALA A CA 1
ATOM 5442 C C . ALA A 1 686 ? 7.996 -31.233 -12.290 1.00 43.94 686 ALA A C 1
ATOM 5444 O O . ALA A 1 686 ? 7.468 -31.959 -13.132 1.00 43.94 686 ALA A O 1
ATOM 5445 N N . ALA A 1 687 ? 7.506 -31.115 -11.052 1.00 42.72 687 ALA A N 1
ATOM 5446 C CA . ALA A 1 687 ? 6.327 -31.843 -10.583 1.00 42.72 687 ALA A CA 1
ATOM 5447 C C . ALA A 1 687 ? 5.027 -31.346 -11.243 1.00 42.72 687 ALA A C 1
ATOM 5449 O O . ALA A 1 687 ? 4.238 -32.156 -11.721 1.00 42.72 687 ALA A O 1
ATOM 5450 N N . ILE A 1 688 ? 4.821 -30.028 -11.350 1.00 43.84 688 ILE A N 1
ATOM 5451 C CA . ILE A 1 688 ? 3.641 -29.440 -12.013 1.00 43.84 688 ILE A CA 1
ATOM 5452 C C . ILE A 1 688 ? 3.584 -29.837 -13.496 1.00 43.84 688 ILE A C 1
ATOM 5454 O O . ILE A 1 688 ? 2.502 -30.096 -14.021 1.00 43.84 688 ILE A O 1
ATOM 5458 N N . TRP A 1 689 ? 4.738 -29.939 -14.161 1.00 42.88 689 TRP A N 1
ATOM 5459 C CA . TRP A 1 689 ? 4.825 -30.400 -15.547 1.00 42.88 689 TRP A CA 1
ATOM 5460 C C . TRP A 1 689 ? 4.458 -31.886 -15.701 1.00 42.88 689 TRP A C 1
ATOM 5462 O O . TRP A 1 689 ? 3.741 -32.243 -16.633 1.00 42.88 689 TRP A O 1
ATOM 5472 N N . TRP A 1 690 ? 4.872 -32.742 -14.759 1.00 40.81 690 TRP A N 1
ATOM 5473 C CA . TRP A 1 690 ? 4.577 -34.183 -14.785 1.00 40.81 690 TRP A CA 1
ATOM 5474 C C . TRP A 1 690 ? 3.086 -34.509 -14.585 1.00 40.81 690 TRP A C 1
ATOM 5476 O O . TRP A 1 690 ? 2.615 -35.554 -15.031 1.00 40.81 690 TRP A O 1
ATOM 5486 N N . PHE A 1 691 ? 2.338 -33.617 -13.927 1.00 38.44 691 PHE A N 1
ATOM 5487 C CA . PHE A 1 691 ? 0.931 -33.826 -13.565 1.00 38.44 691 PHE A CA 1
ATOM 5488 C C . PHE A 1 691 ? -0.076 -33.009 -14.392 1.00 38.44 691 PHE A C 1
ATOM 5490 O O . PHE A 1 691 ? -1.257 -32.981 -14.037 1.00 38.44 691 PHE A O 1
ATOM 5497 N N . GLN A 1 692 ? 0.323 -32.375 -15.503 1.00 38.31 692 GLN A N 1
ATOM 5498 C CA . GLN A 1 692 ? -0.669 -31.748 -16.384 1.00 38.31 692 GLN A CA 1
ATOM 5499 C C . GLN A 1 692 ? -1.557 -32.814 -17.063 1.00 38.31 692 GLN A C 1
ATOM 5501 O O . GLN A 1 692 ? -1.033 -33.727 -17.707 1.00 38.31 692 GLN A O 1
ATOM 5506 N N . PRO A 1 693 ? -2.899 -32.720 -16.954 1.00 33.69 693 PRO A N 1
ATOM 5507 C CA . PRO A 1 693 ? -3.808 -33.621 -17.654 1.00 33.69 693 PRO A CA 1
ATOM 5508 C C . PRO A 1 693 ? -3.661 -33.449 -19.171 1.00 33.69 693 PRO A C 1
ATOM 5510 O O . PRO A 1 693 ? -3.464 -32.339 -19.660 1.00 33.69 693 PRO A O 1
ATOM 5513 N N . GLY A 1 694 ? -3.735 -34.575 -19.892 1.00 40.81 694 GLY A N 1
ATOM 5514 C CA . GLY A 1 694 ? -3.350 -34.727 -21.297 1.00 40.81 694 GLY A CA 1
ATOM 5515 C C . GLY A 1 694 ? -3.672 -33.528 -22.190 1.00 40.81 694 GLY A C 1
ATOM 5516 O O . GLY A 1 694 ? -4.835 -33.250 -22.483 1.00 40.81 694 GLY A O 1
ATOM 5517 N N . GLN A 1 695 ? -2.621 -32.850 -22.657 1.00 45.75 695 GLN A N 1
ATOM 5518 C CA . GLN A 1 695 ? -2.732 -31.842 -23.703 1.00 45.75 695 GLN A CA 1
ATOM 5519 C C . GLN A 1 695 ? -3.377 -32.468 -24.947 1.00 45.75 695 GLN A C 1
ATOM 5521 O O . GLN A 1 695 ? -3.064 -33.601 -25.328 1.00 45.75 695 GLN A O 1
ATOM 5526 N N . LYS A 1 696 ? -4.282 -31.723 -25.594 1.00 48.84 696 LYS A N 1
ATOM 5527 C CA . LYS A 1 696 ? -4.750 -32.043 -26.949 1.00 48.84 696 LYS A CA 1
ATOM 5528 C C . LYS A 1 696 ? -3.523 -32.319 -27.831 1.00 48.84 696 LYS A C 1
ATOM 5530 O O . LYS A 1 696 ? -2.545 -31.579 -27.768 1.00 48.84 696 LYS A O 1
ATOM 5535 N N . LYS A 1 697 ? -3.565 -33.386 -28.637 1.00 54.25 697 LYS A N 1
ATOM 5536 C CA . LYS A 1 697 ? -2.519 -33.686 -29.627 1.00 54.25 697 LYS A CA 1
ATOM 5537 C C . LYS A 1 697 ? -2.532 -32.604 -30.711 1.00 54.25 697 LYS A C 1
ATOM 5539 O O . LYS A 1 697 ? -3.249 -32.745 -31.693 1.00 54.25 697 LYS A O 1
ATOM 5544 N N . TYR A 1 698 ? -1.780 -31.531 -30.505 1.00 71.19 698 TYR A N 1
ATOM 5545 C CA . TYR A 1 698 ? -1.441 -30.572 -31.553 1.00 71.19 698 TYR A CA 1
ATOM 5546 C C . TYR A 1 698 ? -0.253 -31.110 -32.363 1.00 71.19 698 TYR A C 1
ATOM 5548 O O . TYR A 1 698 ? 0.566 -31.860 -31.822 1.00 71.19 698 TYR A O 1
ATOM 5556 N N . ASN A 1 699 ? -0.151 -30.734 -33.639 1.00 86.19 699 ASN A N 1
ATOM 5557 C CA . ASN A 1 699 ? 1.046 -30.926 -34.460 1.00 86.19 699 ASN A CA 1
ATOM 5558 C C . ASN A 1 699 ? 1.872 -29.622 -34.485 1.00 86.19 699 ASN A C 1
ATOM 5560 O O . ASN A 1 699 ? 1.726 -28.840 -35.430 1.00 86.19 699 ASN A O 1
ATOM 5564 N N . PRO A 1 700 ? 2.685 -29.325 -33.449 1.00 85.31 700 PRO A N 1
ATOM 5565 C CA . PRO A 1 700 ? 3.434 -28.081 -33.395 1.00 85.31 700 PRO A CA 1
ATOM 5566 C C . PRO A 1 700 ? 4.681 -28.124 -34.293 1.00 85.31 700 PRO A C 1
ATOM 5568 O O . PRO A 1 700 ? 5.218 -29.202 -34.567 1.00 85.31 700 PRO A O 1
ATOM 5571 N N . PRO A 1 701 ? 5.211 -26.957 -34.692 1.00 87.81 701 PRO A N 1
ATOM 5572 C CA . PRO A 1 701 ? 6.519 -26.869 -35.327 1.00 87.81 701 PRO A CA 1
ATOM 5573 C C . PRO A 1 701 ? 7.667 -27.413 -34.474 1.00 87.81 701 PRO A C 1
ATOM 5575 O O . PRO A 1 701 ? 7.605 -27.420 -33.243 1.00 87.81 701 PRO A O 1
ATOM 5578 N N . LEU A 1 702 ? 8.770 -27.788 -35.126 1.00 87.12 702 LEU A N 1
ATOM 5579 C CA . LEU A 1 702 ? 9.988 -28.211 -34.435 1.00 87.12 702 LEU A CA 1
ATOM 5580 C C . LEU A 1 702 ? 10.621 -27.055 -33.645 1.00 87.12 702 LEU A C 1
ATOM 5582 O O . LEU A 1 702 ? 10.602 -25.898 -34.074 1.00 87.12 702 LEU A O 1
ATOM 5586 N N . SER A 1 703 ? 11.226 -27.390 -32.503 1.00 87.75 703 SER A N 1
ATOM 5587 C CA . SER A 1 703 ? 12.031 -26.456 -31.717 1.00 87.75 703 SER A CA 1
ATOM 5588 C C . SER A 1 703 ? 13.522 -26.751 -31.892 1.00 87.75 703 SER A C 1
ATOM 5590 O O . SER A 1 703 ? 13.920 -27.901 -31.704 1.00 87.75 703 SER A O 1
ATOM 5592 N N . PRO A 1 704 ? 14.361 -25.741 -32.193 1.00 84.81 704 PRO A N 1
ATOM 5593 C CA . PRO A 1 704 ? 15.802 -25.926 -32.354 1.00 84.81 704 PRO A CA 1
ATOM 5594 C C . PRO A 1 704 ? 16.526 -26.165 -31.024 1.00 84.81 704 PRO A C 1
ATOM 5596 O O . PRO A 1 704 ? 17.696 -26.547 -31.014 1.00 84.81 704 PRO A O 1
ATOM 5599 N N . TYR A 1 705 ? 15.849 -25.941 -29.894 1.00 83.25 705 TYR A N 1
ATOM 5600 C CA . TYR A 1 705 ? 16.437 -26.034 -28.566 1.00 83.25 705 TYR A CA 1
ATOM 5601 C C . TYR A 1 705 ? 15.576 -26.859 -27.619 1.00 83.25 705 TYR A C 1
ATOM 5603 O O . TYR A 1 705 ? 14.346 -26.824 -27.639 1.00 83.25 705 TYR A O 1
ATOM 5611 N N . TRP A 1 706 ? 16.253 -27.526 -26.690 1.00 78.62 706 TRP A N 1
ATOM 5612 C CA . TRP A 1 706 ? 15.603 -28.116 -25.529 1.00 78.62 706 TRP A CA 1
ATOM 5613 C C . TRP A 1 706 ? 14.908 -27.023 -24.716 1.00 78.62 706 TRP A C 1
ATOM 5615 O O . TRP A 1 706 ? 15.531 -26.038 -24.309 1.00 78.62 706 TRP A O 1
ATOM 5625 N N . THR A 1 707 ? 13.607 -27.197 -24.504 1.00 76.38 707 THR A N 1
ATOM 5626 C CA . THR A 1 707 ? 12.759 -26.235 -23.797 1.00 76.38 707 THR A CA 1
ATOM 5627 C C . THR A 1 707 ? 12.715 -26.580 -22.314 1.00 76.38 707 THR A C 1
ATOM 5629 O O . THR A 1 707 ? 12.326 -27.686 -21.944 1.00 76.38 707 THR A O 1
ATOM 5632 N N . LEU A 1 708 ? 13.113 -25.637 -21.457 1.00 74.06 708 LEU A N 1
ATOM 5633 C CA . LEU A 1 708 ? 13.024 -25.802 -20.007 1.00 74.06 708 LEU A CA 1
ATOM 5634 C C . LEU A 1 708 ? 11.624 -25.383 -19.506 1.00 74.06 708 LEU A C 1
ATOM 5636 O O . LEU A 1 708 ? 11.156 -24.317 -19.901 1.00 74.06 708 LEU A O 1
ATOM 5640 N N . PRO A 1 709 ? 10.974 -26.135 -18.594 1.00 61.19 709 PRO A N 1
ATOM 5641 C CA . PRO A 1 709 ? 9.560 -25.930 -18.239 1.00 61.19 709 PRO A CA 1
ATOM 5642 C C . PRO A 1 709 ? 9.157 -24.539 -17.709 1.00 61.19 709 PRO A C 1
ATOM 5644 O O . PRO A 1 709 ? 8.007 -24.147 -17.867 1.00 61.19 709 PRO A O 1
ATOM 5647 N N . LEU A 1 710 ? 10.073 -23.789 -17.079 1.00 65.38 710 LEU A N 1
ATOM 5648 C CA . LEU A 1 710 ? 9.771 -22.480 -16.461 1.00 65.38 710 LEU A CA 1
ATOM 5649 C C . LEU A 1 710 ? 10.417 -21.284 -17.165 1.00 65.38 710 LEU A C 1
ATOM 5651 O O . LEU A 1 710 ? 9.892 -20.176 -17.123 1.00 65.38 710 LEU A O 1
ATOM 5655 N N . VAL A 1 711 ? 11.569 -21.500 -17.792 1.00 68.69 711 VAL A N 1
ATOM 5656 C CA . VAL A 1 711 ? 12.401 -20.447 -18.398 1.00 68.69 711 VAL A CA 1
ATOM 5657 C C . VAL A 1 711 ? 12.478 -20.583 -19.920 1.00 68.69 711 VAL A C 1
ATOM 5659 O O . VAL A 1 711 ? 13.149 -19.798 -20.582 1.00 68.69 711 VAL A O 1
ATOM 5662 N N . GLY A 1 712 ? 11.809 -21.579 -20.501 1.00 80.31 712 GLY A N 1
ATOM 5663 C CA . GLY A 1 712 ? 11.787 -21.806 -21.939 1.00 80.31 712 GLY A CA 1
ATOM 5664 C C . GLY A 1 712 ? 13.194 -21.950 -22.518 1.00 80.31 712 GLY A C 1
ATOM 5665 O O . GLY A 1 712 ? 13.988 -22.778 -22.065 1.00 80.31 712 GLY A O 1
ATOM 5666 N N . ASN A 1 713 ? 13.502 -21.118 -23.510 1.00 82.56 713 ASN A N 1
ATOM 5667 C CA . ASN A 1 713 ? 14.798 -21.044 -24.173 1.00 82.56 713 ASN A CA 1
ATOM 5668 C C . ASN A 1 713 ? 15.617 -19.798 -23.776 1.00 82.56 713 ASN A C 1
ATOM 5670 O O . ASN A 1 713 ? 16.565 -19.454 -24.478 1.00 82.56 713 ASN A O 1
ATOM 5674 N N . ILE A 1 714 ? 15.287 -19.109 -22.672 1.00 73.06 714 ILE A N 1
ATOM 5675 C CA . ILE A 1 714 ? 15.953 -17.851 -22.268 1.00 73.06 714 ILE A CA 1
ATOM 5676 C C . ILE A 1 714 ? 17.472 -18.025 -22.133 1.00 73.06 714 ILE A C 1
ATOM 5678 O O . ILE A 1 714 ? 18.229 -17.205 -22.637 1.00 73.06 714 ILE A O 1
ATOM 5682 N N . PHE A 1 715 ? 17.948 -19.100 -21.497 1.00 71.88 715 PHE A N 1
ATOM 5683 C CA . PHE A 1 715 ? 19.390 -19.329 -21.324 1.00 71.88 715 PHE A CA 1
ATOM 5684 C C . PHE A 1 715 ? 20.116 -19.591 -22.644 1.00 71.88 715 PHE A C 1
ATOM 5686 O O . PHE A 1 715 ? 21.273 -19.205 -22.797 1.00 71.88 715 PHE A O 1
ATOM 5693 N N . GLN A 1 716 ? 19.446 -20.240 -23.593 1.00 76.50 716 GLN A N 1
ATOM 5694 C CA . GLN A 1 716 ? 19.958 -20.454 -24.938 1.00 76.50 716 GLN A CA 1
ATOM 5695 C C . GLN A 1 716 ? 20.004 -19.124 -25.693 1.00 76.50 716 GLN A C 1
ATOM 5697 O O . GLN A 1 716 ? 21.037 -18.829 -26.279 1.00 76.50 716 GLN A O 1
ATOM 5702 N N . LEU A 1 717 ? 18.949 -18.303 -25.593 1.00 71.88 717 LEU A N 1
ATOM 5703 C CA . LEU A 1 717 ? 18.860 -16.959 -26.180 1.00 71.88 717 LEU A CA 1
ATOM 5704 C C . LEU A 1 717 ? 19.933 -16.007 -25.620 1.00 71.88 717 LEU A C 1
ATOM 5706 O O . LEU A 1 717 ? 20.577 -15.309 -26.392 1.00 71.88 717 LEU A O 1
ATOM 5710 N N . MET A 1 718 ? 20.205 -16.036 -24.309 1.00 67.06 718 MET A N 1
ATOM 5711 C CA . MET A 1 718 ? 21.267 -15.229 -23.675 1.00 67.06 718 MET A CA 1
ATOM 5712 C C . MET A 1 718 ? 22.688 -15.649 -24.080 1.00 67.06 718 MET A C 1
ATOM 5714 O O . MET A 1 718 ? 23.627 -14.879 -23.908 1.00 67.06 718 MET A O 1
ATOM 5718 N N . ARG A 1 719 ? 22.866 -16.877 -24.582 1.00 66.44 719 ARG A N 1
ATOM 5719 C CA . ARG A 1 719 ? 24.157 -17.412 -25.047 1.00 66.44 719 ARG A CA 1
ATOM 5720 C C . ARG A 1 719 ? 24.342 -17.304 -26.563 1.00 66.44 719 ARG A C 1
ATOM 5722 O O . ARG A 1 719 ? 25.343 -17.797 -27.079 1.00 66.44 719 ARG A O 1
ATOM 5729 N N . MET A 1 720 ? 23.374 -16.728 -27.276 1.00 71.00 720 MET A N 1
ATOM 5730 C CA . MET A 1 720 ? 23.446 -16.549 -28.724 1.00 71.00 720 MET A CA 1
ATOM 5731 C C . MET A 1 720 ? 24.517 -15.530 -29.113 1.00 71.00 720 MET A C 1
ATOM 5733 O O . MET A 1 720 ? 25.116 -14.865 -28.266 1.00 71.00 720 MET A O 1
ATOM 5737 N N . LYS A 1 721 ? 24.759 -15.409 -30.425 1.00 59.53 721 LYS A N 1
ATOM 5738 C CA . LYS A 1 721 ? 25.538 -14.294 -30.974 1.00 59.53 721 LYS A CA 1
ATOM 5739 C C . LYS A 1 721 ? 25.007 -12.964 -30.433 1.00 59.53 721 LYS A C 1
ATOM 5741 O O . LYS A 1 721 ? 23.856 -12.875 -30.011 1.00 59.53 721 LYS A O 1
ATOM 5746 N N . LYS A 1 722 ? 25.843 -11.927 -30.534 1.00 66.81 722 LYS A N 1
ATOM 5747 C CA . LYS A 1 722 ? 25.563 -10.554 -30.090 1.00 66.81 722 LYS A CA 1
ATOM 5748 C C . LYS A 1 722 ? 24.151 -10.057 -30.459 1.00 66.81 722 LYS A C 1
ATOM 5750 O O . LYS A 1 722 ? 23.573 -9.292 -29.698 1.00 66.81 722 LYS A O 1
ATOM 5755 N N . TYR A 1 723 ? 23.581 -10.536 -31.572 1.00 76.06 723 TYR A N 1
ATOM 5756 C CA . TYR A 1 723 ? 22.217 -10.236 -31.997 1.00 76.06 723 TYR A CA 1
ATOM 5757 C C . TYR A 1 723 ? 21.368 -11.500 -32.253 1.00 76.06 723 TYR A C 1
ATOM 5759 O O . TYR A 1 723 ? 21.765 -12.412 -32.986 1.00 76.06 723 TYR A O 1
ATOM 5767 N N . SER A 1 724 ? 20.148 -11.541 -31.701 1.00 79.50 724 SER A N 1
ATOM 5768 C CA . SER A 1 724 ? 19.219 -12.683 -31.814 1.00 79.50 724 SER A CA 1
ATOM 5769 C C . SER A 1 724 ? 18.777 -12.970 -33.256 1.00 79.50 724 SER A C 1
ATOM 5771 O O . SER A 1 724 ? 18.713 -14.131 -33.663 1.00 79.50 724 SER A O 1
ATOM 5773 N N . TYR A 1 725 ? 18.555 -11.929 -34.065 1.00 86.06 725 TYR A N 1
ATOM 5774 C CA . TYR A 1 725 ? 18.160 -12.058 -35.473 1.00 86.06 725 TYR A CA 1
ATOM 5775 C C . TYR A 1 725 ? 19.216 -12.733 -36.355 1.00 86.06 725 TYR A C 1
ATOM 5777 O O . TYR A 1 725 ? 18.866 -13.435 -37.304 1.00 86.06 725 TYR A O 1
ATOM 5785 N N . GLU A 1 726 ? 20.505 -12.579 -36.038 1.00 86.62 726 GLU A N 1
ATOM 5786 C CA . GLU A 1 726 ? 21.578 -13.282 -36.748 1.00 86.62 726 GLU A CA 1
ATOM 5787 C C . GLU A 1 726 ? 21.524 -14.778 -36.461 1.00 86.62 726 GLU A C 1
ATOM 5789 O O . GLU A 1 726 ? 21.646 -15.592 -37.373 1.00 86.62 726 GLU A O 1
ATOM 5794 N N . THR A 1 727 ? 21.271 -15.144 -35.203 1.00 86.56 727 THR A N 1
ATOM 5795 C CA . THR A 1 727 ? 21.159 -16.551 -34.810 1.00 86.56 727 THR A CA 1
ATOM 5796 C C . THR A 1 727 ? 19.913 -17.195 -35.411 1.00 86.56 727 THR A C 1
ATOM 5798 O O . THR A 1 727 ? 19.986 -18.312 -35.917 1.00 86.56 727 THR A O 1
ATOM 5801 N N . PHE A 1 728 ? 18.778 -16.490 -35.436 1.00 89.81 728 PHE A N 1
ATOM 5802 C CA . PHE A 1 728 ? 17.563 -16.989 -36.091 1.00 89.81 728 PHE A CA 1
ATOM 5803 C C . PHE A 1 728 ? 17.744 -17.124 -37.607 1.00 89.81 728 PHE A C 1
ATOM 5805 O O . PHE A 1 728 ? 17.262 -18.089 -38.198 1.00 89.81 728 PHE A O 1
ATOM 5812 N N . CYS A 1 729 ? 18.490 -16.211 -38.235 1.00 90.44 729 CYS A N 1
ATOM 5813 C CA . CYS A 1 729 ? 18.874 -16.333 -39.640 1.00 90.44 729 CYS A CA 1
ATOM 5814 C C . CYS A 1 729 ? 19.794 -17.538 -39.883 1.00 90.44 729 CYS A C 1
ATOM 5816 O O . CYS A 1 729 ? 19.565 -18.297 -40.821 1.00 90.44 729 CYS A O 1
ATOM 5818 N N . ASP A 1 730 ? 20.772 -17.801 -39.017 1.00 89.31 730 ASP A N 1
ATOM 5819 C CA . ASP A 1 730 ? 21.605 -19.001 -39.142 1.00 89.31 730 ASP A CA 1
ATOM 5820 C C . ASP A 1 730 ? 20.800 -20.297 -38.970 1.00 89.31 730 ASP A C 1
ATOM 5822 O O . ASP A 1 730 ? 20.999 -21.239 -39.737 1.00 89.31 730 ASP A O 1
ATOM 5826 N N . LEU A 1 731 ? 19.837 -20.332 -38.041 1.00 89.25 731 LEU A N 1
ATOM 5827 C CA . LEU A 1 731 ? 18.902 -21.455 -37.911 1.00 89.25 731 LEU A CA 1
ATOM 5828 C C . LEU A 1 731 ? 18.076 -21.651 -39.190 1.00 89.25 731 LEU A C 1
ATOM 5830 O O . LEU A 1 731 ? 17.932 -22.784 -39.650 1.00 89.25 731 LEU A O 1
ATOM 5834 N N . SER A 1 732 ? 17.608 -20.564 -39.814 1.00 90.12 732 SER A N 1
ATOM 5835 C CA . SER A 1 732 ? 16.834 -20.623 -41.064 1.00 90.12 732 SER A CA 1
ATOM 5836 C C . SER A 1 732 ? 17.609 -21.189 -42.266 1.00 90.12 732 SER A C 1
ATOM 5838 O O . SER A 1 732 ? 17.015 -21.641 -43.241 1.00 90.12 732 SER A O 1
ATOM 5840 N N . LYS A 1 733 ? 18.944 -21.256 -42.205 1.00 88.00 733 LYS A N 1
ATOM 5841 C CA . LYS A 1 733 ? 19.752 -21.897 -43.261 1.00 88.00 733 LYS A CA 1
ATOM 5842 C C . LYS A 1 733 ? 19.697 -23.426 -43.204 1.00 88.00 733 LYS A C 1
ATOM 5844 O O . LYS A 1 733 ? 20.115 -24.094 -44.146 1.00 88.00 733 LYS A O 1
ATOM 5849 N N . THR A 1 734 ? 19.202 -24.001 -42.110 1.00 89.06 734 THR A N 1
ATOM 5850 C CA . THR A 1 734 ? 19.038 -25.452 -41.975 1.00 89.06 734 THR A CA 1
ATOM 5851 C C . THR A 1 734 ? 17.700 -25.902 -42.557 1.00 89.06 734 THR A C 1
ATOM 5853 O O . THR A 1 734 ? 16.683 -25.227 -42.410 1.00 89.06 734 THR A O 1
ATOM 5856 N N . LYS A 1 735 ? 17.671 -27.081 -43.190 1.00 85.75 735 LYS A N 1
ATOM 5857 C CA . LYS A 1 735 ? 16.461 -27.609 -43.846 1.00 85.75 735 LYS A CA 1
ATOM 5858 C C . LYS A 1 735 ? 15.266 -27.756 -42.891 1.00 85.75 735 LYS A C 1
ATOM 5860 O O . LYS A 1 735 ? 14.127 -27.619 -43.320 1.00 85.75 735 LYS A O 1
ATOM 5865 N N . GLU A 1 736 ? 15.530 -28.035 -41.617 1.00 86.75 736 GLU A N 1
ATOM 5866 C CA . GLU A 1 736 ? 14.514 -28.294 -40.589 1.00 86.75 736 GLU A CA 1
ATOM 5867 C C . GLU A 1 736 ? 13.816 -27.017 -40.094 1.00 86.75 736 GLU A C 1
ATOM 5869 O O . GLU A 1 736 ? 12.628 -27.064 -39.787 1.00 86.75 736 GLU A O 1
ATOM 5874 N N . TYR A 1 737 ? 14.521 -25.880 -40.060 1.00 90.81 737 TYR A N 1
ATOM 5875 C CA . TYR A 1 737 ? 14.028 -24.613 -39.492 1.00 90.81 737 TYR A CA 1
ATOM 5876 C C . TYR A 1 737 ? 13.887 -23.486 -40.531 1.00 90.81 737 TYR A C 1
ATOM 5878 O O . TYR A 1 737 ? 13.596 -22.341 -40.172 1.00 90.81 737 TYR A O 1
ATOM 5886 N N . ASN A 1 738 ? 14.089 -23.804 -41.816 1.00 90.44 738 ASN A N 1
ATOM 5887 C CA . ASN A 1 738 ? 14.107 -22.842 -42.919 1.00 90.44 738 ASN A CA 1
ATOM 5888 C C . ASN A 1 738 ? 12.839 -21.998 -43.013 1.00 90.44 738 ASN A C 1
ATOM 5890 O O . ASN A 1 738 ? 12.931 -20.779 -43.088 1.00 90.44 738 ASN A O 1
ATOM 5894 N N . LYS A 1 739 ? 11.661 -22.624 -42.957 1.00 92.69 739 LYS A N 1
ATOM 5895 C CA . LYS A 1 739 ? 10.400 -21.882 -43.060 1.00 92.69 739 LYS A CA 1
ATOM 5896 C C . LYS A 1 739 ? 10.005 -21.256 -41.735 1.00 92.69 739 LYS A C 1
ATOM 5898 O O . LYS A 1 739 ? 9.734 -20.059 -41.661 1.00 92.69 739 LYS A O 1
ATOM 5903 N N . LEU A 1 740 ? 9.962 -22.076 -40.692 1.00 95.44 740 LEU A N 1
ATOM 5904 C CA . LEU A 1 740 ? 9.519 -21.676 -39.367 1.00 95.44 740 LEU A CA 1
ATOM 5905 C C . LEU A 1 740 ? 10.064 -22.620 -38.298 1.00 95.44 740 LEU A C 1
ATOM 5907 O O . LEU A 1 740 ? 10.396 -23.771 -38.582 1.00 95.44 740 LEU A O 1
ATOM 5911 N N . PHE A 1 741 ? 10.115 -22.136 -37.063 1.00 94.69 741 PHE A N 1
ATOM 5912 C CA . PHE A 1 741 ? 10.438 -22.941 -35.888 1.00 94.69 741 PHE A CA 1
ATOM 5913 C C . PHE A 1 741 ? 9.784 -22.360 -34.634 1.00 94.69 741 PHE A C 1
ATOM 5915 O O . PHE A 1 741 ? 9.303 -21.225 -34.639 1.00 94.69 741 PHE A O 1
ATOM 5922 N N . MET A 1 742 ? 9.775 -23.132 -33.548 1.00 91.50 742 MET A N 1
ATOM 5923 C CA . MET A 1 742 ? 9.208 -22.706 -32.270 1.00 91.50 742 MET A CA 1
ATOM 5924 C C . MET A 1 742 ? 10.281 -22.553 -31.190 1.00 91.50 742 MET A C 1
ATOM 5926 O O . MET A 1 742 ? 11.128 -23.425 -30.999 1.00 91.50 742 MET A O 1
ATOM 5930 N N . ILE A 1 743 ? 10.212 -21.461 -30.440 1.00 90.56 743 ILE A N 1
ATOM 5931 C CA . ILE A 1 743 ? 10.954 -21.255 -29.190 1.00 90.56 743 ILE A CA 1
ATOM 5932 C C . ILE A 1 743 ? 9.967 -20.975 -28.058 1.00 90.56 743 ILE A C 1
ATOM 5934 O O . ILE A 1 743 ? 8.780 -20.780 -28.295 1.00 90.56 743 ILE A O 1
ATOM 5938 N N . HIS A 1 744 ? 10.449 -20.950 -26.825 1.00 86.19 744 HIS A N 1
ATOM 5939 C CA . HIS A 1 744 ? 9.653 -20.646 -25.645 1.00 86.19 744 HIS A CA 1
ATOM 5940 C C . HIS A 1 744 ? 10.287 -19.504 -24.857 1.00 86.19 744 HIS A C 1
ATOM 5942 O O . HIS A 1 744 ? 11.484 -19.529 -24.562 1.00 86.19 744 HIS A O 1
ATOM 5948 N N . LEU A 1 745 ? 9.476 -18.520 -24.478 1.00 79.12 745 LEU A N 1
ATOM 5949 C CA . LEU A 1 745 ? 9.847 -17.477 -23.524 1.00 79.12 745 LEU A CA 1
ATOM 5950 C C . LEU A 1 745 ? 9.090 -17.751 -22.224 1.00 79.12 745 LEU A C 1
ATOM 5952 O O . LEU A 1 745 ? 7.870 -17.591 -22.145 1.00 79.12 745 LEU A O 1
ATOM 5956 N N . GLY A 1 746 ? 9.808 -18.269 -21.223 1.00 75.88 746 GLY A N 1
ATOM 5957 C CA . GLY A 1 746 ? 9.166 -18.883 -20.063 1.00 75.88 746 GLY A CA 1
ATOM 5958 C C . GLY A 1 746 ? 8.280 -20.068 -20.489 1.00 75.88 746 GLY A C 1
ATOM 5959 O O . GLY A 1 746 ? 8.732 -20.889 -21.288 1.00 75.88 746 GLY A O 1
ATOM 5960 N N . PRO A 1 747 ? 7.025 -20.169 -20.012 1.00 74.12 747 PRO A N 1
ATOM 5961 C CA . PRO A 1 747 ? 6.093 -21.219 -20.428 1.00 74.12 747 PRO A CA 1
ATOM 5962 C C . PRO A 1 747 ? 5.377 -20.925 -21.761 1.00 74.12 747 PRO A C 1
ATOM 5964 O O . PRO A 1 747 ? 4.606 -21.761 -22.229 1.00 74.12 747 PRO A O 1
ATOM 5967 N N . LYS A 1 748 ? 5.564 -19.741 -22.363 1.00 81.94 748 LYS A N 1
ATOM 5968 C CA . LYS A 1 748 ? 4.798 -19.312 -23.544 1.00 81.94 748 LYS A CA 1
ATOM 5969 C C . LYS A 1 748 ? 5.502 -19.728 -24.843 1.00 81.94 748 LYS A C 1
ATOM 5971 O O . LYS A 1 748 ? 6.671 -19.366 -25.012 1.00 81.94 748 LYS A O 1
ATOM 5976 N N . PRO A 1 749 ? 4.823 -20.426 -25.771 1.00 87.81 749 PRO A N 1
ATOM 5977 C CA . PRO A 1 749 ? 5.375 -20.710 -27.089 1.00 87.81 749 PRO A CA 1
ATOM 5978 C C . PRO A 1 749 ? 5.432 -19.437 -27.941 1.00 87.81 749 PRO A C 1
ATOM 5980 O O . PRO A 1 749 ? 4.535 -18.590 -27.904 1.00 87.81 749 PRO A O 1
ATOM 5983 N N . VAL A 1 750 ? 6.495 -19.324 -28.728 1.00 91.31 750 VAL A N 1
ATOM 5984 C CA . VAL A 1 750 ? 6.742 -18.250 -29.686 1.00 91.31 750 VAL A CA 1
ATOM 5985 C C . VAL A 1 750 ? 7.113 -18.877 -31.024 1.00 91.31 750 VAL A C 1
ATOM 5987 O O . VAL A 1 750 ? 8.084 -19.627 -31.138 1.00 91.31 750 VAL A O 1
ATOM 5990 N N . LEU A 1 751 ? 6.330 -18.559 -32.044 1.00 95.62 751 LEU A N 1
ATOM 5991 C CA . LEU A 1 751 ? 6.545 -18.990 -33.415 1.00 95.62 751 LEU A CA 1
ATOM 5992 C C . LEU A 1 751 ? 7.455 -17.993 -34.136 1.00 95.62 751 LEU A C 1
ATOM 5994 O O . LEU A 1 751 ? 7.170 -16.799 -34.148 1.00 95.62 751 LEU A O 1
ATOM 5998 N N . VAL A 1 752 ? 8.519 -18.469 -34.777 1.00 95.75 752 VAL A N 1
ATOM 5999 C CA . VAL A 1 752 ? 9.397 -17.644 -35.618 1.00 95.75 752 VAL A CA 1
ATOM 6000 C C . VAL A 1 752 ? 9.186 -18.025 -37.080 1.00 95.75 752 VAL A C 1
ATOM 6002 O O . VAL A 1 752 ? 9.327 -19.194 -37.435 1.00 95.75 752 VAL A O 1
ATOM 6005 N N . LEU A 1 753 ? 8.854 -17.045 -37.923 1.00 96.81 753 LEU A N 1
ATOM 6006 C CA . LEU A 1 753 ? 8.681 -17.196 -39.371 1.00 96.81 753 LEU A CA 1
ATOM 6007 C C . LEU A 1 753 ? 9.901 -16.617 -40.096 1.00 96.81 753 LEU A C 1
ATOM 6009 O O . LEU A 1 753 ? 10.207 -15.437 -39.920 1.00 96.81 753 LEU A O 1
ATOM 6013 N N . ASN A 1 754 ? 10.587 -17.426 -40.907 1.00 94.69 754 ASN A N 1
ATOM 6014 C CA . ASN A 1 754 ? 11.850 -17.044 -41.554 1.00 94.69 754 ASN A CA 1
ATOM 6015 C C . ASN A 1 754 ? 11.773 -16.917 -43.078 1.00 94.69 754 ASN A C 1
ATOM 6017 O O . ASN A 1 754 ? 12.646 -16.281 -43.658 1.00 94.69 754 ASN A O 1
ATOM 6021 N N . HIS A 1 755 ? 10.752 -17.490 -43.716 1.00 94.31 755 HIS A N 1
ATOM 6022 C CA . HIS A 1 755 ? 10.630 -17.508 -45.173 1.00 94.31 755 HIS A CA 1
ATOM 6023 C C . HIS A 1 755 ? 9.357 -16.786 -45.645 1.00 94.31 755 HIS A C 1
ATOM 6025 O O . HIS A 1 755 ? 8.340 -16.748 -44.946 1.00 94.31 755 HIS A O 1
ATOM 6031 N N . ILE A 1 756 ? 9.404 -16.177 -46.835 1.00 94.75 756 ILE A N 1
ATOM 6032 C CA . ILE A 1 756 ? 8.339 -15.281 -47.312 1.00 94.75 756 ILE A CA 1
ATOM 6033 C C . ILE A 1 756 ? 7.000 -15.995 -47.553 1.00 94.75 756 ILE A C 1
ATOM 6035 O O . ILE A 1 756 ? 5.948 -15.405 -47.325 1.00 94.75 756 ILE A O 1
ATOM 6039 N N . ASP A 1 757 ? 7.008 -17.265 -47.956 1.00 94.94 757 ASP A N 1
ATOM 6040 C CA . ASP A 1 757 ? 5.783 -18.039 -48.215 1.00 94.94 757 ASP A CA 1
ATOM 6041 C C . ASP A 1 757 ? 4.893 -18.175 -46.966 1.00 94.94 757 ASP A C 1
ATOM 6043 O O . ASP A 1 757 ? 3.697 -17.885 -47.019 1.00 94.94 757 ASP A O 1
ATOM 6047 N N . VAL A 1 758 ? 5.478 -18.529 -45.819 1.00 96.12 758 VAL A N 1
ATOM 6048 C CA . VAL A 1 758 ? 4.760 -18.681 -44.546 1.00 96.12 758 VAL A CA 1
ATOM 6049 C C . VAL A 1 758 ? 4.379 -17.337 -43.936 1.00 96.12 758 VAL A C 1
ATOM 6051 O O . VAL A 1 758 ? 3.359 -17.235 -43.256 1.00 96.12 758 VAL A O 1
ATOM 6054 N N . VAL A 1 759 ? 5.142 -16.278 -44.223 1.00 96.62 759 VAL A N 1
ATOM 6055 C CA . VAL A 1 759 ? 4.778 -14.907 -43.841 1.00 96.62 759 VAL A CA 1
ATOM 6056 C C . VAL A 1 759 ? 3.587 -14.403 -44.656 1.00 96.62 759 VAL A C 1
ATOM 6058 O O . VAL A 1 759 ? 2.694 -13.777 -44.087 1.00 96.62 759 VAL A O 1
ATOM 6061 N N . LEU A 1 760 ? 3.521 -14.697 -45.958 1.00 96.88 760 LEU A N 1
ATOM 6062 C CA . LEU A 1 760 ? 2.357 -14.382 -46.792 1.00 96.88 760 LEU A CA 1
ATOM 6063 C C . LEU A 1 760 ? 1.130 -15.200 -46.377 1.00 96.88 760 LEU A C 1
ATOM 6065 O O . LEU A 1 760 ? 0.020 -14.661 -46.337 1.00 96.88 760 LEU A O 1
ATOM 6069 N N . GLU A 1 761 ? 1.305 -16.473 -46.017 1.00 97.44 761 GLU A N 1
ATOM 6070 C CA . GLU A 1 761 ? 0.219 -17.268 -45.442 1.00 97.44 761 GLU A CA 1
ATOM 6071 C C . GLU A 1 761 ? -0.305 -16.612 -44.153 1.00 97.44 761 GLU A C 1
ATOM 6073 O O . GLU A 1 761 ? -1.496 -16.318 -44.063 1.00 97.44 761 GLU A O 1
ATOM 6078 N N . ALA A 1 762 ? 0.573 -16.311 -43.193 1.00 97.06 762 ALA A N 1
ATOM 6079 C CA . ALA A 1 762 ? 0.186 -15.776 -41.889 1.00 97.06 762 ALA A CA 1
ATOM 6080 C C . ALA A 1 762 ? -0.364 -14.339 -41.956 1.00 97.06 762 ALA A C 1
ATOM 6082 O O . ALA A 1 762 ? -1.464 -14.062 -41.481 1.00 97.06 762 ALA A O 1
ATOM 6083 N N . LEU A 1 763 ? 0.378 -13.401 -42.551 1.00 96.12 763 LEU A N 1
ATOM 6084 C CA . LEU A 1 763 ? 0.052 -11.972 -42.486 1.00 96.12 763 LEU A CA 1
ATOM 6085 C C . LEU A 1 763 ? -0.896 -11.496 -43.589 1.00 96.12 763 LEU A C 1
ATOM 6087 O O . LEU A 1 763 ? -1.556 -10.474 -43.402 1.00 96.12 763 LEU A O 1
ATOM 6091 N N . VAL A 1 764 ? -0.971 -12.188 -44.730 1.00 95.69 764 VAL A N 1
ATOM 6092 C CA . VAL A 1 764 ? -1.807 -11.769 -45.870 1.00 95.69 764 VAL A CA 1
ATOM 6093 C C . VAL A 1 764 ? -3.008 -12.691 -46.034 1.00 95.69 764 VAL A C 1
ATOM 6095 O O . VAL A 1 764 ? -4.140 -12.219 -46.002 1.00 95.69 764 VAL A O 1
ATOM 6098 N N . THR A 1 765 ? -2.794 -13.999 -46.152 1.00 96.81 765 THR A N 1
ATOM 6099 C CA . THR A 1 765 ? -3.895 -14.952 -46.374 1.00 96.81 765 THR A CA 1
ATOM 6100 C C . THR A 1 765 ? -4.751 -15.102 -45.115 1.00 96.81 765 THR A C 1
ATOM 6102 O O . THR A 1 765 ? -5.972 -14.976 -45.171 1.00 96.81 765 THR A O 1
ATOM 6105 N N . LYS A 1 766 ? -4.108 -15.276 -43.957 1.00 96.69 766 LYS A N 1
ATOM 6106 C CA . LYS A 1 766 ? -4.730 -15.425 -42.631 1.00 96.69 766 LYS A CA 1
ATOM 6107 C C . LYS A 1 766 ? -4.607 -14.146 -41.798 1.00 96.69 766 LYS A C 1
ATOM 6109 O O . LYS A 1 766 ? -4.464 -14.174 -40.580 1.00 96.69 766 LYS A O 1
ATOM 6114 N N . MET A 1 767 ? -4.708 -12.990 -42.461 1.00 95.00 767 MET A N 1
ATOM 6115 C CA . MET A 1 767 ? -4.395 -11.680 -41.877 1.00 95.00 767 MET A CA 1
ATOM 6116 C C . MET A 1 767 ? -5.168 -11.322 -40.598 1.00 95.00 767 MET A C 1
ATOM 6118 O O . MET A 1 767 ? -4.715 -10.449 -39.869 1.00 95.00 767 MET A O 1
ATOM 6122 N N . ASN A 1 768 ? -6.343 -11.918 -40.356 1.00 96.25 768 ASN A N 1
ATOM 6123 C CA . ASN A 1 768 ? -7.136 -11.705 -39.138 1.00 96.25 768 ASN A CA 1
ATOM 6124 C C . ASN A 1 768 ? -6.699 -12.646 -38.005 1.00 96.25 768 ASN A C 1
ATOM 6126 O O . ASN A 1 768 ? -6.690 -12.238 -36.842 1.00 96.25 768 ASN A O 1
ATOM 6130 N N . ASP A 1 769 ? -6.311 -13.875 -38.346 1.00 97.38 769 ASP A N 1
ATOM 6131 C CA . ASP A 1 769 ? -5.852 -14.892 -37.404 1.00 97.38 769 ASP A CA 1
ATOM 6132 C C . ASP A 1 769 ? -4.546 -14.447 -36.750 1.00 97.38 769 ASP A C 1
ATOM 6134 O O . ASP A 1 769 ? -4.374 -14.661 -35.563 1.00 97.38 769 ASP A O 1
ATOM 6138 N N . PHE A 1 770 ? -3.667 -13.752 -37.479 1.00 96.81 770 PHE A N 1
ATOM 6139 C CA . PHE A 1 770 ? -2.376 -13.243 -36.988 1.00 96.81 770 PHE A CA 1
ATOM 6140 C C . PHE A 1 770 ? -2.382 -11.731 -36.696 1.00 96.81 770 PHE A C 1
ATOM 6142 O O . PHE A 1 770 ? -1.335 -11.085 -36.673 1.00 96.81 770 PHE A O 1
ATOM 6149 N N . ALA A 1 771 ? -3.562 -11.133 -36.500 1.00 96.25 771 ALA A N 1
ATOM 6150 C CA . ALA A 1 771 ? -3.685 -9.692 -36.289 1.00 96.25 771 ALA A CA 1
ATOM 6151 C C . ALA A 1 771 ? -3.464 -9.243 -34.838 1.00 96.25 771 ALA A C 1
ATOM 6153 O O . ALA A 1 771 ? -3.377 -8.039 -34.608 1.00 96.25 771 ALA A O 1
ATOM 6154 N N . GLY A 1 772 ? -3.435 -10.142 -33.856 1.00 95.25 772 GLY A N 1
ATOM 6155 C CA . GLY A 1 772 ? -3.377 -9.772 -32.442 1.00 95.25 772 GLY A CA 1
ATOM 6156 C C . GLY A 1 772 ? -2.040 -9.152 -32.034 1.00 95.25 772 GLY A C 1
ATOM 6157 O O . GLY A 1 772 ? -1.051 -9.215 -32.774 1.00 95.25 772 GLY A O 1
ATOM 6158 N N . ARG A 1 773 ? -1.992 -8.577 -30.832 1.00 93.31 773 ARG A N 1
ATOM 6159 C CA . ARG A 1 773 ? -0.746 -8.152 -30.181 1.00 93.31 773 ARG A CA 1
ATOM 6160 C C . ARG A 1 773 ? -0.525 -8.909 -28.874 1.00 93.31 773 ARG A C 1
ATOM 6162 O O . ARG A 1 773 ? -1.474 -9.125 -28.118 1.00 93.31 773 ARG A O 1
ATOM 6169 N N . PRO A 1 774 ? 0.706 -9.370 -28.609 1.00 89.38 774 PRO A N 1
ATOM 6170 C CA . PRO A 1 774 ? 1.029 -9.957 -27.323 1.00 89.38 774 PRO A CA 1
ATOM 6171 C C . PRO A 1 774 ? 1.040 -8.871 -26.247 1.00 89.38 774 PRO A C 1
ATOM 6173 O O . PRO A 1 774 ? 1.533 -7.769 -26.472 1.00 89.38 774 PRO A O 1
ATOM 6176 N N . ASN A 1 775 ? 0.529 -9.211 -25.065 1.00 84.06 775 ASN A N 1
ATOM 6177 C CA . ASN A 1 775 ? 0.650 -8.361 -23.888 1.00 84.06 775 ASN A CA 1
ATOM 6178 C C . ASN A 1 775 ? 2.104 -8.431 -23.389 1.00 84.06 775 ASN A C 1
ATOM 6180 O O . ASN A 1 775 ? 2.502 -9.398 -22.731 1.00 84.06 775 ASN A O 1
ATOM 6184 N N . ILE A 1 776 ? 2.888 -7.438 -23.808 1.00 81.25 776 ILE A N 1
ATOM 6185 C CA . ILE A 1 776 ? 4.263 -7.183 -23.379 1.00 81.25 776 ILE A CA 1
ATOM 6186 C C . ILE A 1 776 ? 4.190 -6.100 -22.303 1.00 81.25 776 ILE A C 1
ATOM 6188 O O . ILE A 1 776 ? 3.547 -5.073 -22.512 1.00 81.25 776 ILE A O 1
ATOM 6192 N N . TYR A 1 777 ? 4.826 -6.338 -21.157 1.00 79.25 777 TYR A N 1
ATOM 6193 C CA . TYR A 1 777 ? 4.671 -5.506 -19.968 1.00 79.25 777 TYR A CA 1
ATOM 6194 C C . TYR A 1 777 ? 5.073 -4.045 -20.212 1.00 79.25 777 TYR A C 1
ATOM 6196 O O . TYR A 1 777 ? 4.285 -3.137 -19.949 1.00 79.25 777 TYR A O 1
ATOM 6204 N N . THR A 1 778 ? 6.262 -3.825 -20.778 1.00 79.31 778 THR A N 1
ATOM 6205 C CA . THR A 1 778 ? 6.751 -2.489 -21.151 1.00 79.31 778 THR A CA 1
ATOM 6206 C C . THR A 1 778 ? 5.812 -1.791 -22.123 1.00 79.31 778 THR A C 1
ATOM 6208 O O . THR A 1 778 ? 5.453 -0.639 -21.901 1.00 79.31 778 THR A O 1
ATOM 6211 N N . GLY A 1 779 ? 5.344 -2.510 -23.147 1.00 81.00 779 GLY A N 1
ATOM 6212 C CA . GLY A 1 779 ? 4.397 -1.988 -24.131 1.00 81.00 779 GLY A CA 1
ATOM 6213 C C . GLY A 1 779 ? 3.077 -1.538 -23.504 1.00 81.00 779 GLY A C 1
ATOM 6214 O O . GLY A 1 779 ? 2.567 -0.485 -23.868 1.00 81.00 779 GLY A O 1
ATOM 6215 N N . MET A 1 780 ? 2.537 -2.281 -22.531 1.00 86.38 780 MET A N 1
ATOM 6216 C CA . MET A 1 780 ? 1.300 -1.888 -21.841 1.00 86.38 780 MET A CA 1
ATOM 6217 C C . MET A 1 780 ? 1.482 -0.666 -20.943 1.00 86.38 780 MET A C 1
ATOM 6219 O O . MET A 1 780 ? 0.577 0.160 -20.882 1.00 86.38 780 MET A O 1
ATOM 6223 N N . LEU A 1 781 ? 2.628 -0.528 -20.270 1.00 80.38 781 LEU A N 1
ATOM 6224 C CA . LEU A 1 781 ? 2.930 0.673 -19.486 1.00 80.38 781 LEU A CA 1
ATOM 6225 C C . LEU A 1 781 ? 3.065 1.909 -20.379 1.00 80.38 781 LEU A C 1
ATOM 6227 O O . LEU A 1 781 ? 2.441 2.925 -20.098 1.00 80.38 781 LEU A O 1
ATOM 6231 N N . MET A 1 782 ? 3.813 1.792 -21.481 1.00 79.06 782 MET A N 1
ATOM 6232 C CA . MET A 1 782 ? 4.024 2.882 -22.444 1.00 79.06 782 MET A CA 1
ATOM 6233 C C . MET A 1 782 ? 2.731 3.412 -23.068 1.00 79.06 782 MET A C 1
ATOM 6235 O O . MET A 1 782 ? 2.710 4.529 -23.568 1.00 79.06 782 MET A O 1
ATOM 6239 N N . THR A 1 783 ? 1.684 2.590 -23.102 1.00 85.50 783 THR A N 1
ATOM 6240 C CA . THR A 1 783 ? 0.457 2.847 -23.872 1.00 85.50 783 THR A CA 1
ATOM 6241 C C . THR A 1 783 ? -0.790 2.905 -22.994 1.00 85.50 783 THR A C 1
ATOM 6243 O O . THR A 1 783 ? -1.909 2.717 -23.480 1.00 85.50 783 THR A O 1
ATOM 6246 N N . GLU A 1 784 ? -0.596 3.097 -21.683 1.00 85.44 784 GLU A N 1
ATOM 6247 C CA . GLU A 1 784 ? -1.654 3.175 -20.668 1.00 85.44 784 GLU A CA 1
ATOM 6248 C C . GLU A 1 784 ? -2.691 2.037 -20.768 1.00 85.44 784 GLU A C 1
ATOM 6250 O O . GLU A 1 784 ? -3.912 2.241 -20.709 1.00 85.44 784 GLU A O 1
ATOM 6255 N N . GLY A 1 785 ? -2.186 0.809 -20.926 1.00 86.06 785 GLY A N 1
ATOM 6256 C CA . GLY A 1 785 ? -2.981 -0.414 -21.038 1.00 86.06 785 GLY A CA 1
ATOM 6257 C C . GLY A 1 785 ? -3.302 -0.845 -22.471 1.00 86.06 785 GLY A C 1
ATOM 6258 O O . GLY A 1 785 ? -4.303 -1.529 -22.674 1.00 86.06 785 GLY A O 1
ATOM 6259 N N . GLY A 1 786 ? -2.486 -0.469 -23.462 1.00 88.06 786 GLY A N 1
ATOM 6260 C CA . GLY A 1 786 ? -2.699 -0.852 -24.862 1.00 88.06 786 GLY A CA 1
ATOM 6261 C C . GLY A 1 786 ? -3.798 -0.043 -25.550 1.00 88.06 786 GLY A C 1
ATOM 6262 O O . GLY A 1 786 ? -4.505 -0.575 -26.407 1.00 88.06 786 GLY A O 1
ATOM 6263 N N . LYS A 1 787 ? -3.970 1.226 -25.156 1.00 90.94 787 LYS A N 1
ATOM 6264 C CA . LYS A 1 787 ? -4.940 2.162 -25.756 1.00 90.94 787 LYS A CA 1
ATOM 6265 C C . LYS A 1 787 ? -4.399 2.855 -27.014 1.00 90.94 787 LYS A C 1
ATOM 6267 O O . LYS A 1 787 ? -5.025 3.768 -27.540 1.00 90.94 787 LYS A O 1
ATOM 6272 N N . ASP A 1 788 ? -3.252 2.414 -27.512 1.00 91.06 788 ASP A N 1
ATOM 6273 C CA . ASP A 1 788 ? -2.606 2.863 -28.741 1.00 91.06 788 ASP A CA 1
ATOM 6274 C C . ASP A 1 788 ? -2.994 1.981 -29.956 1.00 91.06 788 ASP A C 1
ATOM 6276 O O . ASP A 1 788 ? -3.857 1.097 -29.891 1.00 91.06 788 ASP A O 1
ATOM 6280 N N . ILE A 1 789 ? -2.362 2.215 -31.109 1.00 91.62 789 ILE A N 1
ATOM 6281 C CA . ILE A 1 789 ? -2.532 1.425 -32.338 1.00 91.62 789 ILE A CA 1
ATOM 6282 C C . ILE A 1 789 ? -1.406 0.388 -32.487 1.00 91.62 789 ILE A C 1
ATOM 6284 O O . ILE A 1 789 ? -1.636 -0.681 -33.082 1.00 91.62 789 ILE A O 1
ATOM 6288 N N . MET A 1 790 ? -0.200 0.671 -31.987 1.00 88.88 790 MET A N 1
ATOM 6289 C CA . MET A 1 790 ? 0.967 -0.203 -32.099 1.00 88.88 790 MET A CA 1
ATOM 6290 C C . MET A 1 790 ? 0.842 -1.467 -31.233 1.00 88.88 790 MET A C 1
ATOM 6292 O O . MET A 1 790 ? 1.012 -2.564 -31.787 1.00 88.88 790 MET A O 1
ATOM 6296 N N . PHE A 1 791 ? 0.507 -1.345 -29.947 1.00 90.75 791 PHE A N 1
ATOM 6297 C CA . PHE A 1 791 ? 0.421 -2.418 -28.949 1.00 90.75 791 PHE A CA 1
ATOM 6298 C C . PHE A 1 791 ? -1.013 -2.851 -28.608 1.00 90.75 791 PHE A C 1
ATOM 6300 O O . PHE A 1 791 ? -1.194 -3.982 -28.151 1.00 90.75 791 PHE A O 1
ATOM 6307 N N . GLY A 1 792 ? -2.028 -2.040 -28.915 1.00 91.19 792 GLY A N 1
ATOM 6308 C CA . GLY A 1 792 ? -3.436 -2.418 -28.775 1.00 91.19 792 GLY A CA 1
ATOM 6309 C C . GLY A 1 792 ? -3.814 -3.713 -29.516 1.00 91.19 792 GLY A C 1
ATOM 6310 O O . GLY A 1 792 ? -3.423 -3.951 -30.674 1.00 91.19 792 GLY A O 1
ATOM 6311 N N . ASP A 1 793 ? -4.581 -4.584 -28.850 1.00 92.56 793 ASP A N 1
ATOM 6312 C CA . ASP A 1 793 ? -4.968 -5.894 -29.392 1.00 92.56 793 ASP A CA 1
ATOM 6313 C C . ASP A 1 793 ? -6.058 -5.777 -30.475 1.00 92.56 793 ASP A C 1
ATOM 6315 O O . ASP A 1 793 ? -6.807 -4.805 -30.562 1.00 92.56 793 ASP A O 1
ATOM 6319 N N . TYR A 1 794 ? -6.133 -6.769 -31.362 1.00 93.88 794 TYR A N 1
ATOM 6320 C CA . TYR A 1 794 ? -7.042 -6.730 -32.504 1.00 93.88 794 TYR A CA 1
ATOM 6321 C C . TYR A 1 794 ? -8.494 -6.938 -32.075 1.00 93.88 794 TYR A C 1
ATOM 6323 O O . TYR A 1 794 ? -8.913 -8.047 -31.751 1.00 93.88 794 TYR A O 1
ATOM 6331 N N . GLY A 1 795 ? -9.288 -5.876 -32.158 1.00 91.56 795 GLY A N 1
ATOM 6332 C CA . GLY A 1 795 ? -10.713 -5.898 -31.848 1.00 91.56 795 GLY A CA 1
ATOM 6333 C C . GLY A 1 795 ? -11.482 -4.783 -32.560 1.00 91.56 795 GLY A C 1
ATOM 6334 O O . GLY A 1 795 ? -10.893 -4.031 -33.343 1.00 91.56 795 GLY A O 1
ATOM 6335 N N . PRO A 1 796 ? -12.800 -4.670 -32.325 1.00 88.88 796 PRO A N 1
ATOM 6336 C CA . PRO A 1 796 ? -13.624 -3.598 -32.884 1.00 88.88 796 PRO A CA 1
ATOM 6337 C C . PRO A 1 796 ? -13.086 -2.199 -32.555 1.00 88.88 796 PRO A C 1
ATOM 6339 O O . PRO A 1 796 ? -12.917 -1.397 -33.472 1.00 88.88 796 PRO A O 1
ATOM 6342 N N . VAL A 1 797 ? -12.710 -1.964 -31.290 1.00 87.31 797 VAL A N 1
ATOM 6343 C CA . VAL A 1 797 ? -12.122 -0.699 -30.811 1.00 87.31 797 VAL A CA 1
ATOM 6344 C C . VAL A 1 797 ? -10.856 -0.361 -31.593 1.00 87.31 797 VAL A C 1
ATOM 6346 O O . VAL A 1 797 ? -10.781 0.684 -32.229 1.00 87.31 797 VAL A O 1
ATOM 6349 N N . TRP A 1 798 ? -9.897 -1.289 -31.665 1.00 92.25 798 TRP A N 1
ATOM 6350 C CA . TRP A 1 798 ? -8.653 -1.075 -32.407 1.00 92.25 798 TRP A CA 1
ATOM 6351 C C . TRP A 1 798 ? -8.878 -0.818 -33.906 1.00 92.25 798 TRP A C 1
ATOM 6353 O O . TRP A 1 798 ? -8.206 0.023 -34.502 1.00 92.25 798 TRP A O 1
ATOM 6363 N N . LYS A 1 799 ? -9.834 -1.514 -34.543 1.00 91.31 799 LYS A N 1
ATOM 6364 C CA . LYS A 1 799 ? -10.169 -1.293 -35.963 1.00 91.31 799 LYS A CA 1
ATOM 6365 C C . LYS A 1 799 ? -10.708 0.113 -36.198 1.00 91.31 799 LYS A C 1
ATOM 6367 O O . LYS A 1 799 ? -10.319 0.743 -37.181 1.00 91.31 799 LYS A O 1
ATOM 6372 N N . PHE A 1 800 ? -11.602 0.572 -35.324 1.00 87.19 800 PHE A N 1
ATOM 6373 C CA . PHE A 1 800 ? -12.145 1.923 -35.373 1.00 87.19 800 PHE A CA 1
ATOM 6374 C C . PHE A 1 800 ? -11.037 2.950 -35.131 1.00 87.19 800 PHE A C 1
ATOM 6376 O O . PHE A 1 800 ? -10.784 3.786 -35.997 1.00 87.19 800 PHE A O 1
ATOM 6383 N N . HIS A 1 801 ? -10.287 2.785 -34.042 1.00 89.44 801 HIS A N 1
ATOM 6384 C CA . HIS A 1 801 ? -9.189 3.660 -33.652 1.00 89.44 801 HIS A CA 1
ATOM 6385 C C . HIS A 1 801 ? -8.159 3.837 -34.780 1.00 89.44 801 HIS A C 1
ATOM 6387 O O . HIS A 1 801 ? -7.860 4.951 -35.212 1.00 89.44 801 HIS A O 1
ATOM 6393 N N . ARG A 1 802 ? -7.699 2.726 -35.369 1.00 91.88 802 ARG A N 1
ATOM 6394 C CA . ARG A 1 802 ? -6.771 2.737 -36.505 1.00 91.88 802 ARG A CA 1
ATOM 6395 C C . ARG A 1 802 ? -7.356 3.388 -37.759 1.00 91.88 802 ARG A C 1
ATOM 6397 O O . ARG A 1 802 ? -6.614 4.029 -38.501 1.00 91.88 802 ARG A O 1
ATOM 6404 N N . LYS A 1 803 ? -8.650 3.195 -38.042 1.00 89.81 803 LYS A N 1
ATOM 6405 C CA . LYS A 1 803 ? -9.321 3.802 -39.205 1.00 89.81 803 LYS A CA 1
ATOM 6406 C C . LYS A 1 803 ? -9.327 5.326 -39.086 1.00 89.81 803 LYS A C 1
ATOM 6408 O O . LYS A 1 803 ? -9.002 5.994 -40.067 1.00 89.81 803 LYS A O 1
ATOM 6413 N N . VAL A 1 804 ? -9.658 5.849 -37.904 1.00 87.75 804 VAL A N 1
ATOM 6414 C CA . VAL A 1 804 ? -9.677 7.292 -37.625 1.00 87.75 804 VAL A CA 1
ATOM 6415 C C . VAL A 1 804 ? -8.272 7.881 -37.769 1.00 87.75 804 VAL A C 1
ATOM 6417 O O . VAL A 1 804 ? -8.078 8.781 -38.586 1.00 87.75 804 VAL A O 1
ATOM 6420 N N . ALA A 1 805 ? -7.271 7.299 -37.103 1.00 90.00 805 ALA A N 1
ATOM 6421 C CA . ALA A 1 805 ? -5.888 7.774 -37.190 1.00 90.00 805 ALA A CA 1
ATOM 6422 C C . ALA A 1 805 ? -5.321 7.713 -38.618 1.00 90.00 805 ALA A C 1
ATOM 6424 O O . ALA A 1 805 ? -4.631 8.630 -39.061 1.00 90.00 805 ALA A O 1
ATOM 6425 N N . TYR A 1 806 ? -5.649 6.668 -39.388 1.00 89.06 806 TYR A N 1
ATOM 6426 C CA . TYR A 1 806 ? -5.268 6.586 -40.800 1.00 89.06 806 TYR A CA 1
ATOM 6427 C C . TYR A 1 806 ? -5.897 7.702 -41.644 1.00 89.06 806 TYR A C 1
ATOM 6429 O O . TYR A 1 806 ? -5.219 8.284 -42.494 1.00 89.06 806 TYR A O 1
ATOM 6437 N N . SER A 1 807 ? -7.174 8.016 -41.407 1.00 85.88 807 SER A N 1
ATOM 6438 C CA . SER A 1 807 ? -7.869 9.116 -42.083 1.00 85.88 807 SER A CA 1
ATOM 6439 C C . SER A 1 807 ? -7.229 10.468 -41.755 1.00 85.88 807 SER A C 1
ATOM 6441 O O . SER A 1 807 ? -6.907 11.228 -42.669 1.00 85.88 807 SER A O 1
ATOM 6443 N N . ALA A 1 808 ? -6.957 10.719 -40.468 1.00 86.88 808 ALA A N 1
ATOM 6444 C CA . ALA A 1 808 ? -6.293 11.927 -39.985 1.00 86.88 808 ALA A CA 1
ATOM 6445 C C . ALA A 1 808 ? -4.904 12.096 -40.612 1.00 86.88 808 ALA A C 1
ATOM 6447 O O . ALA A 1 808 ? -4.621 13.113 -41.242 1.00 86.88 808 ALA A O 1
ATOM 6448 N N . MET A 1 809 ? -4.058 11.065 -40.547 1.00 83.81 809 MET A N 1
ATOM 6449 C CA . MET A 1 809 ? -2.742 11.105 -41.181 1.00 83.81 809 MET A CA 1
ATOM 6450 C C . MET A 1 809 ? -2.830 11.368 -42.679 1.00 83.81 809 MET A C 1
ATOM 6452 O O . MET A 1 809 ? -2.033 12.141 -43.187 1.00 83.81 809 MET A O 1
ATOM 6456 N N . LYS A 1 810 ? -3.777 10.766 -43.413 1.00 82.38 810 LYS A N 1
ATOM 6457 C CA . LYS A 1 810 ? -3.892 10.976 -44.864 1.00 82.38 810 LYS A CA 1
ATOM 6458 C C . LYS A 1 810 ? -4.089 12.457 -45.223 1.00 82.38 810 LYS A C 1
ATOM 6460 O O . LYS A 1 810 ? -3.595 12.870 -46.269 1.00 82.38 810 LYS A O 1
ATOM 6465 N N . LYS A 1 811 ? -4.741 13.249 -44.360 1.00 79.75 811 LYS A N 1
ATOM 6466 C CA . LYS A 1 811 ? -4.913 14.705 -44.529 1.00 79.75 811 LYS A CA 1
ATOM 6467 C C . LYS A 1 811 ? -3.579 15.469 -44.486 1.00 79.75 811 LYS A C 1
ATOM 6469 O O . LYS A 1 811 ? -3.426 16.452 -45.202 1.00 79.75 811 LYS A O 1
ATOM 6474 N N . PHE A 1 812 ? -2.617 14.996 -43.691 1.00 75.56 812 PHE A N 1
ATOM 6475 C CA . PHE A 1 812 ? -1.312 15.644 -43.486 1.00 75.56 812 PHE A CA 1
ATOM 6476 C C . PHE A 1 812 ? -0.137 14.912 -44.156 1.00 75.56 812 PHE A C 1
ATOM 6478 O O . PHE A 1 812 ? 0.961 15.444 -44.227 1.00 75.56 812 PHE A O 1
ATOM 6485 N N . ALA A 1 813 ? -0.353 13.696 -44.660 1.00 67.69 813 ALA A N 1
ATOM 6486 C CA . ALA A 1 813 ? 0.664 12.826 -45.253 1.00 67.69 813 ALA A CA 1
ATOM 6487 C C . ALA A 1 813 ? 0.937 13.095 -46.741 1.00 67.69 813 ALA A C 1
ATOM 6489 O O . ALA A 1 813 ? 1.811 12.454 -47.328 1.00 67.69 813 ALA A O 1
ATOM 6490 N N . PHE A 1 814 ? 0.154 13.967 -47.376 1.00 71.44 814 PHE A N 1
ATOM 6491 C CA . PHE A 1 814 ? 0.207 14.222 -48.811 1.00 71.44 814 PHE A CA 1
ATOM 6492 C C . PHE A 1 814 ? -0.075 15.696 -49.115 1.00 71.44 814 PHE A C 1
ATOM 6494 O O . PHE A 1 814 ? -0.732 16.386 -48.340 1.00 71.44 814 PHE A O 1
ATOM 6501 N N . GLY A 1 815 ? 0.380 16.147 -50.284 1.00 80.00 815 GLY A N 1
ATOM 6502 C CA . GLY A 1 815 ? 0.123 17.495 -50.788 1.00 80.00 815 GLY A CA 1
ATOM 6503 C C . GLY A 1 815 ? 1.016 18.571 -50.171 1.00 80.00 815 GLY A C 1
ATOM 6504 O O . GLY A 1 815 ? 2.009 18.281 -49.502 1.00 80.00 815 GLY A O 1
ATOM 6505 N N . GLU A 1 816 ? 0.640 19.826 -50.409 1.00 81.31 816 GLU A N 1
ATOM 6506 C CA . GLU A 1 816 ? 1.455 21.012 -50.109 1.00 81.31 816 GLU A CA 1
ATOM 6507 C C . GLU A 1 816 ? 1.780 21.173 -48.616 1.00 81.31 816 GLU A C 1
ATOM 6509 O O . GLU A 1 816 ? 2.840 21.688 -48.269 1.00 81.31 816 GLU A O 1
ATOM 6514 N N . ASN A 1 817 ? 0.913 20.685 -47.720 1.00 81.00 817 ASN A N 1
ATOM 6515 C CA . ASN A 1 817 ? 1.134 20.772 -46.274 1.00 81.00 817 ASN A CA 1
ATOM 6516 C C . ASN A 1 817 ? 2.373 19.984 -45.826 1.00 81.00 817 ASN A C 1
ATOM 6518 O O . ASN A 1 817 ? 3.192 20.518 -45.076 1.00 81.00 817 ASN A O 1
ATOM 6522 N N . LEU A 1 818 ? 2.531 18.743 -46.305 1.00 86.50 818 LEU A N 1
ATOM 6523 C CA . LEU A 1 818 ? 3.712 17.934 -45.997 1.00 86.50 818 LEU A CA 1
ATOM 6524 C C . LEU A 1 818 ? 4.957 18.514 -46.670 1.00 86.50 818 LEU A C 1
ATOM 6526 O O . LEU A 1 818 ? 6.010 18.589 -46.046 1.00 86.50 818 LEU A O 1
ATOM 6530 N N . GLU A 1 819 ? 4.836 18.940 -47.930 1.00 91.00 819 GLU A N 1
ATOM 6531 C CA . GLU A 1 819 ? 5.953 19.530 -48.674 1.00 91.00 819 GLU A CA 1
ATOM 6532 C C . GLU A 1 819 ? 6.508 20.759 -47.957 1.00 91.00 819 GLU A C 1
ATOM 6534 O O . GLU A 1 819 ? 7.708 20.808 -47.691 1.00 91.00 819 GLU A O 1
ATOM 6539 N N . ARG A 1 820 ? 5.636 21.689 -47.551 1.00 88.44 820 ARG A N 1
ATOM 6540 C CA . ARG A 1 820 ? 6.016 22.887 -46.797 1.00 88.44 820 ARG A CA 1
ATOM 6541 C C . ARG A 1 820 ? 6.683 22.533 -45.471 1.00 88.44 820 ARG A C 1
ATOM 6543 O O . ARG A 1 820 ? 7.728 23.090 -45.150 1.00 88.44 820 ARG A O 1
ATOM 6550 N N . LEU A 1 821 ? 6.106 21.599 -44.715 1.00 89.06 821 LEU A N 1
ATOM 6551 C CA . LEU A 1 821 ? 6.637 21.206 -43.410 1.00 89.06 821 LEU A CA 1
ATOM 6552 C C . LEU A 1 821 ? 8.037 20.582 -43.521 1.00 89.06 821 LEU A C 1
ATOM 6554 O O . LEU A 1 821 ? 8.945 20.949 -42.770 1.00 89.06 821 LEU A O 1
ATOM 6558 N N . VAL A 1 822 ? 8.236 19.677 -44.486 1.00 92.38 822 VAL A N 1
ATOM 6559 C CA . VAL A 1 822 ? 9.545 19.058 -44.736 1.00 92.38 822 VAL A CA 1
ATOM 6560 C C . VAL A 1 822 ? 10.544 20.101 -45.238 1.00 92.38 822 VAL A C 1
ATOM 6562 O O . VAL A 1 822 ? 11.658 20.155 -44.733 1.00 92.38 822 VAL A O 1
ATOM 6565 N N . GLN A 1 823 ? 10.166 20.956 -46.192 1.00 91.75 823 GLN A N 1
ATOM 6566 C CA . GLN A 1 823 ? 11.045 21.997 -46.744 1.00 91.75 823 GLN A CA 1
ATOM 6567 C C . GLN A 1 823 ? 11.508 23.005 -45.682 1.00 91.75 823 GLN A C 1
ATOM 6569 O O . GLN A 1 823 ? 12.697 23.332 -45.633 1.00 91.75 823 GLN A O 1
ATOM 6574 N N . ASN A 1 824 ? 10.607 23.452 -44.801 1.00 90.38 824 ASN A N 1
ATOM 6575 C CA . ASN A 1 824 ? 10.946 24.323 -43.671 1.00 90.38 824 ASN A CA 1
ATOM 6576 C C . ASN A 1 824 ? 11.929 23.633 -42.717 1.00 90.38 824 ASN A C 1
ATOM 6578 O O . ASN A 1 824 ? 12.974 24.195 -42.386 1.00 90.38 824 ASN A O 1
ATOM 6582 N N . SER A 1 825 ? 11.622 22.394 -42.322 1.00 92.69 825 SER A N 1
ATOM 6583 C CA . SER A 1 825 ? 12.442 21.625 -41.379 1.00 92.69 825 SER A CA 1
ATOM 6584 C C . SER A 1 825 ? 13.837 21.336 -41.939 1.00 92.69 825 SER A C 1
ATOM 6586 O O . SER A 1 825 ? 14.836 21.525 -41.249 1.00 92.69 825 SER A O 1
ATOM 6588 N N . VAL A 1 826 ? 13.927 20.955 -43.218 1.00 93.25 826 VAL A N 1
ATOM 6589 C CA . VAL A 1 826 ? 15.202 20.734 -43.913 1.00 93.25 826 VAL A CA 1
ATOM 6590 C C . VAL A 1 826 ? 16.009 22.028 -43.991 1.00 93.25 826 VAL A C 1
ATOM 6592 O O . VAL A 1 826 ? 17.214 22.001 -43.765 1.00 93.25 826 VAL A O 1
ATOM 6595 N N . SER A 1 827 ? 15.364 23.159 -44.282 1.00 90.62 827 SER A N 1
ATOM 6596 C CA . SER A 1 827 ? 16.037 24.458 -44.379 1.00 90.62 827 SER A CA 1
ATOM 6597 C C . SER A 1 827 ? 16.653 24.889 -43.045 1.00 90.62 827 SER A C 1
ATOM 6599 O O . SER A 1 827 ? 17.796 25.346 -43.031 1.00 90.62 827 SER A O 1
ATOM 6601 N N . LYS A 1 828 ? 15.958 24.665 -41.918 1.00 89.56 828 LYS A N 1
ATOM 6602 C CA . LYS A 1 828 ? 16.529 24.860 -40.571 1.00 89.56 828 LYS A CA 1
ATOM 6603 C C . LYS A 1 828 ? 17.741 23.953 -40.339 1.00 89.56 828 LYS A C 1
ATOM 6605 O O . LYS A 1 828 ? 18.798 24.435 -39.944 1.00 89.56 828 LYS A O 1
ATOM 6610 N N . SER A 1 829 ? 17.635 22.664 -40.663 1.00 90.88 829 SER A N 1
ATOM 6611 C CA . SER A 1 829 ? 18.754 21.727 -40.511 1.00 90.88 829 SER A CA 1
ATOM 6612 C C . SER A 1 829 ? 19.950 22.061 -41.407 1.00 90.88 829 SER A C 1
ATOM 6614 O O . SER A 1 829 ? 21.084 21.945 -40.956 1.00 90.88 829 SER A O 1
ATOM 6616 N N . ILE A 1 830 ? 19.733 22.528 -42.642 1.00 90.81 830 ILE A N 1
ATOM 6617 C CA . ILE A 1 830 ? 20.806 23.023 -43.522 1.00 90.81 830 ILE A CA 1
ATOM 6618 C C . ILE A 1 830 ? 21.525 24.207 -42.870 1.00 90.81 830 ILE A C 1
ATOM 6620 O O . ILE A 1 830 ? 22.755 24.237 -42.877 1.00 90.81 830 ILE A O 1
ATOM 6624 N N . ALA A 1 831 ? 20.785 25.157 -42.289 1.00 89.50 831 ALA A N 1
ATOM 6625 C CA . ALA A 1 831 ? 21.379 26.302 -41.606 1.00 89.50 831 ALA A CA 1
ATOM 6626 C C . ALA A 1 831 ? 22.243 25.867 -40.407 1.00 89.50 831 ALA A C 1
ATOM 6628 O O . ALA A 1 831 ? 23.348 26.381 -40.238 1.00 89.50 831 ALA A O 1
ATOM 6629 N N . GLU A 1 832 ? 21.796 24.878 -39.624 1.00 88.81 832 GLU A N 1
ATOM 6630 C CA . GLU A 1 832 ? 22.596 24.317 -38.523 1.00 88.81 832 GLU A CA 1
ATOM 6631 C C . GLU A 1 832 ? 23.873 23.616 -39.006 1.00 88.81 832 GLU A C 1
ATOM 6633 O O . GLU A 1 832 ? 24.929 23.777 -38.395 1.00 88.81 832 GLU A O 1
ATOM 6638 N N . ILE A 1 833 ? 23.814 22.894 -40.130 1.00 89.56 833 ILE A N 1
ATOM 6639 C CA . ILE A 1 833 ? 25.002 22.275 -40.746 1.00 89.56 833 ILE A CA 1
ATOM 6640 C C . ILE A 1 833 ? 25.983 23.362 -41.194 1.00 89.56 833 ILE A C 1
ATOM 6642 O O . ILE A 1 833 ? 27.171 23.293 -40.892 1.00 89.56 833 ILE A O 1
ATOM 6646 N N . GLN A 1 834 ? 25.493 24.406 -41.867 1.00 87.50 834 GLN A N 1
ATOM 6647 C CA . GLN A 1 834 ? 26.331 25.491 -42.384 1.00 87.50 834 GLN A CA 1
ATOM 6648 C C . GLN A 1 834 ? 27.037 26.284 -41.274 1.00 87.50 834 GLN A C 1
ATOM 6650 O O . GLN A 1 834 ? 28.176 26.708 -41.467 1.00 87.50 834 GLN A O 1
ATOM 6655 N N . LYS A 1 835 ? 26.421 26.438 -40.091 1.00 87.06 835 LYS A N 1
ATOM 6656 C CA . LYS A 1 835 ? 27.055 27.083 -38.922 1.00 87.06 835 LYS A CA 1
ATOM 6657 C C . LYS A 1 835 ? 28.337 26.382 -38.464 1.00 87.06 835 LYS A C 1
ATOM 6659 O O . LYS A 1 835 ? 29.189 27.022 -37.851 1.00 87.06 835 LYS A O 1
ATOM 6664 N N . LYS A 1 836 ? 28.476 25.080 -38.723 1.00 81.81 836 LYS A N 1
ATOM 6665 C CA . LYS A 1 836 ? 29.634 24.279 -38.304 1.00 81.81 836 LYS A CA 1
ATOM 6666 C C . LYS A 1 836 ? 30.819 24.368 -39.280 1.00 81.81 836 LYS A C 1
ATOM 6668 O O . LYS A 1 836 ? 31.918 23.956 -38.914 1.00 81.81 836 LYS A O 1
ATOM 6673 N N . GLY A 1 837 ? 30.630 24.948 -40.470 1.00 80.00 837 GLY A N 1
ATOM 6674 C CA . GLY A 1 837 ? 31.678 25.106 -41.484 1.00 80.00 837 GLY A CA 1
ATOM 6675 C C . GLY A 1 837 ? 32.247 23.766 -41.965 1.00 80.00 837 GLY A C 1
ATOM 6676 O O . GLY A 1 837 ? 31.514 22.792 -42.087 1.00 80.00 837 GLY A O 1
ATOM 6677 N N . ASP A 1 838 ? 33.562 23.713 -42.196 1.00 78.81 838 ASP A N 1
ATOM 6678 C CA . ASP A 1 838 ? 34.268 22.512 -42.682 1.00 78.81 838 ASP A CA 1
ATOM 6679 C C . ASP A 1 838 ? 34.597 21.485 -41.573 1.00 78.81 838 ASP A C 1
ATOM 6681 O O . ASP A 1 838 ? 35.360 20.541 -41.795 1.00 78.81 838 ASP A O 1
ATOM 6685 N N . ALA A 1 839 ? 34.079 21.673 -40.353 1.00 82.75 839 ALA A N 1
ATOM 6686 C CA . ALA A 1 839 ? 34.300 20.735 -39.257 1.00 82.75 839 ALA A CA 1
ATOM 6687 C C . ALA A 1 839 ? 33.575 19.402 -39.508 1.00 82.75 839 ALA A C 1
ATOM 6689 O O . ALA A 1 839 ? 32.547 19.350 -40.180 1.00 82.75 839 ALA A O 1
ATOM 6690 N N . ALA A 1 840 ? 34.090 18.316 -38.928 1.00 86.12 840 ALA A N 1
ATOM 6691 C CA . ALA A 1 840 ? 33.334 17.072 -38.852 1.00 86.12 840 ALA A CA 1
ATOM 6692 C C . ALA A 1 840 ? 32.165 17.250 -37.863 1.00 86.12 840 ALA A C 1
ATOM 6694 O O . ALA A 1 840 ? 32.334 17.863 -36.808 1.00 86.12 840 ALA A O 1
ATOM 6695 N N . ILE A 1 841 ? 30.973 16.764 -38.219 1.00 88.88 841 ILE A N 1
ATOM 6696 C CA . ILE A 1 841 ? 29.737 16.989 -37.450 1.00 88.88 841 ILE A CA 1
ATOM 6697 C C . ILE A 1 841 ? 29.028 15.657 -37.234 1.00 88.88 841 ILE A C 1
ATOM 6699 O O . ILE A 1 841 ? 28.853 14.895 -38.189 1.00 88.88 841 ILE A O 1
ATOM 6703 N N . ASP A 1 842 ? 28.557 15.399 -36.012 1.00 88.19 842 ASP A N 1
ATOM 6704 C CA . ASP A 1 842 ? 27.549 14.363 -35.786 1.00 88.19 842 ASP A CA 1
ATOM 6705 C C . ASP A 1 842 ? 26.209 14.806 -36.387 1.00 88.19 842 ASP A C 1
ATOM 6707 O O . ASP A 1 842 ? 25.546 15.724 -35.901 1.00 88.19 842 ASP A O 1
ATOM 6711 N N . MET A 1 843 ? 25.810 14.148 -37.475 1.00 88.19 843 MET A N 1
ATOM 6712 C CA . MET A 1 843 ? 24.573 14.468 -38.189 1.00 88.19 843 MET A CA 1
ATOM 6713 C C . MET A 1 843 ? 23.315 14.009 -37.445 1.00 88.19 843 MET A C 1
ATOM 6715 O O . MET A 1 843 ? 22.213 14.423 -37.814 1.00 88.19 843 MET A O 1
ATOM 6719 N N . ARG A 1 844 ? 23.435 13.165 -36.412 1.00 89.19 844 ARG A N 1
ATOM 6720 C CA . ARG A 1 844 ? 22.275 12.576 -35.739 1.00 89.19 844 ARG A CA 1
ATOM 6721 C C . ARG A 1 844 ? 21.380 13.617 -35.061 1.00 89.19 844 ARG A C 1
ATOM 6723 O O . ARG A 1 844 ? 20.203 13.621 -35.415 1.00 89.19 844 ARG A O 1
ATOM 6730 N N . PRO A 1 845 ? 21.861 14.529 -34.191 1.00 88.88 845 PRO A N 1
ATOM 6731 C CA . PRO A 1 845 ? 20.996 15.536 -33.565 1.00 88.88 845 PRO A CA 1
ATOM 6732 C C . PRO A 1 845 ? 20.338 16.475 -34.586 1.00 88.88 845 PRO A C 1
ATOM 6734 O O . PRO A 1 845 ? 19.175 16.846 -34.446 1.00 88.88 845 PRO A O 1
ATOM 6737 N N . VAL A 1 846 ? 21.054 16.812 -35.662 1.00 90.06 846 VAL A N 1
ATOM 6738 C CA . VAL A 1 846 ? 20.563 17.715 -36.715 1.00 90.06 846 VAL A CA 1
ATOM 6739 C C . VAL A 1 846 ? 19.444 17.075 -37.542 1.00 90.06 846 VAL A C 1
ATOM 6741 O O . VAL A 1 846 ? 18.427 17.712 -37.826 1.00 90.06 846 VAL A O 1
ATOM 6744 N N . ILE A 1 847 ? 19.617 15.807 -37.927 1.00 92.56 847 ILE A N 1
ATOM 6745 C CA . ILE A 1 847 ? 18.584 15.028 -38.621 1.00 92.56 847 ILE A CA 1
ATOM 6746 C C . ILE A 1 847 ? 17.428 14.716 -37.667 1.00 92.56 847 ILE A C 1
ATOM 6748 O O . ILE A 1 847 ? 16.276 14.675 -38.089 1.00 92.56 847 ILE A O 1
ATOM 6752 N N . MET A 1 848 ? 17.702 14.503 -36.383 1.00 91.38 848 MET A N 1
ATOM 6753 C CA . MET A 1 848 ? 16.659 14.292 -35.388 1.00 91.38 848 MET A CA 1
ATOM 6754 C C . MET A 1 848 ? 15.764 15.521 -35.256 1.00 91.38 848 MET A C 1
ATOM 6756 O O . MET A 1 848 ? 14.555 15.355 -35.325 1.00 91.38 848 MET A O 1
ATOM 6760 N N . LEU A 1 849 ? 16.320 16.740 -35.209 1.00 91.31 849 LEU A N 1
ATOM 6761 C CA . LEU A 1 849 ? 15.531 17.980 -35.227 1.00 91.31 849 LEU A CA 1
ATOM 6762 C C . LEU A 1 849 ? 14.660 18.099 -36.489 1.00 91.31 849 LEU A C 1
ATOM 6764 O O . LEU A 1 849 ? 13.485 18.456 -36.400 1.00 91.31 849 LEU A O 1
ATOM 6768 N N . LEU A 1 850 ? 15.218 17.767 -37.662 1.00 93.19 850 LEU A N 1
ATOM 6769 C CA . LEU A 1 850 ? 14.488 17.764 -38.937 1.00 93.19 850 LEU A CA 1
ATOM 6770 C C . LEU A 1 850 ? 13.227 16.907 -38.843 1.00 93.19 850 LEU A C 1
ATOM 6772 O O . LEU A 1 850 ? 12.134 17.342 -39.203 1.00 93.19 850 LEU A O 1
ATOM 6776 N N . VAL A 1 851 ? 13.389 15.667 -38.383 1.00 92.69 851 VAL A N 1
ATOM 6777 C CA . VAL A 1 851 ? 12.296 14.695 -38.323 1.00 92.69 851 VAL A CA 1
ATOM 6778 C C . VAL A 1 851 ? 11.352 15.012 -37.167 1.00 92.69 851 VAL A C 1
ATOM 6780 O O . VAL A 1 851 ? 10.142 14.882 -37.331 1.00 92.69 851 VAL A O 1
ATOM 6783 N N . PHE A 1 852 ? 11.879 15.489 -36.039 1.00 91.62 852 PHE A N 1
ATOM 6784 C CA . PHE A 1 852 ? 11.105 15.952 -34.894 1.00 91.62 852 PHE A CA 1
ATOM 6785 C C . PHE A 1 852 ? 10.123 17.044 -35.301 1.00 91.62 852 PHE A C 1
ATOM 6787 O O . PHE A 1 852 ? 8.935 16.914 -35.033 1.00 91.62 852 PHE A O 1
ATOM 6794 N N . ASN A 1 853 ? 10.574 18.059 -36.042 1.00 91.25 853 ASN A N 1
ATOM 6795 C CA . ASN A 1 853 ? 9.705 19.130 -36.530 1.00 91.25 853 ASN A CA 1
ATOM 6796 C C . ASN A 1 853 ? 8.660 18.648 -37.543 1.00 91.25 853 ASN A C 1
ATOM 6798 O O . ASN A 1 853 ? 7.525 19.121 -37.515 1.00 91.25 853 ASN A O 1
ATOM 6802 N N . ILE A 1 854 ? 8.984 17.662 -38.385 1.00 90.62 854 ILE A N 1
ATOM 6803 C CA . ILE A 1 854 ? 7.981 17.029 -39.255 1.00 90.62 854 ILE A CA 1
ATOM 6804 C C . ILE A 1 854 ? 6.932 16.289 -38.411 1.00 90.62 854 ILE A C 1
ATOM 6806 O O . ILE A 1 854 ? 5.733 16.452 -38.625 1.00 90.62 854 ILE A O 1
ATOM 6810 N N . ALA A 1 855 ? 7.361 15.487 -37.437 1.00 89.75 855 ALA A N 1
ATOM 6811 C CA . ALA A 1 855 ? 6.469 14.689 -36.606 1.00 89.75 855 ALA A CA 1
ATOM 6812 C C . ALA A 1 855 ? 5.597 15.565 -35.687 1.00 89.75 855 ALA A C 1
ATOM 6814 O O . ALA A 1 855 ? 4.374 15.433 -35.710 1.00 89.75 855 ALA A O 1
ATOM 6815 N N . CYS A 1 856 ? 6.194 16.502 -34.941 1.00 88.88 856 CYS A N 1
ATOM 6816 C CA . CYS A 1 856 ? 5.497 17.474 -34.089 1.00 88.88 856 CYS A CA 1
ATOM 6817 C C . CYS A 1 856 ? 4.587 18.403 -34.891 1.00 88.88 856 CYS A C 1
ATOM 6819 O O . CYS A 1 856 ? 3.449 18.642 -34.487 1.00 88.88 856 CYS A O 1
ATOM 6821 N N . GLY A 1 857 ? 5.044 18.892 -36.046 1.00 88.81 857 GLY A N 1
ATOM 6822 C CA . GLY A 1 857 ? 4.237 19.745 -36.912 1.00 88.81 857 GLY A CA 1
ATOM 6823 C C . GLY A 1 857 ? 2.975 19.035 -37.401 1.00 88.81 857 GLY A C 1
ATOM 6824 O O . GLY A 1 857 ? 1.905 19.633 -37.427 1.00 88.81 857 GLY A O 1
ATOM 6825 N N . MET A 1 858 ? 3.055 17.738 -37.711 1.00 88.56 858 MET A N 1
ATOM 6826 C CA . MET A 1 858 ? 1.878 16.937 -38.072 1.00 88.56 858 MET A CA 1
ATOM 6827 C C . MET A 1 858 ? 1.008 16.568 -36.859 1.00 88.56 858 MET A C 1
ATOM 6829 O O . MET A 1 858 ? -0.220 16.579 -36.955 1.00 88.56 858 MET A O 1
ATOM 6833 N N . ALA A 1 859 ? 1.627 16.206 -35.734 1.00 89.25 859 ALA A N 1
ATOM 6834 C CA . ALA A 1 859 ? 0.944 15.718 -34.537 1.00 89.25 859 ALA A CA 1
ATOM 6835 C C . ALA A 1 859 ? 0.214 16.829 -33.765 1.00 89.25 859 ALA A C 1
ATOM 6837 O O . ALA A 1 859 ? -0.923 16.620 -33.337 1.00 89.25 859 ALA A O 1
ATOM 6838 N N . TYR A 1 860 ? 0.853 17.995 -33.634 1.00 88.44 860 TYR A N 1
ATOM 6839 C CA . TYR A 1 860 ? 0.445 19.097 -32.755 1.00 88.44 860 TYR A CA 1
ATOM 6840 C C . TYR A 1 860 ? 0.475 20.481 -33.429 1.00 88.44 860 TYR A C 1
ATOM 6842 O O . TYR A 1 860 ? 0.037 21.454 -32.829 1.00 88.44 860 TYR A O 1
ATOM 6850 N N . GLY A 1 861 ? 0.993 20.611 -34.657 1.00 86.12 861 GLY A N 1
ATOM 6851 C CA . GLY A 1 861 ? 1.075 21.909 -35.343 1.00 86.12 861 GLY A CA 1
ATOM 6852 C C . GLY A 1 861 ? 2.186 22.838 -34.837 1.00 86.12 861 GLY A C 1
ATOM 6853 O O . GLY A 1 861 ? 2.117 24.041 -35.082 1.00 86.12 861 GLY A O 1
ATOM 6854 N N . LYS A 1 862 ? 3.201 22.305 -34.138 1.00 85.19 862 LYS A N 1
ATOM 6855 C CA . LYS A 1 862 ? 4.283 23.079 -33.503 1.00 85.19 862 LYS A CA 1
ATOM 6856 C C . LYS A 1 862 ? 5.656 22.762 -34.105 1.00 85.19 862 LYS A C 1
ATOM 6858 O O . LYS A 1 862 ? 5.937 21.616 -34.451 1.00 85.19 862 LYS A O 1
ATOM 6863 N N . GLU A 1 863 ? 6.505 23.783 -34.197 1.00 86.19 863 GLU A N 1
ATOM 6864 C CA . GLU A 1 863 ? 7.914 23.679 -34.596 1.00 86.19 863 GLU A CA 1
ATOM 6865 C C . GLU A 1 863 ? 8.833 24.072 -33.431 1.00 86.19 863 GLU A C 1
ATOM 6867 O O . GLU A 1 863 ? 8.450 24.867 -32.575 1.00 86.19 863 GLU A O 1
ATOM 6872 N N . TYR A 1 864 ? 10.052 23.538 -33.445 1.00 89.25 864 TYR A N 1
ATOM 6873 C CA . TYR A 1 864 ? 11.071 23.687 -32.412 1.00 89.25 864 TYR A CA 1
ATOM 6874 C C . TYR A 1 864 ? 12.411 24.101 -33.031 1.00 89.25 864 TYR A C 1
ATOM 6876 O O . TYR A 1 864 ? 12.693 23.807 -34.203 1.00 89.25 864 TYR A O 1
ATOM 6884 N N . ASP A 1 865 ? 13.238 24.767 -32.229 1.00 88.94 865 ASP A N 1
ATOM 6885 C CA . ASP A 1 865 ? 14.612 25.128 -32.575 1.00 88.94 865 ASP A CA 1
ATOM 6886 C C . ASP A 1 865 ? 15.615 24.169 -31.914 1.00 88.94 865 ASP A C 1
ATOM 6888 O O . ASP A 1 865 ? 15.272 23.410 -31.009 1.00 88.94 865 ASP A O 1
ATOM 6892 N N . PHE A 1 866 ? 16.870 24.181 -32.374 1.00 84.75 866 PHE A N 1
ATOM 6893 C CA . PHE A 1 866 ? 17.891 23.236 -31.903 1.00 84.75 866 PHE A CA 1
ATOM 6894 C C . PHE A 1 866 ? 18.176 23.365 -30.399 1.00 84.75 866 PHE A C 1
ATOM 6896 O O . PHE A 1 866 ? 18.380 22.355 -29.735 1.00 84.75 866 PHE A O 1
ATOM 6903 N N . ASP A 1 867 ? 18.141 24.582 -29.856 1.00 86.12 867 ASP A N 1
ATOM 6904 C CA . ASP A 1 867 ? 18.403 24.856 -28.436 1.00 86.12 867 ASP A CA 1
ATOM 6905 C C . ASP A 1 867 ? 17.124 24.827 -27.570 1.00 86.12 867 ASP A C 1
ATOM 6907 O O . ASP A 1 867 ? 17.160 25.210 -26.399 1.00 86.12 867 ASP A O 1
ATOM 6911 N N . ASP A 1 868 ? 15.983 24.407 -28.131 1.00 89.88 868 ASP A N 1
ATOM 6912 C CA . ASP A 1 868 ? 14.719 24.347 -27.397 1.00 89.88 868 ASP A CA 1
ATOM 6913 C C . ASP A 1 868 ? 14.776 23.277 -26.280 1.00 89.88 868 ASP A C 1
ATOM 6915 O O . ASP A 1 868 ? 15.141 22.125 -26.554 1.00 89.88 868 ASP A O 1
ATOM 6919 N N . PRO A 1 869 ? 14.412 23.614 -25.026 1.00 86.50 869 PRO A N 1
ATOM 6920 C CA . PRO A 1 869 ? 14.469 22.676 -23.906 1.00 86.50 869 PRO A CA 1
ATOM 6921 C C . PRO A 1 869 ? 13.624 21.410 -24.091 1.00 86.50 869 PRO A C 1
ATOM 6923 O O . PRO A 1 869 ? 14.061 20.336 -23.674 1.00 86.50 869 PRO A O 1
ATOM 6926 N N . ASP A 1 870 ? 12.449 21.509 -24.724 1.00 83.56 870 ASP A N 1
ATOM 6927 C CA . ASP A 1 870 ? 11.567 20.358 -24.954 1.00 83.56 870 ASP A CA 1
ATOM 6928 C C . ASP A 1 870 ? 12.220 19.380 -25.944 1.00 83.56 870 ASP A C 1
ATOM 6930 O O . ASP A 1 870 ? 12.158 18.161 -25.767 1.00 83.56 870 ASP A O 1
ATOM 6934 N N . PHE A 1 871 ? 12.886 19.911 -26.978 1.00 86.56 871 PHE A N 1
ATOM 6935 C CA . PHE A 1 871 ? 13.619 19.101 -27.951 1.00 86.56 871 PHE A CA 1
ATOM 6936 C C . PHE A 1 871 ? 14.841 18.428 -27.314 1.00 86.56 871 PHE A C 1
ATOM 6938 O O . PHE A 1 871 ? 15.026 17.223 -27.486 1.00 86.56 871 PHE A O 1
ATOM 6945 N N . GLN A 1 872 ? 15.641 19.164 -26.536 1.00 85.50 872 GLN A N 1
ATOM 6946 C CA . GLN A 1 872 ? 16.806 18.600 -25.842 1.00 85.50 872 GLN A CA 1
ATOM 6947 C C . GLN A 1 872 ? 16.398 17.491 -24.862 1.00 85.50 872 GLN A C 1
ATOM 6949 O O . GLN A 1 872 ? 16.978 16.406 -24.877 1.00 85.50 872 GLN A O 1
ATOM 6954 N N . GLN A 1 873 ? 15.324 17.703 -24.094 1.00 83.62 873 GLN A N 1
ATOM 6955 C CA . GLN A 1 873 ? 14.776 16.675 -23.212 1.00 83.62 873 GLN A CA 1
ATOM 6956 C C . GLN A 1 873 ? 14.316 15.430 -23.989 1.00 83.62 873 GLN A C 1
ATOM 6958 O O . GLN A 1 873 ? 14.527 14.308 -23.531 1.00 83.62 873 GLN A O 1
ATOM 6963 N N . PHE A 1 874 ? 13.717 15.594 -25.172 1.00 82.56 874 PHE A N 1
ATOM 6964 C CA . PHE A 1 874 ? 13.330 14.459 -26.012 1.00 82.56 874 PHE A CA 1
ATOM 6965 C C . PHE A 1 874 ? 14.536 13.670 -26.546 1.00 82.56 874 PHE A C 1
ATOM 6967 O O . PHE A 1 874 ? 14.490 12.436 -26.593 1.00 82.56 874 PHE A O 1
ATOM 6974 N N . VAL A 1 875 ? 15.612 14.357 -26.941 1.00 81.62 875 VAL A N 1
ATOM 6975 C CA . VAL A 1 875 ? 16.862 13.715 -27.385 1.00 81.62 875 VAL A CA 1
ATOM 6976 C C . VAL A 1 875 ? 17.430 12.830 -26.270 1.00 81.62 875 VAL A C 1
ATOM 6978 O O . VAL A 1 875 ? 17.750 11.666 -26.526 1.00 81.62 875 VAL A O 1
ATOM 6981 N N . ASP A 1 876 ? 17.464 13.334 -25.034 1.00 80.06 876 ASP A N 1
ATOM 6982 C CA . ASP A 1 876 ? 17.923 12.576 -23.863 1.00 80.06 876 ASP A CA 1
ATOM 6983 C C . ASP A 1 876 ? 17.026 11.359 -23.575 1.00 80.06 876 ASP A C 1
ATOM 6985 O O . ASP A 1 876 ? 17.515 10.234 -23.433 1.00 80.06 876 ASP A O 1
ATOM 6989 N N . LEU A 1 877 ? 15.698 11.549 -23.573 1.00 78.62 877 LEU A N 1
ATOM 6990 C CA . LEU A 1 877 ? 14.725 10.466 -23.365 1.00 78.62 877 LEU A CA 1
ATOM 6991 C C . LEU A 1 877 ? 14.868 9.356 -24.412 1.00 78.62 877 LEU A C 1
ATOM 6993 O O . LEU A 1 877 ? 14.714 8.176 -24.102 1.00 78.62 877 LEU A O 1
ATOM 6997 N N . THR A 1 878 ? 15.184 9.721 -25.651 1.00 75.69 878 THR A N 1
ATOM 6998 C CA . THR A 1 878 ? 15.358 8.769 -26.748 1.00 75.69 878 THR A CA 1
ATOM 6999 C C . THR A 1 878 ? 16.627 7.930 -26.596 1.00 75.69 878 THR A C 1
ATOM 7001 O O . THR A 1 878 ? 16.614 6.722 -26.848 1.00 75.69 878 THR A O 1
ATOM 7004 N N . ALA A 1 879 ? 17.730 8.534 -26.149 1.00 74.00 879 ALA A N 1
ATOM 7005 C CA . ALA A 1 879 ? 18.953 7.794 -25.848 1.00 74.00 879 ALA A CA 1
ATOM 7006 C C . ALA A 1 879 ? 18.711 6.755 -24.736 1.00 74.00 879 ALA A C 1
ATOM 7008 O O . ALA A 1 879 ? 19.085 5.585 -24.878 1.00 74.00 879 ALA A O 1
ATOM 7009 N N . ASP A 1 880 ? 17.993 7.156 -23.686 1.00 75.75 880 ASP A N 1
ATOM 7010 C CA . ASP A 1 880 ? 17.598 6.287 -22.576 1.00 75.75 880 ASP A CA 1
ATOM 7011 C C . ASP A 1 880 ? 16.643 5.164 -23.016 1.00 75.75 880 ASP A C 1
ATOM 7013 O O . ASP A 1 880 ? 16.780 4.012 -22.590 1.00 75.75 880 ASP A O 1
ATOM 7017 N N . PHE A 1 881 ? 15.713 5.470 -23.923 1.00 74.88 881 PHE A N 1
ATOM 7018 C CA . PHE A 1 881 ? 14.780 4.507 -24.503 1.00 74.88 881 PHE A CA 1
ATOM 7019 C C . PHE A 1 881 ? 15.500 3.374 -25.246 1.00 74.88 881 PHE A C 1
ATOM 7021 O O . PHE A 1 881 ? 15.185 2.193 -25.054 1.00 74.88 881 PHE A O 1
ATOM 7028 N N . ILE A 1 882 ? 16.502 3.723 -26.061 1.00 68.31 882 ILE A N 1
ATOM 7029 C CA . ILE A 1 882 ? 17.309 2.768 -26.835 1.00 68.31 882 ILE A CA 1
ATOM 7030 C C . ILE A 1 882 ? 18.083 1.827 -25.907 1.00 68.31 882 ILE A C 1
ATOM 7032 O O . ILE A 1 882 ? 18.115 0.617 -26.153 1.00 68.31 882 ILE A O 1
ATOM 7036 N N . GLU A 1 883 ? 18.672 2.360 -24.836 1.00 69.00 883 GLU A N 1
ATOM 7037 C CA . GLU A 1 883 ? 19.422 1.581 -23.847 1.00 69.00 883 GLU A CA 1
ATOM 7038 C C . GLU A 1 883 ? 18.521 0.562 -23.123 1.00 69.00 883 GLU A C 1
ATOM 7040 O O . GLU A 1 883 ? 18.854 -0.627 -23.008 1.00 69.00 883 GLU A O 1
ATOM 7045 N N . VAL A 1 884 ? 17.354 1.018 -22.657 1.00 68.38 884 VAL A N 1
ATOM 7046 C CA . VAL A 1 884 ? 16.451 0.225 -21.815 1.00 68.38 884 VAL A CA 1
ATOM 7047 C C . VAL A 1 884 ? 15.726 -0.861 -22.613 1.00 68.38 884 VAL A C 1
ATOM 7049 O O . VAL A 1 884 ? 15.729 -2.024 -22.196 1.00 68.38 884 VAL A O 1
ATOM 7052 N N . LEU A 1 885 ? 15.139 -0.531 -23.770 1.00 64.44 885 LEU A N 1
ATOM 7053 C CA . LEU A 1 885 ? 14.438 -1.521 -24.598 1.00 64.44 885 LEU A CA 1
ATOM 7054 C C . LEU A 1 885 ? 15.390 -2.421 -25.387 1.00 64.44 885 LEU A C 1
ATOM 7056 O O . LEU A 1 885 ? 15.071 -3.590 -25.610 1.00 64.44 885 LEU A O 1
ATOM 7060 N N . GLY A 1 886 ? 16.569 -1.923 -25.774 1.00 59.38 886 GLY A N 1
ATOM 7061 C CA . GLY A 1 886 ? 17.582 -2.709 -26.482 1.00 59.38 886 GLY A CA 1
ATOM 7062 C C . GLY A 1 886 ? 18.075 -3.918 -25.683 1.00 59.38 886 GLY A C 1
ATOM 7063 O O . GLY A 1 886 ? 18.379 -4.956 -26.273 1.00 59.38 886 GLY A O 1
ATOM 7064 N N . SER A 1 887 ? 18.075 -3.808 -24.353 1.00 58.06 887 SER A N 1
ATOM 7065 C CA . SER A 1 887 ? 18.473 -4.870 -23.419 1.00 58.06 887 SER A CA 1
ATOM 7066 C C . SER A 1 887 ? 17.312 -5.765 -22.956 1.00 58.06 887 SER A C 1
ATOM 7068 O O . SER A 1 887 ? 17.555 -6.792 -22.315 1.00 58.06 887 SER A O 1
ATOM 7070 N N . GLY A 1 888 ? 16.066 -5.367 -23.249 1.00 61.19 888 GLY A N 1
ATOM 7071 C CA . GLY A 1 888 ? 14.837 -5.945 -22.706 1.00 61.19 888 GLY A CA 1
ATOM 7072 C C . GLY A 1 888 ? 14.672 -5.727 -21.195 1.00 61.19 888 GLY A C 1
ATOM 7073 O O . GLY A 1 888 ? 15.648 -5.652 -20.439 1.00 61.19 888 GLY A O 1
ATOM 7074 N N . LEU A 1 889 ? 13.421 -5.674 -20.723 1.00 66.31 889 LEU A N 1
ATOM 7075 C CA . LEU A 1 889 ? 13.133 -5.751 -19.291 1.00 66.31 889 LEU A CA 1
ATOM 7076 C C . LEU A 1 889 ? 12.741 -7.178 -18.896 1.00 66.31 889 LEU A C 1
ATOM 7078 O O . LEU A 1 889 ? 11.985 -7.835 -19.615 1.00 66.31 889 LEU A O 1
ATOM 7082 N N . PRO A 1 890 ? 13.180 -7.667 -17.720 1.00 64.38 890 PRO A N 1
ATOM 7083 C CA . PRO A 1 890 ? 12.776 -8.979 -17.226 1.00 64.38 890 PRO A CA 1
ATOM 7084 C C . PRO A 1 890 ? 11.246 -9.172 -17.208 1.00 64.38 890 PRO A C 1
ATOM 7086 O O . PRO A 1 890 ? 10.767 -10.265 -17.502 1.00 64.38 890 PRO A O 1
ATOM 7089 N N . GLY A 1 891 ? 10.470 -8.109 -16.956 1.00 67.00 891 GLY A N 1
ATOM 7090 C CA . GLY A 1 891 ? 9.001 -8.130 -16.987 1.00 67.00 891 GLY A CA 1
ATOM 7091 C C . GLY A 1 891 ? 8.373 -8.561 -18.320 1.00 67.00 891 GLY A C 1
ATOM 7092 O O . GLY A 1 891 ? 7.290 -9.148 -18.309 1.00 67.00 891 GLY A O 1
ATOM 7093 N N . ASP A 1 892 ? 9.062 -8.360 -19.447 1.00 73.69 892 ASP A N 1
ATOM 7094 C CA . ASP A 1 892 ? 8.584 -8.753 -20.783 1.00 73.69 892 ASP A CA 1
ATOM 7095 C C . ASP A 1 892 ? 8.738 -10.254 -21.051 1.00 73.69 892 ASP A C 1
ATOM 7097 O O . ASP A 1 892 ? 8.039 -10.828 -21.886 1.00 73.69 892 ASP A O 1
ATOM 7101 N N . ILE A 1 893 ? 9.628 -10.908 -20.304 1.00 66.88 893 ILE A N 1
ATOM 7102 C CA . ILE A 1 893 ? 9.859 -12.351 -20.364 1.00 66.88 893 ILE A CA 1
ATOM 7103 C C . ILE A 1 893 ? 8.767 -13.090 -19.588 1.00 66.88 893 ILE A C 1
ATOM 7105 O O . ILE A 1 893 ? 8.190 -14.067 -20.069 1.00 66.88 893 ILE A O 1
ATOM 7109 N N . HIS A 1 894 ? 8.485 -12.635 -18.366 1.00 65.81 894 HIS A N 1
ATOM 7110 C CA . HIS A 1 894 ? 7.389 -13.152 -17.562 1.00 65.81 894 HIS A CA 1
ATOM 7111 C C . HIS A 1 894 ? 6.885 -12.068 -16.605 1.00 65.81 894 HIS A C 1
ATOM 7113 O O . HIS A 1 894 ? 7.696 -11.470 -15.900 1.00 65.81 894 HIS A O 1
ATOM 7119 N N . PRO A 1 895 ? 5.559 -11.899 -16.444 1.00 59.22 895 PRO A N 1
ATOM 7120 C CA . PRO A 1 895 ? 5.004 -10.877 -15.563 1.00 59.22 895 PRO A CA 1
ATOM 7121 C C . PRO A 1 895 ? 5.507 -10.854 -14.110 1.00 59.22 895 PRO A C 1
ATOM 7123 O O . PRO A 1 895 ? 5.345 -9.832 -13.469 1.00 59.22 895 PRO A O 1
ATOM 7126 N N . TRP A 1 896 ? 6.103 -11.914 -13.545 1.00 57.47 896 TRP A N 1
ATOM 7127 C CA . TRP A 1 896 ? 6.633 -11.861 -12.170 1.00 57.47 896 TRP A CA 1
ATOM 7128 C C . TRP A 1 896 ? 8.010 -11.187 -12.094 1.00 57.47 896 TRP A C 1
ATOM 7130 O O . TRP A 1 896 ? 8.386 -10.650 -11.058 1.00 57.47 896 TRP A O 1
ATOM 7140 N N . LEU A 1 897 ? 8.763 -11.192 -13.194 1.00 62.41 897 LEU A N 1
ATOM 7141 C CA . LEU A 1 897 ? 10.118 -10.656 -13.255 1.00 62.41 897 LEU A CA 1
ATOM 7142 C C . LEU A 1 897 ? 10.150 -9.121 -13.232 1.00 62.41 897 LEU A C 1
ATOM 7144 O O . LEU A 1 897 ? 11.197 -8.549 -12.947 1.00 62.41 897 LEU A O 1
ATOM 7148 N N . GLN A 1 898 ? 9.021 -8.452 -13.497 1.00 56.91 898 GLN A N 1
ATOM 7149 C CA . GLN A 1 898 ? 8.900 -6.991 -13.383 1.00 56.91 898 GLN A CA 1
ATOM 7150 C C . GLN A 1 898 ? 9.142 -6.494 -11.944 1.00 56.91 898 GLN A C 1
ATOM 7152 O O . GLN A 1 898 ? 9.496 -5.340 -11.754 1.00 56.91 898 GLN A O 1
ATOM 7157 N N . TYR A 1 899 ? 8.976 -7.368 -10.943 1.00 54.84 899 TYR A N 1
ATOM 7158 C CA . TYR A 1 899 ? 9.163 -7.046 -9.523 1.00 54.84 899 TYR A CA 1
ATOM 7159 C C . TYR A 1 899 ? 10.600 -7.280 -9.038 1.00 54.84 899 TYR A C 1
ATOM 7161 O O . TYR A 1 899 ? 10.880 -7.113 -7.853 1.00 54.84 899 TYR A O 1
ATOM 7169 N N . LEU A 1 900 ? 11.519 -7.691 -9.922 1.00 55.25 900 LEU A N 1
ATOM 7170 C CA . LEU A 1 900 ? 12.937 -7.762 -9.582 1.00 55.25 900 LEU A CA 1
ATOM 7171 C C . LEU A 1 900 ? 13.545 -6.353 -9.627 1.00 55.25 900 LEU A C 1
ATOM 7173 O O . LEU A 1 900 ? 13.427 -5.678 -10.654 1.00 55.25 900 LEU A O 1
ATOM 7177 N N . PRO A 1 901 ? 14.235 -5.909 -8.561 1.00 48.69 901 PRO A N 1
ATOM 7178 C CA . PRO A 1 901 ? 14.840 -4.588 -8.534 1.00 48.69 901 PRO A CA 1
ATOM 7179 C C . PRO A 1 901 ? 15.891 -4.480 -9.640 1.00 48.69 901 PRO A C 1
ATOM 7181 O O . PRO A 1 901 ? 16.832 -5.273 -9.710 1.00 48.69 901 PRO A O 1
ATOM 7184 N N . SER A 1 902 ? 15.741 -3.488 -10.516 1.00 66.75 902 SER A N 1
ATOM 7185 C CA . SER A 1 902 ? 16.770 -3.158 -11.494 1.00 66.75 902 SER A CA 1
ATOM 7186 C C . SER A 1 902 ? 16.844 -1.652 -11.702 1.00 66.75 902 SER A C 1
ATOM 7188 O O . SER A 1 902 ? 15.831 -0.982 -11.877 1.00 66.75 902 SER A O 1
ATOM 7190 N N . SER A 1 903 ? 18.066 -1.117 -11.721 1.00 69.62 903 SER A N 1
ATOM 7191 C CA . SER A 1 903 ? 18.315 0.289 -12.069 1.00 69.62 903 SER A CA 1
ATOM 7192 C C . SER A 1 903 ? 17.706 0.649 -13.434 1.00 69.62 903 SER A C 1
ATOM 7194 O O . SER A 1 903 ? 17.178 1.745 -13.600 1.00 69.62 903 SER A O 1
ATOM 7196 N N . ARG A 1 904 ? 17.677 -0.316 -14.364 1.00 70.06 904 ARG A N 1
ATOM 7197 C CA . ARG A 1 904 ? 17.016 -0.203 -15.670 1.00 70.06 904 ARG A CA 1
ATOM 7198 C C . ARG A 1 904 ? 15.504 0.006 -15.564 1.00 70.06 904 ARG A C 1
ATOM 7200 O O . ARG A 1 904 ? 14.959 0.798 -16.320 1.00 70.06 904 ARG A O 1
ATOM 7207 N N . TYR A 1 905 ? 14.836 -0.661 -14.622 1.00 72.69 905 TYR A N 1
ATOM 7208 C CA . TYR A 1 905 ? 13.402 -0.488 -14.382 1.00 72.69 905 TYR A CA 1
ATOM 7209 C C . TYR A 1 905 ? 13.084 0.902 -13.821 1.00 72.69 905 TYR A C 1
ATOM 7211 O O . TYR A 1 905 ? 12.166 1.557 -14.299 1.00 72.69 905 TYR A O 1
ATOM 7219 N N . ASN A 1 906 ? 13.876 1.399 -12.867 1.00 73.81 906 ASN A N 1
ATOM 7220 C CA . ASN A 1 906 ? 13.683 2.754 -12.336 1.00 73.81 906 ASN A CA 1
ATOM 7221 C C . ASN A 1 906 ? 13.902 3.815 -13.423 1.00 73.81 906 ASN A C 1
ATOM 7223 O O . ASN A 1 906 ? 13.078 4.711 -13.574 1.00 73.81 906 ASN A O 1
ATOM 7227 N N . LYS A 1 907 ? 14.965 3.663 -14.226 1.00 77.81 907 LYS A N 1
ATOM 7228 C CA . LYS A 1 907 ? 15.240 4.526 -15.382 1.00 77.81 907 LYS A CA 1
ATOM 7229 C C . LYS A 1 907 ? 14.079 4.510 -16.387 1.00 77.81 907 LYS A C 1
ATOM 7231 O O . LYS A 1 907 ? 13.658 5.567 -16.842 1.00 77.81 907 LYS A O 1
ATOM 7236 N N . PHE A 1 908 ? 13.507 3.332 -16.657 1.00 78.25 908 PHE A N 1
ATOM 7237 C CA . PHE A 1 908 ? 12.309 3.188 -17.488 1.00 78.25 908 PHE A CA 1
ATOM 7238 C C . PHE A 1 908 ? 11.108 3.959 -16.930 1.00 78.25 908 PHE A C 1
ATOM 7240 O O . PHE A 1 908 ? 10.474 4.704 -17.669 1.00 78.25 908 PHE A O 1
ATOM 7247 N N . MET A 1 909 ? 10.802 3.812 -15.637 1.00 77.69 909 MET A N 1
ATOM 7248 C CA . MET A 1 909 ? 9.655 4.485 -15.016 1.00 77.69 909 MET A CA 1
ATOM 7249 C C . MET A 1 909 ? 9.814 6.011 -15.017 1.00 77.69 909 MET A C 1
ATOM 7251 O O . MET A 1 909 ? 8.885 6.712 -15.401 1.00 77.69 909 MET A O 1
ATOM 7255 N N . THR A 1 910 ? 10.998 6.533 -14.679 1.00 80.38 910 THR A N 1
ATOM 7256 C CA . THR A 1 910 ? 11.271 7.981 -14.741 1.00 80.38 910 THR A CA 1
ATOM 7257 C C . THR A 1 910 ? 11.139 8.528 -16.162 1.00 80.38 910 THR A C 1
ATOM 7259 O O . THR A 1 910 ? 10.542 9.586 -16.361 1.00 80.38 910 THR A O 1
ATOM 7262 N N . MET A 1 911 ? 11.650 7.797 -17.158 1.00 80.25 911 MET A N 1
ATOM 7263 C CA . MET A 1 911 ? 11.467 8.139 -18.569 1.00 80.25 911 MET A CA 1
ATOM 7264 C C . MET A 1 911 ? 9.975 8.174 -18.934 1.00 80.25 911 MET A C 1
ATOM 7266 O O . MET A 1 911 ? 9.535 9.118 -19.585 1.00 80.25 911 MET A O 1
ATOM 7270 N N . MET A 1 912 ? 9.188 7.188 -18.492 1.00 81.19 912 MET A N 1
ATOM 7271 C CA . MET A 1 912 ? 7.747 7.126 -18.760 1.00 81.19 912 MET A CA 1
ATOM 7272 C C . MET A 1 912 ? 6.965 8.272 -18.119 1.00 81.19 912 MET A C 1
ATOM 7274 O O . MET A 1 912 ? 6.077 8.812 -18.775 1.00 81.19 912 MET A O 1
ATOM 7278 N N . ASP A 1 913 ? 7.308 8.697 -16.904 1.00 81.31 913 ASP A N 1
ATOM 7279 C CA . ASP A 1 913 ? 6.656 9.842 -16.254 1.00 81.31 913 ASP A CA 1
ATOM 7280 C C . ASP A 1 913 ? 6.900 11.148 -17.023 1.00 81.31 913 ASP A C 1
ATOM 7282 O O . ASP A 1 913 ? 5.961 11.900 -17.295 1.00 81.31 913 ASP A O 1
ATOM 7286 N N . LEU A 1 914 ? 8.151 11.404 -17.425 1.00 80.06 914 LEU A N 1
ATOM 7287 C CA . LEU A 1 914 ? 8.510 12.583 -18.222 1.00 80.06 914 LEU A CA 1
ATOM 7288 C C . LEU A 1 914 ? 7.806 12.572 -19.581 1.00 80.06 914 LEU A C 1
ATOM 7290 O O . LEU A 1 914 ? 7.243 13.581 -20.007 1.00 80.06 914 LEU A O 1
ATOM 7294 N N . PHE A 1 915 ? 7.791 11.410 -20.231 1.00 78.50 915 PHE A N 1
ATOM 7295 C CA . PHE A 1 915 ? 7.171 11.237 -21.534 1.00 78.50 915 PHE A CA 1
ATOM 7296 C C . PHE A 1 915 ? 5.645 11.416 -21.471 1.00 78.50 915 PHE A C 1
ATOM 7298 O O . PHE A 1 915 ? 5.056 12.141 -22.271 1.00 78.50 915 PHE A O 1
ATOM 7305 N N . THR A 1 916 ? 5.004 10.817 -20.465 1.00 81.31 916 THR A N 1
ATOM 7306 C CA . THR A 1 916 ? 3.560 10.935 -20.220 1.00 81.31 916 THR A CA 1
ATOM 7307 C C . THR A 1 916 ? 3.175 12.376 -19.903 1.00 81.31 916 THR A C 1
ATOM 7309 O O . THR A 1 916 ? 2.161 12.863 -20.402 1.00 81.31 916 THR A O 1
ATOM 7312 N N . LYS A 1 917 ? 3.996 13.093 -19.127 1.00 84.94 917 LYS A N 1
ATOM 7313 C CA . LYS A 1 917 ? 3.790 14.517 -18.841 1.00 84.94 917 LYS A CA 1
ATOM 7314 C C . LYS A 1 917 ? 3.815 15.362 -20.119 1.00 84.94 917 LYS A C 1
ATOM 7316 O O . LYS A 1 917 ? 2.885 16.135 -20.336 1.00 84.94 917 LYS A O 1
ATOM 7321 N N . PHE A 1 918 ? 4.816 15.173 -20.984 1.00 83.56 918 PHE A N 1
ATOM 7322 C CA . PHE A 1 918 ? 4.902 15.879 -22.267 1.00 83.56 918 PHE A CA 1
ATOM 7323 C C . PHE A 1 918 ? 3.646 15.659 -23.125 1.00 83.56 918 PHE A C 1
ATOM 7325 O O . PHE A 1 918 ? 3.067 16.617 -23.638 1.00 83.56 918 PHE A O 1
ATOM 7332 N N . LEU A 1 919 ? 3.185 14.409 -23.244 1.00 83.88 919 LEU A N 1
ATOM 7333 C CA . LEU A 1 919 ? 1.992 14.077 -24.028 1.00 83.88 919 LEU A CA 1
ATOM 7334 C C . LEU A 1 919 ? 0.722 14.743 -23.483 1.00 83.88 919 LEU A C 1
ATOM 7336 O O . LEU A 1 919 ? -0.056 15.291 -24.266 1.00 83.88 919 LEU A O 1
ATOM 7340 N N . HIS A 1 920 ? 0.528 14.727 -22.160 1.00 86.62 920 HIS A N 1
ATOM 7341 C CA . HIS A 1 920 ? -0.626 15.359 -21.519 1.00 86.62 920 HIS A CA 1
ATOM 7342 C C . HIS A 1 920 ? -0.651 16.869 -21.756 1.00 86.62 920 HIS A C 1
ATOM 7344 O O . HIS A 1 920 ? -1.701 17.414 -22.096 1.00 86.62 920 HIS A O 1
ATOM 7350 N N . GLU A 1 921 ? 0.493 17.543 -21.622 1.00 88.88 921 GLU A N 1
ATOM 7351 C CA . GLU A 1 921 ? 0.593 18.985 -21.856 1.00 88.88 921 GLU A CA 1
ATOM 7352 C C . GLU A 1 921 ? 0.258 19.350 -23.308 1.00 88.88 921 GLU A C 1
ATOM 7354 O O . GLU A 1 921 ? -0.544 20.254 -23.544 1.00 88.88 921 GLU A O 1
ATOM 7359 N N . ARG A 1 922 ? 0.805 18.616 -24.290 1.00 88.00 922 ARG A N 1
ATOM 7360 C CA . ARG A 1 922 ? 0.512 18.861 -25.714 1.00 88.00 922 ARG A CA 1
ATOM 7361 C C . ARG A 1 922 ? -0.937 18.543 -26.077 1.00 88.00 922 ARG A C 1
ATOM 7363 O O . ARG A 1 922 ? -1.552 19.279 -26.849 1.00 88.00 922 ARG A O 1
ATOM 7370 N N . HIS A 1 923 ? -1.500 17.465 -25.528 1.00 88.88 923 HIS A N 1
ATOM 7371 C CA . HIS A 1 923 ? -2.901 17.112 -25.756 1.00 88.88 923 HIS A CA 1
ATOM 7372 C C . HIS A 1 923 ? -3.850 18.170 -25.180 1.00 88.88 923 HIS A C 1
ATOM 7374 O O . HIS A 1 923 ? -4.785 18.581 -25.867 1.00 88.88 923 HIS A O 1
ATOM 7380 N N . ALA A 1 924 ? -3.589 18.649 -23.959 1.00 89.94 924 ALA A N 1
ATOM 7381 C CA . ALA A 1 924 ? -4.372 19.710 -23.331 1.00 89.94 924 ALA A CA 1
ATOM 7382 C C . ALA A 1 924 ? -4.333 21.010 -24.152 1.00 89.94 924 ALA A C 1
ATOM 7384 O O . ALA A 1 924 ? -5.384 21.590 -24.416 1.00 89.94 924 ALA A O 1
ATOM 7385 N N . GLU A 1 925 ? -3.150 21.409 -24.628 1.00 89.31 925 GLU A N 1
ATOM 7386 C CA . GLU A 1 925 ? -2.957 22.589 -25.482 1.00 89.31 925 GLU A CA 1
ATOM 7387 C C . GLU A 1 925 ? -3.742 22.489 -26.803 1.00 89.31 925 GLU A C 1
ATOM 7389 O O . GLU A 1 925 ? -4.402 23.448 -27.210 1.00 89.31 925 GLU A O 1
ATOM 7394 N N . CYS A 1 926 ? -3.735 21.320 -27.456 1.00 88.44 926 CYS A N 1
ATOM 7395 C CA . CYS A 1 926 ? -4.534 21.099 -28.667 1.00 88.44 926 CYS A CA 1
ATOM 7396 C C . CYS A 1 926 ? -6.035 21.148 -28.366 1.00 88.44 926 CYS A C 1
ATOM 7398 O O . CYS A 1 926 ? -6.793 21.751 -29.119 1.00 88.44 926 CYS A O 1
ATOM 7400 N N . LYS A 1 927 ? -6.469 20.547 -27.252 1.00 89.00 927 LYS A N 1
ATOM 7401 C CA . LYS A 1 927 ? -7.880 20.498 -26.851 1.00 89.00 927 LYS A CA 1
ATOM 7402 C C . LYS A 1 927 ? -8.437 21.881 -26.506 1.00 89.00 927 LYS A C 1
ATOM 7404 O O . LYS A 1 927 ? -9.582 22.164 -26.843 1.00 89.00 927 LYS A O 1
ATOM 7409 N N . GLU A 1 928 ? -7.639 22.739 -25.873 1.00 90.38 928 GLU A N 1
ATOM 7410 C CA . GLU A 1 928 ? -8.013 24.122 -25.548 1.00 90.38 928 GLU A CA 1
ATOM 7411 C C . GLU A 1 928 ? -8.175 24.991 -26.805 1.00 90.38 928 GLU A C 1
ATOM 7413 O O . GLU A 1 928 ? -9.107 25.787 -26.893 1.00 90.38 928 GLU A O 1
ATOM 7418 N N . ASN A 1 929 ? -7.309 24.795 -27.804 1.00 87.69 929 ASN A N 1
ATOM 7419 C CA . ASN A 1 929 ? -7.293 25.578 -29.044 1.00 87.69 929 ASN A CA 1
ATOM 7420 C C . ASN A 1 929 ? -8.078 24.933 -30.201 1.00 87.69 929 ASN A C 1
ATOM 7422 O O . ASN A 1 929 ? -7.989 25.396 -31.342 1.00 87.69 929 ASN A O 1
ATOM 7426 N N . PHE A 1 930 ? -8.817 23.854 -29.934 1.00 90.69 930 PHE A N 1
ATOM 7427 C CA . PHE A 1 930 ? -9.454 23.046 -30.966 1.00 90.69 930 PHE A CA 1
ATOM 7428 C C . PHE A 1 930 ? -10.630 23.778 -31.633 1.00 90.69 930 PHE A C 1
ATOM 7430 O O . PHE A 1 930 ? -11.655 24.047 -31.005 1.00 90.69 930 PHE A O 1
ATOM 7437 N N . ASP A 1 931 ? -10.504 24.027 -32.939 1.00 86.75 931 ASP A N 1
ATOM 7438 C CA . ASP A 1 931 ? -11.583 24.509 -33.803 1.00 86.75 931 ASP A CA 1
ATOM 7439 C C . ASP A 1 931 ? -12.054 23.377 -34.740 1.00 86.75 931 ASP A C 1
ATOM 7441 O O . ASP A 1 931 ? -11.334 23.013 -35.676 1.00 86.75 931 ASP A O 1
ATOM 7445 N N . PRO A 1 932 ? -13.272 22.830 -34.546 1.00 83.12 932 PRO A N 1
ATOM 7446 C CA . PRO A 1 932 ? -13.818 21.780 -35.407 1.00 83.12 932 PRO A CA 1
ATOM 7447 C C . PRO A 1 932 ? -13.946 22.173 -36.888 1.00 83.12 932 PRO A C 1
ATOM 7449 O O . PRO A 1 932 ? -14.047 21.292 -37.740 1.00 83.12 932 PRO A O 1
ATOM 7452 N N . SER A 1 933 ? -13.984 23.471 -37.208 1.00 83.31 933 SER A N 1
ATOM 7453 C CA . SER A 1 933 ? -14.127 23.961 -38.583 1.00 83.31 933 SER A CA 1
ATOM 7454 C C . SER A 1 933 ? -12.808 24.012 -39.363 1.00 83.31 933 SER A C 1
ATOM 7456 O O . SER A 1 933 ? -12.830 23.975 -40.595 1.00 83.31 933 SER A O 1
ATOM 7458 N N . ASP A 1 934 ? -11.668 24.023 -38.665 1.00 85.06 934 ASP A N 1
ATOM 7459 C CA . ASP A 1 934 ? -10.327 24.069 -39.253 1.00 85.06 934 ASP A CA 1
ATOM 7460 C C . ASP A 1 934 ? -9.328 23.216 -38.442 1.00 85.06 934 ASP A C 1
ATOM 7462 O O . ASP A 1 934 ? -8.519 23.755 -37.687 1.00 85.06 934 ASP A O 1
ATOM 7466 N N . PRO A 1 935 ? -9.355 21.873 -38.571 1.00 85.56 935 PRO A N 1
ATOM 7467 C CA . PRO A 1 935 ? -8.426 21.014 -37.846 1.00 85.56 935 PRO A CA 1
ATOM 7468 C C . PRO A 1 935 ? -7.027 21.083 -38.469 1.00 85.56 935 PRO A C 1
ATOM 7470 O O . PRO A 1 935 ? -6.840 20.693 -39.636 1.00 85.56 935 PRO A O 1
ATOM 7473 N N . LYS A 1 936 ? -6.050 21.535 -37.673 1.00 85.12 936 LYS A N 1
ATOM 7474 C CA . LYS A 1 936 ? -4.677 21.891 -38.078 1.00 85.12 936 LYS A CA 1
ATOM 7475 C C . LYS A 1 936 ? -3.656 20.797 -37.797 1.00 85.12 936 LYS A C 1
ATOM 7477 O O . LYS A 1 936 ? -2.578 20.824 -38.385 1.00 85.12 936 LYS A O 1
ATOM 7482 N N . SER A 1 937 ? -3.999 19.834 -36.949 1.00 89.06 937 SER A N 1
ATOM 7483 C CA . SER A 1 9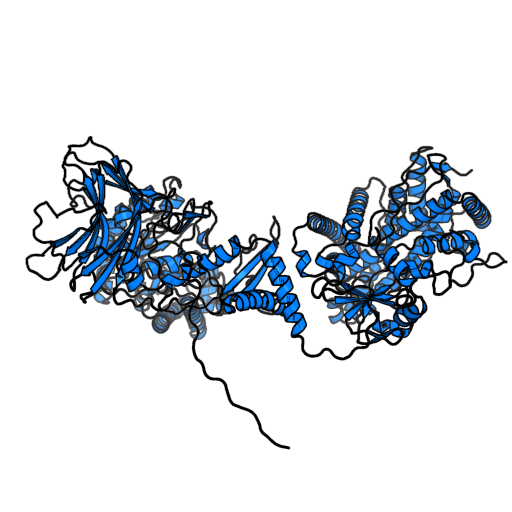37 ? -3.136 18.712 -36.585 1.00 89.06 937 SER A CA 1
ATOM 7484 C C . SER A 1 937 ? -3.850 17.357 -36.678 1.00 89.06 937 SER A C 1
ATOM 7486 O O . SER A 1 937 ? -5.074 17.266 -36.838 1.00 89.06 937 SER A O 1
ATOM 7488 N N . ILE A 1 938 ? -3.080 16.269 -36.577 1.00 89.06 938 ILE A N 1
ATOM 7489 C CA . ILE A 1 938 ? -3.634 14.917 -36.427 1.00 89.06 938 ILE A CA 1
ATOM 7490 C C . ILE A 1 938 ? -4.444 14.819 -35.133 1.00 89.06 938 ILE A C 1
ATOM 7492 O O . ILE A 1 938 ? -5.520 14.224 -35.157 1.00 89.06 938 ILE A O 1
ATOM 7496 N N . THR A 1 939 ? -3.979 15.439 -34.044 1.00 91.56 939 THR A N 1
ATOM 7497 C CA . THR A 1 939 ? -4.717 15.482 -32.773 1.00 91.56 939 THR A CA 1
ATOM 7498 C C . THR A 1 939 ? -6.079 16.152 -32.951 1.00 91.56 939 THR A C 1
ATOM 7500 O O . THR A 1 939 ? -7.079 15.588 -32.519 1.00 91.56 939 THR A O 1
ATOM 7503 N N . ASP A 1 940 ? -6.156 17.264 -33.687 1.00 90.94 940 ASP A N 1
ATOM 7504 C CA . ASP A 1 940 ? -7.425 17.952 -33.973 1.00 90.94 940 ASP A CA 1
ATOM 7505 C C . ASP A 1 940 ? -8.376 17.070 -34.788 1.00 90.94 940 ASP A C 1
ATOM 7507 O O . ASP A 1 940 ? -9.572 17.018 -34.520 1.00 90.94 940 ASP A O 1
ATOM 7511 N N . CYS A 1 941 ? -7.857 16.326 -35.770 1.00 89.19 941 CYS A N 1
ATOM 7512 C CA . CYS A 1 941 ? -8.677 15.396 -36.554 1.00 89.19 941 CYS A CA 1
ATOM 7513 C C . CYS A 1 941 ? -9.201 14.226 -35.706 1.00 89.19 941 CYS A C 1
ATOM 7515 O O . CYS A 1 941 ? -10.303 13.735 -35.944 1.00 89.19 941 CYS A O 1
ATOM 7517 N N . MET A 1 942 ? -8.419 13.765 -34.728 1.00 89.50 942 MET A N 1
ATOM 7518 C CA . MET A 1 942 ? -8.836 12.719 -33.791 1.00 89.50 942 MET A CA 1
ATOM 7519 C C . MET A 1 942 ? -9.877 13.248 -32.791 1.00 89.50 942 MET A C 1
ATOM 7521 O O . MET A 1 942 ? -10.858 12.556 -32.530 1.00 89.50 942 MET A O 1
ATOM 7525 N N . LEU A 1 943 ? -9.709 14.481 -32.293 1.00 90.31 943 LEU A N 1
ATOM 7526 C CA . LEU A 1 943 ? -10.689 15.187 -31.454 1.00 90.31 943 LEU A CA 1
ATOM 7527 C C . LEU A 1 943 ? -12.002 15.435 -32.208 1.00 90.31 943 LEU A C 1
ATOM 7529 O O . LEU A 1 943 ? -13.084 15.232 -31.660 1.00 90.31 943 LEU A O 1
ATOM 7533 N N . GLN A 1 944 ? -11.922 15.807 -33.489 1.00 89.12 944 GLN A N 1
ATOM 7534 C CA . GLN A 1 944 ? -13.092 15.936 -34.354 1.00 89.12 944 GLN A CA 1
ATOM 7535 C C . GLN A 1 944 ? -13.838 14.604 -34.480 1.00 89.12 944 GLN A C 1
ATOM 7537 O O . GLN A 1 944 ? -15.043 14.556 -34.252 1.00 89.12 944 GLN A O 1
ATOM 7542 N N . ALA A 1 945 ? -13.126 13.520 -34.790 1.00 85.94 945 ALA A N 1
ATOM 7543 C CA . ALA A 1 945 ? -13.734 12.201 -34.939 1.00 85.94 945 ALA A CA 1
ATOM 7544 C C . ALA A 1 945 ? -14.334 11.665 -33.629 1.00 85.94 945 ALA A C 1
ATOM 7546 O O . ALA A 1 945 ? -15.341 10.961 -33.664 1.00 85.94 945 ALA A O 1
ATOM 7547 N N . GLN A 1 946 ? -13.740 11.999 -32.479 1.00 87.56 946 GLN A N 1
ATOM 7548 C CA . GLN A 1 946 ? -14.319 11.713 -31.165 1.00 87.56 946 GLN A CA 1
ATOM 7549 C C . GLN A 1 946 ? -15.649 12.448 -30.989 1.00 87.56 946 GLN A C 1
ATOM 7551 O O . GLN A 1 946 ? -16.646 11.817 -30.655 1.00 87.56 946 GLN A O 1
ATOM 7556 N N . LYS A 1 947 ? -15.687 13.753 -31.278 1.00 85.12 947 LYS A N 1
ATOM 7557 C CA . LYS A 1 947 ? -16.905 14.562 -31.168 1.00 85.12 947 LYS A CA 1
ATOM 7558 C C . LYS A 1 947 ? -18.018 14.077 -32.104 1.00 85.12 947 LYS A C 1
ATOM 7560 O O . LYS A 1 947 ? -19.154 13.935 -31.668 1.00 85.12 947 LYS A O 1
ATOM 7565 N N . GLU A 1 948 ? -17.690 13.777 -33.360 1.00 84.06 948 GLU A N 1
ATOM 7566 C CA . GLU A 1 948 ? -18.640 13.219 -34.335 1.00 84.06 948 GLU A CA 1
ATOM 7567 C C . GLU A 1 948 ? -19.199 11.865 -33.863 1.00 84.06 948 GLU A C 1
ATOM 7569 O O . GLU A 1 948 ? -20.403 11.632 -33.937 1.00 84.06 948 GLU A O 1
ATOM 7574 N N . ALA A 1 949 ? -18.351 10.994 -33.303 1.00 78.88 949 ALA A N 1
ATOM 7575 C CA . ALA A 1 949 ? -18.787 9.709 -32.760 1.00 78.88 949 ALA A CA 1
ATOM 7576 C C . ALA A 1 949 ? -19.681 9.858 -31.513 1.00 78.88 949 ALA A C 1
ATOM 7578 O O . ALA A 1 949 ? -20.655 9.122 -31.382 1.00 78.88 949 ALA A O 1
ATOM 7579 N N . GLU A 1 950 ? -19.384 10.811 -30.620 1.00 80.69 950 GLU A N 1
ATOM 7580 C CA . GLU A 1 950 ? -20.215 11.119 -29.444 1.00 80.69 950 GLU A CA 1
ATOM 7581 C C . GLU A 1 950 ? -21.595 11.690 -29.819 1.00 80.69 950 GLU A C 1
ATOM 7583 O O . GLU A 1 950 ? -22.577 11.456 -29.108 1.00 80.69 950 GLU A O 1
ATOM 7588 N N . GLU A 1 951 ? -21.676 12.451 -30.917 1.00 81.38 951 GLU A N 1
ATOM 7589 C CA . GLU A 1 951 ? -22.930 12.999 -31.448 1.00 81.38 951 GLU A CA 1
ATOM 7590 C C . GLU A 1 951 ? -23.810 11.913 -32.099 1.00 81.38 951 GLU A C 1
ATOM 7592 O O . GLU A 1 951 ? -25.037 11.979 -31.983 1.00 81.38 951 GLU A O 1
ATOM 7597 N N . GLU A 1 952 ? -23.207 10.902 -32.737 1.00 78.75 952 GLU A N 1
ATOM 7598 C CA . GLU A 1 952 ? -23.913 9.759 -33.338 1.00 78.75 952 GLU A CA 1
ATOM 7599 C C . GLU A 1 952 ? -24.370 8.715 -32.301 1.00 78.75 952 GLU A C 1
ATOM 7601 O O . GLU A 1 952 ? -25.490 8.205 -32.397 1.00 78.75 952 GLU A O 1
ATOM 7606 N N . ASP A 1 953 ? -23.533 8.402 -31.307 1.00 76.19 953 ASP A N 1
ATOM 7607 C CA . ASP A 1 953 ? -23.821 7.432 -30.248 1.00 76.19 953 ASP A CA 1
ATOM 7608 C C . ASP A 1 953 ? -23.092 7.804 -28.946 1.00 76.19 953 ASP A C 1
ATOM 7610 O O . ASP A 1 953 ? -21.865 7.754 -28.847 1.00 76.19 953 ASP A O 1
ATOM 7614 N N . LYS A 1 954 ? -23.853 8.124 -27.893 1.00 68.69 954 LYS A N 1
ATOM 7615 C CA . LYS A 1 954 ? -23.285 8.512 -26.592 1.00 68.69 954 LYS A CA 1
ATOM 7616 C C . LYS A 1 954 ? -22.461 7.400 -25.934 1.00 68.69 954 LYS A C 1
ATOM 7618 O O . LYS A 1 954 ? -21.603 7.720 -25.113 1.00 68.69 954 LYS A O 1
ATOM 7623 N N . GLU A 1 955 ? -22.686 6.129 -26.279 1.00 67.94 955 GLU A N 1
ATOM 7624 C CA . GLU A 1 955 ? -21.895 4.998 -25.769 1.00 67.94 955 GLU A CA 1
ATOM 7625 C C . GLU A 1 955 ? -20.496 4.913 -26.422 1.00 67.94 955 GLU A C 1
ATOM 7627 O O . GLU A 1 955 ? -19.601 4.261 -25.884 1.00 67.94 955 GLU A O 1
ATOM 7632 N N . MET A 1 956 ? -20.242 5.637 -27.525 1.00 66.56 956 MET A N 1
ATOM 7633 C CA . MET A 1 956 ? -18.919 5.692 -28.174 1.00 66.56 956 MET A CA 1
ATOM 7634 C C . MET A 1 956 ? -17.883 6.521 -27.406 1.00 66.56 956 MET A C 1
ATOM 7636 O O . MET A 1 956 ? -16.682 6.388 -27.666 1.00 66.56 956 MET A O 1
ATOM 7640 N N . LYS A 1 957 ? -18.311 7.319 -26.420 1.00 64.06 957 LYS A N 1
ATOM 7641 C CA . LYS A 1 957 ? -17.410 8.076 -25.536 1.00 64.06 957 LYS A CA 1
ATOM 7642 C C . LYS A 1 957 ? -16.426 7.172 -24.785 1.00 64.06 957 LYS A C 1
ATOM 7644 O O . LYS A 1 957 ? -15.270 7.541 -24.583 1.00 64.06 957 LYS A O 1
ATOM 7649 N N . ASP A 1 958 ? -16.862 5.963 -24.439 1.00 68.69 958 ASP A N 1
ATOM 7650 C CA . ASP A 1 958 ? -16.036 4.973 -23.741 1.00 68.69 958 ASP A CA 1
ATOM 7651 C C . ASP A 1 958 ? -15.129 4.170 -24.699 1.00 68.69 958 ASP A C 1
ATOM 7653 O O . ASP A 1 958 ? -14.249 3.429 -24.257 1.00 68.69 958 ASP A O 1
ATOM 7657 N N . VAL A 1 959 ? -15.302 4.332 -26.020 1.00 74.81 959 VAL A N 1
ATOM 7658 C CA . VAL A 1 959 ? -14.552 3.621 -27.070 1.00 74.81 959 VAL A CA 1
ATOM 7659 C C . VAL A 1 959 ? -13.336 4.418 -27.555 1.00 74.81 959 VAL A C 1
ATOM 7661 O O . VAL A 1 959 ? -12.271 3.830 -27.742 1.00 74.81 959 VAL A O 1
ATOM 7664 N N . LEU A 1 960 ? -13.463 5.738 -27.752 1.00 82.62 960 LEU A N 1
ATOM 7665 C CA . LEU A 1 960 ? -12.367 6.628 -28.168 1.00 82.62 960 LEU A CA 1
ATOM 7666 C C . LEU A 1 960 ? -12.128 7.712 -27.108 1.00 82.62 960 LEU A C 1
ATOM 7668 O O . LEU A 1 960 ? -12.544 8.859 -27.248 1.00 82.62 960 LEU A O 1
ATOM 7672 N N . THR A 1 961 ? -11.465 7.331 -26.020 1.00 88.88 961 THR A N 1
ATOM 7673 C CA . THR A 1 961 ? -11.164 8.240 -24.901 1.00 88.88 961 THR A CA 1
ATOM 7674 C C . THR A 1 961 ? -10.017 9.207 -25.224 1.00 88.88 961 THR A C 1
ATOM 7676 O O . THR A 1 961 ? -9.229 8.958 -26.137 1.00 88.88 961 THR A O 1
ATOM 7679 N N . ASP A 1 962 ? -9.846 10.258 -24.415 1.00 89.62 962 ASP A N 1
ATOM 7680 C CA . ASP A 1 962 ? -8.689 11.170 -24.509 1.00 89.62 962 ASP A CA 1
ATOM 7681 C C . ASP A 1 962 ? -7.350 10.406 -24.496 1.00 89.62 962 ASP A C 1
ATOM 7683 O O . ASP A 1 962 ? -6.455 10.699 -25.287 1.00 89.62 962 ASP A O 1
ATOM 7687 N N . THR A 1 963 ? -7.238 9.350 -23.677 1.00 90.44 963 THR A N 1
ATOM 7688 C CA . THR A 1 963 ? -6.053 8.478 -23.663 1.00 90.44 963 THR A CA 1
ATOM 7689 C C . THR A 1 963 ? -5.814 7.800 -25.012 1.00 90.44 963 THR A C 1
ATOM 7691 O O . THR A 1 963 ? -4.671 7.712 -25.445 1.00 90.44 963 THR A O 1
ATOM 7694 N N . HIS A 1 964 ? -6.863 7.336 -25.705 1.00 90.56 964 HIS A N 1
ATOM 7695 C CA . HIS A 1 964 ? -6.702 6.730 -27.030 1.00 90.56 964 HIS A CA 1
ATOM 7696 C C . HIS A 1 964 ? -6.163 7.750 -28.038 1.00 90.56 964 HIS A C 1
ATOM 7698 O O . HIS A 1 964 ? -5.226 7.446 -28.773 1.00 90.56 964 HIS A O 1
ATOM 7704 N N . ILE A 1 965 ? -6.692 8.977 -28.024 1.00 90.19 965 ILE A N 1
ATOM 7705 C CA . ILE A 1 965 ? -6.219 10.064 -28.892 1.00 90.19 965 ILE A CA 1
ATOM 7706 C C . ILE A 1 965 ? -4.751 10.376 -28.606 1.00 90.19 965 ILE A C 1
ATOM 7708 O O . ILE A 1 965 ? -3.934 10.380 -29.524 1.00 90.19 965 ILE A O 1
ATOM 7712 N N . MET A 1 966 ? -4.406 10.586 -27.336 1.00 90.88 966 MET A N 1
ATOM 7713 C CA . MET A 1 966 ? -3.044 10.896 -26.910 1.00 90.88 966 MET A CA 1
ATOM 7714 C C . MET A 1 966 ? -2.058 9.793 -27.317 1.00 90.88 966 MET A C 1
ATOM 7716 O O . MET A 1 966 ? -1.002 10.087 -27.878 1.00 90.88 966 MET A O 1
ATOM 7720 N N . MET A 1 967 ? -2.426 8.525 -27.108 1.00 90.50 967 MET A N 1
ATOM 7721 C CA . MET A 1 967 ? -1.590 7.378 -27.460 1.00 90.50 967 MET A CA 1
ATOM 7722 C C . MET A 1 967 ? -1.476 7.156 -28.976 1.00 90.50 967 MET A C 1
ATOM 7724 O O . MET A 1 967 ? -0.402 6.813 -29.461 1.00 90.50 967 MET A O 1
ATOM 7728 N N . ALA A 1 968 ? -2.528 7.397 -29.764 1.00 88.25 968 ALA A N 1
ATOM 7729 C CA . ALA A 1 968 ? -2.427 7.338 -31.226 1.00 88.25 968 ALA A CA 1
ATOM 7730 C C . ALA A 1 968 ? -1.616 8.493 -31.816 1.00 88.25 968 ALA A C 1
ATOM 7732 O O . ALA A 1 968 ? -0.873 8.286 -32.777 1.00 88.25 968 ALA A O 1
ATOM 7733 N N . THR A 1 969 ? -1.721 9.699 -31.255 1.00 87.31 969 THR A N 1
ATOM 7734 C CA . THR A 1 969 ? -0.839 10.806 -31.637 1.00 87.31 969 THR A CA 1
ATOM 7735 C C . THR A 1 969 ? 0.610 10.469 -31.288 1.00 87.31 969 THR A C 1
ATOM 7737 O O . THR A 1 969 ? 1.499 10.704 -32.108 1.00 87.31 969 THR A O 1
ATOM 7740 N N . MET A 1 970 ? 0.850 9.837 -30.134 1.00 85.75 970 MET A N 1
ATOM 7741 C CA . MET A 1 970 ? 2.169 9.328 -29.765 1.00 85.75 970 MET A CA 1
ATOM 7742 C C . MET A 1 970 ? 2.685 8.271 -30.755 1.00 85.75 970 MET A C 1
ATOM 7744 O O . MET A 1 970 ? 3.828 8.361 -31.193 1.00 85.75 970 MET A O 1
ATOM 7748 N N . ASP A 1 971 ? 1.859 7.325 -31.203 1.00 85.75 971 ASP A N 1
ATOM 7749 C CA . ASP A 1 971 ? 2.269 6.357 -32.232 1.00 85.75 971 ASP A CA 1
ATOM 7750 C C . ASP A 1 971 ? 2.748 7.031 -33.527 1.00 85.75 971 ASP A C 1
ATOM 7752 O O . ASP A 1 971 ? 3.648 6.525 -34.198 1.00 85.75 971 ASP A O 1
ATOM 7756 N N . VAL A 1 972 ? 2.158 8.171 -33.898 1.00 80.81 972 VAL A N 1
ATOM 7757 C CA . VAL A 1 972 ? 2.597 8.946 -35.068 1.00 80.81 972 VAL A CA 1
ATOM 7758 C C . VAL A 1 972 ? 3.880 9.721 -34.771 1.00 80.81 972 VAL A C 1
ATOM 7760 O O . VAL A 1 972 ? 4.798 9.720 -35.592 1.00 80.81 972 VAL A O 1
ATOM 7763 N N . PHE A 1 973 ? 3.946 10.371 -33.610 1.00 83.19 973 PHE A N 1
ATOM 7764 C CA . PHE A 1 973 ? 5.066 11.203 -33.190 1.00 83.19 973 PHE A CA 1
ATOM 7765 C C .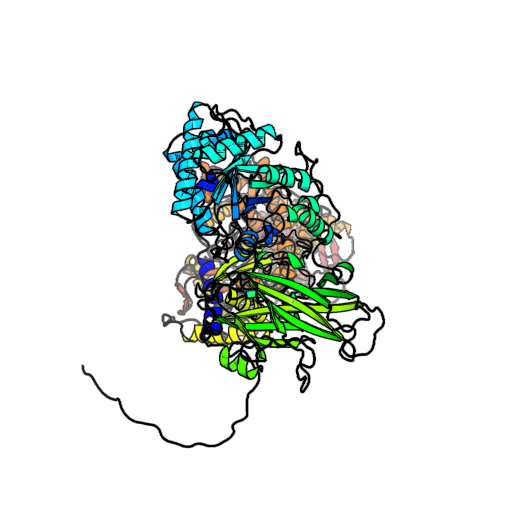 PHE A 1 973 ? 6.303 10.368 -32.818 1.00 83.19 973 PHE A C 1
ATOM 7767 O O . PHE A 1 973 ? 7.313 10.413 -33.518 1.00 83.19 973 PHE A O 1
ATOM 7774 N N . GLY A 1 974 ? 6.217 9.546 -31.772 1.00 78.12 974 GLY A N 1
ATOM 7775 C CA . GLY A 1 974 ? 7.340 8.788 -31.223 1.00 78.12 974 GLY A CA 1
ATOM 7776 C C . GLY A 1 974 ? 7.901 7.742 -32.183 1.00 78.12 974 GLY A C 1
ATOM 7777 O O . GLY A 1 974 ? 9.107 7.710 -32.421 1.00 78.12 974 GLY A O 1
ATOM 7778 N N . ALA A 1 975 ? 7.050 6.921 -32.811 1.00 80.50 975 ALA A N 1
ATOM 7779 C CA . ALA A 1 975 ? 7.539 5.920 -33.766 1.00 80.50 975 ALA A CA 1
ATOM 7780 C C . ALA A 1 975 ? 8.054 6.550 -35.077 1.00 80.50 975 ALA A C 1
ATOM 7782 O O . ALA A 1 975 ? 8.840 5.928 -35.798 1.00 80.50 975 ALA A O 1
ATOM 7783 N N . GLY A 1 976 ? 7.613 7.769 -35.406 1.00 82.06 976 GLY A N 1
ATOM 7784 C CA . GLY A 1 976 ? 7.992 8.483 -36.624 1.00 82.06 976 GLY A CA 1
ATOM 7785 C C . GLY A 1 976 ? 9.380 9.125 -36.576 1.00 82.06 976 GLY A C 1
ATOM 7786 O O . GLY A 1 976 ? 10.006 9.261 -37.626 1.00 82.06 976 GLY A O 1
ATOM 7787 N N . ILE A 1 977 ? 9.879 9.483 -35.388 1.00 87.75 977 ILE A N 1
ATOM 7788 C CA . ILE A 1 977 ? 11.130 10.243 -35.249 1.00 87.75 977 ILE A CA 1
ATOM 7789 C C . ILE A 1 977 ? 12.353 9.352 -35.439 1.00 87.75 977 ILE A C 1
ATOM 7791 O O . ILE A 1 977 ? 13.045 9.446 -36.454 1.00 87.75 977 ILE A O 1
ATOM 7795 N N . ASP A 1 978 ? 12.582 8.422 -34.514 1.00 84.75 978 ASP A N 1
ATOM 7796 C CA . ASP A 1 978 ? 13.792 7.596 -34.521 1.00 84.75 978 ASP A CA 1
ATOM 7797 C C . ASP A 1 978 ? 13.959 6.769 -35.790 1.00 84.75 978 ASP A C 1
ATOM 7799 O O . ASP A 1 978 ? 15.075 6.566 -36.281 1.00 84.75 978 ASP A O 1
ATOM 7803 N N . THR A 1 979 ? 12.843 6.279 -36.330 1.00 88.81 979 THR A N 1
ATOM 7804 C CA . THR A 1 979 ? 12.857 5.388 -37.486 1.00 88.81 979 THR A CA 1
ATOM 7805 C C . THR A 1 979 ? 13.317 6.122 -38.742 1.00 88.81 979 THR A C 1
ATOM 7807 O O . THR A 1 979 ? 14.224 5.642 -39.425 1.00 88.81 979 THR A O 1
ATOM 7810 N N . ILE A 1 980 ? 12.768 7.310 -39.018 1.00 92.12 980 ILE A N 1
ATOM 7811 C CA . ILE A 1 980 ? 13.141 8.129 -40.178 1.00 92.12 980 ILE A CA 1
ATOM 7812 C C . ILE A 1 980 ? 14.539 8.726 -39.985 1.00 92.12 980 ILE A C 1
ATOM 7814 O O . ILE A 1 980 ? 15.336 8.690 -40.925 1.00 92.12 980 ILE A O 1
ATOM 7818 N N . THR A 1 981 ? 14.883 9.199 -38.781 1.00 92.12 981 THR A N 1
ATOM 7819 C CA . THR A 1 981 ? 16.237 9.686 -38.466 1.00 92.12 981 THR A CA 1
ATOM 7820 C C . THR A 1 981 ? 17.278 8.607 -38.743 1.00 92.12 981 THR A C 1
ATOM 7822 O O . THR A 1 981 ? 18.258 8.849 -39.448 1.00 92.12 981 THR A O 1
ATOM 7825 N N . THR A 1 982 ? 17.028 7.382 -38.277 1.00 90.62 982 THR A N 1
ATOM 7826 C CA . THR A 1 982 ? 17.908 6.239 -38.534 1.00 90.62 982 THR A CA 1
ATOM 7827 C C . THR A 1 982 ? 18.018 5.922 -40.027 1.00 90.62 982 THR A C 1
ATOM 7829 O O . THR A 1 982 ? 19.121 5.688 -40.521 1.00 90.62 982 THR A O 1
ATOM 7832 N N . MET A 1 983 ? 16.905 5.935 -40.767 1.00 93.31 983 MET A N 1
ATOM 7833 C CA . MET A 1 983 ? 16.905 5.682 -42.214 1.00 93.31 983 MET A CA 1
ATOM 7834 C C . MET A 1 983 ? 17.722 6.727 -42.986 1.00 93.31 983 MET A C 1
ATOM 7836 O O . MET A 1 983 ? 18.483 6.352 -43.876 1.00 93.31 983 MET A O 1
ATOM 7840 N N . LEU A 1 984 ? 17.614 8.013 -42.633 1.00 94.69 984 LEU A N 1
ATOM 7841 C CA . LEU A 1 984 ? 18.398 9.090 -43.250 1.00 94.69 984 LEU A CA 1
ATOM 7842 C C . LEU A 1 984 ? 19.895 8.947 -42.961 1.00 94.69 984 LEU A C 1
ATOM 7844 O O . LEU A 1 984 ? 20.706 9.069 -43.876 1.00 94.69 984 LEU A O 1
ATOM 7848 N N . ILE A 1 985 ? 20.265 8.625 -41.719 1.00 92.75 985 ILE A N 1
ATOM 7849 C CA . ILE A 1 985 ? 21.669 8.395 -41.345 1.00 92.75 985 ILE A CA 1
ATOM 7850 C C . ILE A 1 985 ? 22.238 7.188 -42.097 1.00 92.75 985 ILE A C 1
ATOM 7852 O O . ILE A 1 985 ? 23.343 7.265 -42.627 1.00 92.75 985 ILE A O 1
ATOM 7856 N N . GLN A 1 986 ? 21.487 6.086 -42.199 1.00 93.12 986 GLN A N 1
ATOM 7857 C CA . GLN A 1 986 ? 21.911 4.915 -42.974 1.00 93.12 986 GLN A CA 1
ATOM 7858 C C . GLN A 1 986 ? 22.034 5.227 -44.469 1.00 93.12 986 GLN A C 1
ATOM 7860 O O . GLN A 1 986 ? 22.967 4.751 -45.113 1.00 93.12 986 GLN A O 1
ATOM 7865 N N . PHE A 1 987 ? 21.131 6.040 -45.023 1.00 95.56 987 PHE A N 1
ATOM 7866 C CA . PHE A 1 987 ? 21.224 6.491 -46.410 1.00 95.56 987 PHE A CA 1
ATOM 7867 C C . PHE A 1 987 ? 22.520 7.280 -46.638 1.00 95.56 987 PHE A C 1
ATOM 7869 O O . PHE A 1 987 ? 23.298 6.927 -47.521 1.00 95.56 987 PHE A O 1
ATOM 7876 N N . ILE A 1 988 ? 22.798 8.284 -45.796 1.00 94.25 988 ILE A N 1
ATOM 7877 C CA . ILE A 1 988 ? 24.028 9.093 -45.861 1.00 94.25 988 ILE A CA 1
ATOM 7878 C C . ILE A 1 988 ? 25.271 8.208 -45.708 1.00 94.25 988 ILE A C 1
ATOM 7880 O O . ILE A 1 988 ? 26.207 8.320 -46.495 1.00 94.25 988 ILE A O 1
ATOM 7884 N N . ALA A 1 989 ? 25.263 7.278 -44.753 1.00 92.12 989 ALA A N 1
ATOM 7885 C CA . ALA A 1 989 ? 26.340 6.315 -44.560 1.00 92.12 989 ALA A CA 1
ATOM 7886 C C . ALA A 1 989 ? 26.618 5.491 -45.828 1.00 92.12 989 ALA A C 1
ATOM 7888 O O . ALA A 1 989 ? 27.775 5.360 -46.226 1.00 92.12 989 ALA A O 1
ATOM 7889 N N . HIS A 1 990 ? 25.584 4.987 -46.508 1.00 93.19 990 HIS A N 1
ATOM 7890 C CA . HIS A 1 990 ? 25.758 4.272 -47.774 1.00 93.19 990 HIS A CA 1
ATOM 7891 C C . HIS A 1 990 ? 26.275 5.179 -48.898 1.00 93.19 990 HIS A C 1
ATOM 7893 O O . HIS A 1 990 ? 27.118 4.745 -49.679 1.00 93.19 990 HIS A O 1
ATOM 7899 N N . MET A 1 991 ? 25.859 6.448 -48.953 1.00 95.19 991 MET A N 1
ATOM 7900 C CA . MET A 1 991 ? 26.422 7.411 -49.908 1.00 95.19 991 MET A CA 1
ATOM 7901 C C . MET A 1 991 ? 27.920 7.658 -49.662 1.00 95.19 991 MET A C 1
ATOM 7903 O O . MET A 1 991 ? 28.685 7.793 -50.616 1.00 95.19 991 MET A O 1
ATOM 7907 N N . ILE A 1 992 ? 28.363 7.673 -48.401 1.00 92.56 992 ILE A N 1
ATOM 7908 C CA . ILE A 1 992 ? 29.787 7.788 -48.040 1.00 92.56 992 ILE A CA 1
ATOM 7909 C C . ILE A 1 992 ? 30.566 6.527 -48.446 1.00 92.56 992 ILE A C 1
ATOM 7911 O O . ILE A 1 992 ? 31.692 6.635 -48.928 1.00 92.56 992 ILE A O 1
ATOM 7915 N N . GLN A 1 993 ? 29.980 5.339 -48.263 1.00 91.25 993 GLN A N 1
ATOM 7916 C CA . GLN A 1 993 ? 30.600 4.055 -48.631 1.00 91.25 993 GLN A CA 1
ATOM 7917 C C . GLN A 1 993 ? 30.698 3.840 -50.142 1.00 91.25 993 GLN A C 1
ATOM 7919 O O . GLN A 1 993 ? 31.602 3.141 -50.597 1.00 91.25 993 GLN A O 1
ATOM 7924 N N . HIS A 1 994 ? 29.794 4.451 -50.910 1.00 93.50 994 HIS A N 1
ATOM 7925 C CA . HIS A 1 994 ? 29.691 4.287 -52.358 1.00 93.50 994 HIS A CA 1
ATOM 7926 C C . HIS A 1 994 ? 29.708 5.652 -53.068 1.00 93.50 994 HIS A C 1
ATOM 7928 O O . HIS A 1 994 ? 28.659 6.143 -53.499 1.00 93.50 994 HIS A O 1
ATOM 7934 N N . PRO A 1 995 ? 30.883 6.304 -53.191 1.00 92.81 995 PRO A N 1
ATOM 7935 C CA . PRO A 1 995 ? 30.991 7.629 -53.805 1.00 92.81 995 PRO A CA 1
ATOM 7936 C C . PRO A 1 995 ? 30.506 7.687 -55.261 1.00 92.81 995 PRO A C 1
ATOM 7938 O O . PRO A 1 995 ? 30.016 8.723 -55.702 1.00 92.81 995 PRO A O 1
ATOM 7941 N N . ASP A 1 996 ? 30.619 6.583 -56.000 1.00 95.75 996 ASP A N 1
ATOM 7942 C CA . ASP A 1 996 ? 30.109 6.412 -57.363 1.00 95.75 996 ASP A CA 1
ATOM 7943 C C . ASP A 1 996 ? 28.573 6.429 -57.412 1.00 95.75 996 ASP A C 1
ATOM 7945 O O . ASP A 1 996 ? 27.978 7.083 -58.269 1.00 95.75 996 ASP A O 1
ATOM 7949 N N . ILE A 1 997 ? 27.920 5.779 -56.445 1.00 97.25 997 ILE A N 1
ATOM 7950 C CA . ILE A 1 997 ? 26.464 5.827 -56.279 1.00 97.25 997 ILE A CA 1
ATOM 7951 C C . ILE A 1 997 ? 26.030 7.226 -55.832 1.00 97.25 997 ILE A C 1
ATOM 7953 O O . ILE A 1 997 ? 25.063 7.762 -56.373 1.00 97.25 997 ILE A O 1
ATOM 7957 N N . GLN A 1 998 ? 26.758 7.846 -54.897 1.00 96.75 998 GLN A N 1
ATOM 7958 C CA . GLN A 1 998 ? 26.496 9.219 -54.456 1.00 96.75 998 GLN A CA 1
ATOM 7959 C C . GLN A 1 998 ? 26.542 10.201 -55.636 1.00 96.75 998 GLN A C 1
ATOM 7961 O O . GLN A 1 998 ? 25.679 11.067 -55.755 1.00 96.75 998 GLN A O 1
ATOM 7966 N N . GLU A 1 999 ? 27.504 10.030 -56.544 1.00 96.62 999 GLU A N 1
ATOM 7967 C CA . GLU A 1 999 ? 27.620 10.842 -57.753 1.00 96.62 999 GLU A CA 1
ATOM 7968 C C . GLU A 1 999 ? 26.446 10.638 -58.723 1.00 96.62 999 GLU A C 1
ATOM 7970 O O . GLU A 1 999 ? 25.907 11.609 -59.250 1.00 96.62 999 GLU A O 1
ATOM 7975 N N . ARG A 1 1000 ? 25.982 9.397 -58.912 1.00 96.38 1000 ARG A N 1
ATOM 7976 C CA . ARG A 1 1000 ? 24.784 9.107 -59.720 1.00 96.38 1000 ARG A CA 1
ATOM 7977 C C . ARG A 1 1000 ? 23.520 9.739 -59.120 1.00 96.38 1000 ARG A C 1
ATOM 7979 O O . ARG A 1 1000 ? 22.719 10.304 -59.860 1.00 96.38 1000 ARG A O 1
ATOM 7986 N N . VAL A 1 1001 ? 23.359 9.688 -57.792 1.00 96.69 1001 VAL A N 1
ATOM 7987 C CA . VAL A 1 1001 ? 22.255 10.359 -57.073 1.00 96.69 1001 VAL A CA 1
ATOM 7988 C C . VAL A 1 1001 ? 22.319 11.874 -57.276 1.00 96.69 1001 VAL A C 1
ATOM 7990 O O . VAL A 1 1001 ? 21.309 12.495 -57.598 1.00 96.69 1001 VAL A O 1
ATOM 7993 N N . HIS A 1 1002 ? 23.504 12.475 -57.143 1.00 95.56 1002 HIS A N 1
ATOM 7994 C CA . HIS A 1 1002 ? 23.713 13.901 -57.396 1.00 95.56 1002 HIS A CA 1
ATOM 7995 C C . HIS A 1 1002 ? 23.291 14.311 -58.810 1.00 95.56 1002 HIS A C 1
ATOM 7997 O O . HIS A 1 1002 ? 22.490 15.232 -58.960 1.00 95.56 1002 HIS A O 1
ATOM 8003 N N . GLN A 1 1003 ? 23.782 13.597 -59.825 1.00 94.00 1003 GLN A N 1
ATOM 8004 C CA . GLN A 1 1003 ? 23.480 13.875 -61.229 1.00 94.00 1003 GLN A CA 1
ATOM 8005 C C . GLN A 1 1003 ? 21.983 13.755 -61.528 1.00 94.00 1003 GLN A C 1
ATOM 8007 O O . GLN A 1 1003 ? 21.422 14.611 -62.210 1.00 94.00 1003 GLN A O 1
ATOM 8012 N N . GLU A 1 1004 ? 21.321 12.725 -60.997 1.00 94.38 1004 GLU A N 1
ATOM 8013 C CA . GLU A 1 1004 ? 19.877 12.556 -61.163 1.00 94.38 1004 GLU A CA 1
ATOM 8014 C C . GLU A 1 1004 ? 19.093 13.717 -60.541 1.00 94.38 1004 GLU A C 1
ATOM 8016 O O . GLU A 1 1004 ? 18.201 14.269 -61.186 1.00 94.38 1004 GLU A O 1
ATOM 8021 N N . ILE A 1 1005 ? 19.436 14.120 -59.313 1.00 93.69 1005 ILE A N 1
ATOM 8022 C CA . ILE A 1 1005 ? 18.767 15.225 -58.614 1.00 93.69 1005 ILE A CA 1
ATOM 8023 C C . ILE A 1 1005 ? 18.940 16.542 -59.381 1.00 93.69 1005 ILE A C 1
ATOM 8025 O O . ILE A 1 1005 ? 17.972 17.293 -59.535 1.00 93.69 1005 ILE A O 1
ATOM 8029 N N . ASP A 1 1006 ? 20.141 16.816 -59.892 1.00 90.75 1006 ASP A N 1
ATOM 8030 C CA . ASP A 1 1006 ? 20.431 18.044 -60.638 1.00 90.75 1006 ASP A CA 1
ATOM 8031 C C . ASP A 1 1006 ? 19.613 18.108 -61.941 1.00 90.75 1006 ASP A C 1
ATOM 8033 O O . ASP A 1 1006 ? 19.013 19.141 -62.257 1.00 90.75 1006 ASP A O 1
ATOM 8037 N N . VAL A 1 1007 ? 19.502 16.980 -62.656 1.00 90.44 1007 VAL A N 1
ATOM 8038 C CA . VAL A 1 1007 ? 18.677 16.853 -63.870 1.00 90.44 1007 VAL A CA 1
ATOM 8039 C C . VAL A 1 1007 ? 17.184 16.963 -63.553 1.00 90.44 1007 VAL A C 1
ATOM 8041 O O . VAL A 1 1007 ? 16.451 17.654 -64.264 1.00 90.44 1007 VAL A O 1
ATOM 8044 N N . ALA A 1 1008 ? 16.713 16.303 -62.493 1.00 89.19 1008 ALA A N 1
ATOM 8045 C CA . ALA A 1 1008 ? 15.297 16.260 -62.141 1.00 89.19 1008 ALA A CA 1
ATOM 8046 C C . ALA A 1 1008 ? 14.748 17.628 -61.703 1.00 89.19 1008 ALA A C 1
ATOM 8048 O O . ALA A 1 1008 ? 13.578 17.921 -61.972 1.00 89.19 1008 ALA A O 1
ATOM 8049 N N . LEU A 1 1009 ? 15.575 18.451 -61.041 1.00 87.06 1009 LEU A N 1
ATOM 8050 C CA . LEU A 1 1009 ? 15.167 19.731 -60.451 1.00 87.06 1009 LEU A CA 1
ATOM 8051 C C . LEU A 1 1009 ? 15.466 20.964 -61.323 1.00 87.06 1009 LEU A C 1
ATOM 8053 O O . LEU A 1 1009 ? 14.902 22.019 -61.050 1.00 87.06 1009 LEU A O 1
ATOM 8057 N N . GLY A 1 1010 ? 16.317 20.870 -62.354 1.00 70.25 1010 GLY A N 1
ATOM 8058 C CA . GLY A 1 1010 ? 16.425 21.874 -63.430 1.00 70.25 1010 GLY A CA 1
ATOM 8059 C C . GLY A 1 1010 ? 16.786 23.322 -63.033 1.00 70.25 1010 GLY A C 1
ATOM 8060 O O . GLY A 1 1010 ? 16.619 24.221 -63.853 1.00 70.25 1010 GLY A O 1
ATOM 8061 N N . GLY A 1 1011 ? 17.282 23.558 -61.811 1.00 64.56 1011 GLY A N 1
ATOM 8062 C CA . GLY A 1 1011 ? 17.699 24.867 -61.278 1.00 64.56 1011 GLY A CA 1
ATOM 8063 C C . GLY A 1 1011 ? 16.716 25.518 -60.280 1.00 64.56 1011 GLY A C 1
ATOM 8064 O O . GLY A 1 1011 ? 15.558 25.771 -60.593 1.00 64.56 1011 GLY A O 1
ATOM 8065 N N . ALA A 1 1012 ? 17.218 25.828 -59.073 1.00 58.09 1012 ALA A N 1
ATOM 8066 C CA . ALA A 1 1012 ? 16.623 26.578 -57.942 1.00 58.09 1012 ALA A CA 1
ATOM 8067 C C . ALA A 1 1012 ? 15.279 26.122 -57.314 1.00 58.09 1012 ALA A C 1
ATOM 8069 O O . ALA A 1 1012 ? 14.971 26.566 -56.208 1.00 58.09 1012 ALA A O 1
ATOM 8070 N N . GLN A 1 1013 ? 14.492 25.222 -57.914 1.00 70.81 1013 GLN A N 1
ATOM 8071 C CA . GLN A 1 1013 ? 13.245 24.742 -57.290 1.00 70.81 1013 GLN A CA 1
ATOM 8072 C C . GLN A 1 1013 ? 13.492 23.793 -56.105 1.00 70.81 1013 GLN A C 1
ATOM 8074 O O . GLN A 1 1013 ? 14.390 22.950 -56.143 1.00 70.81 1013 GLN A O 1
ATOM 8079 N N . LEU A 1 1014 ? 12.696 23.910 -55.037 1.00 84.62 1014 LEU A N 1
ATOM 8080 C CA . LEU A 1 1014 ? 12.653 22.906 -53.968 1.00 84.62 1014 LEU A CA 1
ATOM 8081 C C . LEU A 1 1014 ? 11.980 21.621 -54.490 1.00 84.62 1014 LEU A C 1
ATOM 8083 O O . LEU A 1 1014 ? 11.052 21.702 -55.300 1.00 84.62 1014 LEU A O 1
ATOM 8087 N N . PRO A 1 1015 ? 12.425 20.426 -54.065 1.00 87.25 1015 PRO A N 1
ATOM 8088 C CA . PRO A 1 1015 ? 11.780 19.184 -54.461 1.00 87.25 1015 PRO A CA 1
ATOM 8089 C C . PRO A 1 1015 ? 10.354 19.113 -53.901 1.00 87.25 1015 PRO A C 1
ATOM 8091 O O . PRO A 1 1015 ? 10.089 19.497 -52.761 1.00 87.25 1015 PRO A O 1
ATOM 8094 N N . THR A 1 1016 ? 9.453 18.590 -54.727 1.00 89.81 1016 THR A N 1
ATOM 8095 C CA . THR A 1 1016 ? 8.047 18.310 -54.421 1.00 89.81 1016 THR A CA 1
ATOM 8096 C C . THR A 1 1016 ? 7.795 16.833 -54.710 1.00 89.81 1016 THR A C 1
ATOM 8098 O O . THR A 1 1016 ? 8.587 16.177 -55.399 1.00 89.81 1016 THR A O 1
ATOM 8101 N N . LEU A 1 1017 ? 6.682 16.282 -54.237 1.00 87.62 1017 LEU A N 1
ATOM 8102 C CA . LEU A 1 1017 ? 6.331 14.879 -54.463 1.00 87.62 1017 LEU A CA 1
ATOM 8103 C C . LEU A 1 1017 ? 6.114 14.565 -55.950 1.00 87.62 1017 LEU A C 1
ATOM 8105 O O . LEU A 1 1017 ? 6.292 13.420 -56.362 1.00 87.62 1017 LEU A O 1
ATOM 8109 N N . SER A 1 1018 ? 5.804 15.570 -56.775 1.00 87.94 1018 SER A N 1
ATOM 8110 C CA . SER A 1 1018 ? 5.696 15.411 -58.232 1.00 87.94 1018 SER A CA 1
ATOM 8111 C C . SER A 1 1018 ? 7.036 15.051 -58.897 1.00 87.94 1018 SER A C 1
ATOM 8113 O O . SER A 1 1018 ? 7.067 14.281 -59.862 1.00 87.94 1018 SER A O 1
ATOM 8115 N N . HIS A 1 1019 ? 8.156 15.524 -58.334 1.00 89.44 1019 HIS A N 1
ATOM 8116 C CA . HIS A 1 1019 ? 9.504 15.235 -58.829 1.00 89.44 1019 HIS A CA 1
ATOM 8117 C C . HIS A 1 1019 ? 9.945 13.794 -58.560 1.00 89.44 1019 HIS A C 1
ATOM 8119 O O . HIS A 1 1019 ? 10.853 13.311 -59.230 1.00 89.44 1019 HIS A O 1
ATOM 8125 N N . ARG A 1 1020 ? 9.284 13.074 -57.643 1.00 89.25 1020 ARG A N 1
ATOM 8126 C CA . ARG A 1 1020 ? 9.614 11.682 -57.295 1.00 89.25 1020 ARG A CA 1
ATOM 8127 C C . ARG A 1 1020 ? 9.705 10.766 -58.519 1.00 89.25 1020 ARG A C 1
ATOM 8129 O O . ARG A 1 1020 ? 10.613 9.953 -58.603 1.00 89.25 1020 ARG A O 1
ATOM 8136 N N . SER A 1 1021 ? 8.796 10.933 -59.482 1.00 88.25 1021 SER A N 1
ATOM 8137 C CA . SER A 1 1021 ? 8.761 10.135 -60.720 1.00 88.25 1021 SER A CA 1
ATOM 8138 C C . SER A 1 1021 ? 10.001 10.291 -61.613 1.00 88.25 1021 SER A C 1
ATOM 8140 O O . SER A 1 1021 ? 10.237 9.442 -62.464 1.00 88.25 1021 SER A O 1
ATOM 8142 N N . LYS A 1 1022 ? 10.787 11.357 -61.414 1.00 89.81 1022 LYS A N 1
ATOM 8143 C CA . LYS A 1 1022 ? 12.025 11.659 -62.149 1.00 89.81 1022 LYS A CA 1
ATOM 8144 C C . LYS A 1 1022 ? 13.295 11.294 -61.371 1.00 89.81 1022 LYS A C 1
ATOM 8146 O O . LYS A 1 1022 ? 14.382 11.507 -61.887 1.00 89.81 1022 LYS A O 1
ATOM 8151 N N . MET A 1 1023 ? 13.155 10.813 -60.134 1.00 93.12 1023 MET A N 1
ATOM 8152 C CA . MET A 1 1023 ? 14.260 10.468 -59.234 1.00 93.12 1023 MET A CA 1
ATOM 8153 C C . MET A 1 1023 ? 14.239 8.961 -58.923 1.00 93.12 1023 MET A C 1
ATOM 8155 O O . MET A 1 1023 ? 14.170 8.548 -57.759 1.00 93.12 1023 MET A O 1
ATOM 8159 N N . THR A 1 1024 ? 14.183 8.132 -59.972 1.00 95.19 1024 THR A N 1
ATOM 8160 C CA . THR A 1 1024 ? 14.001 6.677 -59.858 1.00 95.19 1024 THR A CA 1
ATOM 8161 C C . THR A 1 1024 ? 15.225 5.991 -59.260 1.00 95.19 1024 THR A C 1
ATOM 8163 O O . THR A 1 1024 ? 15.059 5.081 -58.447 1.00 95.19 1024 THR A O 1
ATOM 8166 N N . PHE A 1 1025 ? 16.440 6.445 -59.572 1.00 97.25 1025 PHE A N 1
ATOM 8167 C CA . PHE A 1 1025 ? 17.685 5.937 -58.997 1.00 97.25 1025 PHE A CA 1
ATOM 8168 C C . PHE A 1 1025 ? 17.829 6.309 -57.516 1.00 97.25 1025 PHE A C 1
ATOM 8170 O O . PHE A 1 1025 ? 18.207 5.470 -56.697 1.00 97.25 1025 PHE A O 1
ATOM 8177 N N . THR A 1 1026 ? 17.453 7.528 -57.131 1.00 96.94 1026 THR A N 1
ATOM 8178 C CA . THR A 1 1026 ? 17.416 7.967 -55.728 1.00 96.94 1026 THR A CA 1
ATOM 8179 C C . THR A 1 1026 ? 16.395 7.152 -54.932 1.00 96.94 1026 THR A C 1
ATOM 8181 O O . THR A 1 1026 ? 16.698 6.690 -53.829 1.00 96.94 1026 THR A O 1
ATOM 8184 N N . GLU A 1 1027 ? 15.205 6.894 -55.494 1.00 96.06 1027 GLU A N 1
ATOM 8185 C CA . GLU A 1 1027 ? 14.221 6.004 -54.863 1.00 96.06 1027 GLU A CA 1
ATOM 8186 C C . GLU A 1 1027 ? 14.729 4.554 -54.784 1.00 96.06 1027 GLU A C 1
ATOM 8188 O O . GLU A 1 1027 ? 14.490 3.882 -53.778 1.00 96.06 1027 GLU A O 1
ATOM 8193 N N . ALA A 1 1028 ? 15.457 4.069 -55.792 1.00 97.06 1028 ALA A N 1
ATOM 8194 C CA . ALA A 1 1028 ? 16.088 2.751 -55.767 1.00 97.06 1028 ALA A CA 1
ATOM 8195 C C . ALA A 1 1028 ? 17.152 2.647 -54.659 1.00 97.06 1028 ALA A C 1
ATOM 8197 O O . ALA A 1 1028 ? 17.168 1.661 -53.918 1.00 97.06 1028 ALA A O 1
ATOM 8198 N N . CYS A 1 1029 ? 17.968 3.691 -54.469 1.00 97.69 1029 CYS A N 1
ATOM 8199 C CA . CYS A 1 1029 ? 18.921 3.784 -53.361 1.00 97.69 1029 CYS A CA 1
ATOM 8200 C C . CYS A 1 1029 ? 18.202 3.736 -52.011 1.00 97.69 1029 CYS A C 1
ATOM 8202 O O . CYS A 1 1029 ? 18.584 2.956 -51.143 1.00 97.69 1029 CYS A O 1
ATOM 8204 N N . LEU A 1 1030 ? 17.115 4.499 -51.851 1.00 97.06 1030 LEU A N 1
ATOM 8205 C CA . LEU A 1 1030 ? 16.299 4.462 -50.637 1.00 97.06 1030 LEU A CA 1
ATOM 8206 C C . LEU A 1 1030 ? 15.687 3.071 -50.404 1.00 97.06 1030 LEU A C 1
ATOM 8208 O O . LEU A 1 1030 ? 15.660 2.583 -49.271 1.00 97.06 1030 LEU A O 1
ATOM 8212 N N . CYS A 1 1031 ? 15.206 2.408 -51.459 1.00 96.44 1031 CYS A N 1
ATOM 8213 C CA . CYS A 1 1031 ? 14.680 1.051 -51.355 1.00 96.44 1031 CYS A CA 1
ATOM 8214 C C . CYS A 1 1031 ? 15.753 0.083 -50.851 1.00 96.44 1031 CYS A C 1
ATOM 8216 O O . CYS A 1 1031 ? 15.484 -0.696 -49.933 1.00 96.44 1031 CYS A O 1
ATOM 8218 N N . GLU A 1 1032 ? 16.967 0.175 -51.386 1.00 96.50 1032 GLU A N 1
ATOM 8219 C CA . GLU A 1 1032 ? 18.087 -0.662 -50.969 1.00 96.50 1032 GLU A CA 1
ATOM 8220 C C . GLU A 1 1032 ? 18.551 -0.350 -49.540 1.00 96.50 1032 GLU A C 1
ATOM 8222 O O . GLU A 1 1032 ? 18.780 -1.280 -48.762 1.00 96.50 1032 GLU A O 1
ATOM 8227 N N . THR A 1 1033 ? 18.568 0.926 -49.133 1.00 96.12 1033 THR A N 1
ATOM 8228 C CA . THR A 1 1033 ? 18.814 1.331 -47.739 1.00 96.12 1033 THR A CA 1
ATOM 8229 C C . THR A 1 1033 ? 17.789 0.704 -46.799 1.00 96.12 1033 THR A C 1
ATOM 8231 O O . THR A 1 1033 ? 18.162 0.134 -45.779 1.00 96.12 1033 THR A O 1
ATOM 8234 N N . LEU A 1 1034 ? 16.496 0.733 -47.137 1.00 95.06 1034 LEU A N 1
ATOM 8235 C CA . LEU A 1 1034 ? 15.447 0.121 -46.313 1.00 95.06 1034 LEU A CA 1
ATOM 8236 C C . LEU A 1 1034 ? 15.582 -1.409 -46.235 1.00 95.06 1034 LEU A C 1
ATOM 8238 O O . LEU A 1 1034 ? 15.370 -1.996 -45.167 1.00 95.06 1034 LEU A O 1
ATOM 8242 N N . ARG A 1 1035 ? 15.953 -2.060 -47.346 1.00 95.44 1035 ARG A N 1
ATOM 8243 C CA . ARG A 1 1035 ? 16.176 -3.510 -47.395 1.00 95.44 1035 ARG A CA 1
ATOM 8244 C C . ARG A 1 1035 ? 17.368 -3.900 -46.527 1.00 95.44 1035 ARG A C 1
ATOM 8246 O O . ARG A 1 1035 ? 17.194 -4.670 -45.584 1.00 95.44 1035 ARG A O 1
ATOM 8253 N N . LEU A 1 1036 ? 18.556 -3.362 -46.801 1.00 93.00 1036 LEU A N 1
ATOM 8254 C CA . LEU A 1 1036 ? 19.787 -3.713 -46.085 1.00 93.00 1036 LEU A CA 1
ATOM 8255 C C . LEU A 1 1036 ? 19.809 -3.194 -44.653 1.00 93.00 1036 LEU A C 1
ATOM 8257 O O . LEU A 1 1036 ? 20.274 -3.899 -43.753 1.00 93.00 1036 LEU A O 1
ATOM 8261 N N . GLY A 1 1037 ? 19.263 -2.005 -44.430 1.00 90.25 1037 GLY A N 1
ATOM 8262 C CA . GLY A 1 1037 ? 19.084 -1.419 -43.113 1.00 90.25 1037 GLY A CA 1
ATOM 8263 C C . GLY A 1 1037 ? 18.274 -2.325 -42.197 1.00 90.25 1037 GLY A C 1
ATOM 8264 O O . GLY A 1 1037 ? 18.700 -2.570 -41.070 1.00 90.25 1037 GLY A O 1
ATOM 8265 N N . THR A 1 1038 ? 17.168 -2.894 -42.706 1.00 91.81 1038 THR A N 1
ATOM 8266 C CA . THR A 1 1038 ? 16.245 -3.774 -41.959 1.00 91.81 1038 THR A CA 1
ATOM 8267 C C . THR A 1 1038 ? 16.057 -3.281 -40.517 1.00 91.81 1038 THR A C 1
ATOM 8269 O O . THR A 1 1038 ? 16.474 -3.946 -39.568 1.00 91.81 1038 THR A O 1
ATOM 8272 N N . LEU A 1 1039 ? 15.495 -2.078 -40.359 1.00 88.69 1039 LEU A N 1
ATOM 8273 C CA . LEU A 1 1039 ? 15.496 -1.357 -39.082 1.00 88.69 1039 LEU A CA 1
ATOM 8274 C C . LEU A 1 1039 ? 15.015 -2.212 -37.899 1.00 88.69 1039 LEU A C 1
ATOM 8276 O O . LEU A 1 1039 ? 15.661 -2.210 -36.858 1.00 88.69 1039 LEU A O 1
ATOM 8280 N N . LEU A 1 1040 ? 13.922 -2.957 -38.083 1.00 90.25 1040 LEU A N 1
ATOM 8281 C CA . LEU A 1 1040 ? 13.376 -3.901 -37.105 1.00 90.25 1040 LEU A CA 1
ATOM 8282 C C . LEU A 1 1040 ? 13.569 -5.339 -37.620 1.00 90.25 1040 LEU A C 1
ATOM 8284 O O . LEU A 1 1040 ? 12.682 -5.874 -38.288 1.00 90.25 1040 LEU A O 1
ATOM 8288 N N . PRO A 1 1041 ? 14.716 -5.985 -37.353 1.00 91.06 1041 PRO A N 1
ATOM 8289 C CA . PRO A 1 1041 ? 15.090 -7.254 -37.983 1.00 91.06 1041 PRO A CA 1
ATOM 8290 C C . PRO A 1 1041 ? 14.177 -8.435 -37.626 1.00 91.06 1041 PRO A C 1
ATOM 8292 O O . PRO A 1 1041 ? 14.049 -9.362 -38.425 1.00 91.06 1041 PRO A O 1
ATOM 8295 N N . LEU A 1 1042 ? 13.514 -8.389 -36.466 1.00 91.19 1042 LEU A N 1
ATOM 8296 C CA . LEU A 1 1042 ? 12.514 -9.374 -36.025 1.00 91.19 1042 LEU A CA 1
ATOM 8297 C C . LEU A 1 1042 ? 11.067 -8.851 -36.101 1.00 91.19 1042 LEU A C 1
ATOM 8299 O O . LEU A 1 1042 ? 10.133 -9.521 -35.652 1.00 91.19 1042 LEU A O 1
ATOM 8303 N N . GLY A 1 1043 ? 10.874 -7.658 -36.673 1.00 89.25 1043 GLY A N 1
ATOM 8304 C CA . GLY A 1 1043 ? 9.593 -6.962 -36.681 1.00 89.25 1043 GLY A CA 1
ATOM 8305 C C . GLY A 1 1043 ? 9.036 -6.689 -35.277 1.00 89.25 1043 GLY A C 1
ATOM 8306 O O . GLY A 1 1043 ? 9.659 -6.966 -34.256 1.00 89.25 1043 GLY A O 1
ATOM 8307 N N . VAL A 1 1044 ? 7.820 -6.144 -35.227 1.00 89.25 1044 VAL A N 1
ATOM 8308 C CA . VAL A 1 1044 ? 7.061 -6.020 -33.973 1.00 89.25 1044 VAL A CA 1
ATOM 8309 C C . VAL A 1 1044 ? 6.222 -7.292 -33.800 1.00 89.25 1044 VAL A C 1
ATOM 8311 O O . VAL A 1 1044 ? 5.397 -7.554 -34.687 1.00 89.25 1044 VAL A O 1
ATOM 8314 N N . PRO A 1 1045 ? 6.371 -8.059 -32.700 1.00 91.12 1045 PRO A N 1
ATOM 8315 C CA . PRO A 1 1045 ? 5.682 -9.338 -32.515 1.00 91.12 1045 PRO A CA 1
ATOM 8316 C C . PRO A 1 1045 ? 4.157 -9.236 -32.648 1.00 91.12 1045 PRO A C 1
ATOM 8318 O O . PRO A 1 1045 ? 3.533 -8.326 -32.095 1.00 91.12 1045 PRO A O 1
ATOM 8321 N N . VAL A 1 1046 ? 3.538 -10.168 -33.371 1.00 94.75 1046 VAL A N 1
ATOM 8322 C CA . VAL A 1 1046 ? 2.070 -10.316 -33.448 1.00 94.75 1046 VAL A CA 1
ATOM 8323 C C . VAL A 1 1046 ? 1.615 -11.506 -32.603 1.00 94.75 1046 VAL A C 1
ATOM 8325 O O . VAL A 1 1046 ? 2.436 -12.239 -32.058 1.00 94.75 1046 VAL A O 1
ATOM 8328 N N . LYS A 1 1047 ? 0.307 -11.685 -32.441 1.00 95.00 1047 LYS A N 1
ATOM 8329 C CA . LYS A 1 1047 ? -0.297 -12.778 -31.671 1.00 95.00 1047 LYS A CA 1
ATOM 8330 C C . LYS A 1 1047 ? -1.449 -13.399 -32.459 1.00 95.00 1047 LYS A C 1
ATOM 8332 O O . LYS A 1 1047 ? -2.188 -12.673 -33.128 1.00 95.00 1047 LYS A O 1
ATOM 8337 N N . THR A 1 1048 ? -1.627 -14.716 -32.368 1.00 96.81 1048 THR A N 1
ATOM 8338 C CA . THR A 1 1048 ? -2.799 -15.374 -32.956 1.00 96.81 1048 THR A CA 1
ATOM 8339 C C . THR A 1 1048 ? -4.089 -15.026 -32.202 1.00 96.81 1048 THR A C 1
ATOM 8341 O O . THR A 1 1048 ? -4.129 -15.018 -30.973 1.00 96.81 1048 THR A O 1
ATOM 8344 N N . THR A 1 1049 ? -5.168 -14.731 -32.925 1.00 96.50 1049 THR A N 1
ATOM 8345 C CA . THR A 1 1049 ? -6.479 -14.340 -32.368 1.00 96.50 1049 THR A CA 1
ATOM 8346 C C . THR A 1 1049 ? -7.418 -15.533 -32.170 1.00 96.50 1049 THR A C 1
ATOM 8348 O O . THR A 1 1049 ? -8.374 -15.455 -31.394 1.00 96.50 1049 THR A O 1
ATOM 8351 N N . CYS A 1 1050 ? -7.122 -16.657 -32.824 1.00 95.12 1050 CYS A N 1
ATOM 8352 C CA . CYS A 1 1050 ? -7.822 -17.934 -32.727 1.00 95.12 1050 CYS A CA 1
ATOM 8353 C C . CYS A 1 1050 ? -6.847 -19.101 -32.963 1.00 95.12 1050 CYS A C 1
ATOM 8355 O O . CYS A 1 1050 ? -5.708 -18.881 -33.378 1.00 95.12 1050 CYS A O 1
ATOM 8357 N N . ASP A 1 1051 ? -7.293 -20.329 -32.679 1.00 94.31 1051 ASP A N 1
ATOM 8358 C CA . ASP A 1 1051 ? -6.580 -21.536 -33.103 1.00 94.31 1051 ASP A CA 1
ATOM 8359 C C . ASP A 1 1051 ? -6.538 -21.549 -34.640 1.00 94.31 1051 ASP A C 1
ATOM 8361 O O . ASP A 1 1051 ? -7.578 -21.464 -35.295 1.00 94.31 1051 ASP A O 1
ATOM 8365 N N . THR A 1 1052 ? -5.344 -21.628 -35.218 1.00 96.12 1052 THR A N 1
ATOM 8366 C CA . THR A 1 1052 ? -5.118 -21.565 -36.667 1.00 96.12 1052 THR A CA 1
ATOM 8367 C C . THR A 1 1052 ? -3.989 -22.519 -37.069 1.00 96.12 1052 THR A C 1
ATOM 8369 O O . THR A 1 1052 ? -3.559 -23.367 -36.289 1.00 96.12 1052 THR A O 1
ATOM 8372 N N . SER A 1 1053 ? -3.506 -22.413 -38.301 1.00 95.62 1053 SER A N 1
ATOM 8373 C CA . SER A 1 1053 ? -2.368 -23.184 -38.797 1.00 95.62 1053 SER A CA 1
ATOM 8374 C C . SER A 1 1053 ? -1.453 -22.341 -39.674 1.00 95.62 1053 SER A C 1
ATOM 8376 O O . SER A 1 1053 ? -1.869 -21.306 -40.197 1.00 95.62 1053 SER A O 1
ATOM 8378 N N . VAL A 1 1054 ? -0.214 -22.783 -39.867 1.00 95.81 1054 VAL A N 1
ATOM 8379 C CA . VAL A 1 1054 ? 0.692 -22.241 -40.892 1.00 95.81 1054 VAL A CA 1
ATOM 8380 C C . VAL A 1 1054 ? 1.661 -23.331 -41.338 1.00 95.81 1054 VAL A C 1
ATOM 8382 O O . VAL A 1 1054 ? 2.137 -24.112 -40.512 1.00 95.81 1054 VAL A O 1
ATOM 8385 N N . ALA A 1 1055 ? 1.909 -23.441 -42.645 1.00 93.06 1055 ALA A N 1
ATOM 8386 C CA . ALA A 1 1055 ? 2.725 -24.506 -43.238 1.00 93.06 1055 ALA A CA 1
ATOM 8387 C C . ALA A 1 1055 ? 2.330 -25.941 -42.814 1.00 93.06 1055 ALA A C 1
ATOM 8389 O O . ALA A 1 1055 ? 3.180 -26.827 -42.745 1.00 93.06 1055 ALA A O 1
ATOM 8390 N N . GLY A 1 1056 ? 1.046 -26.177 -42.515 1.00 90.12 1056 GLY A N 1
ATOM 8391 C CA . GLY A 1 1056 ? 0.532 -27.483 -42.078 1.00 90.12 1056 GLY A CA 1
ATOM 8392 C C . GLY A 1 1056 ? 0.744 -27.823 -40.594 1.00 90.12 1056 GLY A C 1
ATOM 8393 O O . GLY A 1 1056 ? 0.419 -28.938 -40.187 1.00 90.12 1056 GLY A O 1
ATOM 8394 N N . PHE A 1 1057 ? 1.256 -26.888 -39.788 1.00 93.75 1057 PHE A N 1
ATOM 8395 C CA . PHE A 1 1057 ? 1.366 -27.024 -38.332 1.00 93.75 1057 PHE A CA 1
ATOM 8396 C C . PHE A 1 1057 ? 0.228 -26.304 -37.612 1.00 93.75 1057 PHE A C 1
ATOM 8398 O O . PHE A 1 1057 ? -0.208 -25.241 -38.058 1.00 93.75 1057 PHE A O 1
ATOM 8405 N N . ASP A 1 1058 ? -0.210 -26.857 -36.482 1.00 94.06 1058 ASP A N 1
ATOM 8406 C CA . ASP A 1 1058 ? -1.266 -26.276 -35.651 1.00 94.06 1058 ASP A CA 1
ATOM 8407 C C . ASP A 1 1058 ? -0.688 -25.194 -34.734 1.00 94.06 1058 ASP A C 1
ATOM 8409 O O . ASP A 1 1058 ? 0.250 -25.449 -33.973 1.00 94.06 1058 ASP A O 1
ATOM 8413 N N . ILE A 1 1059 ? -1.269 -23.994 -34.779 1.00 94.62 1059 ILE A N 1
ATOM 8414 C CA . ILE A 1 1059 ? -0.869 -22.847 -33.962 1.00 94.62 1059 ILE A CA 1
ATOM 8415 C C . ILE A 1 1059 ? -2.037 -22.461 -33.044 1.00 94.62 1059 ILE A C 1
ATOM 8417 O O . ILE A 1 1059 ? -3.048 -21.946 -33.527 1.00 94.62 1059 ILE A O 1
ATOM 8421 N N . PRO A 1 1060 ? -1.923 -22.679 -31.723 1.00 92.62 1060 PRO A N 1
ATOM 8422 C CA . PRO A 1 1060 ? -2.969 -22.304 -30.778 1.00 92.62 1060 PRO A CA 1
ATOM 8423 C C . PRO A 1 1060 ? -3.245 -20.798 -30.765 1.00 92.62 1060 PRO A C 1
ATOM 8425 O O . PRO A 1 1060 ? -2.365 -19.987 -31.079 1.00 92.62 1060 PRO A O 1
ATOM 8428 N N . LYS A 1 1061 ? -4.445 -20.418 -30.326 1.00 93.38 1061 LYS A N 1
ATOM 8429 C CA . LYS A 1 1061 ? -4.800 -19.043 -29.967 1.00 93.38 1061 LYS A CA 1
ATOM 8430 C C . LYS A 1 1061 ? -3.805 -18.470 -28.948 1.00 93.38 1061 LYS A C 1
ATOM 8432 O O . LYS A 1 1061 ? -3.273 -19.195 -28.112 1.00 93.38 1061 LYS A O 1
ATOM 8437 N N . ASP A 1 1062 ? -3.591 -17.157 -29.007 1.00 92.56 1062 ASP A N 1
ATOM 8438 C CA . ASP A 1 1062 ? -2.720 -16.392 -28.112 1.00 92.56 1062 ASP A CA 1
ATOM 8439 C C . ASP A 1 1062 ? -1.217 -16.740 -28.217 1.00 92.56 1062 ASP A C 1
ATOM 8441 O O . ASP A 1 1062 ? -0.413 -16.332 -27.375 1.00 92.56 1062 ASP A O 1
ATOM 8445 N N . THR A 1 1063 ? -0.807 -17.420 -29.295 1.00 93.50 1063 THR A N 1
ATOM 8446 C CA . THR A 1 1063 ? 0.602 -17.702 -29.606 1.00 93.50 1063 THR A CA 1
ATOM 8447 C C . THR A 1 1063 ? 1.278 -16.450 -30.161 1.00 93.50 1063 THR A C 1
ATOM 8449 O O . THR A 1 1063 ? 0.798 -15.858 -31.130 1.00 93.50 1063 THR A O 1
ATOM 8452 N N . MET A 1 1064 ? 2.406 -16.046 -29.569 1.00 94.00 1064 MET A N 1
ATOM 8453 C CA . MET A 1 1064 ? 3.227 -14.945 -30.084 1.00 94.00 1064 MET A CA 1
ATOM 8454 C C . MET A 1 1064 ? 3.944 -15.380 -31.368 1.00 94.00 1064 MET A C 1
ATOM 8456 O O . MET A 1 1064 ? 4.469 -16.488 -31.447 1.00 94.00 1064 MET A O 1
ATOM 8460 N N . VAL A 1 1065 ? 4.005 -14.493 -32.359 1.00 95.69 1065 VAL A N 1
ATOM 8461 C CA . VAL A 1 1065 ? 4.631 -14.740 -33.659 1.00 95.69 1065 VAL A CA 1
ATOM 8462 C C . VAL A 1 1065 ? 5.621 -13.625 -33.986 1.00 95.69 1065 VAL A C 1
ATOM 8464 O O . VAL A 1 1065 ? 5.278 -12.441 -33.974 1.00 95.69 1065 VAL A O 1
ATOM 8467 N N . ILE A 1 1066 ? 6.852 -14.021 -34.292 1.00 94.88 1066 ILE A N 1
ATOM 8468 C CA . ILE A 1 1066 ? 7.968 -13.166 -34.693 1.00 94.88 1066 ILE A CA 1
ATOM 8469 C C . ILE A 1 1066 ? 8.237 -13.382 -36.183 1.00 94.88 1066 ILE A C 1
ATOM 8471 O O . ILE A 1 1066 ? 8.311 -14.520 -36.648 1.00 94.88 1066 ILE A O 1
ATOM 8475 N N . VAL A 1 1067 ? 8.419 -12.292 -36.929 1.00 95.38 1067 VAL A N 1
ATOM 8476 C CA . VAL A 1 1067 ? 8.757 -12.339 -38.357 1.00 95.38 1067 VAL A CA 1
ATOM 8477 C C . VAL A 1 1067 ? 10.211 -11.939 -38.530 1.00 95.38 1067 VAL A C 1
ATOM 8479 O O . VAL A 1 1067 ? 10.574 -10.784 -38.321 1.00 95.38 1067 VAL A O 1
ATOM 8482 N N . ASN A 1 1068 ? 11.048 -12.885 -38.939 1.00 94.56 1068 ASN A N 1
ATOM 8483 C CA . ASN A 1 1068 ? 12.466 -12.655 -39.167 1.00 94.56 1068 ASN A CA 1
ATOM 8484 C C . ASN A 1 1068 ? 12.692 -11.944 -40.513 1.00 94.56 1068 ASN A C 1
ATOM 8486 O O . ASN A 1 1068 ? 13.104 -12.543 -41.507 1.00 94.56 1068 ASN A O 1
ATOM 8490 N N . MET A 1 1069 ? 12.412 -10.639 -40.541 1.00 94.81 1069 MET A N 1
ATOM 8491 C CA . MET A 1 1069 ? 12.631 -9.778 -41.708 1.00 94.81 1069 MET A CA 1
ATOM 8492 C C . MET A 1 1069 ? 14.103 -9.760 -42.136 1.00 94.81 1069 MET A C 1
ATOM 8494 O O . MET A 1 1069 ? 14.392 -9.613 -43.320 1.00 94.81 1069 MET A O 1
ATOM 8498 N N . TRP A 1 1070 ? 15.032 -9.945 -41.191 1.00 93.75 1070 TRP A N 1
ATOM 8499 C CA . TRP A 1 1070 ? 16.465 -10.024 -41.475 1.00 93.75 1070 TRP A CA 1
ATOM 8500 C C . TRP A 1 1070 ? 16.825 -11.177 -42.410 1.00 93.75 1070 TRP A C 1
ATOM 8502 O O . TRP A 1 1070 ? 17.593 -10.965 -43.351 1.00 93.75 1070 TRP A O 1
ATOM 8512 N N . ALA A 1 1071 ? 16.262 -12.366 -42.171 1.00 94.12 1071 ALA A N 1
ATOM 8513 C CA . ALA A 1 1071 ? 16.433 -13.517 -43.053 1.00 94.12 1071 ALA A CA 1
ATOM 8514 C C . ALA A 1 1071 ? 15.800 -13.254 -44.428 1.00 94.12 1071 ALA A C 1
ATOM 8516 O O . ALA A 1 1071 ? 16.478 -13.378 -45.441 1.00 94.12 1071 ALA A O 1
ATOM 8517 N N . ILE A 1 1072 ? 14.554 -12.769 -44.462 1.00 95.25 1072 ILE A N 1
ATOM 8518 C CA . ILE A 1 1072 ? 13.795 -12.540 -45.706 1.00 95.25 1072 ILE A CA 1
ATOM 8519 C C . ILE A 1 1072 ? 14.460 -11.494 -46.613 1.00 95.25 1072 ILE A C 1
ATOM 8521 O O . ILE A 1 1072 ? 14.539 -11.668 -47.829 1.00 95.25 1072 ILE A O 1
ATOM 8525 N N . HIS A 1 1073 ? 14.971 -10.398 -46.045 1.00 95.19 1073 HIS A N 1
ATOM 8526 C CA . HIS A 1 1073 ? 15.664 -9.356 -46.808 1.00 95.19 1073 HIS A CA 1
ATOM 8527 C C . HIS A 1 1073 ? 17.041 -9.796 -47.326 1.00 95.19 1073 HIS A C 1
ATOM 8529 O O . HIS A 1 1073 ? 17.635 -9.068 -48.121 1.00 95.19 1073 HIS A O 1
ATOM 8535 N N . ARG A 1 1074 ? 17.561 -10.946 -46.875 1.00 93.25 1074 ARG A N 1
ATOM 8536 C CA . ARG A 1 1074 ? 18.871 -11.501 -47.258 1.00 93.25 1074 ARG A CA 1
ATOM 8537 C C . ARG A 1 1074 ? 18.785 -12.900 -47.855 1.00 93.25 1074 ARG A C 1
ATOM 8539 O O . ARG A 1 1074 ? 19.809 -13.560 -48.006 1.00 93.25 1074 ARG A O 1
ATOM 8546 N N . ASP A 1 1075 ? 17.581 -13.339 -48.181 1.00 92.00 1075 ASP A N 1
ATOM 8547 C CA . ASP A 1 1075 ? 17.353 -14.654 -48.746 1.00 92.00 1075 ASP A CA 1
ATOM 8548 C C . ASP A 1 1075 ? 17.889 -14.696 -50.192 1.00 92.00 1075 ASP A C 1
ATOM 8550 O O . ASP A 1 1075 ? 17.398 -13.934 -51.037 1.00 92.00 1075 ASP A O 1
ATOM 8554 N N . PRO A 1 1076 ? 18.905 -15.529 -50.490 1.00 90.94 1076 PRO A N 1
ATOM 8555 C CA . PRO A 1 1076 ? 19.503 -15.604 -51.820 1.00 90.94 1076 PRO A CA 1
ATOM 8556 C C . PRO A 1 1076 ? 18.532 -16.121 -52.890 1.00 90.94 1076 PRO A C 1
ATOM 8558 O O . PRO A 1 1076 ? 18.775 -15.878 -54.071 1.00 90.94 1076 PRO A O 1
ATOM 8561 N N . ASP A 1 1077 ? 17.425 -16.766 -52.502 1.00 88.75 1077 ASP A N 1
ATOM 8562 C CA . ASP A 1 1077 ? 16.395 -17.215 -53.444 1.00 88.75 1077 ASP A CA 1
ATOM 8563 C C . ASP A 1 1077 ? 15.600 -16.033 -54.033 1.00 88.75 1077 ASP A C 1
ATOM 8565 O O . ASP A 1 1077 ? 15.018 -16.146 -55.113 1.00 88.75 1077 ASP A O 1
ATOM 8569 N N . PHE A 1 1078 ? 15.602 -14.876 -53.355 1.00 89.19 1078 PHE A N 1
ATOM 8570 C CA . PHE A 1 1078 ? 14.871 -13.672 -53.776 1.00 89.19 1078 PHE A CA 1
ATOM 8571 C C . PHE A 1 1078 ? 15.766 -12.458 -54.046 1.00 89.19 1078 PHE A C 1
ATOM 8573 O O . PHE A 1 1078 ? 15.327 -11.522 -54.716 1.00 89.19 1078 PHE A O 1
ATOM 8580 N N . TRP A 1 1079 ? 16.996 -12.441 -53.529 1.00 92.31 1079 TRP A N 1
ATOM 8581 C CA . TRP A 1 1079 ? 17.900 -11.296 -53.615 1.00 92.31 1079 TRP A CA 1
ATOM 8582 C C . TRP A 1 1079 ? 19.280 -11.715 -54.125 1.00 92.31 1079 TRP A C 1
ATOM 8584 O O . TRP A 1 1079 ? 20.024 -12.407 -53.434 1.00 92.31 1079 TRP A O 1
ATOM 8594 N N . SER A 1 1080 ? 19.657 -11.241 -55.316 1.00 90.81 1080 SER A N 1
ATOM 8595 C CA . SER A 1 1080 ? 21.003 -11.439 -55.865 1.00 90.81 1080 SER A CA 1
ATOM 8596 C C . SER A 1 1080 ? 22.048 -10.663 -55.062 1.00 90.81 1080 SER A C 1
ATOM 8598 O O . SER A 1 1080 ? 21.870 -9.473 -54.805 1.00 90.81 1080 SER A O 1
ATOM 8600 N N . ASP A 1 1081 ? 23.140 -11.323 -54.670 1.00 91.50 1081 ASP A N 1
ATOM 8601 C CA . ASP A 1 1081 ? 24.164 -10.753 -53.781 1.00 91.50 1081 ASP A CA 1
ATOM 8602 C C . ASP A 1 1081 ? 23.549 -10.006 -52.570 1.00 91.50 1081 ASP A C 1
ATOM 8604 O O . ASP A 1 1081 ? 23.600 -8.774 -52.469 1.00 91.50 1081 ASP A O 1
ATOM 8608 N N . PRO A 1 1082 ? 22.864 -10.739 -51.670 1.00 92.00 1082 PRO A N 1
ATOM 8609 C CA . PRO A 1 1082 ? 21.929 -10.165 -50.701 1.00 92.00 1082 PRO A CA 1
ATOM 8610 C C . PRO A 1 1082 ? 22.578 -9.244 -49.663 1.00 92.00 1082 PRO A C 1
ATOM 8612 O O . PRO A 1 1082 ? 21.871 -8.492 -48.987 1.00 92.00 1082 PRO A O 1
ATOM 8615 N N . HIS A 1 1083 ? 23.901 -9.298 -49.511 1.00 91.75 1083 HIS A N 1
ATOM 8616 C CA . HIS A 1 1083 ? 24.645 -8.528 -48.517 1.00 91.75 1083 HIS A CA 1
ATOM 8617 C C . HIS A 1 1083 ? 25.233 -7.223 -49.066 1.00 91.75 1083 HIS A C 1
ATOM 8619 O O . HIS A 1 1083 ? 25.562 -6.347 -48.265 1.00 91.75 1083 HIS A O 1
ATOM 8625 N N . SER A 1 1084 ? 25.320 -7.073 -50.389 1.00 92.62 1084 SER A N 1
ATOM 8626 C CA . SER A 1 1084 ? 25.871 -5.882 -51.038 1.00 92.62 1084 SER A CA 1
ATOM 8627 C C . SER A 1 1084 ? 24.804 -4.828 -51.289 1.00 92.62 1084 SER A C 1
ATOM 8629 O O . SER A 1 1084 ? 23.669 -5.151 -51.656 1.00 92.62 1084 SER A O 1
ATOM 8631 N N . PHE A 1 1085 ? 25.182 -3.561 -51.111 1.00 95.25 1085 PHE A N 1
ATOM 8632 C CA . PHE A 1 1085 ? 24.349 -2.411 -51.450 1.00 95.25 1085 PHE A CA 1
ATOM 8633 C C . PHE A 1 1085 ? 24.338 -2.218 -52.965 1.00 95.25 1085 PHE A C 1
ATOM 8635 O O . PHE A 1 1085 ? 25.308 -1.743 -53.548 1.00 95.25 1085 PHE A O 1
ATOM 8642 N N . ASN A 1 1086 ? 23.242 -2.623 -53.603 1.00 95.00 1086 ASN A N 1
ATOM 8643 C CA . ASN A 1 1086 ? 23.056 -2.507 -55.043 1.00 95.00 1086 ASN A CA 1
ATOM 8644 C C . ASN A 1 1086 ? 21.662 -1.930 -55.356 1.00 95.00 1086 ASN A C 1
ATOM 8646 O O . ASN A 1 1086 ? 20.684 -2.680 -55.356 1.00 95.00 1086 ASN A O 1
ATOM 8650 N N . PRO A 1 1087 ? 21.555 -0.619 -55.640 1.00 96.06 1087 PRO A N 1
ATOM 8651 C CA . PRO A 1 1087 ? 20.302 0.022 -56.040 1.00 96.06 1087 PRO A CA 1
ATOM 8652 C C . PRO A 1 1087 ? 19.735 -0.496 -57.365 1.00 96.06 1087 PRO A C 1
ATOM 8654 O O . PRO A 1 1087 ? 18.516 -0.538 -57.529 1.00 96.06 1087 PRO A O 1
ATOM 8657 N N . ASP A 1 1088 ? 20.591 -0.934 -58.295 1.00 94.69 1088 ASP A N 1
ATOM 8658 C CA . ASP A 1 1088 ? 20.185 -1.307 -59.656 1.00 94.69 1088 ASP A CA 1
ATOM 8659 C C . ASP A 1 1088 ? 19.232 -2.518 -59.670 1.00 94.69 1088 ASP A C 1
ATOM 8661 O O . ASP A 1 1088 ? 18.465 -2.693 -60.609 1.00 94.69 1088 ASP A O 1
ATOM 8665 N N . ARG A 1 1089 ? 19.159 -3.304 -58.583 1.00 93.56 1089 ARG A N 1
ATOM 8666 C CA . ARG A 1 1089 ? 18.173 -4.395 -58.428 1.00 93.56 1089 ARG A CA 1
ATOM 8667 C C . ARG A 1 1089 ? 16.713 -3.930 -58.410 1.00 93.56 1089 ARG A C 1
ATOM 8669 O O . ARG A 1 1089 ? 15.809 -4.752 -58.544 1.00 93.56 1089 ARG A O 1
ATOM 8676 N N . PHE A 1 1090 ? 16.481 -2.646 -58.147 1.00 95.12 1090 PHE A N 1
ATOM 8677 C CA . PHE A 1 1090 ? 15.152 -2.043 -58.160 1.00 95.12 1090 PHE A CA 1
ATOM 8678 C C . PHE A 1 1090 ? 14.839 -1.349 -59.485 1.00 95.12 1090 PHE A C 1
ATOM 8680 O O . PHE A 1 1090 ? 13.783 -0.726 -59.584 1.00 95.12 1090 PHE A O 1
ATOM 8687 N N . LEU A 1 1091 ? 15.718 -1.454 -60.483 1.00 95.06 1091 LEU A N 1
ATOM 8688 C CA . LEU A 1 1091 ? 15.571 -0.815 -61.782 1.00 95.06 1091 LEU A CA 1
ATOM 8689 C C . LEU A 1 1091 ? 15.473 -1.858 -62.897 1.00 95.06 1091 LEU A C 1
ATOM 8691 O O . LEU A 1 1091 ? 16.059 -2.936 -62.812 1.00 95.06 1091 LEU A O 1
ATOM 8695 N N . ASP A 1 1092 ? 14.684 -1.546 -63.921 1.00 93.00 1092 ASP A N 1
ATOM 8696 C CA . ASP A 1 1092 ? 14.713 -2.270 -65.189 1.00 93.00 1092 ASP A CA 1
ATOM 8697 C C . ASP A 1 1092 ? 15.835 -1.739 -66.097 1.00 93.00 1092 ASP A C 1
ATOM 8699 O O . ASP A 1 1092 ? 16.482 -0.732 -65.797 1.00 93.00 1092 ASP A O 1
ATOM 8703 N N . ASP A 1 1093 ? 16.048 -2.393 -67.242 1.00 90.38 1093 ASP A N 1
ATOM 8704 C CA . ASP A 1 1093 ? 17.062 -1.990 -68.229 1.00 90.38 1093 ASP A CA 1
ATOM 8705 C C . ASP A 1 1093 ? 16.844 -0.562 -68.780 1.00 90.38 1093 ASP A C 1
ATOM 8707 O O . ASP A 1 1093 ? 17.756 0.027 -69.362 1.00 90.38 1093 ASP A O 1
ATOM 8711 N N . ALA A 1 1094 ? 15.642 0.004 -68.611 1.00 89.50 1094 ALA A N 1
ATOM 8712 C CA . ALA A 1 1094 ? 15.284 1.360 -69.019 1.00 89.50 1094 ALA A CA 1
ATOM 8713 C C . ALA A 1 1094 ? 15.414 2.395 -67.880 1.00 89.50 1094 ALA A C 1
ATOM 8715 O O . ALA A 1 1094 ? 15.135 3.574 -68.100 1.00 89.50 1094 ALA A O 1
ATOM 8716 N N . GLY A 1 1095 ? 15.847 1.985 -66.681 1.00 87.38 1095 GLY A N 1
ATOM 8717 C CA . GLY A 1 1095 ? 16.018 2.859 -65.517 1.00 87.38 1095 GLY A CA 1
ATOM 8718 C C . GLY A 1 1095 ? 14.721 3.198 -64.772 1.00 87.38 1095 GLY A C 1
ATOM 8719 O O . GLY A 1 1095 ? 14.707 4.127 -63.957 1.00 87.38 1095 GLY A O 1
ATOM 8720 N N . ASN A 1 1096 ? 13.630 2.467 -65.017 1.00 91.06 1096 ASN A N 1
ATOM 8721 C CA . ASN A 1 1096 ? 12.376 2.619 -64.278 1.00 91.06 1096 ASN A CA 1
ATOM 8722 C C . ASN A 1 1096 ? 12.334 1.680 -63.071 1.00 91.06 1096 ASN A C 1
ATOM 8724 O O . ASN A 1 1096 ? 12.903 0.592 -63.088 1.00 91.06 1096 ASN A O 1
ATOM 8728 N N . LEU A 1 1097 ? 11.601 2.076 -62.028 1.00 91.06 1097 LEU A N 1
ATOM 8729 C CA . LEU A 1 1097 ? 11.420 1.244 -60.839 1.00 91.06 1097 LEU A CA 1
ATOM 8730 C C . LEU A 1 1097 ? 10.632 -0.036 -61.158 1.00 91.06 1097 LEU A C 1
ATOM 8732 O O . LEU A 1 1097 ? 9.487 0.027 -61.612 1.00 91.06 1097 LEU A O 1
ATOM 8736 N N . VAL A 1 1098 ? 11.204 -1.194 -60.829 1.00 91.94 1098 VAL A N 1
ATOM 8737 C CA . VAL A 1 1098 ? 10.525 -2.492 -60.961 1.00 91.94 1098 VAL A CA 1
ATOM 8738 C C . VAL A 1 1098 ? 9.484 -2.704 -59.863 1.00 91.94 1098 VAL A C 1
ATOM 8740 O O . VAL A 1 1098 ? 9.506 -2.078 -58.795 1.00 91.94 1098 VAL A O 1
ATOM 8743 N N . HIS A 1 1099 ? 8.569 -3.649 -60.094 1.00 87.50 1099 HIS A N 1
ATOM 8744 C CA . HIS A 1 1099 ? 7.659 -4.096 -59.046 1.00 87.50 1099 HIS A CA 1
ATOM 8745 C C . HIS A 1 1099 ? 8.456 -4.729 -57.899 1.00 87.50 1099 HIS A C 1
ATOM 8747 O O . HIS A 1 1099 ? 9.148 -5.731 -58.071 1.00 87.50 1099 HIS A O 1
ATOM 8753 N N . LYS A 1 1100 ? 8.320 -4.154 -56.703 1.00 90.38 1100 LYS A N 1
ATOM 8754 C CA . LYS A 1 1100 ? 9.018 -4.614 -55.499 1.00 90.38 1100 LYS A CA 1
ATOM 8755 C C . LYS A 1 1100 ? 8.578 -6.055 -55.172 1.00 90.38 1100 LYS A C 1
ATOM 8757 O O . LYS A 1 1100 ? 7.370 -6.298 -55.091 1.00 90.38 1100 LYS A O 1
ATOM 8762 N N . PRO A 1 1101 ? 9.501 -7.016 -54.993 1.00 89.94 1101 PRO A N 1
ATOM 8763 C CA . PRO A 1 1101 ? 9.129 -8.398 -54.698 1.00 89.94 1101 PRO A CA 1
ATOM 8764 C C . PRO A 1 1101 ? 8.412 -8.491 -53.345 1.00 89.94 1101 PRO A C 1
ATOM 8766 O O . PRO A 1 1101 ? 8.584 -7.629 -52.485 1.00 89.94 1101 PRO A O 1
ATOM 8769 N N . SER A 1 1102 ? 7.637 -9.554 -53.107 1.00 90.62 1102 SER A N 1
ATOM 8770 C CA . SER A 1 1102 ? 6.970 -9.755 -51.809 1.00 90.62 1102 SER A CA 1
ATOM 8771 C C . SER A 1 1102 ? 7.959 -9.882 -50.644 1.00 90.62 1102 SER A C 1
ATOM 8773 O O . SER A 1 1102 ? 7.614 -9.551 -49.518 1.00 90.62 1102 SER A O 1
ATOM 8775 N N . SER A 1 1103 ? 9.201 -10.294 -50.900 1.00 93.00 1103 SER A N 1
ATOM 8776 C CA . SER A 1 1103 ? 10.283 -10.296 -49.909 1.00 93.00 1103 SER A CA 1
ATOM 8777 C C . SER A 1 1103 ? 10.744 -8.886 -49.503 1.00 93.00 1103 SER A C 1
ATOM 8779 O O . SER A 1 1103 ? 11.478 -8.749 -48.531 1.00 93.00 1103 SER A O 1
ATOM 8781 N N . TYR A 1 1104 ? 10.321 -7.823 -50.199 1.00 94.81 1104 TYR A N 1
ATOM 8782 C CA . TYR A 1 1104 ? 10.574 -6.435 -49.813 1.00 94.81 1104 TYR A CA 1
ATOM 8783 C C . TYR A 1 1104 ? 9.495 -5.940 -48.839 1.00 94.81 1104 TYR A C 1
ATOM 8785 O O . TYR A 1 1104 ? 8.428 -5.470 -49.247 1.00 94.81 1104 TYR A O 1
ATOM 8793 N N . MET A 1 1105 ? 9.770 -6.021 -47.534 1.00 94.19 1105 MET A N 1
ATOM 8794 C CA . MET A 1 1105 ? 8.773 -5.733 -46.493 1.00 94.19 1105 MET A CA 1
ATOM 8795 C C . MET A 1 1105 ? 9.255 -4.838 -45.336 1.00 94.19 1105 MET A C 1
ATOM 8797 O O . MET A 1 1105 ? 8.930 -5.114 -44.180 1.00 94.19 1105 MET A O 1
ATOM 8801 N N . PRO A 1 1106 ? 9.929 -3.699 -45.602 1.00 93.19 1106 PRO A N 1
ATOM 8802 C CA . PRO A 1 1106 ? 10.471 -2.834 -44.543 1.00 93.19 1106 PRO A CA 1
ATOM 8803 C C . PRO A 1 1106 ? 9.408 -2.208 -43.622 1.00 93.19 1106 PRO A C 1
ATOM 8805 O O . PRO A 1 1106 ? 9.738 -1.714 -42.551 1.00 93.19 1106 PRO A O 1
ATOM 8808 N N . PHE A 1 1107 ? 8.132 -2.241 -44.018 1.00 92.81 1107 PHE A N 1
ATOM 8809 C CA . PHE A 1 1107 ? 6.995 -1.716 -43.253 1.00 92.81 1107 PHE A CA 1
ATOM 8810 C C . PHE A 1 1107 ? 6.024 -2.815 -42.786 1.00 92.81 1107 PHE A C 1
ATOM 8812 O O . PHE A 1 1107 ? 4.881 -2.511 -42.436 1.00 92.81 1107 PHE A O 1
ATOM 8819 N N . SER A 1 1108 ? 6.451 -4.085 -42.791 1.00 93.19 1108 SER A N 1
ATOM 8820 C CA . SER A 1 1108 ? 5.586 -5.253 -42.569 1.00 93.19 1108 SER A CA 1
ATOM 8821 C C . SER A 1 1108 ? 4.442 -5.370 -43.599 1.00 93.19 1108 SER A C 1
ATOM 8823 O O . SER A 1 1108 ? 4.428 -4.681 -44.623 1.00 93.19 1108 SER A O 1
ATOM 8825 N N . MET A 1 1109 ? 3.491 -6.278 -43.360 1.00 93.12 1109 MET A N 1
ATOM 8826 C CA . MET A 1 1109 ? 2.353 -6.578 -44.237 1.00 93.12 1109 MET A CA 1
ATOM 8827 C C . MET A 1 1109 ? 1.055 -6.822 -43.450 1.00 93.12 1109 MET A C 1
ATOM 8829 O O . MET A 1 1109 ? 1.050 -6.901 -42.220 1.00 93.12 1109 MET A O 1
ATOM 8833 N N . GLY A 1 1110 ? -0.062 -6.959 -44.169 1.00 93.62 1110 GLY A N 1
ATOM 8834 C CA . GLY A 1 1110 ? -1.338 -7.372 -43.587 1.00 93.62 1110 GLY A CA 1
ATOM 8835 C C . GLY A 1 1110 ? -2.021 -6.299 -42.741 1.00 93.62 1110 GLY A C 1
ATOM 8836 O O . GLY A 1 1110 ? -1.838 -5.099 -42.947 1.00 93.62 1110 GLY A O 1
ATOM 8837 N N . ARG A 1 1111 ? -2.813 -6.733 -41.750 1.00 93.44 1111 ARG A N 1
ATOM 8838 C CA . ARG A 1 1111 ? -3.541 -5.831 -40.833 1.00 93.44 1111 ARG A CA 1
ATOM 8839 C C . ARG A 1 1111 ? -2.615 -4.936 -40.008 1.00 93.44 1111 ARG A C 1
ATOM 8841 O O . ARG A 1 1111 ? -3.008 -3.827 -39.659 1.00 93.44 1111 ARG A O 1
ATOM 8848 N N . ARG A 1 1112 ? -1.394 -5.401 -39.735 1.00 92.75 1112 ARG A N 1
ATOM 8849 C CA . ARG A 1 1112 ? -0.378 -4.708 -38.929 1.00 92.75 1112 ARG A CA 1
ATOM 8850 C C . ARG A 1 1112 ? 0.714 -4.039 -39.777 1.00 92.75 1112 ARG A C 1
ATOM 8852 O O . ARG A 1 1112 ? 1.773 -3.723 -39.244 1.00 92.75 1112 ARG A O 1
ATOM 8859 N N . VAL A 1 1113 ? 0.461 -3.790 -41.069 1.00 93.56 1113 VAL A N 1
ATOM 8860 C CA . VAL A 1 1113 ? 1.325 -2.926 -41.898 1.00 93.56 1113 VAL A CA 1
ATOM 8861 C C . VAL A 1 1113 ? 1.525 -1.569 -41.212 1.00 93.56 1113 VAL A C 1
ATOM 8863 O O . VAL A 1 1113 ? 0.600 -1.062 -40.575 1.00 93.56 1113 VAL A O 1
ATOM 8866 N N . CYS A 1 1114 ? 2.716 -0.977 -41.305 1.00 92.75 1114 CYS A N 1
ATOM 8867 C CA . CYS A 1 1114 ? 3.005 0.301 -40.654 1.00 92.75 1114 CYS A CA 1
ATOM 8868 C C . CYS A 1 1114 ? 1.974 1.370 -41.042 1.00 92.75 1114 CYS A C 1
ATOM 8870 O O . CYS A 1 1114 ? 1.678 1.565 -42.224 1.00 92.75 1114 CYS A O 1
ATOM 8872 N N . LEU A 1 1115 ? 1.433 2.047 -40.026 1.00 90.75 1115 LEU A N 1
ATOM 8873 C CA . LEU A 1 1115 ? 0.456 3.117 -40.185 1.00 90.75 1115 LEU A CA 1
ATOM 8874 C C . LEU A 1 1115 ? 1.095 4.285 -40.967 1.00 90.75 1115 LEU A C 1
ATOM 8876 O O . LEU A 1 1115 ? 0.594 4.661 -42.024 1.00 90.75 1115 LEU A O 1
ATOM 8880 N N . GLY A 1 1116 ? 2.274 4.747 -40.543 1.00 89.06 1116 GLY A N 1
ATOM 8881 C CA . GLY A 1 1116 ? 3.014 5.860 -41.150 1.00 89.06 1116 GLY A CA 1
ATOM 8882 C C . GLY A 1 1116 ? 3.779 5.559 -42.449 1.00 89.06 1116 GLY A C 1
ATOM 8883 O O . GLY A 1 1116 ? 4.579 6.391 -42.871 1.00 89.06 1116 GLY A O 1
ATOM 8884 N N . LYS A 1 1117 ? 3.569 4.406 -43.111 1.00 90.44 1117 LYS A N 1
ATOM 8885 C CA . LYS A 1 1117 ? 4.346 3.995 -44.305 1.00 90.44 1117 LYS A CA 1
ATOM 8886 C C . LYS A 1 1117 ? 4.423 5.089 -45.377 1.00 90.44 1117 LYS A C 1
ATOM 8888 O O . LYS A 1 1117 ? 5.502 5.356 -45.899 1.00 90.44 1117 LYS A O 1
ATOM 8893 N N . SER A 1 1118 ? 3.292 5.699 -45.727 1.00 87.38 1118 SER A N 1
ATOM 8894 C CA . SER A 1 1118 ? 3.254 6.726 -46.773 1.00 87.38 1118 SER A CA 1
ATOM 8895 C C . SER A 1 1118 ? 3.946 8.018 -46.351 1.00 87.38 1118 SER A C 1
ATOM 8897 O O . SER A 1 1118 ? 4.665 8.592 -47.161 1.00 87.38 1118 SER A O 1
ATOM 8899 N N . VAL A 1 1119 ? 3.770 8.436 -45.092 1.00 87.81 1119 VAL A N 1
ATOM 8900 C CA . VAL A 1 1119 ? 4.429 9.623 -44.525 1.00 87.81 1119 VAL A CA 1
ATOM 8901 C C . VAL A 1 1119 ? 5.939 9.441 -44.577 1.00 87.81 1119 VAL A C 1
ATOM 8903 O O . VAL A 1 1119 ? 6.624 10.270 -45.157 1.00 87.81 1119 VAL A O 1
ATOM 8906 N N . ALA A 1 1120 ? 6.450 8.316 -44.070 1.00 90.56 1120 ALA A N 1
ATOM 8907 C CA . ALA A 1 1120 ? 7.880 8.032 -44.068 1.00 90.56 1120 ALA A CA 1
ATOM 8908 C C . ALA A 1 1120 ? 8.473 8.066 -45.485 1.00 90.56 1120 ALA A C 1
ATOM 8910 O O . ALA A 1 1120 ? 9.474 8.735 -45.719 1.00 90.56 1120 ALA A O 1
ATOM 8911 N N . GLN A 1 1121 ? 7.833 7.400 -46.453 1.00 90.25 1121 GLN A N 1
ATOM 8912 C CA . GLN A 1 1121 ? 8.313 7.386 -47.839 1.00 90.25 1121 GLN A CA 1
ATOM 8913 C C . GLN A 1 1121 ? 8.308 8.781 -48.480 1.00 90.25 1121 GLN A C 1
ATOM 8915 O O . GLN A 1 1121 ? 9.274 9.141 -49.149 1.00 90.25 1121 GLN A O 1
ATOM 8920 N N . SER A 1 1122 ? 7.246 9.562 -48.271 1.00 90.69 1122 SER A N 1
ATOM 8921 C CA . SER A 1 1122 ? 7.142 10.930 -48.785 1.00 90.69 1122 SER A CA 1
ATOM 8922 C C . SER A 1 1122 ? 8.169 11.860 -48.136 1.00 90.69 1122 SER A C 1
ATOM 8924 O O . SER A 1 1122 ? 8.899 12.540 -48.851 1.00 90.69 1122 SER A O 1
ATOM 8926 N N . SER A 1 1123 ? 8.287 11.847 -46.806 1.00 92.06 1123 SER A N 1
ATOM 8927 C CA . SER A 1 1123 ? 9.244 12.678 -46.066 1.00 92.06 1123 SER A CA 1
ATOM 8928 C C . SER A 1 1123 ? 10.690 12.360 -46.444 1.00 92.06 1123 SER A C 1
ATOM 8930 O O . SER A 1 1123 ? 11.473 13.279 -46.671 1.00 92.06 1123 SER A O 1
ATOM 8932 N N . LEU A 1 1124 ? 11.042 11.078 -46.603 1.00 94.38 1124 LEU A N 1
ATOM 8933 C CA . LEU A 1 1124 ? 12.374 10.661 -47.058 1.00 94.38 1124 LEU A CA 1
ATOM 8934 C C . LEU A 1 1124 ? 12.659 11.142 -48.489 1.00 94.38 1124 LEU A C 1
ATOM 8936 O O . LEU A 1 1124 ? 13.715 11.721 -48.732 1.00 94.38 1124 LEU A O 1
ATOM 8940 N N . MET A 1 1125 ? 11.706 10.983 -49.416 1.00 93.25 1125 MET A N 1
ATOM 8941 C CA . MET A 1 1125 ? 11.855 11.447 -50.806 1.00 93.25 1125 MET A CA 1
ATOM 8942 C C . MET A 1 1125 ? 11.819 12.973 -50.966 1.00 93.25 1125 MET A C 1
ATOM 8944 O O . MET A 1 1125 ? 12.171 13.475 -52.030 1.00 93.25 1125 MET A O 1
ATOM 8948 N N . LEU A 1 1126 ? 11.423 13.717 -49.933 1.00 93.38 1126 LEU A N 1
ATOM 8949 C CA . LEU A 1 1126 ? 11.519 15.176 -49.890 1.00 93.38 1126 LEU A CA 1
ATOM 8950 C C . LEU A 1 1126 ? 12.817 15.643 -49.217 1.00 93.38 1126 LEU A C 1
ATOM 8952 O O . LEU A 1 1126 ? 13.431 16.596 -49.692 1.00 93.38 1126 LEU A O 1
ATOM 8956 N N . ALA A 1 1127 ? 13.249 14.989 -48.136 1.00 95.19 1127 ALA A N 1
ATOM 8957 C CA . ALA A 1 1127 ? 14.438 15.375 -47.377 1.00 95.19 1127 ALA A CA 1
ATOM 8958 C C . ALA A 1 1127 ? 15.746 14.978 -48.082 1.00 95.19 1127 ALA A C 1
ATOM 8960 O O . ALA A 1 1127 ? 16.658 15.799 -48.180 1.00 95.19 1127 ALA A O 1
ATOM 8961 N N . ILE A 1 1128 ? 15.829 13.750 -48.616 1.00 95.94 1128 ILE A N 1
ATOM 8962 C CA . ILE A 1 1128 ? 17.048 13.225 -49.253 1.00 95.94 1128 ILE A CA 1
ATOM 8963 C C . ILE A 1 1128 ? 17.507 14.126 -50.408 1.00 95.94 1128 ILE A C 1
ATOM 8965 O O . ILE A 1 1128 ? 18.654 14.572 -50.362 1.00 95.94 1128 ILE A O 1
ATOM 8969 N N . PRO A 1 1129 ? 16.664 14.481 -51.401 1.00 94.06 1129 PRO A N 1
ATOM 8970 C CA . PRO A 1 1129 ? 17.136 15.290 -52.519 1.00 94.06 1129 PRO A CA 1
ATOM 8971 C C . PRO A 1 1129 ? 17.634 16.674 -52.101 1.00 94.06 1129 PRO A C 1
ATOM 8973 O O . PRO A 1 1129 ? 18.563 17.197 -52.704 1.00 94.06 1129 PRO A O 1
ATOM 8976 N N . GLN A 1 1130 ? 17.060 17.270 -51.052 1.00 93.25 1130 GLN A N 1
ATOM 8977 C CA . GLN A 1 1130 ? 17.507 18.574 -50.553 1.00 93.25 1130 GLN A CA 1
ATOM 8978 C C . GLN A 1 1130 ? 18.876 18.485 -49.878 1.00 93.25 1130 GLN A C 1
ATOM 8980 O O . GLN A 1 1130 ? 19.744 19.305 -50.173 1.00 93.25 1130 GLN A O 1
ATOM 8985 N N . LEU A 1 1131 ? 19.081 17.483 -49.016 1.00 93.25 1131 LEU A N 1
ATOM 8986 C CA . LEU A 1 1131 ? 20.360 17.261 -48.339 1.00 93.25 1131 LEU A CA 1
ATOM 8987 C C . LEU A 1 1131 ? 21.463 16.912 -49.346 1.00 93.25 1131 LEU A C 1
ATOM 8989 O O . LEU A 1 1131 ? 22.518 17.541 -49.335 1.00 93.25 1131 LEU A O 1
ATOM 8993 N N . MET A 1 1132 ? 21.191 15.975 -50.259 1.00 93.62 1132 MET A N 1
ATOM 8994 C CA . MET A 1 1132 ? 22.147 15.538 -51.282 1.00 93.62 1132 MET A CA 1
ATOM 8995 C C . MET A 1 1132 ? 22.428 16.619 -52.330 1.00 93.62 1132 MET A C 1
ATOM 8997 O O . MET A 1 1132 ? 23.505 16.643 -52.915 1.00 93.62 1132 MET A O 1
ATOM 9001 N N . ARG A 1 1133 ? 21.488 17.537 -52.592 1.00 90.50 1133 ARG A N 1
ATOM 9002 C CA . ARG A 1 1133 ? 21.747 18.688 -53.468 1.00 90.50 1133 ARG A CA 1
ATOM 9003 C C . ARG A 1 1133 ? 22.710 19.681 -52.829 1.00 90.50 1133 ARG A C 1
ATOM 9005 O O . ARG A 1 1133 ? 23.572 20.203 -53.519 1.00 90.50 1133 ARG A O 1
ATOM 9012 N N . GLN A 1 1134 ? 22.541 19.962 -51.539 1.00 89.94 1134 GLN A N 1
ATOM 9013 C CA . GLN A 1 1134 ? 23.332 20.978 -50.840 1.00 89.94 1134 GLN A CA 1
ATOM 9014 C C . GLN A 1 1134 ? 24.722 20.487 -50.451 1.00 89.94 1134 GLN A C 1
ATOM 9016 O O . GLN A 1 1134 ? 25.653 21.287 -50.391 1.00 89.94 1134 GLN A O 1
ATOM 9021 N N . PHE A 1 1135 ? 24.871 19.190 -50.180 1.00 92.44 1135 PHE A N 1
ATOM 9022 C CA . PHE A 1 1135 ? 26.074 18.672 -49.550 1.00 92.44 1135 PHE A CA 1
ATOM 9023 C C . PHE A 1 1135 ? 26.604 17.410 -50.217 1.00 92.44 1135 PHE A C 1
ATOM 9025 O O . PHE A 1 1135 ? 25.854 16.565 -50.698 1.00 92.44 1135 PHE A O 1
ATOM 9032 N N . ARG A 1 1136 ? 27.929 17.276 -50.187 1.00 92.69 1136 ARG A N 1
ATOM 9033 C CA . ARG A 1 1136 ? 28.653 16.032 -50.414 1.00 92.69 1136 ARG A CA 1
ATOM 9034 C C . ARG A 1 1136 ? 29.122 15.503 -49.065 1.00 92.69 1136 ARG A C 1
ATOM 9036 O O . ARG A 1 1136 ? 29.764 16.226 -48.303 1.00 92.69 1136 ARG A O 1
ATOM 9043 N N . PHE A 1 1137 ? 28.840 14.232 -48.807 1.00 91.94 1137 PHE A N 1
ATOM 9044 C CA . PHE A 1 1137 ? 29.191 13.566 -47.558 1.00 91.94 1137 PHE A CA 1
ATOM 9045 C C . PHE A 1 1137 ? 30.433 12.695 -47.741 1.00 91.94 1137 PHE A C 1
ATOM 9047 O O . PHE A 1 1137 ? 30.538 11.940 -48.714 1.00 91.94 1137 PHE A O 1
ATOM 9054 N N . SER A 1 1138 ? 31.372 12.779 -46.796 1.00 90.19 1138 SER A N 1
ATOM 9055 C CA . SER A 1 1138 ? 32.598 11.974 -46.798 1.00 90.19 1138 SER A CA 1
ATOM 9056 C C . SER A 1 1138 ? 33.081 11.618 -45.383 1.00 90.19 1138 SER A C 1
ATOM 9058 O O . SER A 1 1138 ? 32.632 12.183 -44.386 1.00 90.19 1138 SER A O 1
ATOM 9060 N N . SER A 1 1139 ? 33.982 10.636 -45.292 1.00 85.81 1139 SER A N 1
ATOM 9061 C CA . SER A 1 1139 ? 34.562 10.159 -44.027 1.00 85.81 1139 SER A CA 1
ATOM 9062 C C . SER A 1 1139 ? 35.636 11.127 -43.495 1.00 85.81 1139 SER A C 1
ATOM 9064 O O . SER A 1 1139 ? 36.525 11.489 -44.271 1.00 85.81 1139 SER A O 1
ATOM 9066 N N . PRO A 1 1140 ? 35.658 11.475 -42.189 1.00 74.12 1140 PRO A N 1
ATOM 9067 C CA . PRO A 1 1140 ? 36.660 12.385 -41.612 1.00 74.12 1140 PRO A CA 1
ATOM 9068 C C . PRO A 1 1140 ? 38.112 11.908 -41.690 1.00 74.12 1140 PRO A C 1
ATOM 9070 O O . PRO A 1 1140 ? 39.034 12.711 -41.601 1.00 74.12 1140 PRO A O 1
ATOM 9073 N N . SER A 1 1141 ? 38.336 10.597 -41.823 1.00 66.94 1141 SER A N 1
ATOM 9074 C CA . SER A 1 1141 ? 39.662 9.989 -41.630 1.00 66.94 1141 SER A CA 1
ATOM 9075 C C . SER A 1 1141 ? 40.368 9.545 -42.915 1.00 66.94 1141 SER A C 1
ATOM 9077 O O . SER A 1 1141 ? 41.463 8.989 -42.834 1.00 66.94 1141 SER A O 1
ATOM 9079 N N . GLY A 1 1142 ? 39.754 9.716 -44.093 1.00 62.44 1142 GLY A N 1
ATOM 9080 C CA . GLY A 1 1142 ? 40.279 9.186 -45.364 1.00 62.44 1142 GLY A CA 1
ATOM 9081 C C . GLY A 1 1142 ? 40.397 7.650 -45.424 1.00 62.44 1142 GLY A C 1
ATOM 9082 O O . GLY A 1 1142 ? 40.889 7.112 -46.413 1.00 62.44 1142 GLY A O 1
ATOM 9083 N N . LYS A 1 1143 ? 39.956 6.937 -44.376 1.00 61.31 1143 LYS A N 1
ATOM 9084 C CA . LYS A 1 1143 ? 39.864 5.473 -44.299 1.00 61.31 1143 LYS A CA 1
ATOM 9085 C C . LYS A 1 1143 ? 38.475 5.000 -44.726 1.00 61.31 1143 LYS A C 1
ATOM 9087 O O . LYS A 1 1143 ? 37.502 5.753 -44.636 1.00 61.31 1143 LYS A O 1
ATOM 9092 N N . GLU A 1 1144 ? 38.399 3.735 -45.138 1.00 72.69 1144 GLU A N 1
ATOM 9093 C CA . GLU A 1 1144 ? 37.152 3.040 -45.473 1.00 72.69 1144 GLU A CA 1
ATOM 9094 C C . GLU A 1 1144 ? 36.137 3.164 -44.320 1.00 72.69 1144 GLU A C 1
ATOM 9096 O O . GLU A 1 1144 ? 36.406 2.750 -43.189 1.00 72.69 1144 GLU A O 1
ATOM 9101 N N . PHE A 1 1145 ? 34.986 3.791 -44.589 1.00 81.62 1145 PHE A N 1
ATOM 9102 C CA . PHE A 1 1145 ? 33.935 4.001 -43.594 1.00 81.62 1145 PHE A CA 1
ATOM 9103 C C . PHE A 1 1145 ? 33.145 2.708 -43.381 1.00 81.62 1145 PHE A C 1
ATOM 9105 O O . PHE A 1 1145 ? 32.555 2.161 -44.316 1.00 81.62 1145 PHE A O 1
ATOM 9112 N N . LYS A 1 1146 ? 33.079 2.235 -42.135 1.00 81.69 1146 LYS A N 1
ATOM 9113 C CA . LYS A 1 1146 ? 32.306 1.048 -41.770 1.00 81.69 1146 LYS A CA 1
ATOM 9114 C C . LYS A 1 1146 ? 31.110 1.435 -40.910 1.00 81.69 1146 LYS A C 1
ATOM 9116 O O . LYS A 1 1146 ? 31.276 1.906 -39.791 1.00 81.69 1146 LYS A O 1
ATOM 9121 N N . LEU A 1 1147 ? 29.912 1.174 -41.425 1.00 84.31 1147 LEU A N 1
ATOM 9122 C CA . LEU A 1 1147 ? 28.667 1.355 -40.688 1.00 84.31 1147 LEU A CA 1
ATOM 9123 C C . LEU A 1 1147 ? 28.514 0.278 -39.599 1.00 84.31 1147 LEU A C 1
ATOM 9125 O O . LEU A 1 1147 ? 28.207 -0.882 -39.882 1.00 84.31 1147 LEU A O 1
ATOM 9129 N N . GLU A 1 1148 ? 28.720 0.671 -38.347 1.00 84.88 1148 GLU A N 1
ATOM 9130 C CA . GLU A 1 1148 ? 28.415 -0.106 -37.141 1.00 84.88 1148 GLU A CA 1
ATOM 9131 C C . GLU A 1 1148 ? 27.119 0.365 -36.463 1.00 84.88 1148 GLU A C 1
ATOM 9133 O O . GLU A 1 1148 ? 26.676 1.506 -36.632 1.00 84.88 1148 GLU A O 1
ATOM 9138 N N . PHE A 1 1149 ? 26.546 -0.520 -35.649 1.00 84.75 1149 PHE A N 1
ATOM 9139 C CA . PHE A 1 1149 ? 25.257 -0.337 -34.989 1.00 84.75 1149 PHE A CA 1
ATOM 9140 C C . PHE A 1 1149 ? 25.395 -0.460 -33.468 1.00 84.75 1149 PHE A C 1
ATOM 9142 O O . PHE A 1 1149 ? 26.280 -1.168 -32.976 1.00 84.75 1149 PHE A O 1
ATOM 9149 N N . GLU A 1 1150 ? 24.505 0.215 -32.747 1.00 78.56 1150 GLU A N 1
ATOM 9150 C CA . GLU A 1 1150 ? 24.347 0.117 -31.299 1.00 78.56 1150 GLU A CA 1
ATOM 9151 C C . GLU A 1 1150 ? 23.963 -1.304 -30.865 1.00 78.56 1150 GLU A C 1
ATOM 9153 O O . GLU A 1 1150 ? 23.423 -2.110 -31.634 1.00 78.56 1150 GLU A O 1
ATOM 9158 N N . GLU A 1 1151 ? 24.245 -1.632 -29.605 1.00 68.69 1151 GLU A N 1
ATOM 9159 C CA . GLU A 1 1151 ? 23.872 -2.914 -29.001 1.00 68.69 1151 GLU A CA 1
ATOM 9160 C C . GLU A 1 1151 ? 22.389 -2.920 -28.602 1.00 68.69 1151 GLU A C 1
ATOM 9162 O O . GLU A 1 1151 ? 22.041 -2.913 -27.427 1.00 68.69 1151 GLU A O 1
ATOM 9167 N N . SER A 1 1152 ? 21.500 -2.922 -29.598 1.00 67.56 1152 SER A N 1
ATOM 9168 C CA . SER A 1 1152 ? 20.052 -3.020 -29.395 1.00 67.56 1152 SER A CA 1
ATOM 9169 C C . SER A 1 1152 ? 19.497 -4.318 -29.980 1.00 67.56 1152 SER A C 1
ATOM 9171 O O . SER A 1 1152 ? 19.714 -4.647 -31.149 1.00 67.56 1152 SER A O 1
ATOM 9173 N N . GLY A 1 1153 ? 18.755 -5.071 -29.162 1.00 63.59 1153 GLY A N 1
ATOM 9174 C CA . GLY A 1 1153 ? 18.016 -6.260 -29.590 1.00 63.59 1153 GLY A CA 1
ATOM 9175 C C . GLY A 1 1153 ? 16.717 -5.951 -30.344 1.00 63.59 1153 GLY A C 1
ATOM 9176 O O . GLY A 1 1153 ? 16.154 -6.853 -30.964 1.00 63.59 1153 GLY A O 1
ATOM 9177 N N . PHE A 1 1154 ? 16.248 -4.698 -30.309 1.00 73.12 1154 PHE A N 1
ATOM 9178 C CA . PHE A 1 1154 ? 14.970 -4.278 -30.893 1.00 73.12 1154 PHE A CA 1
ATOM 9179 C C . PHE A 1 1154 ? 15.132 -3.631 -32.278 1.00 73.12 1154 PHE A C 1
ATOM 9181 O O . PHE A 1 1154 ? 14.417 -4.002 -33.211 1.00 73.12 1154 PHE A O 1
ATOM 9188 N N . ALA A 1 1155 ? 16.091 -2.709 -32.437 1.00 82.25 1155 ALA A N 1
ATOM 9189 C CA . ALA A 1 1155 ? 16.287 -1.945 -33.671 1.00 82.25 1155 ALA A CA 1
ATOM 9190 C C . ALA A 1 1155 ? 17.766 -1.828 -34.077 1.00 82.25 1155 ALA A C 1
ATOM 9192 O O . ALA A 1 1155 ? 18.658 -1.761 -33.236 1.00 82.25 1155 ALA A O 1
ATOM 9193 N N . ARG A 1 1156 ? 18.041 -1.753 -35.385 1.00 86.50 1156 ARG A N 1
ATOM 9194 C CA . ARG A 1 1156 ? 19.392 -1.552 -35.940 1.00 86.50 1156 ARG A CA 1
ATOM 9195 C C . ARG A 1 1156 ? 19.717 -0.068 -36.074 1.00 86.50 1156 ARG A C 1
ATOM 9197 O O . ARG A 1 1156 ? 19.659 0.499 -37.164 1.00 86.50 1156 ARG A O 1
ATOM 9204 N N . ILE A 1 1157 ? 20.076 0.543 -34.954 1.00 84.38 1157 ILE A N 1
ATOM 9205 C CA . ILE A 1 1157 ? 20.409 1.967 -34.863 1.00 84.38 1157 ILE A CA 1
ATOM 9206 C C . ILE A 1 1157 ? 21.915 2.155 -35.099 1.00 84.38 1157 ILE A C 1
ATOM 9208 O O . ILE A 1 1157 ? 22.699 1.505 -34.413 1.00 84.38 1157 ILE A O 1
ATOM 9212 N N . PRO A 1 1158 ? 22.354 2.969 -36.076 1.00 86.81 1158 PRO A N 1
ATOM 9213 C CA . PRO A 1 1158 ? 23.761 3.305 -36.268 1.00 86.81 1158 PRO A CA 1
ATOM 9214 C C . PRO A 1 1158 ? 24.355 3.957 -35.021 1.00 86.81 1158 PRO A C 1
ATOM 9216 O O . PRO A 1 1158 ? 23.676 4.746 -34.362 1.00 86.81 1158 PRO A O 1
ATOM 9219 N N . LYS A 1 1159 ? 25.629 3.677 -34.735 1.00 84.75 1159 LYS A N 1
ATOM 9220 C CA . LYS A 1 1159 ? 26.373 4.466 -33.742 1.00 84.75 1159 LYS A CA 1
ATOM 9221 C C . LYS A 1 1159 ? 26.442 5.939 -34.160 1.00 84.75 1159 LYS A C 1
ATOM 9223 O O . LYS A 1 1159 ? 26.249 6.260 -35.332 1.00 84.75 1159 LYS A O 1
ATOM 9228 N N . SER A 1 1160 ? 26.719 6.831 -33.212 1.00 82.31 1160 SER A N 1
ATOM 9229 C CA . SER A 1 1160 ? 27.046 8.223 -33.546 1.00 82.31 1160 SER A CA 1
ATOM 9230 C C . SER A 1 1160 ? 28.338 8.273 -34.377 1.00 82.31 1160 SER A C 1
ATOM 9232 O O . SER A 1 1160 ? 29.327 7.610 -34.047 1.00 82.31 1160 SER A O 1
ATOM 9234 N N . TYR A 1 1161 ? 28.303 9.025 -35.479 1.00 81.88 1161 TYR A N 1
ATOM 9235 C CA . TYR A 1 1161 ? 29.436 9.241 -36.374 1.00 81.88 1161 TYR A CA 1
ATOM 9236 C C . TYR A 1 1161 ? 29.544 10.715 -36.708 1.00 81.88 1161 TYR A C 1
ATOM 9238 O O . TYR A 1 1161 ? 28.556 11.342 -37.086 1.00 81.88 1161 TYR A O 1
ATOM 9246 N N . GLU A 1 1162 ? 30.767 11.226 -36.683 1.00 85.75 1162 GLU A N 1
ATOM 9247 C CA . GLU A 1 1162 ? 31.063 12.506 -37.302 1.00 85.75 1162 GLU A CA 1
ATOM 9248 C C . GLU A 1 1162 ? 31.288 12.310 -38.807 1.00 85.75 1162 GLU A C 1
ATOM 9250 O O . GLU A 1 1162 ? 31.989 11.388 -39.236 1.00 85.75 1162 GLU A O 1
ATOM 9255 N N . PHE A 1 1163 ? 30.697 13.184 -39.618 1.00 86.56 1163 PHE A N 1
ATOM 9256 C CA . PHE A 1 1163 ? 30.856 13.202 -41.071 1.00 86.56 1163 PHE A CA 1
ATOM 9257 C C . PHE A 1 1163 ? 31.458 14.530 -41.523 1.00 86.56 1163 PHE A C 1
ATOM 9259 O O . PHE A 1 1163 ? 31.168 15.573 -40.938 1.00 86.56 1163 PHE A O 1
ATOM 9266 N N . LEU A 1 1164 ? 32.263 14.502 -42.589 1.00 87.19 1164 LEU A N 1
ATOM 9267 C CA . LEU A 1 1164 ? 32.635 15.720 -43.306 1.00 87.19 1164 LEU A CA 1
ATOM 9268 C C . LEU A 1 1164 ? 31.525 16.065 -44.293 1.00 87.19 1164 LEU A C 1
ATOM 9270 O O . LEU A 1 1164 ? 31.163 15.242 -45.145 1.00 87.19 1164 LEU A O 1
ATOM 9274 N N . VAL A 1 1165 ? 31.008 17.283 -44.172 1.00 89.62 1165 VAL A N 1
ATOM 9275 C CA . VAL A 1 1165 ? 29.875 17.780 -44.950 1.00 89.62 1165 VAL A CA 1
ATOM 9276 C C . VAL A 1 1165 ? 30.338 18.990 -45.757 1.00 89.62 1165 VAL A C 1
ATOM 9278 O O . VAL A 1 1165 ? 30.455 20.088 -45.228 1.00 89.62 1165 VAL A O 1
ATOM 9281 N N . ALA A 1 1166 ? 30.637 18.784 -47.040 1.00 87.94 1166 ALA A N 1
ATOM 9282 C CA . ALA A 1 1166 ? 31.116 19.844 -47.927 1.00 87.94 1166 ALA A CA 1
ATOM 9283 C C . ALA A 1 1166 ? 29.964 20.396 -48.772 1.00 87.94 1166 ALA A C 1
ATOM 9285 O O . ALA A 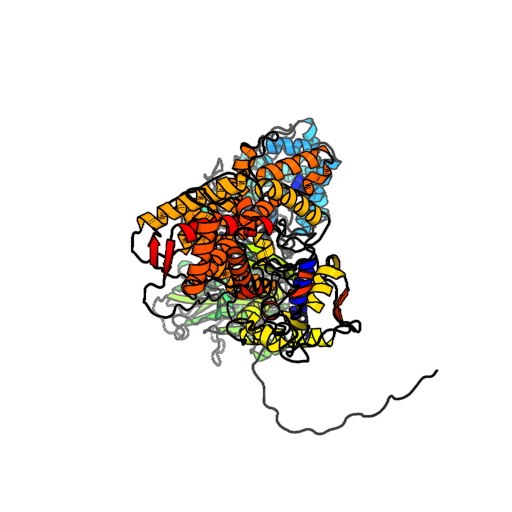1 1166 ? 29.211 19.621 -49.361 1.00 87.94 1166 ALA A O 1
ATOM 9286 N N . ALA A 1 1167 ? 29.834 21.720 -48.869 1.00 86.69 1167 ALA A N 1
ATOM 9287 C CA . ALA A 1 1167 ? 28.837 22.343 -49.739 1.00 86.69 1167 ALA A CA 1
ATOM 9288 C C . ALA A 1 1167 ? 29.081 21.973 -51.216 1.00 86.69 1167 ALA A C 1
ATOM 9290 O O . ALA A 1 1167 ? 30.220 21.988 -51.691 1.00 86.69 1167 ALA A O 1
ATOM 9291 N N . ARG A 1 1168 ? 28.013 21.641 -51.949 1.00 87.25 1168 ARG A N 1
ATOM 9292 C CA . ARG A 1 1168 ? 28.051 21.413 -53.400 1.00 87.25 1168 ARG A CA 1
ATOM 9293 C C . ARG A 1 1168 ? 27.812 22.732 -54.130 1.00 87.25 1168 ARG A C 1
ATOM 9295 O O . ARG A 1 1168 ? 26.866 23.449 -53.817 1.00 87.25 1168 ARG A O 1
ATOM 9302 N N . THR A 1 1169 ? 28.694 23.033 -55.078 1.00 62.69 1169 THR A N 1
ATOM 9303 C CA . THR A 1 1169 ? 28.622 24.207 -55.961 1.00 62.69 1169 THR A CA 1
ATOM 9304 C C . THR A 1 1169 ? 27.809 23.940 -57.209 1.00 62.69 1169 THR A C 1
ATOM 9306 O O . THR A 1 1169 ? 28.036 22.852 -57.791 1.00 62.69 1169 THR A O 1
#

pLDDT: mean 78.93, std 19.69, range [21.53, 98.75]

Sequence (1169 aa):
MREDNFVARMRPGNMRAGLRLPLARSHLALSSQTLHSFLAVIGRYAWLRNAADKRSLHGYMEKENGEPISQPLRTLDEVYKWRPHTDNTGVASVPLRKLVLASGDRPKTLVCHDMAGGYLDDRFIQGVKHADAYRFYHWANIDGFIYFSHYLVTIPPPCWTNAAHKHRIPMLGTFITEWDHGKANCEQFLSSVNAYTNLANKLVAMATYYKFDGWLINIENIIQVDLVANLIGFVDILTQEMHRAIPGSTVLWYDSVINSGKLDWQNEVNELNRSFFDVSDGIFLNYTWNDNNLQRSRELAEQSGRPYDVYVGVDVYGRGCRGGGGFNTKEAVHTTRMHNLSVAIFGQGWAHERLDKVDFLQNENRFWQYLSPDCPCQGLLSQPLWWHCCQGCGQKMFVHGKVVQDSPWSNLSLQSVQSAMVNGVGQTEEDGPDTDQCSTSLCTDHAFQGGSCLRLSIRMPQSSEPVCYSVLESSMPQSSTDLIVSYTLKPLTHPDHYAAHLTVVSTQSDTNDPAVHRHLLPGGGESERVMGSDRNIREEYVRPLMEDEVMGILGFYSPEVGSGNWETRFYRLRVEEGATMQLRLCVRHTHGEEGSKEEVIVLLGQIQILPLTASLREVVLVTDLYCRDADHFPTKTGHVVTLVLHWTFPENCAAYFLRLAMETVEHLFENLNSRAVGAVVVATGAAIWWFQPGQKKYNPPLSPYWTLPLVGNIFQLMRMKKYSYETFCDLSKTKEYNKLFMIHLGPKPVLVLNHIDVVLEALVTKMNDFAGRPNIYTGMLMTEGGKDIMFGDYGPVWKFHRKVAYSAMKKFAFGENLERLVQNSVSKSIAEIQKKGDAAIDMRPVIMLLVFNIACGMAYGKEYDFDDPDFQQFVDLTADFIEVLGSGLPGDIHPWLQYLPSSRYNKFMTMMDLFTKFLHERHAECKENFDPSDPKSITDCMLQAQKEAEEEDKEMKDVLTDTHIMMATMDVFGAGIDTITTMLIQFIAHMIQHPDIQERVHQEIDVALGGAQLPTLSHRSKMTFTEACLCETLRLGTLLPLGVPVKTTCDTSVAGFDIPKDTMVIVNMWAIHRDPDFWSDPHSFNPDRFLDDAGNLVHKPSSYMPFSMGRRVCLGKSVAQSSLMLAIPQLMRQFRFSSPSGKEFKLEFEESGFARIPKSYEFLVAART

Foldseek 3Di:
DDDDDDDDDDDDDDDDDDDDDDPDDDPDPDDPQNLVQVVQQVVVVVVVVVVPPDQDLVVQADQFFRFGFDDFDADVVSLLPDDFPSDPLQAAQFAQDDDPDDDPPAAFEEEEAPDVQARDQLRRQQFDQAFLDDFDFLLQQGQEYERDGPGQWFDHGNLVCLLCSLQNHAYAIEHEAADPRSAVRLCQQLVDLVSLLSSLVSQLVSCLRNVGQYYEYYYADFYALVSLVSVLVSLLSSQVSSCVRHPPGFYEYEQAAFNRRDGDQPLADDPGHVSNQVRGQAYEHDAQDDLVRLLRRQVVCVVVVRNARYAREQEQCQPNHPQSHQLSSLVRLVSNVVSRYYHYYYNLCCLVVPHDSVCSLVSSLSSVQSNQVSTRGAARDDPFFKDFQASQWAQFFAELWDTPGNGTIGGSSQGHNHDCQQSNHDDDPPPDDQPVFKDWDWDQVTARGTRTGIKIKGFDALDQDKRKGWDGKDWDAQAWFKKKKKWKWAAKPCNQWKDKFKKKWKWADPDPDIDIDIETDGDDDPDDDPDDPPPHHDPVFKDWDDQVRVCVQQPPDRDSAHDPRMHMTMMIGIHHGGIMIIMMIIMGTPDNGRDDRDMMIMTIHIMTMHTSPPRNVDPPDWASWHFPDWDWHQHPVAIDIDTDIDTDDDPVCSVPVVVVVCVVVSVVVVPPDVVVVVVSVLVVLVVVVVPDDDDDDFFFAAAPDDQRSFQWCVVVQVPDPLASLVVLLVQLVDPRDVAWHWTALGNAIEIEGQALQLLCVVCPVVVQQFQFAAPFPLCCLLQVRQLEQQRNTDDPLNVVLLVLLLVLCVVCLDDDNLLVQLVVLLVLLVVVVVVCPQDFDFCLLSLLLSQLSSLCCALQVDHDHSPGPVSVLVVVLVVLVQVLQQVPQLCRSDVVSLSPDDPSNVSSVVSSVVVVVVLVVSLVVCVVVADLVDQRHSLNSLVNVLVVVCVVPVVCCVSRDSSSSSNHSCLSNVVRRQVLSQLLVLLLLVCQLCVVLLVVQQVQLCVLQVPDDQDDPVSLQSRLSVLLSSLLSLLLQLFFQFPRKTFGCAFDDTPPGTDHGGHIYTYRLNSLSQPCVQDPVSNDRDSCVQADPVGHGDDDDSSSASQRHHPRRHSCPSSSSRSCSRSVSSQSNFWDKYAPPPDNDDFQADSGNGTGGTDGGTIRTHTDD